Protein AF-0000000069043003 (afdb_homodimer)

InterPro domains:
  IPR002213 UDP-glucuronosyl/UDP-glucosyltransferase [PF00201] (36-502)
  IPR002213 UDP-glucuronosyl/UDP-glucosyltransferase [cd03784] (26-443)
  IPR035595 UDP-glycosyltransferase family, conserved site [PS00375] (336-379)
  IPR050271 UDP-glycosyltransferase [PTHR48043] (37-483)

Organism: Acyrthosiphon pisum (NCBI:txid7029)

Radius of gyration: 33.47 Å; Cα contacts (8 Å, |Δi|>4): 1753; chains: 2; bounding box: 76×104×145 Å

pLDDT: mean 90.96, std 14.01, range [26.19, 98.81]

Nearest PDB structures (foldseek):
  2o6l-assembly1_A  TM=9.475E-01  e=2.951E-15  Homo sapiens
  2o6l-assembly1_B  TM=9.405E-01  e=2.951E-15  Homo sapiens
  7yf5-assembly1_B  TM=9.466E-01  e=6.474E-15  Homo sapiens
  7yf5-assembly1_A  TM=9.256E-01  e=3.907E-15  Homo sapiens
  7cjx-assembly2_B  TM=9.360E-01  e=9.065E-15  Homo sapiens

Foldseek 3Di:
DPCPDDPPPPPPPPPPPPPDDDDDAFEEEEEEQAQEPLLVLLVVLLVVLSVVVPHAYEYEHCDDPQADVSYHYDHCVVQADHQWADFLVVFPDDPLVVLLCVLVRSVSSLQSVCPPPVNVCQLVPVDPAGQEYEYEDEQDLSRLVSCQSSVHAYEYEHSAAHQQLCCCQQFQDHFDLQFCAHLFQLALGQDDPVSSVVRVCCNVVSNVSSVVSVVVCCVPPNDPSSPDDGDHHLAYEYLDDCLLHPDDDDFLRYHYQNCSSPDPADDFDPVVVVLQVPWPLFEEEEDAPRNYAPVSDDPQLNVLVQLLQLPDSGAYEYEHDDDDDPHRPSYDYDVDGPLLNRLLDPRHAEYEYQQGSNSLSSNLLSLHAYEHAHSGGNRSNNQNSLVVLVQYDYDHSVPDGSVNVNVRVCCRSVPCSNSVSSVVSNVVVPPDPDHSSRVSSVVVVVCSVVRSNCVRGDPSSVDDPCVNVVVVVVVVVVVVVVVVVVVVVVVVVVVVVVVVVVVVVVVVVVD/DPCPPPPPPPPPPPPPPPPDDDDDAFEEEEEEQAQEPLLVLLVVLLVVLSVVVPHAYEYEHCDDPQADVSYHYDHCVVQADHQWADFLVVFPDDPLVVLLCVLVRSVSSLQSVCPPPVNVCQLVPVDPAGQEYEYEDEQDLSRLVSCQSSVHAYEYEHSAADQQLCCCQQFQDHFDLQFCAHLFQLALGQDDPVSSVVRVCCNVVSNVSSVVSVVVCCVPPNDPSSPDDGDHHLAYEYLDDCLLHPDDDDFLRYHYQNCSSPDPADDFDPVVVVLQVPWPLFEEEEDAPRNYAPVSDDPQLNVLLQLLQLPDSGAYEYEHDDDDDPHRPSYDYDVDGPLLNRLLDPRHAEYEYQQGSNSLSSNLLSLHAYEHAHSGGNRSNNQNSLVVLVQYDYDHSVPDGSVNNNVRVCCRSVPCSNSVSSVVSNVVVVPDPDHSSRVSSVVVVVCSVVRSNCVRGDPSSVDDPCVNVVVVVVVVVVVVVVVVVVVVVVVVVVVVVVVVVVVVVVVVVVD

Sequence (1022 aa):
MSSFPAAVIALCTSSALLQWTPVGAANILAIQSIAAKSHWNVMQAVLRTLTDRGHTVTAFTPFADGDRGGYTEVDISGDLESKVGLNVSRYTRSTRQMFTYMVNALRVNCGTIFEHPRMQDILEGRSPPFDAVIAEAHWSDCVSYAATVLRVPAIYVVPSPIVTHAERSFFGHVPNPAAVSNLLSPRGVPKTFGERFANTLRTVYGSWLVWDNERRLRQSDRRPFDAMDLVRPSLTFTNTHFITEPSRPLTPDVVQIGGIHLTPPGTIPKDILEFIDNAPNGVIYLTFGSVVLMTSLPENILRALKEAIARVPQKVLWKYEGEMVDKPKNVMTRKWFPQRDILLHPNVKLFISHGGISGVYEAVDAGVPLLGFPINYDQPRNIDNLVDAGMAISLDLFSVTTDTVFNAIMEIADNDRYRQNANIASDRFKDRPMSPAESVVYWTENVLRHNGAPHLKSHALNLTWYQYFIVDIISTFFSVGSVLFFIIYCGLKMICKHVYTFFHSVKEKREMSSFPAAVIALCTSSALLQWTPVGAANILAIQSIAAKSHWNVMQAVLRTLTDRGHTVTAFTPFADGDRGGYTEVDISGDLESKVGLNVSRYTRSTRQMFTYMVNALRVNCGTIFEHPRMQDILEGRSPPFDAVIAEAHWSDCVSYAATVLRVPAIYVVPSPIVTHAERSFFGHVPNPAAVSNLLSPRGVPKTFGERFANTLRTVYGSWLVWDNERRLRQSDRRPFDAMDLVRPSLTFTNTHFITEPSRPLTPDVVQIGGIHLTPPGTIPKDILEFIDNAPNGVIYLTFGSVVLMTSLPENILRALKEAIARVPQKVLWKYEGEMVDKPKNVMTRKWFPQRDILLHPNVKLFISHGGISGVYEAVDAGVPLLGFPINYDQPRNIDNLVDAGMAISLDLFSVTTDTVFNAIMEIADNDRYRQNANIASDRFKDRPMSPAESVVYWTENVLRHNGAPHLKSHALNLTWYQYFIVDIISTFFSVGSVLFFIIYCGLKMICKHVYTFFHSVKEKRE

Solvent-accessible surface area (backbone atoms only — not comparable to full-atom values): 54346 Å² total; per-residue (Å²): 136,85,80,76,81,79,78,77,75,75,77,74,74,75,71,68,71,69,85,63,84,78,69,74,70,46,37,34,39,33,41,53,52,63,50,33,69,76,43,44,48,39,50,48,34,56,52,48,46,39,36,73,74,53,23,31,38,41,31,40,26,56,74,64,84,67,67,52,92,50,34,41,61,44,74,39,42,91,73,46,75,70,65,71,58,42,60,71,74,71,66,70,58,51,71,67,56,46,52,49,47,53,46,50,51,44,52,50,34,40,50,50,54,62,62,32,68,72,44,40,35,48,74,72,62,75,44,83,79,62,61,31,28,39,21,43,42,64,78,56,70,64,61,27,39,64,20,44,73,69,70,33,37,26,33,32,36,23,63,44,61,72,47,59,71,30,31,42,75,58,62,25,48,75,81,55,37,42,39,41,45,33,42,71,28,62,41,45,51,35,81,47,73,68,45,22,48,52,31,37,50,50,48,54,51,49,37,49,50,52,52,51,47,51,55,51,40,55,69,76,59,66,49,79,60,73,78,48,88,62,53,65,50,35,32,32,40,29,42,25,42,59,70,68,37,62,31,50,62,45,37,72,28,55,42,68,28,43,60,46,59,64,68,80,82,69,86,68,58,67,72,59,43,51,56,50,73,71,24,93,71,16,28,34,43,36,40,52,66,72,41,41,51,61,75,72,47,55,65,69,48,50,48,22,52,48,56,21,54,58,68,46,84,36,30,34,42,34,54,31,67,78,81,69,79,86,63,46,88,53,52,50,75,34,79,69,71,68,57,66,46,52,48,59,36,88,47,42,50,35,38,34,31,30,27,50,68,70,59,45,44,46,30,34,66,46,26,33,17,34,44,24,34,41,79,57,69,49,10,35,16,39,37,33,25,34,36,73,56,45,19,35,50,80,48,58,61,90,71,57,41,35,63,58,50,35,50,51,51,48,50,49,67,70,35,62,60,20,43,53,28,13,40,52,48,16,52,55,68,69,63,57,98,59,53,35,57,55,45,51,48,51,52,54,45,46,28,62,76,49,75,27,30,65,68,33,50,32,60,34,60,77,46,52,72,52,49,58,69,38,45,62,52,52,50,48,52,49,50,53,49,49,52,50,49,48,51,50,49,51,49,51,51,50,50,50,50,50,50,52,52,51,56,52,52,55,55,58,68,71,105,137,84,80,75,80,78,78,75,77,75,75,73,74,74,69,68,71,67,86,64,84,78,69,74,72,47,37,33,39,33,40,54,51,64,49,34,69,76,42,44,47,39,52,48,37,56,52,47,46,38,35,74,73,55,24,31,38,42,33,40,28,55,75,64,85,68,69,53,92,49,34,43,62,43,72,40,43,92,72,46,75,71,65,70,59,42,60,70,75,69,69,70,57,52,71,67,55,47,50,49,48,53,46,49,51,44,53,52,35,40,50,49,52,61,63,30,68,70,43,40,35,47,75,71,61,76,43,86,80,61,63,31,27,39,23,45,42,65,77,56,71,62,59,27,38,64,20,43,75,67,70,32,38,26,33,33,37,23,65,43,64,71,47,58,72,30,29,43,75,56,62,25,48,74,80,55,36,39,39,42,44,35,43,72,29,62,40,46,50,35,83,47,73,68,45,22,46,53,29,38,52,50,47,53,51,48,38,48,50,53,52,50,46,50,55,50,39,54,69,75,58,69,49,78,58,72,77,48,88,62,54,64,49,36,31,32,40,29,42,25,41,59,69,68,39,63,32,50,63,44,36,72,28,54,42,66,29,43,60,47,59,65,67,80,84,69,85,70,58,65,70,59,45,52,56,49,73,71,24,95,70,15,27,32,41,36,39,52,67,73,41,40,52,62,74,71,48,55,65,70,48,51,49,24,52,50,56,22,53,57,68,46,83,36,32,33,44,35,53,31,68,78,83,69,79,86,64,45,89,52,52,48,73,32,79,70,72,68,58,67,46,51,49,59,36,86,47,42,50,35,37,35,30,29,27,50,68,70,60,46,43,46,30,34,66,46,25,32,16,35,43,25,34,42,79,58,68,50,10,35,16,38,37,32,25,34,35,74,57,44,18,35,50,79,47,58,62,90,72,58,42,36,62,58,50,36,51,52,52,49,50,49,67,70,34,63,61,18,42,53,28,12,39,52,48,17,52,57,67,70,64,56,98,57,52,35,56,54,46,52,48,53,52,54,43,45,27,61,76,47,76,28,29,67,69,32,51,32,61,34,60,77,47,52,72,52,49,58,70,38,45,62,53,52,49,48,52,48,51,53,48,48,51,50,48,49,50,51,49,51,50,50,50,49,49,49,50,51,51,52,52,50,56,52,52,54,55,60,69,72,103

Secondary structure (DSSP, 8-state):
------------------SS-PPPPPEEEEE--S--HHHHHHHHHHHHHHHHTT-EEEEEESS----BTTEEEEE-TTTS----SB-GGGGG--HHHHHHHHHHHHHHHHHHHHHSHHHHHHHTT-S---SEEEEE-SS-GGGGHHHHHHT--EEEEE-SS--GGGHHHHHS----TTTS--TT-SSSS--SHHHHHHHHHHHHHHHHHHHHHHHHHHHHS--GGGGS-PPPPSEEEES--TTTS-S--B-TTEEE-TTTTPPPP----HHHHHHHHT-TT-EEEE--TTTB-GGGS-HHHHHHHHHHHHHSSSEEEEE-SSPPTT--TTEEEES---HHHHHHSTTEEEEEE---HHHHHHHHHHT--EEE---STTHHHHHHHHHHTTSEEE--GGG--HHHHHHHHHHHHH-HHHHHHHHHHHHHHH--SS-HHHHHHHHHHHHHHTTT-GGGS-GGGGS-HHHHTTHHHHHHHHHHHHHHHHHHHHHHHHHHHHHHHHHHHHHHHH-/-------------------S-PPPPPEEEEE--S--HHHHHHHHHHHHHHHHTT-EEEEEESS----BTTEEEEE-TTTS----SB-GGGGG--HHHHHHHHHHHHHHHHHHHHHSHHHHHHHTT-S---SEEEEE-SS-GGGGHHHHHHT--EEEEE-SS--GGGHHHHHS----TTTS--TT-SSSS--SHHHHHHHHHHHHHHHHHHHHHHHHHHHHS--GGGGS-PPPPSEEEES--TTTS-S--B-TTEEE-TTTTPPPP----HHHHHHHHT-TT-EEEE--TTTB-GGGS-HHHHHHHHHHHHHSSSEEEEE-SSPPTT--TTEEEES---HHHHHHSTTEEEEEE---HHHHHHHHHHT--EEE---STTHHHHHHHHHHTTSEEE--GGG--HHHHHHHHHHHHH-HHHHHHHHHHHHHHH--SS-HHHHHHHHHHHHHHTTT-GGGS-GGGGS-HHHHTTHHHHHHHHHHHHHHHHHHHHHHHHHHHHHHHHHHHHHHHH-

Structure (mmCIF, N/CA/C/O backbone):
data_AF-0000000069043003-model_v1
#
loop_
_entity.id
_entity.type
_entity.pdbx_description
1 polymer UDP-glucuronosyltransferase
#
loop_
_atom_site.group_PDB
_atom_site.id
_atom_site.type_symbol
_atom_site.label_atom_id
_atom_site.label_alt_id
_atom_site.label_comp_id
_atom_site.label_asym_id
_atom_site.label_entity_id
_atom_site.label_seq_id
_atom_site.pdbx_PDB_ins_code
_atom_site.Cartn_x
_atom_site.Cartn_y
_atom_site.Cartn_z
_atom_site.occupancy
_atom_site.B_iso_or_equiv
_atom_site.auth_seq_id
_atom_site.auth_comp_id
_atom_site.auth_asym_id
_atom_site.auth_atom_id
_atom_site.pdbx_PDB_model_num
ATOM 1 N N . MET A 1 1 ? -2.213 9.273 -67.312 1 26.19 1 MET A N 1
ATOM 2 C CA . MET A 1 1 ? -1.14 8.828 -66.438 1 26.19 1 MET A CA 1
ATOM 3 C C . MET A 1 1 ? -1.158 9.594 -65.125 1 26.19 1 MET A C 1
ATOM 5 O O . MET A 1 1 ? -0.462 10.602 -64.938 1 26.19 1 MET A O 1
ATOM 9 N N . SER A 1 2 ? -2.365 9.797 -64.438 1 29.23 2 SER A N 1
ATOM 10 C CA . SER A 1 2 ? -2.715 10.695 -63.344 1 29.23 2 SER A CA 1
ATOM 11 C C . SER A 1 2 ? -2.051 10.266 -62.062 1 29.23 2 SER A C 1
ATOM 13 O O . SER A 1 2 ? -2.215 9.125 -61.625 1 29.23 2 SER A O 1
ATOM 15 N N . SER A 1 3 ? -0.846 10.797 -61.75 1 29.25 3 SER A N 1
ATOM 16 C CA . SER A 1 3 ? 0.137 10.602 -60.688 1 29.25 3 SER A CA 1
ATOM 17 C C . SER A 1 3 ? -0.457 10.922 -59.312 1 29.25 3 SER A C 1
ATOM 19 O O . SER A 1 3 ? -0.802 12.07 -59.031 1 29.25 3 SER A O 1
ATOM 21 N N . PHE A 1 4 ? -1.353 10.094 -58.75 1 34.72 4 PHE A N 1
ATOM 22 C CA . PHE A 1 4 ? -1.959 10.305 -57.438 1 34.72 4 PHE A CA 1
ATOM 23 C C . PHE A 1 4 ? -0.895 10.336 -56.344 1 34.72 4 PHE A C 1
ATOM 25 O O . PHE A 1 4 ? -0.138 9.375 -56.188 1 34.72 4 PHE A O 1
ATOM 32 N N . PRO A 1 5 ? -0.378 11.492 -55.906 1 29.66 5 PRO A N 1
ATOM 33 C CA . PRO A 1 5 ? 0.666 11.57 -54.875 1 29.66 5 PRO A CA 1
ATOM 34 C C . PRO A 1 5 ? 0.223 10.984 -53.531 1 29.66 5 PRO A C 1
ATOM 36 O O . PRO A 1 5 ? -0.917 11.195 -53.094 1 29.66 5 PRO A O 1
ATOM 39 N N . ALA A 1 6 ? 0.721 9.781 -53.094 1 28.97 6 ALA A N 1
ATOM 40 C CA . ALA A 1 6 ? 0.54 9.094 -51.812 1 28.97 6 ALA A CA 1
ATOM 41 C C . ALA A 1 6 ? 1.003 9.969 -50.656 1 28.97 6 ALA A C 1
ATOM 43 O O . ALA A 1 6 ? 2.182 10.32 -50.562 1 28.97 6 ALA A O 1
ATOM 44 N N . ALA A 1 7 ? 0.119 10.828 -50.094 1 30.23 7 ALA A N 1
ATOM 45 C CA . ALA A 1 7 ? 0.411 11.555 -48.844 1 30.23 7 ALA A CA 1
ATOM 46 C C . ALA A 1 7 ? 0.839 10.602 -47.75 1 30.23 7 ALA A C 1
ATOM 48 O O . ALA A 1 7 ? 0.108 9.672 -47.406 1 30.23 7 ALA A O 1
ATOM 49 N N . VAL A 1 8 ? 2.133 10.367 -47.594 1 27.52 8 VAL A N 1
ATOM 50 C CA . VAL A 1 8 ? 2.77 9.656 -46.469 1 27.52 8 VAL A CA 1
ATOM 51 C C . VAL A 1 8 ? 2.268 10.219 -45.156 1 27.52 8 VAL A C 1
ATOM 53 O O . VAL A 1 8 ? 2.469 11.391 -44.844 1 27.52 8 VAL A O 1
ATOM 56 N N . ILE A 1 9 ? 1.116 9.789 -44.719 1 28.81 9 ILE A N 1
ATOM 57 C CA . ILE A 1 9 ? 0.674 10.109 -43.375 1 28.81 9 ILE A CA 1
ATOM 58 C C . ILE A 1 9 ? 1.696 9.602 -42.344 1 28.81 9 ILE A C 1
ATOM 60 O O . ILE A 1 9 ? 1.901 8.398 -42.219 1 28.81 9 ILE A O 1
ATOM 64 N N . ALA A 1 10 ? 2.785 10.344 -42.188 1 27.12 10 ALA A N 1
ATOM 65 C CA . ALA A 1 10 ? 3.693 10.086 -41.062 1 27.12 10 ALA A CA 1
ATOM 66 C C . ALA A 1 10 ? 2.938 10.031 -39.75 1 27.12 10 ALA A C 1
ATOM 68 O O . ALA A 1 10 ? 2.338 11.023 -39.312 1 27.12 10 ALA A O 1
ATOM 69 N N . LEU A 1 11 ? 2.443 8.906 -39.375 1 29.47 11 LEU A N 1
ATOM 70 C CA . LEU A 1 11 ? 1.937 8.609 -38.031 1 29.47 11 LEU A CA 1
ATOM 71 C C . LEU A 1 11 ? 2.955 8.984 -36.969 1 29.47 11 LEU A C 1
ATOM 73 O O . LEU A 1 11 ? 4.02 8.375 -36.875 1 29.47 11 LEU A O 1
ATOM 77 N N . CYS A 1 12 ? 3.125 10.273 -36.719 1 28.48 12 CYS A N 1
ATOM 78 C CA . CYS A 1 12 ? 3.871 10.703 -35.531 1 28.48 12 CYS A CA 1
ATOM 79 C C . CYS A 1 12 ? 3.357 10 -34.281 1 28.48 12 CYS A C 1
ATOM 81 O O . CYS A 1 12 ? 2.232 10.25 -33.844 1 28.48 12 CYS A O 1
ATOM 83 N N . THR A 1 13 ? 3.775 8.781 -34.094 1 31.45 13 THR A N 1
ATOM 84 C CA . THR A 1 13 ? 3.648 8.117 -32.812 1 31.45 13 THR A CA 1
ATOM 85 C C . THR A 1 13 ? 4.086 9.047 -31.672 1 31.45 13 THR A C 1
ATOM 87 O O . THR A 1 13 ? 5.25 9.461 -31.609 1 31.45 13 THR A O 1
ATOM 90 N N . SER A 1 14 ? 3.277 9.938 -31.297 1 30.89 14 SER A N 1
ATOM 91 C CA . SER A 1 14 ? 3.49 10.734 -30.094 1 30.89 14 SER A CA 1
ATOM 92 C C . SER A 1 14 ? 3.9 9.852 -28.922 1 30.89 14 SER A C 1
ATOM 94 O O . SER A 1 14 ? 3.105 9.039 -28.438 1 30.89 14 SER A O 1
ATOM 96 N N . SER A 1 15 ? 5.094 9.438 -28.797 1 31.69 15 SER A N 1
ATOM 97 C CA . SER A 1 15 ? 5.664 8.914 -27.562 1 31.69 15 SER A CA 1
ATOM 98 C C . SER A 1 15 ? 5.301 9.797 -26.375 1 31.69 15 SER A C 1
ATOM 100 O O . SER A 1 15 ? 5.582 11 -26.375 1 31.69 15 SER A O 1
ATOM 102 N N . ALA A 1 16 ? 4.301 9.531 -25.625 1 36.72 16 ALA A N 1
ATOM 103 C CA . ALA A 1 16 ? 4.062 10.109 -24.312 1 36.72 16 ALA A CA 1
ATOM 104 C C . ALA A 1 16 ? 5.379 10.328 -23.562 1 36.72 16 ALA A C 1
ATOM 106 O O . ALA A 1 16 ? 6.023 9.375 -23.125 1 36.72 16 ALA A O 1
ATOM 107 N N . LEU A 1 17 ? 6.125 11.297 -23.859 1 38.12 17 LEU A N 1
ATOM 108 C CA . LEU A 1 17 ? 7.309 11.688 -23.109 1 38.12 17 LEU A CA 1
ATOM 109 C C . LEU A 1 17 ? 7.027 11.664 -21.609 1 38.12 17 LEU A C 1
ATOM 111 O O . LEU A 1 17 ? 6.129 12.359 -21.125 1 38.12 17 LEU A O 1
ATOM 115 N N . LEU A 1 18 ? 7.258 10.586 -20.984 1 46.75 18 LEU A N 1
ATOM 116 C CA . LEU A 1 18 ? 7.285 10.422 -19.531 1 46.75 18 LEU A CA 1
ATOM 117 C C . LEU A 1 18 ? 7.895 11.656 -18.859 1 46.75 18 LEU A C 1
ATOM 119 O O . LEU A 1 18 ? 9.008 12.062 -19.203 1 46.75 18 LEU A O 1
ATOM 123 N N . GLN A 1 19 ? 7.078 12.484 -18.328 1 50.25 19 GLN A N 1
ATOM 124 C CA . GLN A 1 19 ? 7.297 13.805 -17.75 1 50.25 19 GLN A CA 1
ATOM 125 C C . GLN A 1 19 ? 8.273 13.742 -16.594 1 50.25 19 GLN A C 1
ATOM 127 O O . GLN A 1 19 ? 8.5 14.742 -15.906 1 50.25 19 GLN A O 1
ATOM 132 N N . TRP A 1 20 ? 8.805 12.508 -16.281 1 55.59 20 TRP A N 1
ATOM 133 C CA . TRP A 1 20 ? 9.773 12.602 -15.195 1 55.59 20 TRP A CA 1
ATOM 134 C C . TRP A 1 20 ? 11.18 12.852 -15.742 1 55.59 20 TRP A C 1
ATOM 136 O O . TRP A 1 20 ? 11.453 12.594 -16.922 1 55.59 20 TRP A O 1
ATOM 146 N N . THR A 1 21 ? 12.023 13.609 -15.031 1 54.69 21 THR A N 1
ATOM 147 C CA . THR A 1 21 ? 13.398 13.906 -15.422 1 54.69 21 THR A CA 1
ATOM 148 C C . THR A 1 21 ? 14.188 12.625 -15.641 1 54.69 21 THR A C 1
ATOM 150 O O . THR A 1 21 ? 14.352 11.82 -14.719 1 54.69 21 THR A O 1
ATOM 153 N N . PRO A 1 22 ? 14.523 12.391 -16.891 1 62.78 22 PRO A N 1
ATOM 154 C CA . PRO A 1 22 ? 15.32 11.188 -17.141 1 62.78 22 PRO A CA 1
ATOM 155 C C . PRO A 1 22 ? 16.703 11.234 -16.484 1 62.78 22 PRO A C 1
ATOM 157 O O . PRO A 1 22 ? 17.25 12.32 -16.297 1 62.78 22 PRO A O 1
ATOM 160 N N . VAL A 1 23 ? 16.969 10.148 -15.641 1 73.62 23 VAL A N 1
ATOM 161 C CA . VAL A 1 23 ? 18.359 10 -15.188 1 73.62 23 VAL A CA 1
ATOM 162 C C . VAL A 1 23 ? 19.25 9.648 -16.375 1 73.62 23 VAL A C 1
ATOM 164 O O . VAL A 1 23 ? 18.781 9.086 -17.375 1 73.62 23 VAL A O 1
ATOM 167 N N . GLY A 1 24 ? 20.469 10.172 -16.312 1 77.25 24 GLY A N 1
ATOM 168 C CA . GLY A 1 24 ? 21.422 9.688 -17.297 1 77.25 24 GLY A CA 1
ATOM 169 C C . GLY A 1 24 ? 21.562 8.18 -17.297 1 77.25 24 GLY A C 1
ATOM 170 O O . GLY A 1 24 ? 21.078 7.5 -16.391 1 77.25 24 GLY A O 1
ATOM 171 N N . ALA A 1 25 ? 22.094 7.586 -18.234 1 90.19 25 ALA A N 1
ATOM 172 C CA . ALA A 1 25 ? 22.297 6.145 -18.375 1 90.19 25 ALA A CA 1
ATOM 173 C C . ALA A 1 25 ? 23.078 5.582 -17.188 1 90.19 25 ALA A C 1
ATOM 175 O O . ALA A 1 25 ? 24.172 6.051 -16.891 1 90.19 25 ALA A O 1
ATOM 176 N N . ALA A 1 26 ? 22.453 4.715 -16.438 1 96.69 26 ALA A N 1
ATOM 177 C CA . ALA A 1 26 ? 23.094 4.078 -15.281 1 96.69 26 ALA A CA 1
ATOM 178 C C . ALA A 1 26 ? 23.688 2.73 -15.664 1 96.69 26 ALA A C 1
ATOM 180 O O . ALA A 1 26 ? 23.297 2.129 -16.672 1 96.69 26 ALA A O 1
ATOM 181 N N . ASN A 1 27 ? 24.688 2.34 -14.938 1 97.75 27 ASN A N 1
ATOM 182 C CA . ASN A 1 27 ? 25.297 1.017 -15.039 1 97.75 27 ASN A CA 1
ATOM 183 C C . ASN A 1 27 ? 24.781 0.083 -13.938 1 97.75 27 ASN A C 1
ATOM 185 O O . ASN A 1 27 ? 25.016 0.327 -12.758 1 97.75 27 ASN A O 1
ATOM 189 N N . ILE A 1 28 ? 24.125 -1.025 -14.375 1 98.44 28 ILE A N 1
ATOM 190 C CA . ILE A 1 28 ? 23.391 -1.864 -13.422 1 98.44 28 ILE A CA 1
ATOM 191 C C . ILE A 1 28 ? 24.016 -3.262 -13.398 1 98.44 28 ILE A C 1
ATOM 193 O O . ILE A 1 28 ? 24.312 -3.836 -14.445 1 98.44 28 ILE A O 1
ATOM 197 N N . LEU A 1 29 ? 24.297 -3.74 -12.18 1 98.62 29 LEU A N 1
ATOM 198 C CA . LEU A 1 29 ? 24.688 -5.129 -11.969 1 98.62 29 LEU A CA 1
ATOM 199 C C . LEU A 1 29 ? 23.484 -5.988 -11.625 1 98.62 29 LEU A C 1
ATOM 201 O O . LEU A 1 29 ? 22.719 -5.668 -10.703 1 98.62 29 LEU A O 1
ATOM 205 N N . ALA A 1 30 ? 23.234 -7.055 -12.43 1 98.62 30 ALA A N 1
ATOM 206 C CA . ALA A 1 30 ? 22.078 -7.922 -12.203 1 98.62 30 ALA A CA 1
ATOM 207 C C . ALA A 1 30 ? 22.531 -9.328 -11.812 1 98.62 30 ALA A C 1
ATOM 209 O O . ALA A 1 30 ? 23.5 -9.852 -12.359 1 98.62 30 ALA A O 1
ATOM 210 N N . ILE A 1 31 ? 21.781 -9.914 -10.812 1 98.12 31 ILE A N 1
ATOM 211 C CA . ILE A 1 31 ? 22.156 -11.219 -10.281 1 98.12 31 ILE A CA 1
ATOM 212 C C . ILE A 1 31 ? 20.953 -12.148 -10.289 1 98.12 31 ILE A C 1
ATOM 214 O O . ILE A 1 31 ? 19.969 -11.898 -9.594 1 98.12 31 ILE A O 1
ATOM 218 N N . GLN A 1 32 ? 21.016 -13.203 -11.102 1 97.12 32 GLN A N 1
ATOM 219 C CA . GLN A 1 32 ? 20.047 -14.297 -11.047 1 97.12 32 GLN A CA 1
ATOM 220 C C . GLN A 1 32 ? 20.5 -15.383 -10.07 1 97.12 32 GLN A C 1
ATOM 222 O O . GLN A 1 32 ? 21.391 -16.172 -10.375 1 97.12 32 GLN A O 1
ATOM 227 N N . SER A 1 33 ? 19.797 -15.492 -8.938 1 95.12 33 SER A N 1
ATOM 228 C CA . SER A 1 33 ? 20.297 -16.297 -7.832 1 95.12 33 SER A CA 1
ATOM 229 C C . SER A 1 33 ? 19.766 -17.719 -7.891 1 95.12 33 SER A C 1
ATOM 231 O O . SER A 1 33 ? 20.297 -18.625 -7.242 1 95.12 33 SER A O 1
ATOM 233 N N . ILE A 1 34 ? 18.672 -17.953 -8.586 1 93 34 ILE A N 1
ATOM 234 C CA . ILE A 1 34 ? 18.062 -19.266 -8.695 1 93 34 ILE A CA 1
ATOM 235 C C . ILE A 1 34 ? 18.016 -19.703 -10.156 1 93 34 ILE A C 1
ATOM 237 O O . ILE A 1 34 ? 17.625 -18.906 -11.031 1 93 34 ILE A O 1
ATOM 241 N N . ALA A 1 35 ? 18.391 -20.922 -10.414 1 91.38 35 ALA A N 1
ATOM 242 C CA . ALA A 1 35 ? 18.438 -21.438 -11.781 1 91.38 35 ALA A CA 1
ATOM 243 C C . ALA A 1 35 ? 17.078 -22 -12.203 1 91.38 35 ALA A C 1
ATOM 245 O O . ALA A 1 35 ? 16.969 -23.188 -12.5 1 91.38 35 ALA A O 1
ATOM 246 N N . ALA A 1 36 ? 16.156 -21.172 -12.242 1 89.12 36 ALA A N 1
ATOM 247 C CA . ALA A 1 36 ? 14.82 -21.484 -12.75 1 89.12 36 ALA A CA 1
ATOM 248 C C . ALA A 1 36 ? 14.461 -20.609 -13.953 1 89.12 36 ALA A C 1
ATOM 250 O O . ALA A 1 36 ? 14.477 -19.391 -13.859 1 89.12 36 ALA A O 1
ATOM 251 N N . LYS A 1 37 ? 14.148 -21.281 -15.008 1 88.5 37 LYS A N 1
ATOM 252 C CA . LYS A 1 37 ? 13.93 -20.562 -16.266 1 88.5 37 LYS A CA 1
ATOM 253 C C . LYS A 1 37 ? 12.75 -19.594 -16.141 1 88.5 37 LYS A C 1
ATOM 255 O O . LYS A 1 37 ? 12.781 -18.484 -16.688 1 88.5 37 LYS A O 1
ATOM 260 N N . SER A 1 38 ? 11.68 -20.047 -15.508 1 88.94 38 SER A N 1
ATOM 261 C CA . SER A 1 38 ? 10.516 -19.188 -15.344 1 88.94 38 SER A CA 1
ATOM 262 C C . SER A 1 38 ? 10.859 -17.922 -14.562 1 88.94 38 SER A C 1
ATOM 264 O O . SER A 1 38 ? 10.328 -16.844 -14.844 1 88.94 38 SER A O 1
ATOM 266 N N . HIS A 1 39 ? 11.773 -18.016 -13.578 1 93.38 39 HIS A N 1
ATOM 267 C CA . HIS A 1 39 ? 12.242 -16.859 -12.836 1 93.38 39 HIS A CA 1
ATOM 268 C C . HIS A 1 39 ? 13.031 -15.914 -13.734 1 93.38 39 HIS A C 1
ATOM 270 O O . HIS A 1 39 ? 12.852 -14.695 -13.68 1 93.38 39 HIS A O 1
ATOM 276 N N . TRP A 1 40 ? 13.844 -16.562 -14.531 1 94.38 40 TRP A N 1
ATOM 277 C CA . TRP A 1 40 ? 14.695 -15.773 -15.414 1 94.38 40 TRP A CA 1
ATOM 278 C C . TRP A 1 40 ? 13.859 -14.984 -16.406 1 94.38 40 TRP A C 1
ATOM 280 O O . TRP A 1 40 ? 14.195 -13.844 -16.75 1 94.38 40 TRP A O 1
ATOM 290 N N . ASN A 1 41 ? 12.781 -15.586 -16.906 1 93.25 41 ASN A N 1
ATOM 291 C CA . ASN A 1 41 ? 11.922 -14.875 -17.844 1 93.25 41 ASN A CA 1
ATOM 292 C C . ASN A 1 41 ? 11.438 -13.547 -17.266 1 93.25 41 ASN A C 1
ATOM 294 O O . ASN A 1 41 ? 11.359 -12.547 -17.984 1 93.25 41 ASN A O 1
ATOM 298 N N . VAL A 1 42 ? 11.148 -13.539 -15.992 1 96.81 42 VAL A N 1
ATOM 299 C CA . VAL A 1 42 ? 10.695 -12.328 -15.32 1 96.81 42 VAL A CA 1
ATOM 300 C C . VAL A 1 42 ? 11.867 -11.352 -15.172 1 96.81 42 VAL A C 1
ATOM 302 O O . VAL A 1 42 ? 11.766 -10.188 -15.547 1 96.81 42 VAL A O 1
ATOM 305 N N . MET A 1 43 ? 12.969 -11.836 -14.695 1 97.62 43 MET A N 1
ATOM 306 C CA . MET A 1 43 ? 14.164 -11.016 -14.508 1 97.62 43 MET A CA 1
ATOM 307 C C . MET A 1 43 ? 14.633 -10.43 -15.836 1 97.62 43 MET A C 1
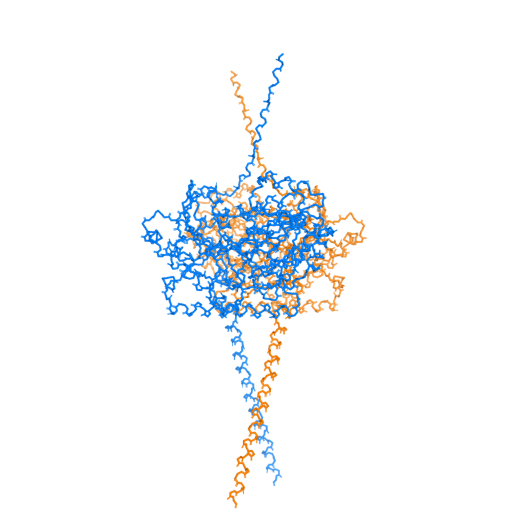ATOM 309 O O . MET A 1 43 ? 14.938 -9.234 -15.922 1 97.62 43 MET A O 1
ATOM 313 N N . GLN A 1 44 ? 14.633 -11.242 -16.797 1 96.62 44 GLN A N 1
ATOM 314 C CA . GLN A 1 44 ? 15.086 -10.805 -18.109 1 96.62 44 GLN A CA 1
ATOM 315 C C . GLN A 1 44 ? 14.219 -9.68 -18.656 1 96.62 44 GLN A C 1
ATOM 317 O O . GLN A 1 44 ? 14.719 -8.727 -19.25 1 96.62 44 GLN A O 1
ATOM 322 N N . ALA A 1 45 ? 12.945 -9.836 -18.484 1 97.06 45 ALA A N 1
ATOM 323 C CA . ALA A 1 45 ? 12.031 -8.789 -18.938 1 97.06 45 ALA A CA 1
ATOM 324 C C . ALA A 1 45 ? 12.328 -7.469 -18.219 1 97.06 45 ALA A C 1
ATOM 326 O O . ALA A 1 45 ? 12.312 -6.402 -18.844 1 97.06 45 ALA A O 1
ATOM 327 N N . VAL A 1 46 ? 12.594 -7.508 -16.922 1 98.38 46 VAL A N 1
ATOM 328 C CA . VAL A 1 46 ? 12.953 -6.324 -16.141 1 98.38 46 VAL A CA 1
ATOM 329 C C . VAL A 1 46 ? 14.227 -5.699 -16.719 1 98.38 46 VAL A C 1
ATOM 331 O O . VAL A 1 46 ? 14.266 -4.496 -16.984 1 98.38 46 VAL A O 1
ATOM 334 N N . LEU A 1 47 ? 15.219 -6.508 -16.969 1 97.94 47 LEU A N 1
ATOM 335 C CA . LEU A 1 47 ? 16.516 -6.023 -17.406 1 97.94 47 LEU A CA 1
ATOM 336 C C . LEU A 1 47 ? 16.453 -5.48 -18.828 1 97.94 47 LEU A C 1
ATOM 338 O O . LEU A 1 47 ? 17.078 -4.465 -19.141 1 97.94 47 LEU A O 1
ATOM 342 N N . ARG A 1 48 ? 15.688 -6.117 -19.656 1 95.12 48 ARG A N 1
ATOM 343 C CA . ARG A 1 48 ? 15.516 -5.641 -21.031 1 95.12 48 ARG A CA 1
ATOM 344 C C . ARG A 1 48 ? 14.812 -4.289 -21.062 1 95.12 48 ARG A C 1
ATOM 346 O O . ARG A 1 48 ? 15.156 -3.418 -21.859 1 95.12 48 ARG A O 1
ATOM 353 N N . THR A 1 49 ? 13.836 -4.164 -20.203 1 96.56 49 THR A N 1
ATOM 354 C CA . THR A 1 49 ? 13.141 -2.887 -20.078 1 96.56 49 THR A CA 1
ATOM 355 C C . THR A 1 49 ? 14.117 -1.764 -19.766 1 96.56 49 THR A C 1
ATOM 357 O O . THR A 1 49 ? 14.039 -0.676 -20.344 1 96.56 49 THR A O 1
ATOM 360 N N . LEU A 1 50 ? 15.062 -2.016 -18.922 1 97.5 50 LEU A N 1
ATOM 361 C CA . LEU A 1 50 ? 16.031 -1.01 -18.5 1 97.5 50 LEU A CA 1
ATOM 362 C C . LEU A 1 50 ? 17.047 -0.736 -19.594 1 97.5 50 LEU A C 1
ATOM 364 O O . LEU A 1 50 ? 17.438 0.413 -19.812 1 97.5 50 LEU A O 1
ATOM 368 N N . THR A 1 51 ? 17.438 -1.77 -20.344 1 96.12 51 THR A N 1
ATOM 369 C CA . THR A 1 51 ? 18.375 -1.575 -21.453 1 96.12 51 THR A CA 1
ATOM 370 C C . THR A 1 51 ? 17.703 -0.825 -22.594 1 96.12 51 THR A C 1
ATOM 372 O O . THR A 1 51 ? 18.344 -0.012 -23.266 1 96.12 51 THR A O 1
ATOM 375 N N . ASP A 1 52 ? 16.438 -1.143 -22.828 1 94.25 52 ASP A N 1
ATOM 376 C CA . ASP A 1 52 ? 15.688 -0.429 -23.859 1 94.25 52 ASP A CA 1
ATOM 377 C C . ASP A 1 52 ? 15.586 1.059 -23.531 1 94.25 52 ASP A C 1
ATOM 379 O O . ASP A 1 52 ? 15.523 1.896 -24.422 1 94.25 52 ASP A O 1
ATOM 383 N N . ARG A 1 53 ? 15.57 1.354 -22.25 1 95 53 ARG A N 1
ATOM 384 C CA . ARG A 1 53 ? 15.484 2.732 -21.781 1 95 53 ARG A CA 1
ATOM 385 C C . ARG A 1 53 ? 16.828 3.434 -21.906 1 95 53 ARG A C 1
ATOM 387 O O . ARG A 1 53 ? 16.922 4.66 -21.781 1 95 53 ARG A O 1
ATOM 394 N N . GLY A 1 54 ? 17.938 2.676 -22.094 1 94.94 54 GLY A N 1
ATOM 395 C CA . GLY A 1 54 ? 19.25 3.277 -22.312 1 94.94 54 GLY A CA 1
ATOM 396 C C . GLY A 1 54 ? 20.25 2.959 -21.219 1 94.94 54 GLY A C 1
ATOM 397 O O . GLY A 1 54 ? 21.406 3.375 -21.281 1 94.94 54 GLY A O 1
ATOM 398 N N . HIS A 1 55 ? 19.891 2.197 -20.234 1 97.12 55 HIS A N 1
ATOM 399 C CA . HIS A 1 55 ? 20.812 1.781 -19.188 1 97.12 55 HIS A CA 1
ATOM 400 C C . HIS A 1 55 ? 21.688 0.62 -19.656 1 97.12 55 HIS A C 1
ATOM 402 O O . HIS A 1 55 ? 21.359 -0.051 -20.641 1 97.12 55 HIS A O 1
ATOM 408 N N . THR A 1 56 ? 22.812 0.443 -19.031 1 96.88 56 THR A N 1
ATOM 409 C CA . THR A 1 56 ? 23.672 -0.715 -19.297 1 96.88 56 THR A CA 1
ATOM 410 C C . THR A 1 56 ? 23.531 -1.746 -18.172 1 96.88 56 THR A C 1
ATOM 412 O O . THR A 1 56 ? 23.344 -1.388 -17.016 1 96.88 56 THR A O 1
ATOM 415 N N . VAL A 1 57 ? 23.609 -3.01 -18.562 1 97.5 57 VAL A N 1
ATOM 416 C CA . VAL A 1 57 ? 23.391 -4.074 -17.594 1 97.5 57 VAL A CA 1
ATOM 417 C C . VAL A 1 57 ? 24.453 -5.152 -17.75 1 97.5 57 VAL A C 1
ATOM 419 O O . VAL A 1 57 ? 24.781 -5.539 -18.875 1 97.5 57 VAL A O 1
ATOM 422 N N . THR A 1 58 ? 25.078 -5.523 -16.703 1 97.44 58 THR A N 1
ATOM 423 C CA . THR A 1 58 ? 25.859 -6.754 -16.594 1 97.44 58 THR A CA 1
ATOM 424 C C . THR A 1 58 ? 25.109 -7.777 -15.734 1 97.44 58 THR A C 1
ATOM 426 O O . THR A 1 58 ? 24.922 -7.574 -14.539 1 97.44 58 THR A O 1
ATOM 429 N N . ALA A 1 59 ? 24.766 -8.906 -16.391 1 98 59 ALA A N 1
ATOM 430 C CA . ALA A 1 59 ? 23.906 -9.867 -15.719 1 98 59 ALA A CA 1
ATOM 431 C C . ALA A 1 59 ? 24.625 -11.195 -15.5 1 98 59 ALA A C 1
ATOM 433 O O . ALA A 1 59 ? 25.141 -11.789 -16.453 1 98 59 ALA A O 1
ATOM 434 N N . PHE A 1 60 ? 24.703 -11.648 -14.203 1 97.25 60 PHE A N 1
ATOM 435 C CA . PHE A 1 60 ? 25.109 -13.016 -13.891 1 97.25 60 PHE A CA 1
ATOM 436 C C . PHE A 1 60 ? 23.922 -13.961 -13.984 1 97.25 60 PHE A C 1
ATOM 438 O O . PHE A 1 60 ? 22.969 -13.852 -13.203 1 97.25 60 PHE A O 1
ATOM 445 N N . THR A 1 61 ? 23.906 -14.891 -14.945 1 96.19 61 THR A N 1
ATOM 446 C CA . THR A 1 61 ? 22.734 -15.727 -15.195 1 96.19 61 THR A CA 1
ATOM 447 C C . THR A 1 61 ? 23.156 -17.125 -15.641 1 96.19 61 THR A C 1
ATOM 449 O O . THR A 1 61 ? 24.172 -17.281 -16.312 1 96.19 61 THR A O 1
ATOM 452 N N . PRO A 1 62 ? 22.406 -18.125 -15.188 1 94.31 62 PRO A N 1
ATOM 453 C CA . PRO A 1 62 ? 22.641 -19.469 -15.719 1 94.31 62 PRO A CA 1
ATOM 454 C C . PRO A 1 62 ? 21.938 -19.719 -17.047 1 94.31 62 PRO A C 1
ATOM 456 O O . PRO A 1 62 ? 21.984 -20.828 -17.578 1 94.31 62 PRO A O 1
ATOM 459 N N . PHE A 1 63 ? 21.281 -18.703 -17.594 1 93.25 63 PHE A N 1
ATOM 460 C CA . PHE A 1 63 ? 20.531 -18.828 -18.844 1 93.25 63 PHE A CA 1
ATOM 461 C C . PHE A 1 63 ? 21.062 -17.859 -19.891 1 93.25 63 PHE A C 1
ATOM 463 O O . PHE A 1 63 ? 20.281 -17.188 -20.562 1 93.25 63 PHE A O 1
ATOM 470 N N . ALA A 1 64 ? 22.297 -17.828 -20.031 1 90.88 64 ALA A N 1
ATOM 471 C CA . ALA A 1 64 ? 22.922 -16.859 -20.938 1 90.88 64 ALA A CA 1
ATOM 472 C C . ALA A 1 64 ? 22.547 -17.156 -22.391 1 90.88 64 ALA A C 1
ATOM 474 O O . ALA A 1 64 ? 22.547 -18.312 -22.828 1 90.88 64 ALA A O 1
ATOM 475 N N . ASP A 1 65 ? 22.062 -16.094 -23.047 1 86.44 65 ASP A N 1
ATOM 476 C CA . ASP A 1 65 ? 21.719 -16.188 -24.453 1 86.44 65 ASP A CA 1
ATOM 477 C C . ASP A 1 65 ? 22.641 -15.32 -25.312 1 86.44 65 ASP A C 1
ATOM 479 O O . ASP A 1 65 ? 22.516 -15.281 -26.531 1 86.44 65 ASP A O 1
ATOM 483 N N . GLY A 1 66 ? 23.547 -14.633 -24.766 1 85.06 66 GLY A N 1
ATOM 484 C CA . GLY A 1 66 ? 24.5 -13.812 -25.484 1 85.06 66 GLY A CA 1
ATOM 485 C C . GLY A 1 66 ? 24.359 -12.336 -25.188 1 85.06 66 GLY A C 1
ATOM 486 O O . GLY A 1 66 ? 23.344 -11.898 -24.656 1 85.06 66 GLY A O 1
ATOM 487 N N . ASP A 1 67 ? 25.391 -11.578 -25.547 1 85.38 67 ASP A N 1
ATOM 488 C CA . ASP A 1 67 ? 25.453 -10.148 -25.297 1 85.38 67 ASP A CA 1
ATOM 489 C C . ASP A 1 67 ? 24.656 -9.367 -26.344 1 85.38 67 ASP A C 1
ATOM 491 O O . ASP A 1 67 ? 24.391 -9.883 -27.422 1 85.38 67 ASP A O 1
ATOM 495 N N . ARG A 1 68 ? 24.156 -8.242 -25.906 1 87 68 ARG A N 1
ATOM 496 C CA . ARG A 1 68 ? 23.531 -7.25 -26.781 1 87 68 ARG A CA 1
ATOM 497 C C . ARG A 1 68 ? 24.016 -5.844 -26.438 1 87 68 ARG A C 1
ATOM 499 O O . ARG A 1 68 ? 24.828 -5.664 -25.531 1 87 68 ARG A O 1
ATOM 506 N N . GLY A 1 69 ? 23.75 -4.844 -27.297 1 86.25 69 GLY A N 1
ATOM 507 C CA . GLY A 1 69 ? 24.125 -3.473 -27 1 86.25 69 GLY A CA 1
ATOM 508 C C . GLY A 1 69 ? 23.719 -3.021 -25.625 1 86.25 69 GLY A C 1
ATOM 509 O O . GLY A 1 69 ? 22.531 -3.02 -25.281 1 86.25 69 GLY A O 1
ATOM 510 N N . GLY A 1 70 ? 24.641 -2.76 -24.781 1 90.56 70 GLY A N 1
ATOM 511 C CA . GLY A 1 70 ? 24.391 -2.27 -23.438 1 90.56 70 GLY A CA 1
ATOM 512 C C . GLY A 1 70 ? 24.047 -3.375 -22.453 1 90.56 70 GLY A C 1
ATOM 513 O O . GLY A 1 70 ? 23.672 -3.104 -21.297 1 90.56 70 GLY A O 1
ATOM 514 N N . TYR A 1 71 ? 24.125 -4.594 -22.891 1 94.06 71 TYR A N 1
ATOM 515 C CA . TYR A 1 71 ? 23.734 -5.754 -22.109 1 94.06 71 TYR A CA 1
ATOM 516 C C . TYR A 1 71 ? 24.781 -6.855 -22.188 1 94.06 71 TYR A C 1
ATOM 518 O O . TYR A 1 71 ? 25 -7.426 -23.266 1 94.06 71 TYR A O 1
ATOM 526 N N . THR A 1 72 ? 25.469 -7.098 -21.078 1 95.19 72 THR A N 1
ATOM 527 C CA . THR A 1 72 ? 26.5 -8.133 -20.984 1 95.19 72 THR A CA 1
ATOM 528 C C . THR A 1 72 ? 26.031 -9.258 -20.047 1 95.19 72 THR A C 1
ATOM 530 O O . THR A 1 72 ? 25.578 -9 -18.938 1 95.19 72 THR A O 1
ATOM 533 N N . GLU A 1 73 ? 26.172 -10.492 -20.469 1 96.06 73 GLU A N 1
ATOM 534 C CA . GLU A 1 73 ? 25.812 -11.641 -19.641 1 96.06 73 GLU A CA 1
ATOM 535 C C . GLU A 1 73 ? 27.047 -12.422 -19.219 1 96.06 73 GLU A C 1
ATOM 537 O O . GLU A 1 73 ? 27.969 -12.633 -20.016 1 96.06 73 GLU A O 1
ATOM 542 N N . VAL A 1 74 ? 27.125 -12.695 -17.984 1 95.81 74 VAL A N 1
ATOM 543 C CA . VAL A 1 74 ? 28.125 -13.602 -17.438 1 95.81 74 VAL A CA 1
ATOM 544 C C . VAL A 1 74 ? 27.5 -14.961 -17.156 1 95.81 74 VAL A C 1
ATOM 546 O O . VAL A 1 74 ? 26.641 -15.078 -16.281 1 95.81 74 VAL A O 1
ATOM 549 N N . ASP A 1 75 ? 27.953 -15.984 -17.844 1 94.38 75 ASP A N 1
ATOM 550 C CA . ASP A 1 75 ? 27.359 -17.312 -17.734 1 94.38 75 ASP A CA 1
ATOM 551 C C . ASP A 1 75 ? 27.797 -18.016 -16.469 1 94.38 75 ASP A C 1
ATOM 553 O O . ASP A 1 75 ? 28.984 -18.266 -16.25 1 94.38 75 ASP A O 1
ATOM 557 N N . ILE A 1 76 ? 26.812 -18.359 -15.688 1 93.81 76 ILE A N 1
ATOM 558 C CA . ILE A 1 76 ? 27.141 -19.078 -14.461 1 93.81 76 ILE A CA 1
ATOM 559 C C . ILE A 1 76 ? 26.406 -20.422 -14.438 1 93.81 76 ILE A C 1
ATOM 561 O O . ILE A 1 76 ? 26.141 -20.969 -13.375 1 93.81 76 ILE A O 1
ATOM 565 N N . SER A 1 77 ? 25.984 -20.922 -15.547 1 88.19 77 SER A N 1
ATOM 566 C CA . SER A 1 77 ? 25.234 -22.172 -15.672 1 88.19 77 SER A CA 1
ATOM 567 C C . SER A 1 77 ? 26.031 -23.359 -15.133 1 88.19 77 SER A C 1
ATOM 569 O O . SER A 1 77 ? 25.469 -24.312 -14.617 1 88.19 77 SER A O 1
ATOM 571 N N . GLY A 1 78 ? 27.312 -23.312 -15.266 1 82.88 78 GLY A N 1
ATOM 572 C CA . GLY A 1 78 ? 28.141 -24.391 -14.773 1 82.88 78 GLY A CA 1
ATOM 573 C C . GLY A 1 78 ? 28.297 -24.391 -13.258 1 82.88 78 GLY A C 1
ATOM 574 O O . GLY A 1 78 ? 28.734 -25.375 -12.672 1 82.88 78 GLY A O 1
ATOM 575 N N . ASP A 1 79 ? 27.734 -23.406 -12.68 1 80.81 79 ASP A N 1
ATOM 576 C CA . ASP A 1 79 ? 28 -23.203 -11.258 1 80.81 79 ASP A CA 1
ATOM 577 C C . ASP A 1 79 ? 26.734 -23.453 -10.422 1 80.81 79 ASP A C 1
ATOM 579 O O . ASP A 1 79 ? 26.828 -23.703 -9.219 1 80.81 79 ASP A O 1
ATOM 583 N N . LEU A 1 80 ? 25.578 -23.406 -11.055 1 81.44 80 LEU A N 1
ATOM 584 C CA . LEU A 1 80 ? 24.328 -23.531 -10.305 1 81.44 80 LEU A CA 1
ATOM 585 C C . LEU A 1 80 ? 23.594 -24.812 -10.711 1 81.44 80 LEU A C 1
ATOM 587 O O . LEU A 1 80 ? 23.641 -25.219 -11.875 1 81.44 80 LEU A O 1
ATOM 591 N N . GLU A 1 81 ? 22.953 -25.406 -9.711 1 72.25 81 GLU A N 1
ATOM 592 C CA . GLU A 1 81 ? 22.109 -26.562 -10.008 1 72.25 81 GLU A CA 1
ATOM 593 C C . GLU A 1 81 ? 20.828 -26.125 -10.703 1 72.25 81 GLU A C 1
ATOM 595 O O . GLU A 1 81 ? 20.094 -25.266 -10.195 1 72.25 81 GLU A O 1
ATOM 600 N N . SER A 1 82 ? 20.625 -26.656 -11.883 1 65.12 82 SER A N 1
ATOM 601 C CA . SER A 1 82 ? 19.453 -26.297 -12.68 1 65.12 82 SER A CA 1
ATOM 602 C C . SER A 1 82 ? 18.203 -27 -12.18 1 65.12 82 SER A C 1
ATOM 604 O O . SER A 1 82 ? 18.266 -28.172 -11.789 1 65.12 82 SER A O 1
ATOM 606 N N . LYS A 1 83 ? 17.078 -26.266 -12.047 1 61.69 83 LYS A N 1
ATOM 607 C CA . LYS A 1 83 ? 15.789 -26.781 -11.602 1 61.69 83 LYS A CA 1
ATOM 608 C C . LYS A 1 83 ? 14.859 -27.047 -12.781 1 61.69 83 LYS A C 1
ATOM 610 O O . LYS A 1 83 ? 13.664 -26.734 -12.719 1 61.69 83 LYS A O 1
ATOM 615 N N . VAL A 1 84 ? 15.242 -27.562 -13.898 1 53.94 84 VAL A N 1
ATOM 616 C CA . VAL A 1 84 ? 14.414 -27.859 -15.062 1 53.94 84 VAL A CA 1
ATOM 617 C C . VAL A 1 84 ? 14.148 -29.359 -15.148 1 53.94 84 VAL A C 1
ATOM 619 O O . VAL A 1 84 ? 15.055 -30.172 -14.922 1 53.94 84 VAL A O 1
ATOM 622 N N . GLY A 1 85 ? 12.797 -29.594 -15.492 1 52.91 85 GLY A N 1
ATOM 623 C CA . GLY A 1 85 ? 12.422 -30.969 -15.82 1 52.91 85 GLY A CA 1
ATOM 624 C C . GLY A 1 85 ? 12.422 -31.891 -14.617 1 52.91 85 GLY A C 1
ATOM 625 O O . GLY A 1 85 ? 12.984 -33 -14.68 1 52.91 85 GLY A O 1
ATOM 626 N N . LEU A 1 86 ? 11.797 -31.312 -13.555 1 58.28 86 LEU A N 1
ATOM 627 C CA . LEU A 1 86 ? 11.805 -32.094 -12.32 1 58.28 86 LEU A CA 1
ATOM 628 C C . LEU A 1 86 ? 10.688 -33.125 -12.328 1 58.28 86 LEU A C 1
ATOM 630 O O . LEU A 1 86 ? 9.609 -32.875 -12.875 1 58.28 86 LEU A O 1
ATOM 634 N N . ASN A 1 87 ? 11.117 -34.219 -11.891 1 56.91 87 ASN A N 1
ATOM 635 C CA . ASN A 1 87 ? 10.125 -35.25 -11.672 1 56.91 87 ASN A CA 1
ATOM 636 C C . ASN A 1 87 ? 9.117 -34.844 -10.594 1 56.91 87 ASN A C 1
ATOM 638 O O . ASN A 1 87 ? 9.492 -34.281 -9.578 1 56.91 87 ASN A O 1
ATOM 642 N N . VAL A 1 88 ? 7.906 -35.125 -10.883 1 55.94 88 VAL A N 1
ATOM 643 C CA . VAL A 1 88 ? 6.797 -34.781 -9.992 1 55.94 88 VAL A CA 1
ATOM 644 C C . VAL A 1 88 ? 7.059 -35.375 -8.602 1 55.94 88 VAL A C 1
ATOM 646 O O . VAL A 1 88 ? 6.594 -34.812 -7.598 1 55.94 88 VAL A O 1
ATOM 649 N N . SER A 1 89 ? 7.699 -36.469 -8.609 1 56.16 89 SER A N 1
ATOM 650 C CA . SER A 1 89 ? 7.961 -37.125 -7.34 1 56.16 89 SER A CA 1
ATOM 651 C C . SER A 1 89 ? 8.773 -36.25 -6.402 1 56.16 89 SER A C 1
ATOM 653 O O . SER A 1 89 ? 8.75 -36.438 -5.184 1 56.16 89 SER A O 1
ATOM 655 N N . ARG A 1 90 ? 9.367 -35.375 -6.91 1 55.34 90 ARG A N 1
ATOM 656 C CA . ARG A 1 90 ? 10.219 -34.5 -6.102 1 55.34 90 ARG A CA 1
ATOM 657 C C . ARG A 1 90 ? 9.375 -33.562 -5.242 1 55.34 90 ARG A C 1
ATOM 659 O O . ARG A 1 90 ? 9.867 -33 -4.266 1 55.34 90 ARG A O 1
ATOM 666 N N . TYR A 1 91 ? 8.188 -33.625 -5.527 1 60 91 TYR A N 1
ATOM 667 C CA . TYR A 1 91 ? 7.34 -32.688 -4.832 1 60 91 TYR A CA 1
ATOM 668 C C . TYR A 1 91 ? 6.664 -33.312 -3.625 1 60 91 TYR A C 1
ATOM 670 O O . TYR A 1 91 ? 5.738 -32.75 -3.047 1 60 91 TYR A O 1
ATOM 678 N N . THR A 1 92 ? 7.16 -34.375 -3.215 1 62.88 92 THR A N 1
ATOM 679 C CA . THR A 1 92 ? 6.594 -35.094 -2.07 1 62.88 92 THR A CA 1
ATOM 680 C C . THR A 1 92 ? 7.336 -34.719 -0.788 1 62.88 92 THR A C 1
ATOM 682 O O . THR A 1 92 ? 7.129 -35.344 0.257 1 62.88 92 THR A O 1
ATOM 685 N N . ARG A 1 93 ? 8.008 -33.719 -0.798 1 69.06 93 ARG A N 1
ATOM 686 C CA . ARG A 1 93 ? 8.75 -33.344 0.393 1 69.06 93 ARG A CA 1
ATOM 687 C C . ARG A 1 93 ? 7.824 -32.719 1.442 1 69.06 93 ARG A C 1
ATOM 689 O O . ARG A 1 93 ? 6.836 -32.094 1.104 1 69.06 93 ARG A O 1
ATOM 696 N N . SER A 1 94 ? 8.281 -32.938 2.605 1 80.19 94 SER A N 1
ATOM 697 C CA . SER A 1 94 ? 7.609 -32.25 3.703 1 80.19 94 SER A CA 1
ATOM 698 C C . SER A 1 94 ? 7.902 -30.766 3.674 1 80.19 94 SER A C 1
ATOM 700 O O . SER A 1 94 ? 8.828 -30.328 2.996 1 80.19 94 SER A O 1
ATOM 702 N N . THR A 1 95 ? 7.152 -29.969 4.355 1 87.19 95 THR A N 1
ATOM 703 C CA . THR A 1 95 ? 7.332 -28.531 4.449 1 87.19 95 THR A CA 1
ATOM 704 C C . THR A 1 95 ? 8.703 -28.188 5.023 1 87.19 95 THR A C 1
ATOM 706 O O . THR A 1 95 ? 9.414 -27.328 4.5 1 87.19 95 THR A O 1
ATOM 709 N N . ARG A 1 96 ? 9.094 -28.938 6.008 1 91.75 96 ARG A N 1
ATOM 710 C CA . ARG A 1 96 ? 10.383 -28.688 6.648 1 91.75 96 ARG A CA 1
ATOM 711 C C . ARG A 1 96 ? 11.531 -28.938 5.676 1 91.75 96 ARG A C 1
ATOM 713 O O . ARG A 1 96 ? 12.453 -28.141 5.582 1 91.75 96 ARG A O 1
ATOM 720 N N . GLN A 1 97 ? 11.445 -30.047 4.977 1 90.62 97 GLN A N 1
ATOM 721 C CA . GLN A 1 97 ? 12.484 -30.391 4.02 1 90.62 97 GLN A CA 1
ATOM 722 C C . GLN A 1 97 ? 12.555 -29.375 2.885 1 90.62 97 GLN A C 1
ATOM 724 O O . GLN A 1 97 ? 13.641 -29.016 2.43 1 90.62 97 GLN A O 1
ATOM 729 N N . MET A 1 98 ? 11.453 -29 2.5 1 88.94 98 MET A N 1
ATOM 730 C CA . MET A 1 98 ? 11.391 -28 1.43 1 88.94 98 MET A CA 1
ATOM 731 C C . MET A 1 98 ? 12.055 -26.703 1.857 1 88.94 98 MET A C 1
ATOM 733 O O . MET A 1 98 ? 12.883 -26.156 1.123 1 88.94 98 MET A O 1
ATOM 737 N N . PHE A 1 99 ? 11.766 -26.203 3.041 1 92.25 99 PHE A N 1
ATOM 738 C CA . PHE A 1 99 ? 12.344 -24.953 3.549 1 92.25 99 PHE A CA 1
ATOM 739 C C . PHE A 1 99 ? 13.852 -25.094 3.711 1 92.25 99 PHE A C 1
ATOM 741 O O . PHE A 1 99 ? 14.602 -24.172 3.352 1 92.25 99 PHE A O 1
ATOM 748 N N . THR A 1 100 ? 14.25 -26.219 4.266 1 92.06 100 THR A N 1
ATOM 749 C CA . THR A 1 100 ? 15.68 -26.453 4.445 1 92.06 100 THR A CA 1
ATOM 750 C C . THR A 1 100 ? 16.406 -26.438 3.102 1 92.06 100 THR A C 1
ATOM 752 O O . THR A 1 100 ? 17.453 -25.797 2.969 1 92.06 100 THR A O 1
ATOM 755 N N . TYR A 1 101 ? 15.789 -27.094 2.184 1 89.19 101 TYR A N 1
ATOM 756 C CA . TYR A 1 101 ? 16.375 -27.141 0.853 1 89.19 101 TYR A CA 1
ATOM 757 C C . TYR A 1 101 ? 16.453 -25.75 0.232 1 89.19 101 TYR A C 1
ATOM 759 O O . TYR A 1 101 ? 17.484 -25.344 -0.299 1 89.19 101 TYR A O 1
ATOM 767 N N . MET A 1 102 ? 15.398 -25.047 0.242 1 90 102 MET A N 1
ATOM 768 C CA . MET A 1 102 ? 15.289 -23.75 -0.436 1 90 102 MET A CA 1
ATOM 769 C C . MET A 1 102 ? 16.266 -22.75 0.168 1 90 102 MET A C 1
ATOM 771 O O . MET A 1 102 ? 16.953 -22.031 -0.56 1 90 102 MET A O 1
ATOM 775 N N . VAL A 1 103 ? 16.312 -22.656 1.468 1 92.38 103 VAL A N 1
ATOM 776 C CA . VAL A 1 103 ? 17.203 -21.719 2.139 1 92.38 103 VAL A CA 1
ATOM 777 C C . VAL A 1 103 ? 18.656 -22.078 1.871 1 92.38 103 VAL A C 1
ATOM 779 O O . VAL A 1 103 ? 19.469 -21.219 1.52 1 92.38 103 VAL A O 1
ATOM 782 N N . ASN A 1 104 ? 18.938 -23.359 1.998 1 91.81 104 ASN A N 1
ATOM 783 C CA . ASN A 1 104 ? 20.312 -23.828 1.76 1 91.81 104 ASN A CA 1
ATOM 784 C C . ASN A 1 104 ? 20.734 -23.609 0.312 1 91.81 104 ASN A C 1
ATOM 786 O O . ASN A 1 104 ? 21.844 -23.141 0.053 1 91.81 104 ASN A O 1
ATOM 790 N N . ALA A 1 105 ? 19.859 -23.984 -0.601 1 90.81 105 ALA A N 1
ATOM 791 C CA . ALA A 1 105 ? 20.172 -23.828 -2.02 1 90.81 105 ALA A CA 1
ATOM 792 C C . ALA A 1 105 ? 20.469 -22.375 -2.361 1 90.81 105 ALA A C 1
ATOM 794 O O . ALA A 1 105 ? 21.422 -22.078 -3.102 1 90.81 105 ALA A O 1
ATOM 795 N N . LEU A 1 106 ? 19.703 -21.469 -1.848 1 93.31 106 LEU A N 1
ATOM 796 C CA . LEU A 1 106 ? 19.906 -20.047 -2.145 1 93.31 106 LEU A CA 1
ATOM 797 C C . LEU A 1 106 ? 21.219 -19.547 -1.564 1 93.31 106 LEU A C 1
ATOM 799 O O . LEU A 1 106 ? 21.953 -18.812 -2.225 1 93.31 106 LEU A O 1
ATOM 803 N N . ARG A 1 107 ? 21.562 -19.906 -0.406 1 93.75 107 ARG A N 1
ATOM 804 C CA . ARG A 1 107 ? 22.797 -19.484 0.233 1 93.75 107 ARG A CA 1
ATOM 805 C C . ARG A 1 107 ? 24.016 -20.031 -0.522 1 93.75 107 ARG A C 1
ATOM 807 O O . ARG A 1 107 ? 25 -19.312 -0.719 1 93.75 107 ARG A O 1
ATOM 814 N N . VAL A 1 108 ? 23.891 -21.297 -0.907 1 93.25 108 VAL A N 1
ATOM 815 C CA . VAL A 1 108 ? 24.969 -21.922 -1.667 1 93.25 108 VAL A CA 1
ATOM 816 C C . VAL A 1 108 ? 25.125 -21.203 -3.008 1 93.25 108 VAL A C 1
ATOM 818 O O . VAL A 1 108 ? 26.25 -20.906 -3.426 1 93.25 108 VAL A O 1
ATOM 821 N N . ASN A 1 109 ? 24.031 -20.953 -3.672 1 94.88 109 ASN A N 1
ATOM 822 C CA . ASN A 1 109 ? 24.078 -20.234 -4.941 1 94.88 109 ASN A CA 1
ATOM 823 C C . ASN A 1 109 ? 24.719 -18.859 -4.785 1 94.88 109 ASN A C 1
ATOM 825 O O . ASN A 1 109 ? 25.531 -18.453 -5.613 1 94.88 109 ASN A O 1
ATOM 829 N N . CYS A 1 110 ? 24.312 -18.125 -3.738 1 95.44 110 CYS A N 1
ATOM 830 C CA . CYS A 1 110 ? 24.922 -16.828 -3.467 1 95.44 110 CYS A CA 1
ATOM 831 C C . CYS A 1 110 ? 26.422 -16.969 -3.293 1 95.44 110 CYS A C 1
ATOM 833 O O . CYS A 1 110 ? 27.188 -16.188 -3.873 1 95.44 110 CYS A O 1
ATOM 835 N N . GLY A 1 111 ? 26.812 -17.953 -2.508 1 94 111 GLY A N 1
ATOM 836 C CA . GLY A 1 111 ? 28.234 -18.188 -2.34 1 94 111 GLY A CA 1
ATOM 837 C C . GLY A 1 111 ? 28.953 -18.422 -3.652 1 94 111 GLY A C 1
ATOM 838 O O . GLY A 1 111 ? 30.016 -17.828 -3.891 1 94 111 GLY A O 1
ATOM 839 N N . THR A 1 112 ? 28.375 -19.188 -4.48 1 93.94 112 THR A N 1
ATOM 840 C CA . THR A 1 112 ? 28.969 -19.531 -5.77 1 93.94 112 THR A CA 1
ATOM 841 C C . THR A 1 112 ? 29.062 -18.297 -6.664 1 93.94 112 THR A C 1
ATOM 843 O O . THR A 1 112 ? 30.094 -18.078 -7.305 1 93.94 112 THR A O 1
ATOM 846 N N . ILE A 1 113 ? 28.047 -17.531 -6.695 1 96.5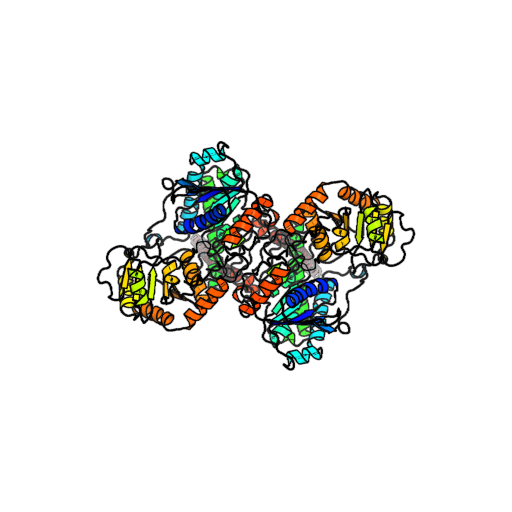 113 ILE A N 1
ATOM 847 C CA . ILE A 1 113 ? 28.016 -16.344 -7.547 1 96.5 113 ILE A CA 1
ATOM 848 C C . ILE A 1 113 ? 29.031 -15.32 -7.059 1 96.5 113 ILE A C 1
ATOM 850 O O . ILE A 1 113 ? 29.781 -14.75 -7.859 1 96.5 113 ILE A O 1
ATOM 854 N N . PHE A 1 114 ? 29.125 -15.125 -5.75 1 96.25 114 PHE A N 1
ATOM 855 C CA . PHE A 1 114 ? 29.953 -14.062 -5.207 1 96.25 114 PHE A CA 1
ATOM 856 C C . PHE A 1 114 ? 31.422 -14.477 -5.18 1 96.25 114 PHE A C 1
ATOM 858 O O . PHE A 1 114 ? 32.312 -13.641 -5.027 1 96.25 114 PHE A O 1
ATOM 865 N N . GLU A 1 115 ? 31.688 -15.773 -5.41 1 94.75 115 GLU A N 1
ATOM 866 C CA . GLU A 1 115 ? 33.062 -16.266 -5.504 1 94.75 115 GLU A CA 1
ATOM 867 C C . GLU A 1 115 ? 33.5 -16.359 -6.957 1 94.75 115 GLU A C 1
ATOM 869 O O . GLU A 1 115 ? 34.688 -16.609 -7.23 1 94.75 115 GLU A O 1
ATOM 874 N N . HIS A 1 116 ? 32.531 -16.219 -7.871 1 95.62 116 HIS A N 1
ATOM 875 C CA . HIS A 1 116 ? 32.906 -16.234 -9.289 1 95.62 116 HIS A CA 1
ATOM 876 C C . HIS A 1 116 ? 34 -15.211 -9.578 1 95.62 116 HIS A C 1
ATOM 878 O O . HIS A 1 116 ? 33.969 -14.094 -9.055 1 95.62 116 HIS A O 1
ATOM 884 N N . PRO A 1 117 ? 34.969 -15.555 -10.445 1 95.62 117 PRO A N 1
ATOM 885 C CA . PRO A 1 117 ? 36.125 -14.672 -10.688 1 95.62 117 PRO A CA 1
ATOM 886 C C . PRO A 1 117 ? 35.688 -13.289 -11.188 1 95.62 117 PRO A C 1
ATOM 888 O O . PRO A 1 117 ? 36.219 -12.281 -10.711 1 95.62 117 PRO A O 1
ATOM 891 N N . ARG A 1 118 ? 34.781 -13.258 -12.07 1 96 118 ARG A N 1
ATOM 892 C CA . ARG A 1 118 ? 34.344 -11.969 -12.586 1 96 118 ARG A CA 1
ATOM 893 C C . ARG A 1 118 ? 33.656 -11.148 -11.484 1 96 118 ARG A C 1
ATOM 895 O O . ARG A 1 118 ? 33.812 -9.922 -11.453 1 96 118 ARG A O 1
ATOM 902 N N . MET A 1 119 ? 32.906 -11.742 -10.656 1 97.5 119 MET A N 1
ATOM 903 C CA . MET A 1 119 ? 32.281 -11.055 -9.539 1 97.5 119 MET A CA 1
ATOM 904 C C . MET A 1 119 ? 33.312 -10.539 -8.539 1 97.5 119 MET A C 1
ATOM 906 O O . MET A 1 119 ? 33.188 -9.422 -8.047 1 97.5 119 MET A O 1
ATOM 910 N N . GLN A 1 120 ? 34.281 -11.367 -8.328 1 97.06 120 GLN A N 1
ATOM 911 C CA . GLN A 1 120 ? 35.375 -10.938 -7.438 1 97.06 120 GLN A CA 1
ATOM 912 C C . GLN A 1 120 ? 36.062 -9.688 -7.977 1 97.06 120 GLN A C 1
ATOM 914 O O . GLN A 1 120 ? 36.375 -8.773 -7.219 1 97.06 120 GLN A O 1
ATOM 919 N N . ASP A 1 121 ? 36.25 -9.688 -9.25 1 97.25 121 ASP A N 1
ATOM 920 C CA . ASP A 1 121 ? 36.812 -8.5 -9.867 1 97.25 121 ASP A CA 1
ATOM 921 C C . ASP A 1 121 ? 35.938 -7.27 -9.609 1 97.25 121 ASP A C 1
ATOM 923 O O . ASP A 1 121 ? 36.469 -6.191 -9.32 1 97.25 121 ASP A O 1
ATOM 927 N N . ILE A 1 122 ? 34.688 -7.438 -9.711 1 97.62 122 ILE A N 1
ATOM 928 C CA . ILE A 1 122 ? 33.719 -6.344 -9.516 1 97.62 122 ILE A CA 1
ATOM 929 C C . ILE A 1 122 ? 33.75 -5.887 -8.062 1 97.62 122 ILE A C 1
ATOM 931 O O . ILE A 1 122 ? 33.875 -4.691 -7.781 1 97.62 122 ILE A O 1
ATOM 935 N N . LEU A 1 123 ? 33.75 -6.816 -7.141 1 97.38 123 LEU A N 1
ATOM 936 C CA . LEU A 1 123 ? 33.656 -6.512 -5.715 1 97.38 123 LEU A CA 1
ATOM 937 C C . LEU A 1 123 ? 34.938 -5.871 -5.219 1 97.38 123 LEU A C 1
ATOM 939 O O . LEU A 1 123 ? 34.938 -5.082 -4.27 1 97.38 123 LEU A O 1
ATOM 943 N N . GLU A 1 124 ? 36.031 -6.156 -5.906 1 96.19 124 GLU A N 1
ATOM 944 C CA . GLU A 1 124 ? 37.344 -5.625 -5.508 1 96.19 124 GLU A CA 1
ATOM 945 C C . GLU A 1 124 ? 37.656 -4.301 -6.211 1 96.19 124 GLU A C 1
ATOM 947 O O . GLU A 1 124 ? 38.719 -3.721 -6.023 1 96.19 124 GLU A O 1
ATOM 952 N N . GLY A 1 125 ? 36.781 -3.881 -7.051 1 94 125 GLY A N 1
ATOM 953 C CA . GLY A 1 125 ? 36.938 -2.572 -7.668 1 94 125 GLY A CA 1
ATOM 954 C C . GLY A 1 125 ? 37.75 -2.607 -8.953 1 94 125 GLY A C 1
ATOM 955 O O . GLY A 1 125 ? 38.281 -1.581 -9.383 1 94 125 GLY A O 1
ATOM 956 N N . ARG A 1 126 ? 37.844 -3.713 -9.562 1 93.94 126 ARG A N 1
ATOM 957 C CA . ARG A 1 126 ? 38.656 -3.861 -10.781 1 93.94 126 ARG A CA 1
ATOM 958 C C . ARG A 1 126 ? 37.781 -3.754 -12.023 1 93.94 126 ARG A C 1
ATOM 960 O O . ARG A 1 126 ? 38.188 -4.137 -13.117 1 93.94 126 ARG A O 1
ATOM 967 N N . SER A 1 127 ? 36.531 -3.326 -11.891 1 92.19 127 SER A N 1
ATOM 968 C CA . SER A 1 127 ? 35.562 -3.094 -12.969 1 92.19 127 SER A CA 1
ATOM 969 C C . SER A 1 127 ? 34.969 -1.695 -12.883 1 92.19 127 SER A C 1
ATOM 971 O O . SER A 1 127 ? 35.094 -1.029 -11.852 1 92.19 127 SER A O 1
ATOM 973 N N . PRO A 1 128 ? 34.5 -1.253 -14.055 1 92.5 128 PRO A N 1
ATOM 974 C CA . PRO A 1 128 ? 33.75 0.008 -13.953 1 92.5 128 PRO A CA 1
ATOM 975 C C . PRO A 1 128 ? 32.688 -0.019 -12.859 1 92.5 128 PRO A C 1
ATOM 977 O O . PRO A 1 128 ? 32.062 -1.061 -12.617 1 92.5 128 PRO A O 1
ATOM 980 N N . PRO A 1 129 ? 32.5 1.091 -12.273 1 95.94 129 PRO A N 1
ATOM 981 C CA . PRO A 1 129 ? 31.547 1.14 -11.156 1 95.94 129 PRO A CA 1
ATOM 982 C C . PRO A 1 129 ? 30.109 0.917 -11.586 1 95.94 129 PRO A C 1
ATOM 984 O O . PRO A 1 129 ? 29.734 1.221 -12.727 1 95.94 129 PRO A O 1
ATOM 987 N N . PHE A 1 130 ? 29.312 0.433 -10.648 1 97.94 130 PHE A N 1
ATOM 988 C CA . PHE A 1 130 ? 27.875 0.241 -10.844 1 97.94 130 PHE A CA 1
ATOM 989 C C . PHE A 1 130 ? 27.078 1.223 -9.992 1 97.94 130 PHE A C 1
ATOM 991 O O . PHE A 1 130 ? 27.547 1.657 -8.938 1 97.94 130 PHE A O 1
ATOM 998 N N . ASP A 1 131 ? 25.891 1.539 -10.5 1 98.12 131 ASP A N 1
ATOM 999 C CA . ASP A 1 131 ? 25.062 2.529 -9.82 1 98.12 131 ASP A CA 1
ATOM 1000 C C . ASP A 1 131 ? 24 1.855 -8.961 1 98.12 131 ASP A C 1
ATOM 1002 O O . ASP A 1 131 ? 23.438 2.48 -8.062 1 98.12 131 ASP A O 1
ATOM 1006 N N . ALA A 1 132 ? 23.688 0.599 -9.273 1 98.56 132 ALA A N 1
ATOM 1007 C CA . ALA A 1 132 ? 22.703 -0.181 -8.539 1 98.56 132 ALA A CA 1
ATOM 1008 C C . ALA A 1 132 ? 22.875 -1.675 -8.797 1 98.56 132 ALA A C 1
ATOM 1010 O O . ALA A 1 132 ? 23.516 -2.07 -9.781 1 98.56 132 ALA A O 1
ATOM 1011 N N . VAL A 1 133 ? 22.359 -2.457 -7.852 1 98.75 133 VAL A N 1
ATOM 1012 C CA . VAL A 1 133 ? 22.312 -3.906 -8.016 1 98.75 133 VAL A CA 1
ATOM 1013 C C . VAL A 1 133 ? 20.859 -4.371 -8.047 1 98.75 133 VAL A C 1
ATOM 1015 O O . VAL A 1 133 ? 20.062 -4.008 -7.184 1 98.75 133 VAL A O 1
ATOM 1018 N N . ILE A 1 134 ? 20.516 -5.094 -9.102 1 98.81 134 ILE A N 1
ATOM 1019 C CA . ILE A 1 134 ? 19.219 -5.75 -9.18 1 98.81 134 ILE A CA 1
ATOM 1020 C C . ILE A 1 134 ? 19.391 -7.254 -8.977 1 98.81 134 ILE A C 1
ATOM 1022 O O . ILE A 1 134 ? 20.094 -7.914 -9.742 1 98.81 134 ILE A O 1
ATOM 1026 N N . ALA A 1 135 ? 18.734 -7.777 -7.934 1 98.44 135 ALA A N 1
ATOM 1027 C CA . ALA A 1 135 ? 18.953 -9.188 -7.598 1 98.44 135 ALA A CA 1
ATOM 1028 C C . ALA A 1 135 ? 17.625 -9.914 -7.441 1 98.44 135 ALA A C 1
ATOM 1030 O O . ALA A 1 135 ? 16.656 -9.352 -6.922 1 98.44 135 ALA A O 1
ATOM 1031 N N . GLU A 1 136 ? 17.578 -11.125 -7.934 1 97.81 136 GLU A N 1
ATOM 1032 C CA . GLU A 1 136 ? 16.453 -11.984 -7.602 1 97.81 136 GLU A CA 1
ATOM 1033 C C . GLU A 1 136 ? 16.438 -12.336 -6.117 1 97.81 136 GLU A C 1
ATOM 1035 O O . GLU A 1 136 ? 17.438 -12.836 -5.582 1 97.81 136 GLU A O 1
ATOM 1040 N N . ALA A 1 137 ? 15.273 -12 -5.52 1 95.88 137 ALA A N 1
ATOM 1041 C CA . ALA A 1 137 ? 15.156 -12.227 -4.078 1 95.88 137 ALA A CA 1
ATOM 1042 C C . ALA A 1 137 ? 14.008 -13.18 -3.764 1 95.88 137 ALA A C 1
ATOM 1044 O O . ALA A 1 137 ? 12.914 -13.055 -4.316 1 95.88 137 ALA A O 1
ATOM 1045 N N . HIS A 1 138 ? 14.234 -14.133 -2.836 1 88.81 138 HIS A N 1
ATOM 1046 C CA . HIS A 1 138 ? 13.203 -15.094 -2.465 1 88.81 138 HIS A CA 1
ATOM 1047 C C . HIS A 1 138 ? 13.266 -15.422 -0.977 1 88.81 138 HIS A C 1
ATOM 1049 O O . HIS A 1 138 ? 12.406 -14.992 -0.208 1 88.81 138 HIS A O 1
ATOM 1055 N N . TRP A 1 139 ? 14.266 -16.188 -0.486 1 84.88 139 TRP A N 1
ATOM 1056 C CA . TRP A 1 139 ? 14.227 -16.812 0.833 1 84.88 139 TRP A CA 1
ATOM 1057 C C . TRP A 1 139 ? 15.289 -16.203 1.749 1 84.88 139 TRP A C 1
ATOM 1059 O O . TRP A 1 139 ? 15.25 -16.391 2.967 1 84.88 139 TRP A O 1
ATOM 1069 N N . SER A 1 140 ? 16.156 -15.492 1.157 1 86.19 140 SER A N 1
ATOM 1070 C CA . SER A 1 140 ? 17.266 -14.984 1.958 1 86.19 140 SER A CA 1
ATOM 1071 C C . SER A 1 140 ? 17.734 -13.625 1.456 1 86.19 140 SER A C 1
ATOM 1073 O O . SER A 1 140 ? 17.547 -13.289 0.284 1 86.19 140 SER A O 1
ATOM 1075 N N . ASP A 1 141 ? 18.344 -12.93 2.361 1 90.69 141 ASP A N 1
ATOM 1076 C CA . ASP A 1 141 ? 18.844 -11.594 2.059 1 90.69 141 ASP A CA 1
ATOM 1077 C C . ASP A 1 141 ? 20.281 -11.656 1.52 1 90.69 141 ASP A C 1
ATOM 1079 O O . ASP A 1 141 ? 20.875 -10.625 1.201 1 90.69 141 ASP A O 1
ATOM 1083 N N . CYS A 1 142 ? 20.812 -12.852 1.403 1 94.62 142 CYS A N 1
ATOM 1084 C CA . CYS A 1 142 ? 22.203 -12.984 0.964 1 94.62 142 CYS A CA 1
ATOM 1085 C C . CYS A 1 142 ? 22.406 -12.336 -0.403 1 94.62 142 CYS A C 1
ATOM 1087 O O . CYS A 1 142 ? 23.516 -11.961 -0.755 1 94.62 142 CYS A O 1
ATOM 1089 N N . VAL A 1 143 ? 21.391 -12.07 -1.073 1 94.56 143 VAL A N 1
ATOM 1090 C CA . VAL A 1 143 ? 21.438 -11.578 -2.447 1 94.56 143 VAL A CA 1
ATOM 1091 C C . VAL A 1 143 ? 21.859 -10.109 -2.459 1 94.56 143 VAL A C 1
ATOM 1093 O O . VAL A 1 143 ? 22.234 -9.578 -3.502 1 94.56 143 VAL A O 1
ATOM 1096 N N . SER A 1 144 ? 21.797 -9.445 -1.337 1 96.62 144 SER A N 1
ATOM 1097 C CA . SER A 1 144 ? 22.109 -8.023 -1.271 1 96.62 144 SER A CA 1
ATOM 1098 C C . SER A 1 144 ? 23.594 -7.805 -0.986 1 96.62 144 SER A C 1
ATOM 1100 O O . SER A 1 144 ? 24.047 -6.668 -0.827 1 96.62 144 SER A O 1
ATOM 1102 N N . TYR A 1 145 ? 24.422 -8.914 -0.958 1 98 145 TYR A N 1
ATOM 1103 C CA . TYR A 1 145 ? 25.828 -8.836 -0.585 1 98 145 TYR A CA 1
ATOM 1104 C C . TYR A 1 145 ? 26.594 -7.906 -1.521 1 98 145 TYR A C 1
ATOM 1106 O O . TYR A 1 145 ? 27.328 -7.023 -1.067 1 98 145 TYR A O 1
ATOM 1114 N N . ALA A 1 146 ? 26.391 -8.07 -2.779 1 98.19 146 ALA A N 1
ATOM 1115 C CA . ALA A 1 146 ? 27.109 -7.254 -3.746 1 98.19 146 ALA A CA 1
ATOM 1116 C C . ALA A 1 146 ? 26.781 -5.773 -3.572 1 98.19 146 ALA A C 1
ATOM 1118 O O . ALA A 1 146 ? 27.672 -4.926 -3.586 1 98.19 146 ALA A O 1
ATOM 1119 N N . ALA A 1 147 ? 25.516 -5.477 -3.418 1 98.5 147 ALA A N 1
ATOM 1120 C CA . ALA A 1 147 ? 25.094 -4.09 -3.211 1 98.5 147 ALA A CA 1
ATOM 1121 C C . ALA A 1 147 ? 25.734 -3.516 -1.945 1 98.5 147 ALA A C 1
ATOM 1123 O O . ALA A 1 147 ? 26.094 -2.338 -1.904 1 98.5 147 ALA A O 1
ATOM 1124 N N . THR A 1 148 ? 25.812 -4.324 -0.943 1 98.19 148 THR A N 1
ATOM 1125 C CA . THR A 1 148 ? 26.406 -3.908 0.323 1 98.19 148 THR A CA 1
ATOM 1126 C C . THR A 1 148 ? 27.875 -3.561 0.14 1 98.19 148 THR A C 1
ATOM 1128 O O . THR A 1 148 ? 28.328 -2.498 0.576 1 98.19 148 THR A O 1
ATOM 1131 N N . VAL A 1 149 ? 28.609 -4.418 -0.5 1 98.06 149 VAL A N 1
ATOM 1132 C CA . VAL A 1 149 ? 30.047 -4.238 -0.687 1 98.06 149 VAL A CA 1
ATOM 1133 C C . VAL A 1 149 ? 30.312 -3.029 -1.582 1 98.06 149 VAL A C 1
ATOM 1135 O O . VAL A 1 149 ? 31.219 -2.23 -1.313 1 98.06 149 VAL A O 1
ATOM 1138 N N . LEU A 1 150 ? 29.516 -2.881 -2.607 1 98.06 150 LEU A N 1
ATOM 1139 C CA . LEU A 1 150 ? 29.719 -1.817 -3.588 1 98.06 150 LEU A CA 1
ATOM 1140 C C . LEU A 1 150 ? 29.141 -0.5 -3.084 1 98.06 150 LEU A C 1
ATOM 1142 O O . LEU A 1 150 ? 29.375 0.554 -3.68 1 98.06 150 LEU A O 1
ATOM 1146 N N . ARG A 1 151 ? 28.359 -0.533 -2.014 1 97.5 151 ARG A N 1
ATOM 1147 C CA . ARG A 1 151 ? 27.734 0.634 -1.401 1 97.5 151 ARG A CA 1
ATOM 1148 C C . ARG A 1 151 ? 26.812 1.346 -2.393 1 97.5 151 ARG A C 1
ATOM 1150 O O . ARG A 1 151 ? 26.906 2.564 -2.562 1 97.5 151 ARG A O 1
ATOM 1157 N N . VAL A 1 152 ? 26 0.586 -3.057 1 98.25 152 VAL A N 1
ATOM 1158 C CA . VAL A 1 152 ? 24.984 1.092 -3.98 1 98.25 152 VAL A CA 1
ATOM 1159 C C . VAL A 1 152 ? 23.625 0.533 -3.605 1 98.25 152 VAL A C 1
ATOM 1161 O O . VAL A 1 152 ? 23.531 -0.432 -2.844 1 98.25 152 VAL A O 1
ATOM 1164 N N . PRO A 1 153 ? 22.516 1.145 -4.094 1 98.38 153 PRO A N 1
ATOM 1165 C CA . PRO A 1 153 ? 21.188 0.648 -3.756 1 98.38 153 PRO A CA 1
ATOM 1166 C C . PRO A 1 153 ? 20.906 -0.744 -4.32 1 98.38 153 PRO A C 1
ATOM 1168 O O . PRO A 1 153 ? 21.359 -1.067 -5.422 1 98.38 153 PRO A O 1
ATOM 1171 N N . ALA A 1 154 ? 20.203 -1.492 -3.543 1 98.31 154 ALA A N 1
ATOM 1172 C CA . ALA A 1 154 ? 19.734 -2.809 -3.973 1 98.31 154 ALA A CA 1
ATOM 1173 C C . ALA A 1 154 ? 18.266 -2.764 -4.387 1 98.31 154 ALA A C 1
ATOM 1175 O O . ALA A 1 154 ? 17.438 -2.162 -3.697 1 98.31 154 ALA A O 1
ATOM 1176 N N . ILE A 1 155 ? 17.969 -3.33 -5.5 1 98.69 155 ILE A N 1
ATOM 1177 C CA . ILE A 1 155 ? 16.609 -3.539 -5.957 1 98.69 155 ILE A CA 1
ATOM 1178 C C . ILE A 1 155 ? 16.328 -5.035 -6.086 1 98.69 155 ILE A C 1
ATOM 1180 O O . ILE A 1 155 ? 17.047 -5.754 -6.777 1 98.69 155 ILE A O 1
ATOM 1184 N N . TYR A 1 156 ? 15.32 -5.496 -5.391 1 98.5 156 TYR A N 1
ATOM 1185 C CA . TYR A 1 156 ? 14.945 -6.906 -5.434 1 98.5 156 TYR A CA 1
ATOM 1186 C C . TYR A 1 156 ? 13.906 -7.16 -6.523 1 98.5 156 TYR A C 1
ATOM 1188 O O . TYR A 1 156 ? 13.047 -6.316 -6.781 1 98.5 156 TYR A O 1
ATOM 1196 N N . VAL A 1 157 ? 14.062 -8.289 -7.195 1 98.5 157 VAL A N 1
ATOM 1197 C CA . VAL A 1 157 ? 13.031 -8.828 -8.07 1 98.5 157 VAL A CA 1
ATOM 1198 C C . VAL A 1 157 ? 12.539 -10.172 -7.531 1 98.5 157 VAL A C 1
ATOM 1200 O O . VAL A 1 157 ? 13.328 -11.117 -7.402 1 98.5 157 VAL A O 1
ATOM 1203 N N . VAL A 1 158 ? 11.273 -10.211 -7.191 1 97.44 158 VAL A N 1
ATOM 1204 C CA . VAL A 1 158 ? 10.633 -11.445 -6.734 1 97.44 158 VAL A CA 1
ATOM 1205 C C . VAL A 1 158 ? 9.773 -12.023 -7.859 1 97.44 158 VAL A C 1
ATOM 1207 O O . VAL A 1 158 ? 8.672 -11.539 -8.117 1 97.44 158 VAL A O 1
ATOM 1210 N N . PRO A 1 159 ? 10.227 -13.078 -8.453 1 95.75 159 PRO A N 1
ATOM 1211 C CA . PRO A 1 159 ? 9.57 -13.578 -9.664 1 95.75 159 PRO A CA 1
ATOM 1212 C C . PRO A 1 159 ? 8.312 -14.391 -9.367 1 95.75 159 PRO A C 1
ATOM 1214 O O . PRO A 1 159 ? 7.621 -14.836 -10.289 1 95.75 159 PRO A O 1
ATOM 1217 N N . SER A 1 160 ? 7.992 -14.664 -8.125 1 93.5 160 SER A N 1
ATOM 1218 C CA . SER A 1 160 ? 6.805 -15.359 -7.641 1 93.5 160 SER A CA 1
ATOM 1219 C C . SER A 1 160 ? 5.875 -14.414 -6.891 1 93.5 160 SER A C 1
ATOM 1221 O O . SER A 1 160 ? 6.164 -13.219 -6.777 1 93.5 160 SER A O 1
ATOM 1223 N N . PRO A 1 161 ? 4.734 -14.953 -6.508 1 93.94 161 PRO A N 1
ATOM 1224 C CA . PRO A 1 161 ? 4.023 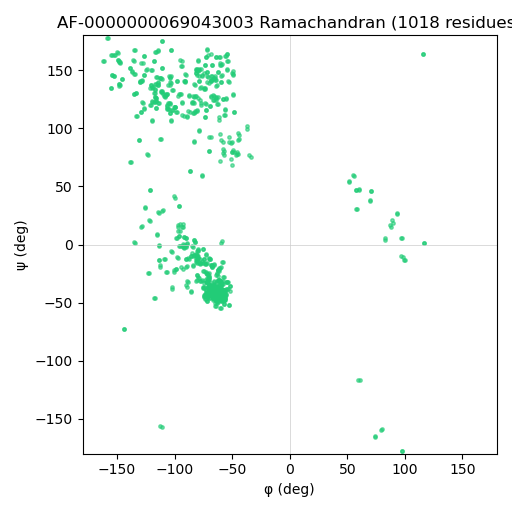-14.125 -5.527 1 93.94 161 PRO A CA 1
ATOM 1225 C C . PRO A 1 161 ? 4.871 -13.812 -4.293 1 93.94 161 PRO A C 1
ATOM 1227 O O . PRO A 1 161 ? 5.91 -14.438 -4.078 1 93.94 161 PRO A O 1
ATOM 1230 N N . ILE A 1 162 ? 4.488 -12.859 -3.584 1 94.31 162 ILE A N 1
ATOM 1231 C CA . ILE A 1 162 ? 5.285 -12.367 -2.465 1 94.31 162 ILE A CA 1
ATOM 1232 C C . ILE A 1 162 ? 5.531 -13.5 -1.471 1 94.31 162 ILE A C 1
ATOM 1234 O O . ILE A 1 162 ? 4.594 -14.18 -1.051 1 94.31 162 ILE A O 1
ATOM 1238 N N . VAL A 1 163 ? 6.781 -13.711 -1.187 1 94.12 163 VAL A N 1
ATOM 1239 C CA . VAL A 1 163 ? 7.18 -14.75 -0.242 1 94.12 163 VAL A CA 1
ATOM 1240 C C . VAL A 1 163 ? 6.859 -14.305 1.183 1 94.12 163 VAL A C 1
ATOM 1242 O O . VAL A 1 163 ? 7.59 -13.5 1.767 1 94.12 163 VAL A O 1
ATOM 1245 N N . THR A 1 164 ? 5.883 -14.938 1.779 1 94.69 164 THR A N 1
ATOM 1246 C CA . THR A 1 164 ? 5.32 -14.5 3.051 1 94.69 164 THR A CA 1
ATOM 1247 C C . THR A 1 164 ? 6.398 -14.43 4.125 1 94.69 164 THR A C 1
ATOM 1249 O O . THR A 1 164 ? 6.492 -13.445 4.859 1 94.69 164 THR A O 1
ATOM 1252 N N . HIS A 1 165 ? 7.277 -15.375 4.164 1 91.94 165 HIS A N 1
ATOM 1253 C CA . HIS A 1 165 ? 8.234 -15.523 5.254 1 91.94 165 HIS A CA 1
ATOM 1254 C C . HIS A 1 165 ? 9.422 -14.586 5.082 1 91.94 165 HIS A C 1
ATOM 1256 O O . HIS A 1 165 ? 10.227 -14.414 6 1 91.94 165 HIS A O 1
ATOM 1262 N N . ALA A 1 166 ? 9.484 -13.945 3.936 1 92.5 166 ALA A N 1
ATOM 1263 C CA . ALA A 1 166 ? 10.586 -13.023 3.678 1 92.5 166 ALA A CA 1
ATOM 1264 C C . ALA A 1 166 ? 10.141 -11.57 3.836 1 92.5 166 ALA A C 1
ATOM 1266 O O . ALA A 1 166 ? 10.969 -10.656 3.834 1 92.5 166 ALA A O 1
ATOM 1267 N N . GLU A 1 167 ? 8.891 -11.344 4.051 1 94.5 167 GLU A N 1
ATOM 1268 C CA . GLU A 1 167 ? 8.336 -9.992 4.012 1 94.5 167 GLU A CA 1
ATOM 1269 C C . GLU A 1 167 ? 8.922 -9.125 5.117 1 94.5 167 GLU A C 1
ATOM 1271 O O . GLU A 1 167 ? 9.234 -7.949 4.895 1 94.5 167 GLU A O 1
ATOM 1276 N N . ARG A 1 168 ? 9.062 -9.711 6.27 1 93.62 168 ARG A N 1
ATOM 1277 C CA . ARG A 1 168 ? 9.594 -8.938 7.387 1 93.62 168 ARG A CA 1
ATOM 1278 C C . ARG A 1 168 ? 10.992 -8.422 7.074 1 93.62 168 ARG A C 1
ATOM 1280 O O . ARG A 1 168 ? 11.305 -7.262 7.355 1 93.62 168 ARG A O 1
ATOM 1287 N N . SER A 1 169 ? 11.773 -9.25 6.52 1 92.19 169 SER A N 1
ATOM 1288 C CA . SER A 1 169 ? 13.148 -8.883 6.207 1 92.19 169 SER A CA 1
ATOM 1289 C C . SER A 1 169 ? 13.203 -7.922 5.023 1 92.19 169 SER A C 1
ATOM 1291 O O . SER A 1 169 ? 14.016 -6.996 5.008 1 92.19 169 SER A O 1
ATOM 1293 N N . PHE A 1 170 ? 12.359 -8.164 4.023 1 92.5 170 PHE A N 1
ATOM 1294 C CA . PHE A 1 170 ? 12.414 -7.383 2.793 1 92.5 170 PHE A CA 1
ATOM 1295 C C . PHE A 1 170 ? 11.844 -5.984 3.014 1 92.5 170 PHE A C 1
ATOM 1297 O O . PHE A 1 170 ? 12.461 -4.992 2.613 1 92.5 170 PHE A O 1
ATOM 1304 N N . PHE A 1 171 ? 10.688 -5.887 3.711 1 90.12 171 PHE A N 1
ATOM 1305 C CA . PHE A 1 171 ? 10.062 -4.57 3.729 1 90.12 171 PHE A CA 1
ATOM 1306 C C . PHE A 1 171 ? 9.594 -4.215 5.133 1 90.12 171 PHE A C 1
ATOM 1308 O O . PHE A 1 171 ? 9.047 -3.131 5.355 1 90.12 171 PHE A O 1
ATOM 1315 N N . GLY A 1 172 ? 9.805 -4.988 6.094 1 93.06 172 GLY A N 1
ATOM 1316 C CA . GLY A 1 172 ? 9.688 -4.605 7.492 1 93.06 172 GLY A CA 1
ATOM 1317 C C . GLY A 1 172 ? 8.375 -5.039 8.117 1 93.06 172 GLY A C 1
ATOM 1318 O O . GLY A 1 172 ? 8.227 -5.031 9.344 1 93.06 172 GLY A O 1
ATOM 1319 N N . HIS A 1 173 ? 7.426 -5.434 7.324 1 93.75 173 HIS A N 1
ATOM 1320 C CA . HIS A 1 173 ? 6.105 -5.727 7.871 1 93.75 173 HIS A CA 1
ATOM 1321 C C . HIS A 1 173 ? 5.73 -7.188 7.648 1 93.75 173 HIS A C 1
ATOM 1323 O O . HIS A 1 173 ? 6.309 -7.859 6.789 1 93.75 173 HIS A O 1
ATOM 1329 N N . VAL A 1 174 ? 4.797 -7.664 8.477 1 94 174 VAL A N 1
ATOM 1330 C CA . VAL A 1 174 ? 4.242 -9.008 8.367 1 94 174 VAL A CA 1
ATOM 1331 C C . VAL A 1 174 ? 2.762 -8.93 8 1 94 174 VAL A C 1
ATOM 1333 O O . VAL A 1 174 ? 2.031 -8.086 8.523 1 94 174 VAL A O 1
ATOM 1336 N N . PRO A 1 175 ? 2.4 -9.789 7.098 1 94.75 175 PRO A N 1
ATOM 1337 C CA . PRO A 1 175 ? 0.97 -9.781 6.781 1 94.75 175 PRO A CA 1
ATOM 1338 C C . PRO A 1 175 ? 0.113 -10.359 7.902 1 94.75 175 PRO A C 1
ATOM 1340 O O . PRO A 1 175 ? 0.573 -11.227 8.648 1 94.75 175 PRO A O 1
ATOM 1343 N N . ASN A 1 176 ? -1.106 -9.852 8.039 1 96.19 176 ASN A N 1
ATOM 1344 C CA . ASN A 1 176 ? -2.084 -10.43 8.953 1 96.19 176 ASN A CA 1
ATOM 1345 C C . ASN A 1 176 ? -2.621 -11.758 8.43 1 96.19 176 ASN A C 1
ATOM 1347 O O . ASN A 1 176 ? -3.334 -11.789 7.43 1 96.19 176 ASN A O 1
ATOM 1351 N N . PRO A 1 177 ? -2.361 -12.812 9.133 1 97.06 177 PRO A N 1
ATOM 1352 C CA . PRO A 1 177 ? -2.746 -14.125 8.602 1 97.06 177 PRO A CA 1
ATOM 1353 C C . PRO A 1 177 ? -4.258 -14.336 8.586 1 97.06 177 PRO A C 1
ATOM 1355 O O . PRO A 1 177 ? -4.746 -15.297 7.984 1 97.06 177 PRO A O 1
ATOM 1358 N N . ALA A 1 178 ? -4.973 -13.477 9.25 1 97.5 178 ALA A N 1
ATOM 1359 C CA . ALA A 1 178 ? -6.43 -13.586 9.234 1 97.5 178 ALA A CA 1
ATOM 1360 C C . ALA A 1 178 ? -6.996 -13.109 7.898 1 97.5 178 ALA A C 1
ATOM 1362 O O . ALA A 1 178 ? -8.102 -13.508 7.508 1 97.5 178 ALA A O 1
ATOM 1363 N N . ALA A 1 179 ? -6.215 -12.289 7.234 1 97.31 179 ALA A N 1
ATOM 1364 C CA . ALA A 1 179 ? -6.766 -11.641 6.047 1 97.31 179 ALA A CA 1
ATOM 1365 C C . ALA A 1 179 ? -5.926 -11.953 4.812 1 97.31 179 ALA A C 1
ATOM 1367 O O . ALA A 1 179 ? -6.414 -11.875 3.682 1 97.31 179 ALA A O 1
ATOM 1368 N N . VAL A 1 180 ? -4.676 -12.273 5.023 1 97.19 180 VAL A N 1
ATOM 1369 C CA . VAL A 1 180 ? -3.736 -12.477 3.928 1 97.19 180 VAL A CA 1
ATOM 1370 C C . VAL A 1 180 ? -3.238 -13.922 3.936 1 97.19 180 VAL A C 1
ATOM 1372 O O . VAL A 1 180 ? -2.723 -14.398 4.949 1 97.19 180 VAL A O 1
ATOM 1375 N N . SER A 1 181 ? -3.359 -14.57 2.838 1 97.19 181 SER A N 1
ATOM 1376 C CA . SER A 1 181 ? -2.949 -15.969 2.744 1 97.19 181 SER A CA 1
ATOM 1377 C C . SER A 1 181 ? -1.438 -16.094 2.594 1 97.19 181 SER A C 1
ATOM 1379 O O . SER A 1 181 ? -0.809 -15.289 1.899 1 97.19 181 SER A O 1
ATOM 1381 N N . ASN A 1 182 ? -0.976 -17.109 3.291 1 96.56 182 ASN A N 1
ATOM 1382 C CA . ASN A 1 182 ? 0.415 -17.5 3.096 1 96.56 182 ASN A CA 1
ATOM 1383 C C . ASN A 1 182 ? 0.672 -17.953 1.659 1 96.56 182 ASN A C 1
ATOM 1385 O O . ASN A 1 182 ? -0.219 -18.5 1.005 1 96.56 182 ASN A O 1
ATOM 1389 N N . LEU A 1 183 ? 1.876 -17.703 1.204 1 94.69 183 LEU A N 1
ATOM 1390 C CA . LEU A 1 183 ? 2.25 -18.078 -0.155 1 94.69 183 LEU A CA 1
ATOM 1391 C C . LEU A 1 183 ? 1.926 -19.547 -0.424 1 94.69 183 LEU A C 1
ATOM 1393 O O . LEU A 1 183 ? 1.532 -19.906 -1.535 1 94.69 183 LEU A O 1
ATOM 1397 N N . LEU A 1 184 ? 2.072 -20.391 0.564 1 94.31 184 LEU A N 1
ATOM 1398 C CA . LEU A 1 184 ? 1.924 -21.828 0.386 1 94.31 184 LEU A CA 1
ATOM 1399 C C . LEU A 1 184 ? 0.518 -22.281 0.765 1 94.31 184 LEU A C 1
ATOM 1401 O O . LEU A 1 184 ? 0.253 -23.484 0.862 1 94.31 184 LEU A O 1
ATOM 1405 N N . SER A 1 185 ? -0.321 -21.312 1.03 1 95.5 185 SER A N 1
ATOM 1406 C CA . SER A 1 185 ? -1.722 -21.641 1.271 1 95.5 185 SER A CA 1
ATOM 1407 C C . SER A 1 185 ? -2.414 -22.078 -0.016 1 95.5 185 SER A C 1
ATOM 1409 O O . SER A 1 185 ? -2.129 -21.547 -1.092 1 95.5 185 SER A O 1
ATOM 1411 N N . PRO A 1 186 ? -3.324 -23.031 0.127 1 95.12 186 PRO A N 1
ATOM 1412 C CA . PRO A 1 186 ? -4.082 -23.422 -1.067 1 95.12 186 PRO A CA 1
ATOM 1413 C C . PRO A 1 186 ? -5.211 -22.438 -1.388 1 95.12 186 PRO A C 1
ATOM 1415 O O . PRO A 1 186 ? -5.879 -22.578 -2.414 1 95.12 186 PRO A O 1
ATOM 1418 N N . ARG A 1 187 ? -5.406 -21.453 -0.511 1 96.19 187 ARG A N 1
ATOM 1419 C CA . ARG A 1 187 ? -6.508 -20.516 -0.687 1 96.19 187 ARG A CA 1
ATOM 1420 C C . ARG A 1 187 ? -5.988 -19.125 -0.997 1 96.19 187 ARG A C 1
ATOM 1422 O O . ARG A 1 187 ? -4.969 -18.688 -0.448 1 96.19 187 ARG A O 1
ATOM 1429 N N . GLY A 1 188 ? -6.738 -18.453 -1.871 1 95.5 188 GLY A N 1
ATOM 1430 C CA . GLY A 1 188 ? -6.406 -17.062 -2.172 1 95.5 188 GLY A CA 1
ATOM 1431 C C . GLY A 1 188 ? -6.527 -16.156 -0.97 1 95.5 188 GLY A C 1
ATOM 1432 O O . GLY A 1 188 ? -5.66 -15.305 -0.735 1 95.5 188 GLY A O 1
ATOM 1433 N N . VAL A 1 189 ? -7.57 -16.25 -0.239 1 96.12 189 VAL A N 1
ATOM 1434 C CA . VAL A 1 189 ? -7.793 -15.586 1.036 1 96.12 189 VAL A CA 1
ATOM 1435 C C . VAL A 1 189 ? -8.422 -16.562 2.031 1 96.12 189 VAL A C 1
ATOM 1437 O O . VAL A 1 189 ? -9.148 -17.469 1.639 1 96.12 189 VAL A O 1
ATOM 1440 N N . PRO A 1 190 ? -8.117 -16.375 3.297 1 97.56 190 PRO A N 1
ATOM 1441 C CA . PRO A 1 190 ? -8.742 -17.25 4.285 1 97.56 190 PRO A CA 1
ATOM 1442 C C . PRO A 1 190 ? -10.148 -16.812 4.676 1 97.56 190 PRO A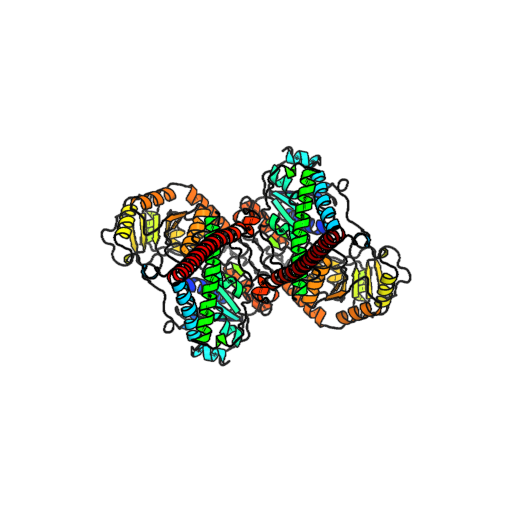 C 1
ATOM 1444 O O . PRO A 1 190 ? -10.305 -15.852 5.441 1 97.56 190 PRO A O 1
ATOM 1447 N N . LYS A 1 191 ? -11.109 -17.578 4.363 1 96.75 191 LYS A N 1
ATOM 1448 C CA . LYS A 1 191 ? -12.5 -17.156 4.531 1 96.75 191 LYS A CA 1
ATOM 1449 C C . LYS A 1 191 ? -13.117 -17.781 5.777 1 96.75 191 LYS A C 1
ATOM 1451 O O . LYS A 1 191 ? -13.867 -17.125 6.504 1 96.75 191 LYS A O 1
ATOM 1456 N N . THR A 1 192 ? -12.812 -19.016 6.082 1 97.5 192 THR A N 1
ATOM 1457 C CA . THR A 1 192 ? -13.422 -19.734 7.191 1 97.5 192 THR A CA 1
ATOM 1458 C C . THR A 1 192 ? -12.469 -19.797 8.383 1 97.5 192 THR A C 1
ATOM 1460 O O . THR A 1 192 ? -11.281 -19.5 8.25 1 97.5 192 THR A O 1
ATOM 1463 N N . PHE A 1 193 ? -13.062 -20.219 9.57 1 97.38 193 PHE A N 1
ATOM 1464 C CA . PHE A 1 193 ? -12.234 -20.391 10.758 1 97.38 193 PHE A CA 1
ATOM 1465 C C . PHE A 1 193 ? -11.109 -21.375 10.492 1 97.38 193 PHE A C 1
ATOM 1467 O O . PHE A 1 193 ? -9.953 -21.109 10.828 1 97.38 193 PHE A O 1
ATOM 1474 N N . GLY A 1 194 ? -11.445 -22.5 9.844 1 97.88 194 GLY A N 1
ATOM 1475 C CA . GLY A 1 194 ? -10.445 -23.5 9.547 1 97.88 194 GLY A CA 1
ATOM 1476 C C . GLY A 1 194 ? -9.344 -23 8.641 1 97.88 194 GLY A C 1
ATOM 1477 O O . GLY A 1 194 ? -8.172 -23.328 8.844 1 97.88 194 GLY A O 1
ATOM 1478 N N . GLU A 1 195 ? -9.688 -22.25 7.645 1 97.88 195 GLU A N 1
ATOM 1479 C CA . GLU A 1 195 ? -8.703 -21.688 6.723 1 97.88 195 GLU A CA 1
ATOM 1480 C C . GLU A 1 195 ? -7.789 -20.688 7.43 1 97.88 195 GLU A C 1
ATOM 1482 O O . GLU A 1 195 ? -6.574 -20.703 7.223 1 97.88 195 GLU A O 1
ATOM 1487 N N . ARG A 1 196 ? -8.383 -19.797 8.266 1 98.06 196 ARG A N 1
ATOM 1488 C CA . ARG A 1 196 ? -7.586 -18.844 9.023 1 98.06 196 ARG A CA 1
ATOM 1489 C C . ARG A 1 196 ? -6.645 -19.547 9.992 1 98.06 196 ARG A C 1
ATOM 1491 O O . ARG A 1 196 ? -5.488 -19.156 10.141 1 98.06 196 ARG A O 1
ATOM 1498 N N . PHE A 1 197 ? -7.184 -20.594 10.625 1 97.5 197 PHE A N 1
ATOM 1499 C CA . PHE A 1 197 ? -6.391 -21.391 11.562 1 97.5 197 PHE A CA 1
ATOM 1500 C C . PHE A 1 197 ? -5.184 -22 10.859 1 97.5 197 PHE A C 1
ATOM 1502 O O . PHE A 1 197 ? -4.047 -21.828 11.305 1 97.5 197 PHE A O 1
ATOM 1509 N N . ALA A 1 198 ? -5.426 -22.719 9.781 1 97.56 198 ALA A N 1
ATOM 1510 C CA . ALA A 1 198 ? -4.359 -23.375 9.016 1 97.56 198 ALA A CA 1
ATOM 1511 C C . ALA A 1 198 ? -3.367 -22.344 8.484 1 97.56 198 ALA A C 1
ATOM 1513 O O . ALA A 1 198 ? -2.156 -22.562 8.5 1 97.56 198 ALA A O 1
ATOM 1514 N N . ASN A 1 199 ? -3.891 -21.25 8.016 1 98 199 ASN A N 1
ATOM 1515 C CA . ASN A 1 199 ? -3.047 -20.188 7.469 1 98 199 ASN A CA 1
ATOM 1516 C C . ASN A 1 199 ? -2.141 -19.594 8.539 1 98 199 ASN A C 1
ATOM 1518 O O . ASN A 1 199 ? -0.969 -19.312 8.281 1 98 199 ASN A O 1
ATOM 1522 N N . THR A 1 200 ? -2.664 -19.359 9.695 1 97.38 200 THR A N 1
ATOM 1523 C CA . THR A 1 200 ? -1.888 -18.828 10.805 1 97.38 200 THR A CA 1
ATOM 1524 C C . THR A 1 200 ? -0.758 -19.781 11.188 1 97.38 200 THR A C 1
ATOM 1526 O O . THR A 1 200 ? 0.387 -19.359 11.359 1 97.38 200 THR A O 1
ATOM 1529 N N . LEU A 1 201 ? -1.086 -21.031 11.266 1 96.19 201 LEU A N 1
ATOM 1530 C CA . LEU A 1 201 ? -0.084 -22.031 11.609 1 96.19 201 LEU A CA 1
ATOM 1531 C C . LEU A 1 201 ? 1.017 -22.078 10.555 1 96.19 201 LEU A C 1
ATOM 1533 O O . LEU A 1 201 ? 2.199 -22.172 10.891 1 96.19 201 LEU A O 1
ATOM 1537 N N . ARG A 1 202 ? 0.617 -22.047 9.305 1 95.75 202 ARG A N 1
ATOM 1538 C CA . ARG A 1 202 ? 1.588 -22.062 8.211 1 95.75 202 ARG A CA 1
ATOM 1539 C C . ARG A 1 202 ? 2.51 -20.859 8.281 1 95.75 202 ARG A C 1
ATOM 1541 O O . ARG A 1 202 ? 3.717 -20.969 8.055 1 95.75 202 ARG A O 1
ATOM 1548 N N . THR A 1 203 ? 1.934 -19.75 8.57 1 95.94 203 THR A N 1
ATOM 1549 C CA . THR A 1 203 ? 2.693 -18.516 8.617 1 95.94 203 THR A CA 1
ATOM 1550 C C . THR A 1 203 ? 3.705 -18.547 9.758 1 95.94 203 THR A C 1
ATOM 1552 O O . THR A 1 203 ? 4.875 -18.203 9.57 1 95.94 203 THR A O 1
ATOM 1555 N N . VAL A 1 204 ? 3.307 -18.953 10.906 1 94.25 204 VAL A N 1
ATOM 1556 C CA . VAL A 1 204 ? 4.18 -18.984 12.078 1 94.25 204 VAL A CA 1
ATOM 1557 C C . VAL A 1 204 ? 5.238 -20.062 11.906 1 94.25 204 VAL A C 1
ATOM 1559 O O . VAL A 1 204 ? 6.426 -19.828 12.133 1 94.25 204 VAL A O 1
ATOM 1562 N N . TYR A 1 205 ? 4.805 -21.234 11.484 1 95.38 205 TYR A N 1
ATOM 1563 C CA . TYR A 1 205 ? 5.707 -22.359 11.305 1 95.38 205 TYR A CA 1
ATOM 1564 C C . TYR A 1 205 ? 6.742 -22.062 10.227 1 95.38 205 TYR A C 1
ATOM 1566 O O . TYR A 1 205 ? 7.93 -22.344 10.406 1 95.38 205 TYR A O 1
ATOM 1574 N N . GLY A 1 206 ? 6.266 -21.516 9.102 1 93.94 206 GLY A N 1
ATOM 1575 C CA . GLY A 1 206 ? 7.188 -21.156 8.039 1 93.94 206 GLY A CA 1
ATOM 1576 C C . GLY A 1 206 ? 8.234 -20.141 8.469 1 93.94 206 GLY A C 1
ATOM 1577 O O . GLY A 1 206 ? 9.414 -20.281 8.133 1 93.94 206 GLY A O 1
ATOM 1578 N N . SER A 1 207 ? 7.82 -19.156 9.203 1 93 207 SER A N 1
ATOM 1579 C CA . SER A 1 207 ? 8.75 -18.156 9.711 1 93 207 SER A CA 1
ATOM 1580 C C . SER A 1 207 ? 9.789 -18.781 10.633 1 93 207 SER A C 1
ATOM 1582 O O . SER A 1 207 ? 10.969 -18.422 10.586 1 93 207 SER A O 1
ATOM 1584 N N . TRP A 1 208 ? 9.336 -19.641 11.445 1 94.75 208 TRP A N 1
ATOM 1585 C CA . TRP A 1 208 ? 10.25 -20.344 12.352 1 94.75 208 TRP A CA 1
ATOM 1586 C C . TRP A 1 208 ? 11.25 -21.188 11.578 1 94.75 208 TRP A C 1
ATOM 1588 O O . TRP A 1 208 ? 12.43 -21.234 11.93 1 94.75 208 TRP A O 1
ATOM 1598 N N . LEU A 1 209 ? 10.797 -21.859 10.555 1 94.94 209 LEU A N 1
ATOM 1599 C CA . LEU A 1 209 ? 11.664 -22.734 9.758 1 94.94 209 LEU A CA 1
ATOM 1600 C C . LEU A 1 209 ? 12.758 -21.922 9.078 1 94.94 209 LEU A C 1
ATOM 1602 O O . LEU A 1 209 ? 13.914 -22.344 9.031 1 94.94 209 LEU A O 1
ATOM 1606 N N . VAL A 1 210 ? 12.375 -20.797 8.539 1 93.94 210 VAL A N 1
ATOM 1607 C CA . VAL A 1 210 ? 13.367 -19.953 7.887 1 93.94 210 VAL A CA 1
ATOM 1608 C C . VAL A 1 210 ? 14.391 -19.469 8.914 1 93.94 210 VAL A C 1
ATOM 1610 O O . VAL A 1 210 ? 15.594 -19.531 8.68 1 93.94 210 VAL A O 1
ATOM 1613 N N . TRP A 1 211 ? 13.93 -18.969 10.047 1 92.75 211 TRP A N 1
ATOM 1614 C CA . TRP A 1 211 ? 14.797 -18.484 11.117 1 92.75 211 TRP A CA 1
ATOM 1615 C C . TRP A 1 211 ? 15.75 -19.594 11.578 1 92.75 211 TRP A C 1
ATOM 1617 O O . TRP A 1 211 ? 16.953 -19.359 11.727 1 92.75 211 TRP A O 1
ATOM 1627 N N . ASP A 1 212 ? 15.211 -20.734 11.789 1 95.12 212 ASP A N 1
ATOM 1628 C CA . ASP A 1 212 ? 15.992 -21.859 12.289 1 95.12 212 ASP A CA 1
ATOM 1629 C C . ASP A 1 212 ? 17.062 -22.281 11.273 1 95.12 212 ASP A C 1
ATOM 1631 O O . ASP A 1 212 ? 18.203 -22.547 11.648 1 95.12 212 ASP A O 1
ATOM 1635 N N . ASN A 1 213 ? 16.672 -22.406 10 1 94.75 213 ASN A N 1
ATOM 1636 C CA . ASN A 1 213 ? 17.625 -22.797 8.969 1 94.75 213 ASN A CA 1
ATOM 1637 C C . ASN A 1 213 ? 18.734 -21.75 8.805 1 94.75 213 ASN A C 1
ATOM 1639 O O . ASN A 1 213 ? 19.906 -22.109 8.695 1 94.75 213 ASN A O 1
ATOM 1643 N N . GLU A 1 214 ? 18.344 -20.516 8.789 1 92.94 214 GLU A N 1
ATOM 1644 C CA . GLU A 1 214 ? 19.344 -19.453 8.672 1 92.94 214 GLU A CA 1
ATOM 1645 C C . GLU A 1 214 ? 20.328 -19.5 9.844 1 92.94 214 GLU A C 1
ATOM 1647 O O . GLU A 1 214 ? 21.531 -19.344 9.648 1 92.94 214 GLU A O 1
ATOM 1652 N N . ARG A 1 215 ? 19.781 -19.625 11.016 1 93.56 215 ARG A N 1
ATOM 1653 C CA . ARG A 1 215 ? 20.609 -19.703 12.203 1 93.56 215 ARG A CA 1
ATOM 1654 C C . ARG A 1 215 ? 21.594 -20.859 12.117 1 93.56 215 ARG A C 1
ATOM 1656 O O . ARG A 1 215 ? 22.781 -20.703 12.359 1 93.56 215 ARG A O 1
ATOM 1663 N N . ARG A 1 216 ? 21.141 -21.984 11.766 1 95.25 216 ARG A N 1
ATOM 1664 C CA . ARG A 1 216 ? 21.953 -23.188 11.672 1 95.25 216 ARG A CA 1
ATOM 1665 C C . ARG A 1 216 ? 23.031 -23.031 10.602 1 95.25 216 ARG A C 1
ATOM 1667 O O . ARG A 1 216 ? 24.188 -23.391 10.828 1 95.25 216 ARG A O 1
ATOM 1674 N N . LEU A 1 217 ? 22.656 -22.547 9.484 1 94.31 217 LEU A N 1
ATOM 1675 C CA . LEU A 1 217 ? 23.578 -22.422 8.359 1 94.31 217 LEU A CA 1
ATOM 1676 C C . LEU A 1 217 ? 24.625 -21.344 8.641 1 94.31 217 LEU A C 1
ATOM 1678 O O . LEU A 1 217 ? 25.781 -21.469 8.227 1 94.31 217 LEU A O 1
ATOM 1682 N N . ARG A 1 218 ? 24.281 -20.297 9.312 1 93.19 218 ARG A N 1
ATOM 1683 C CA . ARG A 1 218 ? 25.234 -19.266 9.703 1 93.19 218 ARG A CA 1
ATOM 1684 C C . ARG A 1 218 ? 26.312 -19.844 10.617 1 93.19 218 ARG A C 1
ATOM 1686 O O . ARG A 1 218 ? 27.469 -19.391 10.594 1 93.19 218 ARG A O 1
ATOM 1693 N N . GLN A 1 219 ? 25.969 -20.828 11.367 1 94.31 219 GLN A N 1
ATOM 1694 C CA . GLN A 1 219 ? 26.891 -21.453 12.297 1 94.31 219 GLN A CA 1
ATOM 1695 C C . GLN A 1 219 ? 27.719 -22.531 11.602 1 94.31 219 GLN A C 1
ATOM 1697 O O . GLN A 1 219 ? 28.938 -22.625 11.812 1 94.31 219 GLN A O 1
ATOM 1702 N N . SER A 1 220 ? 27.109 -23.297 10.758 1 94.62 220 SER A N 1
ATOM 1703 C CA . SER A 1 220 ? 27.766 -24.469 10.188 1 94.62 220 SER A CA 1
ATOM 1704 C C . SER A 1 220 ? 28.531 -24.125 8.922 1 94.62 220 SER A C 1
ATOM 1706 O O . SER A 1 220 ? 29.5 -24.797 8.578 1 94.62 220 SER A O 1
ATOM 1708 N N . ASP A 1 221 ? 28.062 -23.172 8.164 1 92.5 221 ASP A N 1
ATOM 1709 C CA . ASP A 1 221 ? 28.656 -22.781 6.891 1 92.5 221 ASP A CA 1
ATOM 1710 C C . ASP A 1 221 ? 28.688 -21.266 6.734 1 92.5 221 ASP A C 1
ATOM 1712 O O . ASP A 1 221 ? 28.031 -20.719 5.848 1 92.5 221 ASP A O 1
ATOM 1716 N N . ARG A 1 222 ? 29.547 -20.672 7.508 1 92.94 222 ARG A N 1
ATOM 1717 C CA . ARG A 1 222 ? 29.641 -19.219 7.512 1 92.94 222 ARG A CA 1
ATOM 1718 C C . ARG A 1 222 ? 30.203 -18.703 6.188 1 92.94 222 ARG A C 1
ATOM 1720 O O . ARG A 1 222 ? 31.219 -19.188 5.703 1 92.94 222 ARG A O 1
ATOM 1727 N N . ARG A 1 223 ? 29.484 -17.797 5.625 1 94.12 223 ARG A N 1
ATOM 1728 C CA . ARG A 1 223 ? 29.859 -17.156 4.363 1 94.12 223 ARG A CA 1
ATOM 1729 C C . ARG A 1 223 ? 30.156 -15.672 4.562 1 94.12 223 ARG A C 1
ATOM 1731 O O . ARG A 1 223 ? 29.844 -15.109 5.609 1 94.12 223 ARG A O 1
ATOM 1738 N N . PRO A 1 224 ? 30.766 -15.039 3.586 1 93.31 224 PRO A N 1
ATOM 1739 C CA . PRO A 1 224 ? 31.125 -13.633 3.738 1 93.31 224 PRO A CA 1
ATOM 1740 C C . PRO A 1 224 ? 29.922 -12.742 4.023 1 93.31 224 PRO A C 1
ATOM 1742 O O . PRO A 1 224 ? 30.016 -11.781 4.789 1 93.31 224 PRO A O 1
ATOM 1745 N N . PHE A 1 225 ? 28.781 -13.078 3.467 1 95.19 225 PHE A N 1
ATOM 1746 C CA . PHE A 1 225 ? 27.609 -12.227 3.648 1 95.19 225 PHE A CA 1
ATOM 1747 C C . PHE A 1 225 ? 27.047 -12.383 5.051 1 95.19 225 PHE A C 1
ATOM 1749 O O . PHE A 1 225 ? 26.219 -11.578 5.484 1 95.19 225 PHE A O 1
ATOM 1756 N N . ASP A 1 226 ? 27.453 -13.375 5.82 1 94.62 226 ASP A N 1
ATOM 1757 C CA . ASP A 1 226 ? 26.984 -13.555 7.191 1 94.62 226 ASP A CA 1
ATOM 1758 C C . ASP A 1 226 ? 27.703 -12.594 8.141 1 94.62 226 ASP A C 1
ATOM 1760 O O . ASP A 1 226 ? 27.25 -12.391 9.273 1 94.62 226 ASP A O 1
ATOM 1764 N N . ALA A 1 227 ? 28.797 -12.023 7.684 1 92.94 227 ALA A N 1
ATOM 1765 C CA . ALA A 1 227 ? 29.641 -11.195 8.539 1 92.94 227 ALA A CA 1
ATOM 1766 C C . ALA A 1 227 ? 29.297 -9.719 8.375 1 92.94 227 ALA A C 1
ATOM 1768 O O . ALA A 1 227 ? 29.891 -8.852 9.016 1 92.94 227 ALA A O 1
ATOM 1769 N N . MET A 1 228 ? 28.406 -9.469 7.547 1 93.5 228 MET A N 1
ATOM 1770 C CA . MET A 1 228 ? 28.078 -8.078 7.25 1 93.5 228 MET A CA 1
ATOM 1771 C C . MET A 1 228 ? 26.625 -7.777 7.57 1 93.5 228 MET A C 1
ATOM 1773 O O . MET A 1 228 ? 25.781 -8.68 7.578 1 93.5 228 MET A O 1
ATOM 1777 N N . ASP A 1 229 ? 26.375 -6.508 7.941 1 93.06 229 ASP A N 1
ATOM 1778 C CA . ASP A 1 229 ? 25 -6.008 7.965 1 93.06 229 ASP A CA 1
ATOM 1779 C C . ASP A 1 229 ? 24.516 -5.652 6.559 1 93.06 229 ASP A C 1
ATOM 1781 O O . ASP A 1 229 ? 24.812 -4.562 6.059 1 93.06 229 ASP A O 1
ATOM 1785 N N . LEU A 1 230 ? 23.828 -6.547 6.012 1 95.5 230 LEU A N 1
ATOM 1786 C CA . LEU A 1 230 ? 23.438 -6.414 4.613 1 95.5 230 LEU A CA 1
ATOM 1787 C C . LEU A 1 230 ? 22.438 -5.273 4.43 1 95.5 230 LEU A C 1
ATOM 1789 O O . LEU A 1 230 ? 21.547 -5.086 5.266 1 95.5 230 LEU A O 1
ATOM 1793 N N . VAL A 1 231 ? 22.609 -4.566 3.33 1 94.94 231 VAL A N 1
ATOM 1794 C CA . VAL A 1 231 ? 21.688 -3.465 3.029 1 94.94 231 VAL A CA 1
ATOM 1795 C C . VAL A 1 231 ? 20.312 -4.012 2.705 1 94.94 231 VAL A C 1
ATOM 1797 O O . VAL A 1 231 ? 20.172 -5.07 2.082 1 94.94 231 VAL A O 1
ATOM 1800 N N . ARG A 1 232 ? 19.312 -3.316 3.193 1 94.56 232 ARG A N 1
ATOM 1801 C CA . ARG A 1 232 ? 17.922 -3.637 2.828 1 94.56 232 ARG A CA 1
ATOM 1802 C C . ARG A 1 232 ? 17.578 -3.086 1.448 1 94.56 232 ARG A C 1
ATOM 1804 O O . ARG A 1 232 ? 18.156 -2.088 1.012 1 94.56 232 ARG A O 1
ATOM 1811 N N . PRO A 1 233 ? 16.688 -3.773 0.791 1 97.06 233 PRO A N 1
ATOM 1812 C CA . PRO A 1 233 ? 16.359 -3.273 -0.549 1 97.06 233 PRO A CA 1
ATOM 1813 C C . PRO A 1 233 ? 15.711 -1.895 -0.522 1 97.06 233 PRO A C 1
ATOM 1815 O O . PRO A 1 233 ? 14.906 -1.606 0.366 1 97.06 233 PRO A O 1
ATOM 1818 N N . SER A 1 234 ? 16.109 -1.081 -1.524 1 97.62 234 SER A N 1
ATOM 1819 C CA . SER A 1 234 ? 15.469 0.213 -1.733 1 97.62 234 SER A CA 1
ATOM 1820 C C . SER A 1 234 ? 14.07 0.046 -2.305 1 97.62 234 SER A C 1
ATOM 1822 O O . SER A 1 234 ? 13.195 0.885 -2.074 1 97.62 234 SER A O 1
ATOM 1824 N N . LEU A 1 235 ? 13.961 -0.959 -3.055 1 97.75 235 LEU A N 1
ATOM 1825 C CA . LEU A 1 235 ? 12.734 -1.252 -3.785 1 97.75 235 LEU A CA 1
ATOM 1826 C C . LEU A 1 235 ? 12.625 -2.742 -4.086 1 97.75 235 LEU A C 1
ATOM 1828 O O . LEU A 1 235 ? 13.641 -3.424 -4.246 1 97.75 235 LEU A O 1
ATOM 1832 N N . THR A 1 236 ? 11.422 -3.223 -4.078 1 98 236 THR A N 1
ATOM 1833 C CA . THR A 1 236 ? 11.18 -4.609 -4.453 1 98 236 THR A CA 1
ATOM 1834 C C . THR A 1 236 ? 10.117 -4.691 -5.547 1 98 236 THR A C 1
ATOM 1836 O O . THR A 1 236 ? 8.969 -4.289 -5.336 1 98 236 THR A O 1
ATOM 1839 N N . PHE A 1 237 ? 10.531 -5.195 -6.695 1 98.31 237 PHE A N 1
ATOM 1840 C CA . PHE A 1 237 ? 9.562 -5.559 -7.723 1 98.31 237 PHE A CA 1
ATOM 1841 C C . PHE A 1 237 ? 9.008 -6.953 -7.469 1 98.31 237 PHE A C 1
ATOM 1843 O O . PHE A 1 237 ? 9.766 -7.906 -7.277 1 98.31 237 PHE A O 1
ATOM 1850 N N . THR A 1 238 ? 7.715 -7.039 -7.453 1 97.44 238 THR A N 1
ATOM 1851 C CA . THR A 1 238 ? 7.094 -8.344 -7.27 1 97.44 238 THR A CA 1
ATOM 1852 C C . THR A 1 238 ? 6.281 -8.734 -8.5 1 97.44 238 THR A C 1
ATOM 1854 O O . THR A 1 238 ? 5.633 -7.887 -9.117 1 97.44 238 THR A O 1
ATOM 1857 N N . ASN A 1 239 ? 6.402 -9.984 -8.859 1 97.31 239 ASN A N 1
ATOM 1858 C CA . ASN A 1 239 ? 5.586 -10.5 -9.961 1 97.31 239 ASN A CA 1
ATOM 1859 C C . ASN A 1 239 ? 4.148 -10.75 -9.516 1 97.31 239 ASN A C 1
ATOM 1861 O O . ASN A 1 239 ? 3.654 -11.875 -9.609 1 97.31 239 ASN A O 1
ATOM 1865 N N . THR A 1 240 ? 3.545 -9.664 -9.078 1 96 240 THR A N 1
ATOM 1866 C CA . THR A 1 240 ? 2.188 -9.766 -8.555 1 96 240 THR A CA 1
ATOM 1867 C C . THR A 1 240 ? 1.318 -8.625 -9.086 1 96 240 THR A C 1
ATOM 1869 O O . THR A 1 240 ? 1.834 -7.641 -9.609 1 96 240 THR A O 1
ATOM 1872 N N . HIS A 1 241 ? 0.081 -8.867 -9.039 1 94 241 HIS A N 1
ATOM 1873 C CA . HIS A 1 241 ? -1 -7.918 -9.289 1 94 241 HIS A CA 1
ATOM 1874 C C . HIS A 1 241 ? -2.303 -8.391 -8.648 1 94 241 HIS A C 1
ATOM 1876 O O . HIS A 1 241 ? -2.355 -9.484 -8.07 1 94 241 HIS A O 1
ATOM 1882 N N . PHE A 1 242 ? -3.346 -7.695 -8.703 1 86.44 242 PHE A N 1
ATOM 1883 C CA . PHE A 1 242 ? -4.566 -7.898 -7.93 1 86.44 242 PHE A CA 1
ATOM 1884 C C . PHE A 1 242 ? -5.09 -9.32 -8.109 1 86.44 242 PHE A C 1
ATOM 1886 O O . PHE A 1 242 ? -5.645 -9.906 -7.176 1 86.44 242 PHE A O 1
ATOM 1893 N N . ILE A 1 243 ? -4.918 -9.977 -9.266 1 87.81 243 ILE A N 1
ATOM 1894 C CA . ILE A 1 243 ? -5.555 -11.25 -9.578 1 87.81 243 ILE A CA 1
ATOM 1895 C C . ILE A 1 243 ? -4.801 -12.391 -8.891 1 87.81 243 ILE A C 1
ATOM 1897 O O . ILE A 1 243 ? -5.391 -13.422 -8.555 1 87.81 243 ILE A O 1
ATOM 1901 N N . THR A 1 244 ? -3.496 -12.211 -8.68 1 87.31 244 THR A N 1
ATOM 1902 C CA . THR A 1 244 ? -2.715 -13.25 -8.016 1 87.31 244 THR A CA 1
ATOM 1903 C C . THR A 1 244 ? -2.332 -12.812 -6.602 1 87.31 244 THR A C 1
ATOM 1905 O O . THR A 1 244 ? -1.801 -13.609 -5.824 1 87.31 244 THR A O 1
ATOM 1908 N N . GLU A 1 245 ? -2.516 -11.633 -6.363 1 91.62 245 GLU A N 1
ATOM 1909 C CA . GLU A 1 245 ? -2.281 -11.047 -5.047 1 91.62 245 GLU A CA 1
ATOM 1910 C C . GLU A 1 245 ? -3.471 -10.203 -4.602 1 91.62 245 GLU A C 1
ATOM 1912 O O . GLU A 1 245 ? -3.502 -8.992 -4.828 1 91.62 245 GLU A O 1
ATOM 1917 N N . PRO A 1 246 ? -4.383 -10.914 -3.908 1 95 246 PRO A N 1
ATOM 1918 C CA . PRO A 1 246 ? -5.547 -10.164 -3.443 1 95 246 PRO A CA 1
ATOM 1919 C C . PRO A 1 246 ? -5.164 -8.93 -2.627 1 95 246 PRO A C 1
ATOM 1921 O O . PRO A 1 246 ? -4.086 -8.891 -2.025 1 95 246 PRO A O 1
ATOM 1924 N N . SER A 1 247 ? -6.141 -7.988 -2.586 1 96.19 247 SER A N 1
ATOM 1925 C CA . SER A 1 247 ? -5.895 -6.688 -1.972 1 96.19 247 SER A CA 1
ATOM 1926 C C . SER A 1 247 ? -5.41 -6.84 -0.534 1 96.19 247 SER A C 1
ATOM 1928 O O . SER A 1 247 ? -6.066 -7.492 0.282 1 96.19 247 SER A O 1
ATOM 1930 N N . ARG A 1 248 ? -4.309 -6.242 -0.305 1 96.12 248 ARG A N 1
ATOM 1931 C CA . ARG A 1 248 ? -3.688 -6.203 1.015 1 96.12 248 ARG A CA 1
ATOM 1932 C C . ARG A 1 248 ? -2.791 -4.98 1.163 1 96.12 248 ARG A C 1
ATOM 1934 O O . ARG A 1 248 ? -2.436 -4.34 0.171 1 96.12 248 ARG A O 1
ATOM 1941 N N . PRO A 1 249 ? -2.443 -4.637 2.389 1 96.12 249 PRO A N 1
ATOM 1942 C CA . PRO A 1 249 ? -1.547 -3.486 2.545 1 96.12 249 PRO A CA 1
ATOM 1943 C C . PRO A 1 249 ? -0.106 -3.807 2.156 1 96.12 249 PRO A C 1
ATOM 1945 O O . PRO A 1 249 ? 0.435 -4.836 2.568 1 96.12 249 PRO A O 1
ATOM 1948 N N . LEU A 1 250 ? 0.478 -2.924 1.409 1 96.56 250 LEU A N 1
ATOM 1949 C CA . LEU A 1 250 ? 1.886 -2.994 1.033 1 96.56 250 LEU A CA 1
ATOM 1950 C C . LEU A 1 250 ? 2.561 -1.637 1.192 1 96.56 250 LEU A C 1
ATOM 1952 O O . LEU A 1 250 ? 1.91 -0.597 1.069 1 96.56 250 LEU A O 1
ATOM 1956 N N . THR A 1 251 ? 3.838 -1.662 1.546 1 96.69 251 THR A N 1
ATOM 1957 C CA . THR A 1 251 ? 4.602 -0.42 1.619 1 96.69 251 THR A CA 1
ATOM 1958 C C . THR A 1 251 ? 4.906 0.109 0.221 1 96.69 251 THR A C 1
ATOM 1960 O O . THR A 1 251 ? 4.863 -0.642 -0.756 1 96.69 251 THR A O 1
ATOM 1963 N N . PRO A 1 252 ? 5.238 1.391 0.131 1 96.19 252 PRO A N 1
ATOM 1964 C CA . PRO A 1 252 ? 5.449 1.985 -1.19 1 96.19 252 PRO A CA 1
ATOM 1965 C C . PRO A 1 252 ? 6.684 1.428 -1.898 1 96.19 252 PRO A C 1
ATOM 1967 O O . PRO A 1 252 ? 6.82 1.578 -3.115 1 96.19 252 PRO A O 1
ATOM 1970 N N . ASP A 1 253 ? 7.594 0.813 -1.18 1 97.06 253 ASP A N 1
ATOM 1971 C CA . ASP A 1 253 ? 8.797 0.264 -1.796 1 97.06 253 ASP A CA 1
ATOM 1972 C C . ASP A 1 253 ? 8.523 -1.105 -2.414 1 97.06 253 ASP A C 1
ATOM 1974 O O . ASP A 1 253 ? 9.438 -1.76 -2.92 1 97.06 253 ASP A O 1
ATOM 1978 N N . VAL A 1 254 ? 7.305 -1.556 -2.352 1 97.25 254 VAL A N 1
ATOM 1979 C CA . VAL A 1 254 ? 6.879 -2.768 -3.043 1 97.25 254 VAL A CA 1
ATOM 1980 C C . VAL A 1 254 ? 6.062 -2.396 -4.281 1 97.25 254 VAL A C 1
ATOM 1982 O O . VAL A 1 254 ? 4.961 -1.857 -4.164 1 97.25 254 VAL A O 1
ATOM 1985 N N . VAL A 1 255 ? 6.602 -2.689 -5.434 1 97.44 255 VAL A N 1
ATOM 1986 C CA . VAL A 1 255 ? 5.949 -2.34 -6.691 1 97.44 255 VAL A CA 1
ATOM 1987 C C . VAL A 1 255 ? 5.535 -3.611 -7.434 1 97.44 255 VAL A C 1
ATOM 1989 O O . VAL A 1 255 ? 6.375 -4.469 -7.719 1 97.44 255 VAL A O 1
ATOM 1992 N N . GLN A 1 256 ? 4.277 -3.691 -7.688 1 97.25 256 GLN A N 1
ATOM 1993 C CA . GLN A 1 256 ? 3.748 -4.871 -8.367 1 97.25 256 GLN A CA 1
ATOM 1994 C C . GLN A 1 256 ? 3.881 -4.742 -9.883 1 97.25 256 GLN A C 1
ATOM 1996 O O . GLN A 1 256 ? 3.311 -3.83 -10.484 1 97.25 256 GLN A O 1
ATOM 2001 N N . ILE A 1 257 ? 4.574 -5.699 -10.492 1 98.06 257 ILE A N 1
ATOM 2002 C CA . ILE A 1 257 ? 4.824 -5.621 -11.93 1 98.06 257 ILE A CA 1
ATOM 2003 C C . ILE A 1 257 ? 4.348 -6.902 -12.609 1 98.06 257 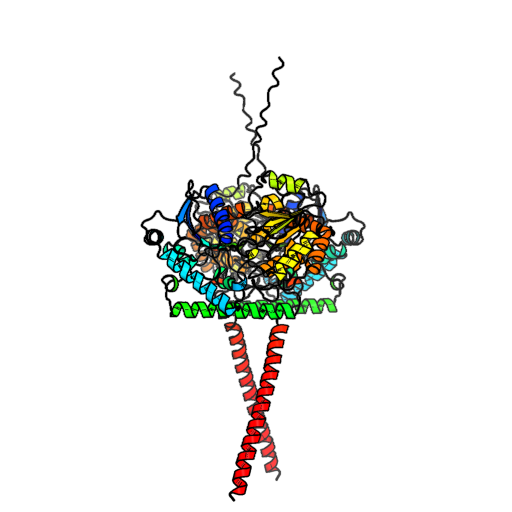ILE A C 1
ATOM 2005 O O . ILE A 1 257 ? 4.973 -7.375 -13.562 1 98.06 257 ILE A O 1
ATOM 2009 N N . GLY A 1 258 ? 3.277 -7.48 -12.016 1 97.44 258 GLY A N 1
ATOM 2010 C CA . GLY A 1 258 ? 2.703 -8.648 -12.656 1 97.44 258 GLY A CA 1
ATOM 2011 C C . GLY A 1 258 ? 2.453 -8.453 -14.141 1 97.44 258 GLY A C 1
ATOM 2012 O O . GLY A 1 258 ? 1.869 -7.449 -14.547 1 97.44 258 GLY A O 1
ATOM 2013 N N . GLY A 1 259 ? 2.945 -9.438 -15.016 1 96.94 259 GLY A N 1
ATOM 2014 C CA . GLY A 1 259 ? 2.76 -9.359 -16.453 1 96.94 259 GLY A CA 1
ATOM 2015 C C . GLY A 1 259 ? 3.957 -8.766 -17.172 1 96.94 259 GLY A C 1
ATOM 2016 O O . GLY A 1 259 ? 3.93 -8.594 -18.391 1 96.94 259 GLY A O 1
ATOM 2017 N N . ILE A 1 260 ? 5.051 -8.508 -16.438 1 98.06 260 ILE A N 1
ATOM 2018 C CA . ILE A 1 260 ? 6.234 -7.891 -17.031 1 98.06 260 ILE A CA 1
ATOM 2019 C C . ILE A 1 260 ? 6.809 -8.797 -18.109 1 98.06 260 ILE A C 1
ATOM 2021 O O . ILE A 1 260 ? 7.418 -8.32 -19.078 1 98.06 260 ILE A O 1
ATOM 2025 N N . HIS A 1 261 ? 6.523 -10.102 -18.078 1 96.06 261 HIS A N 1
ATOM 2026 C CA . HIS A 1 261 ? 7.066 -11.062 -19.016 1 96.06 261 HIS A CA 1
ATOM 2027 C C . HIS A 1 261 ? 6.219 -11.133 -20.281 1 96.06 261 HIS A C 1
ATOM 2029 O O . HIS A 1 261 ? 6.605 -11.773 -21.266 1 96.06 261 HIS A O 1
ATOM 2035 N N . LEU A 1 262 ? 5.051 -10.484 -20.25 1 95.75 262 LEU A N 1
ATOM 2036 C CA . LEU A 1 262 ? 4.148 -10.555 -21.391 1 95.75 262 LEU A CA 1
ATOM 2037 C C . LEU A 1 262 ? 4.727 -9.797 -22.578 1 95.75 262 LEU A C 1
ATOM 2039 O O . LEU A 1 262 ? 4.98 -8.594 -22.5 1 95.75 262 LEU A O 1
ATOM 2043 N N . THR A 1 263 ? 4.949 -10.484 -23.625 1 88.12 263 THR A N 1
ATOM 2044 C CA . THR A 1 263 ? 5.473 -9.914 -24.875 1 88.12 263 THR A CA 1
ATOM 2045 C C . THR A 1 263 ? 4.336 -9.547 -25.812 1 88.12 263 THR A C 1
ATOM 2047 O O . THR A 1 263 ? 3.225 -10.062 -25.688 1 88.12 263 THR A O 1
ATOM 2050 N N . PRO A 1 264 ? 4.641 -8.664 -26.703 1 90.5 264 PRO A N 1
ATOM 2051 C CA . PRO A 1 264 ? 3.643 -8.43 -27.75 1 90.5 264 PRO A CA 1
ATOM 2052 C C . PRO A 1 264 ? 3.328 -9.688 -28.562 1 90.5 264 PRO A C 1
ATOM 2054 O O . PRO A 1 264 ? 4.164 -10.586 -28.672 1 90.5 264 PRO A O 1
ATOM 2057 N N . PRO A 1 265 ? 2.127 -9.695 -29.109 1 90.69 265 PRO A N 1
ATOM 2058 C CA . PRO A 1 265 ? 1.737 -10.883 -29.875 1 90.69 265 PRO A CA 1
ATOM 2059 C C . PRO A 1 265 ? 2.67 -11.156 -31.062 1 90.69 265 PRO A C 1
ATOM 2061 O O . PRO A 1 265 ? 3.109 -10.219 -31.734 1 90.69 265 PRO A O 1
ATOM 2064 N N . GLY A 1 266 ? 2.92 -12.406 -31.203 1 91.81 266 GLY A N 1
ATOM 2065 C CA . GLY A 1 266 ? 3.717 -12.867 -32.344 1 91.81 266 GLY A CA 1
ATOM 2066 C C . GLY A 1 266 ? 2.924 -13.695 -33.344 1 91.81 266 GLY A C 1
ATOM 2067 O O . GLY A 1 266 ? 1.71 -13.516 -33.469 1 91.81 266 GLY A O 1
ATOM 2068 N N . THR A 1 267 ? 3.789 -14.547 -34.094 1 93.06 267 THR A N 1
ATOM 2069 C CA . THR A 1 267 ? 3.154 -15.367 -35.125 1 93.06 267 THR A CA 1
ATOM 2070 C C . THR A 1 267 ? 3.037 -16.812 -34.656 1 93.06 267 THR A C 1
ATOM 2072 O O . THR A 1 267 ? 3.887 -17.297 -33.906 1 93.06 267 THR A O 1
ATOM 2075 N N . ILE A 1 268 ? 1.893 -17.422 -35.062 1 96.75 268 ILE A N 1
ATOM 2076 C CA . ILE A 1 268 ? 1.695 -18.844 -34.844 1 96.75 268 ILE A CA 1
ATOM 2077 C C . ILE A 1 268 ? 2.121 -19.625 -36.094 1 96.75 268 ILE A C 1
ATOM 2079 O O . ILE A 1 268 ? 1.746 -19.281 -37.219 1 96.75 268 ILE A O 1
ATOM 2083 N N . PRO A 1 269 ? 2.945 -20.641 -35.875 1 97.12 269 PRO A N 1
ATOM 2084 C CA . PRO A 1 269 ? 3.295 -21.484 -37.031 1 97.12 269 PRO A CA 1
ATOM 2085 C C . PRO A 1 269 ? 2.07 -21.938 -37.812 1 97.12 269 PRO A C 1
ATOM 2087 O O . PRO A 1 269 ? 1.023 -22.219 -37.219 1 97.12 269 PRO A O 1
ATOM 2090 N N . LYS A 1 270 ? 2.252 -22.094 -39.125 1 97 270 LYS A N 1
ATOM 2091 C CA . LYS A 1 270 ? 1.146 -22.312 -40.062 1 97 270 LYS A CA 1
ATOM 2092 C C . LYS A 1 270 ? 0.374 -23.578 -39.719 1 97 270 LYS A C 1
ATOM 2094 O O . LYS A 1 270 ? -0.858 -23.594 -39.75 1 97 270 LYS A O 1
ATOM 2099 N N . ASP A 1 271 ? 1.017 -24.609 -39.406 1 97.12 271 ASP A N 1
ATOM 2100 C CA . ASP A 1 271 ? 0.364 -25.891 -39.125 1 97.12 271 ASP A CA 1
ATOM 2101 C C . ASP A 1 271 ? -0.488 -25.812 -37.875 1 97.12 271 ASP A C 1
ATOM 2103 O O . ASP A 1 271 ? -1.601 -26.328 -37.844 1 97.12 271 ASP A O 1
ATOM 2107 N N . ILE A 1 272 ? 0.014 -25.109 -36.906 1 98.06 272 ILE A N 1
ATOM 2108 C CA . ILE A 1 272 ? -0.724 -24.922 -35.656 1 98.06 272 ILE A CA 1
ATOM 2109 C C . ILE A 1 272 ? -1.917 -24 -35.906 1 98.06 272 ILE A C 1
ATOM 2111 O O . ILE A 1 272 ? -3.02 -24.266 -35.406 1 98.06 272 ILE A O 1
ATOM 2115 N N . LEU A 1 273 ? -1.663 -22.953 -36.625 1 97.81 273 LEU A N 1
ATOM 2116 C CA . LEU A 1 273 ? -2.717 -21.984 -36.938 1 97.81 273 LEU A CA 1
ATOM 2117 C C . LEU A 1 273 ? -3.869 -22.656 -37.688 1 97.81 273 LEU A C 1
ATOM 2119 O O . LEU A 1 273 ? -5.039 -22.406 -37.375 1 97.81 273 LEU A O 1
ATOM 2123 N N . GLU A 1 274 ? -3.537 -23.516 -38.656 1 97.88 274 GLU A N 1
ATOM 2124 C CA . GLU A 1 274 ? -4.562 -24.234 -39.406 1 97.88 274 GLU A CA 1
ATOM 2125 C C . GLU A 1 274 ? -5.375 -25.141 -38.469 1 97.88 274 GLU A C 1
ATOM 2127 O O . GLU A 1 274 ? -6.598 -25.25 -38.594 1 97.88 274 GLU A O 1
ATOM 2132 N N . PHE A 1 275 ? -4.664 -25.734 -37.625 1 98.25 275 PHE A N 1
ATOM 2133 C CA . PHE A 1 275 ? -5.312 -26.609 -36.625 1 98.25 275 PHE A CA 1
ATOM 2134 C C . PHE A 1 275 ? -6.301 -25.812 -35.781 1 98.25 275 PHE A C 1
ATOM 2136 O O . PHE A 1 275 ? -7.422 -26.266 -35.531 1 98.25 275 PHE A O 1
ATOM 2143 N N . ILE A 1 276 ? -5.957 -24.609 -35.344 1 98.25 276 ILE A N 1
ATOM 2144 C CA . ILE A 1 276 ? -6.754 -23.75 -34.469 1 98.25 276 ILE A CA 1
ATOM 2145 C C . ILE A 1 276 ? -7.938 -23.188 -35.25 1 98.25 276 ILE A C 1
ATOM 2147 O O . ILE A 1 276 ? -9.07 -23.203 -34.781 1 98.25 276 ILE A O 1
ATOM 2151 N N . ASP A 1 277 ? -7.711 -22.797 -36.469 1 97.25 277 ASP A N 1
ATOM 2152 C CA . ASP A 1 277 ? -8.727 -22.156 -37.312 1 97.25 277 ASP A CA 1
ATOM 2153 C C . ASP A 1 277 ? -9.82 -23.156 -37.719 1 97.25 277 ASP A C 1
ATOM 2155 O O . ASP A 1 277 ? -10.977 -22.766 -37.906 1 97.25 277 ASP A O 1
ATOM 2159 N N . ASN A 1 278 ? -9.414 -24.359 -37.812 1 96.62 278 ASN A N 1
ATOM 2160 C CA . ASN A 1 278 ? -10.344 -25.391 -38.25 1 96.62 278 ASN A CA 1
ATOM 2161 C C . ASN A 1 278 ? -10.961 -26.125 -37.062 1 96.62 278 ASN A C 1
ATOM 2163 O O . ASN A 1 278 ? -11.133 -27.344 -37.094 1 96.62 278 ASN A O 1
ATOM 2167 N N . ALA A 1 279 ? -11.156 -25.406 -36 1 97.12 279 ALA A N 1
ATOM 2168 C CA . ALA A 1 279 ? -11.781 -25.953 -34.781 1 97.12 279 ALA A CA 1
ATOM 2169 C C . ALA A 1 279 ? -13.148 -25.328 -34.562 1 97.12 279 ALA A C 1
ATOM 2171 O O . ALA A 1 279 ? -13.258 -24.344 -33.812 1 97.12 279 ALA A O 1
ATOM 2172 N N . PRO A 1 280 ? -14.227 -25.875 -35.062 1 94.88 280 PRO A N 1
ATOM 2173 C CA . PRO A 1 280 ? -15.539 -25.25 -35 1 94.88 280 PRO A CA 1
ATOM 2174 C C . PRO A 1 280 ? -16.031 -25.078 -33.562 1 94.88 280 PRO A C 1
ATOM 2176 O O . PRO A 1 280 ? -16.781 -24.156 -33.25 1 94.88 280 PRO A O 1
ATOM 2179 N N . ASN A 1 281 ? -15.609 -26.016 -32.688 1 96.31 281 ASN A N 1
ATOM 2180 C CA . ASN A 1 281 ? -16.047 -25.938 -31.297 1 96.31 281 ASN A CA 1
ATOM 2181 C C . ASN A 1 281 ? -14.984 -25.281 -30.422 1 96.31 281 ASN A C 1
ATOM 2183 O O . ASN A 1 281 ? -15.086 -25.312 -29.188 1 96.31 281 ASN A O 1
ATOM 2187 N N . GLY A 1 282 ? -13.945 -24.812 -31.031 1 97.06 282 GLY A N 1
ATOM 2188 C CA . GLY A 1 282 ? -12.891 -24.125 -30.297 1 97.06 282 GLY A CA 1
ATOM 2189 C C . GLY A 1 282 ? -11.711 -25.031 -29.969 1 97.06 282 GLY A C 1
ATOM 2190 O O . GLY A 1 282 ? -11.68 -26.188 -30.391 1 97.06 282 GLY A O 1
ATOM 2191 N N . VAL A 1 283 ? -10.742 -24.422 -29.25 1 98.38 283 VAL A N 1
ATOM 2192 C CA . VAL A 1 283 ? -9.484 -25.109 -28.969 1 98.38 283 VAL A CA 1
ATOM 2193 C C . VAL A 1 283 ? -9.203 -25.062 -27.469 1 98.38 283 VAL A C 1
ATOM 2195 O O . VAL A 1 283 ? -9.508 -24.078 -26.797 1 98.38 283 VAL A O 1
ATOM 2198 N N . ILE A 1 284 ? -8.68 -26.172 -26.969 1 98.62 284 ILE A N 1
ATOM 2199 C CA . ILE A 1 284 ? -8.148 -26.281 -25.625 1 98.62 284 ILE A CA 1
ATOM 2200 C C . ILE A 1 284 ? -6.625 -26.359 -25.672 1 98.62 284 ILE A C 1
ATOM 2202 O O . ILE A 1 284 ? -6.07 -27.125 -26.469 1 98.62 284 ILE A O 1
ATOM 2206 N N . TYR A 1 285 ? -5.953 -25.547 -24.922 1 98.5 285 TYR A N 1
ATOM 2207 C CA . TYR A 1 285 ? -4.504 -25.625 -24.797 1 98.5 285 TYR A CA 1
ATOM 2208 C C . TYR A 1 285 ? -4.102 -26.25 -23.469 1 98.5 285 TYR A C 1
ATOM 2210 O O . TYR A 1 285 ? -4.484 -25.766 -22.406 1 98.5 285 TYR A O 1
ATOM 2218 N N . LEU A 1 286 ? -3.371 -27.344 -23.531 1 97.81 286 LEU A N 1
ATOM 2219 C CA . LEU A 1 286 ? -3.01 -28.109 -22.344 1 97.81 286 LEU A CA 1
ATOM 2220 C C . LEU A 1 286 ? -1.495 -28.203 -22.203 1 97.81 286 LEU A C 1
ATOM 2222 O O . LEU A 1 286 ? -0.81 -28.734 -23.078 1 97.81 286 LEU A O 1
ATOM 2226 N N . THR A 1 287 ? -1.018 -27.656 -21.031 1 95.44 287 THR A N 1
ATOM 2227 C CA . THR A 1 287 ? 0.399 -27.781 -20.703 1 95.44 287 THR A CA 1
ATOM 2228 C C . THR A 1 287 ? 0.606 -27.75 -19.203 1 95.44 287 THR A C 1
ATOM 2230 O O . THR A 1 287 ? -0.113 -27.062 -18.469 1 95.44 287 THR A O 1
ATOM 2233 N N . PHE A 1 288 ? 1.558 -28.484 -18.719 1 89 288 PHE A N 1
ATOM 2234 C CA . PHE A 1 288 ? 1.963 -28.391 -17.328 1 89 288 PHE A CA 1
ATOM 2235 C C . PHE A 1 288 ? 3.342 -27.766 -17.203 1 89 288 PHE A C 1
ATOM 2237 O O . PHE A 1 288 ? 4.117 -28.125 -16.312 1 89 288 PHE A O 1
ATOM 2244 N N . GLY A 1 289 ? 3.613 -26.922 -18.172 1 80.56 289 GLY A N 1
ATOM 2245 C CA . GLY A 1 289 ? 4.809 -26.094 -18.109 1 80.56 289 GLY A CA 1
ATOM 2246 C C . GLY A 1 289 ? 6.086 -26.875 -18.375 1 80.56 289 GLY A C 1
ATOM 2247 O O . GLY A 1 289 ? 6.051 -27.953 -18.984 1 80.56 289 GLY A O 1
ATOM 2248 N N . SER A 1 290 ? 7.203 -26.25 -18.031 1 69.75 290 SER A N 1
ATOM 2249 C CA . SER A 1 290 ? 8.523 -26.828 -18.312 1 69.75 290 SER A CA 1
ATOM 2250 C C . SER A 1 290 ? 8.992 -27.703 -17.156 1 69.75 290 SER A C 1
ATOM 2252 O O . SER A 1 290 ? 9.922 -28.5 -17.312 1 69.75 290 SER A O 1
ATOM 2254 N N . VAL A 1 291 ? 8.266 -27.547 -16.109 1 68.12 291 VAL A N 1
ATOM 2255 C CA . VAL A 1 291 ? 8.789 -28.188 -14.906 1 68.12 291 VAL A CA 1
ATOM 2256 C C . VAL A 1 291 ? 8.258 -29.609 -14.805 1 68.12 291 VAL A C 1
ATOM 2258 O O . VAL A 1 291 ? 9 -30.531 -14.445 1 68.12 291 VAL A O 1
ATOM 2261 N N . VAL A 1 292 ? 7.031 -29.797 -15.242 1 74.5 292 VAL A N 1
ATOM 2262 C CA . VAL A 1 292 ? 6.43 -31.109 -15.117 1 74.5 292 VAL A CA 1
ATOM 2263 C C . VAL A 1 292 ? 6.391 -31.797 -16.484 1 74.5 292 VAL A C 1
ATOM 2265 O O . VAL A 1 292 ? 5.82 -31.25 -17.438 1 74.5 292 VAL A O 1
ATOM 2268 N N . LEU A 1 293 ? 7 -32.906 -16.531 1 78.69 293 LEU A N 1
ATOM 2269 C CA . LEU A 1 293 ? 6.934 -33.719 -17.734 1 78.69 293 LEU A CA 1
ATOM 2270 C C . LEU A 1 293 ? 5.648 -34.531 -17.766 1 78.69 293 LEU A C 1
ATOM 2272 O O . LEU A 1 293 ? 5.359 -35.281 -16.812 1 78.69 293 LEU A O 1
ATOM 2276 N N . MET A 1 294 ? 4.977 -34.406 -18.828 1 83.69 294 MET A N 1
ATOM 2277 C CA . MET A 1 294 ? 3.725 -35.125 -18.969 1 83.69 294 MET A CA 1
ATOM 2278 C C . MET A 1 294 ? 3.967 -36.656 -18.906 1 83.69 294 MET A C 1
ATOM 2280 O O . MET A 1 294 ? 3.176 -37.375 -18.312 1 83.69 294 MET A O 1
ATOM 2284 N N . THR A 1 295 ? 5.086 -37 -19.438 1 82.62 295 THR A N 1
ATOM 2285 C CA . THR A 1 295 ? 5.395 -38.438 -19.516 1 82.62 295 THR A CA 1
ATOM 2286 C C . THR A 1 295 ? 5.734 -39 -18.141 1 82.62 295 THR A C 1
ATOM 2288 O O . THR A 1 295 ? 5.77 -40.219 -17.969 1 82.62 295 THR A O 1
ATOM 2291 N N . SER A 1 296 ? 6.023 -38.062 -17.234 1 82 296 SER A N 1
ATOM 2292 C CA . SER A 1 296 ? 6.363 -38.5 -15.891 1 82 296 SER A CA 1
ATOM 2293 C C . SER A 1 296 ? 5.109 -38.75 -15.055 1 82 296 SER A C 1
ATOM 2295 O O . SER A 1 296 ? 5.188 -39.312 -13.961 1 82 296 SER A O 1
ATOM 2297 N N . LEU A 1 297 ? 3.951 -38.5 -15.633 1 87 297 LEU A N 1
ATOM 2298 C CA . LEU A 1 297 ? 2.705 -38.719 -14.898 1 87 297 LEU A CA 1
ATOM 2299 C C . LEU A 1 297 ? 2.373 -40.188 -14.812 1 87 297 LEU A C 1
ATOM 2301 O O . LEU A 1 297 ? 2.654 -40.938 -15.75 1 87 297 LEU A O 1
ATOM 2305 N N . PRO A 1 298 ? 1.794 -40.531 -13.695 1 88 298 PRO A N 1
ATOM 2306 C CA . PRO A 1 298 ? 1.326 -41.906 -13.625 1 88 298 PRO A CA 1
ATOM 2307 C C . PRO A 1 298 ? 0.403 -42.281 -14.781 1 88 298 PRO A C 1
ATOM 2309 O O . PRO A 1 298 ? -0.407 -41.469 -15.219 1 88 298 PRO A O 1
ATOM 2312 N N . GLU A 1 299 ? 0.432 -43.531 -15.133 1 89.56 299 GLU A N 1
ATOM 2313 C CA . GLU A 1 299 ? -0.287 -44.031 -16.312 1 89.56 299 GLU A CA 1
ATOM 2314 C C . GLU A 1 299 ? -1.794 -43.844 -16.141 1 89.56 299 GLU A C 1
ATOM 2316 O O . GLU A 1 299 ? -2.494 -43.531 -17.109 1 89.56 299 GLU A O 1
ATOM 2321 N N . ASN A 1 300 ? -2.236 -44.094 -14.977 1 92.19 300 ASN A N 1
ATOM 2322 C CA . ASN A 1 300 ? -3.672 -43.969 -14.742 1 92.19 300 ASN A CA 1
ATOM 2323 C C . ASN A 1 300 ? -4.148 -42.531 -14.93 1 92.19 300 ASN A C 1
ATOM 2325 O O . ASN A 1 300 ? -5.246 -42.312 -15.438 1 92.19 300 ASN A O 1
ATOM 2329 N N . ILE A 1 301 ? -3.344 -41.562 -14.547 1 92.81 301 ILE A N 1
ATOM 2330 C CA . ILE A 1 301 ? -3.684 -40.156 -14.688 1 92.81 301 ILE A CA 1
ATOM 2331 C C . ILE A 1 301 ? -3.648 -39.781 -16.172 1 92.81 301 ILE A C 1
ATOM 2333 O O . ILE A 1 301 ? -4.562 -39.094 -16.656 1 92.81 301 ILE A O 1
ATOM 2337 N N . LEU A 1 302 ? -2.631 -40.219 -16.828 1 92.88 302 LEU A N 1
ATOM 2338 C CA . LEU A 1 302 ? -2.488 -39.906 -18.25 1 92.88 302 LEU A CA 1
ATOM 2339 C C . LEU A 1 302 ? -3.646 -40.469 -19.047 1 92.88 302 LEU A C 1
ATOM 2341 O O . LEU A 1 302 ? -4.16 -39.844 -19.969 1 92.88 302 LEU A O 1
ATOM 2345 N N . ARG A 1 303 ? -3.945 -41.688 -18.719 1 94.75 303 ARG A N 1
ATOM 2346 C CA . ARG A 1 303 ? -5.062 -42.344 -19.391 1 94.75 303 ARG A CA 1
ATOM 2347 C C . ARG A 1 303 ? -6.363 -41.594 -19.156 1 94.75 303 ARG A C 1
ATOM 2349 O O . ARG A 1 303 ? -7.145 -41.375 -20.094 1 94.75 303 ARG A O 1
ATOM 2356 N N . ALA A 1 304 ? -6.57 -41.156 -17.922 1 96 304 ALA A N 1
ATOM 2357 C CA . ALA A 1 304 ? -7.777 -40.406 -17.594 1 96 304 ALA A CA 1
ATOM 2358 C C . ALA A 1 304 ? -7.848 -39.125 -18.406 1 96 304 ALA A C 1
ATOM 2360 O O . ALA A 1 304 ? -8.914 -38.75 -18.906 1 96 304 ALA A O 1
ATOM 2361 N N . LEU A 1 305 ? -6.77 -38.438 -18.5 1 96.38 305 LEU A N 1
ATOM 2362 C CA . LEU A 1 305 ? -6.707 -37.188 -19.266 1 96.38 305 LEU A CA 1
ATOM 2363 C C . LEU A 1 305 ? -6.977 -37.469 -20.75 1 96.38 305 LEU A C 1
ATOM 2365 O O . LEU A 1 305 ? -7.781 -36.75 -21.375 1 96.38 305 LEU A O 1
ATOM 2369 N N . LYS A 1 306 ? -6.379 -38.469 -21.281 1 96.94 306 LYS A N 1
ATOM 2370 C CA . LYS A 1 306 ? -6.516 -38.812 -22.688 1 96.94 306 LYS A CA 1
ATOM 2371 C C . LYS A 1 306 ? -7.957 -39.188 -23.031 1 96.94 306 LYS A C 1
ATOM 2373 O O . LYS A 1 306 ? -8.492 -38.719 -24.047 1 96.94 306 LYS A O 1
ATOM 2378 N N . GLU A 1 307 ? -8.484 -40 -22.203 1 97.75 307 GLU A N 1
ATOM 2379 C CA . GLU A 1 307 ? -9.852 -40.438 -22.438 1 97.75 307 GLU A CA 1
ATOM 2380 C C . GLU A 1 307 ? -10.836 -39.281 -22.344 1 97.75 307 GLU A C 1
ATOM 2382 O O . GLU A 1 307 ? -11.773 -39.188 -23.141 1 97.75 307 GLU A O 1
ATOM 2387 N N . ALA A 1 308 ? -10.656 -38.406 -21.375 1 98.31 308 ALA A N 1
ATOM 2388 C CA . ALA A 1 308 ? -11.516 -37.25 -21.234 1 98.31 308 ALA A CA 1
ATOM 2389 C C . ALA A 1 308 ? -11.383 -36.344 -22.453 1 9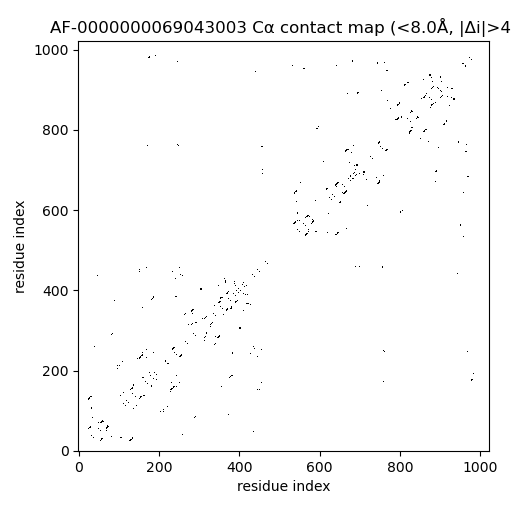8.31 308 ALA A C 1
ATOM 2391 O O . ALA A 1 308 ? -12.391 -35.875 -23 1 98.31 308 ALA A O 1
ATOM 2392 N N . ILE A 1 309 ? -10.195 -36.125 -22.922 1 98.19 309 ILE A N 1
ATOM 2393 C CA . ILE A 1 309 ? -9.898 -35.219 -24.031 1 98.19 309 ILE A CA 1
ATOM 2394 C C . ILE A 1 309 ? -10.477 -35.781 -25.328 1 98.19 309 ILE A C 1
ATOM 2396 O O . ILE A 1 309 ? -10.961 -35.031 -26.172 1 98.19 309 ILE A O 1
ATOM 2400 N N . ALA A 1 310 ? -10.422 -37.094 -25.422 1 98.06 310 ALA A N 1
ATOM 2401 C CA . ALA A 1 310 ? -10.945 -37.75 -26.609 1 98.06 310 ALA A CA 1
ATOM 2402 C C . ALA A 1 310 ? -12.453 -37.5 -26.75 1 98.06 310 ALA A C 1
ATOM 2404 O O . ALA A 1 310 ? -13 -37.531 -27.844 1 98.06 310 ALA A O 1
ATOM 2405 N N . ARG A 1 311 ? -13.055 -37.25 -25.656 1 97.75 311 ARG A N 1
ATOM 2406 C CA . ARG A 1 311 ? -14.516 -37.156 -25.625 1 97.75 311 ARG A CA 1
ATOM 2407 C C . ARG A 1 311 ? -14.984 -35.75 -25.906 1 97.75 311 ARG A C 1
ATOM 2409 O O . ARG A 1 311 ? -16.141 -35.531 -26.25 1 97.75 311 ARG A O 1
ATOM 2416 N N . VAL A 1 312 ? -14.133 -34.75 -25.766 1 98 312 VAL A N 1
ATOM 2417 C CA . VAL A 1 312 ? -14.578 -33.375 -25.906 1 98 312 VAL A CA 1
ATOM 2418 C C . VAL A 1 312 ? -14.672 -33 -27.375 1 98 312 VAL A C 1
ATOM 2420 O O . VAL A 1 312 ? -13.891 -33.469 -28.203 1 98 312 VAL A O 1
ATOM 2423 N N . PRO A 1 313 ? -15.641 -32.156 -27.75 1 97.56 313 PRO A N 1
ATOM 2424 C CA . PRO A 1 313 ? -15.781 -31.766 -29.156 1 97.56 313 PRO A CA 1
ATOM 2425 C C . PRO A 1 313 ? -14.688 -30.797 -29.609 1 97.56 313 PRO A C 1
ATOM 2427 O O . PRO A 1 313 ? -14.469 -30.625 -30.812 1 97.56 313 PRO A O 1
ATOM 2430 N N . GLN A 1 314 ? -13.969 -30.156 -28.734 1 98 314 GLN A N 1
ATOM 2431 C CA . GLN A 1 314 ? -12.906 -29.203 -29.047 1 98 314 GLN A CA 1
ATOM 2432 C C . GLN A 1 314 ? -11.656 -29.922 -29.562 1 98 314 GLN A C 1
ATOM 2434 O O . GLN A 1 314 ? -11.453 -31.094 -29.266 1 98 314 GLN A O 1
ATOM 2439 N N . LYS A 1 315 ? -10.875 -29.203 -30.344 1 98.44 315 LYS A N 1
ATOM 2440 C CA . LYS A 1 315 ? -9.516 -29.656 -30.609 1 98.44 315 LYS A CA 1
ATOM 2441 C C . LYS A 1 315 ? -8.57 -29.281 -29.469 1 98.44 315 LYS A C 1
ATOM 2443 O O . LYS A 1 315 ? -8.82 -28.312 -28.75 1 98.44 315 LYS A O 1
ATOM 2448 N N . VAL A 1 316 ? -7.539 -30.109 -29.312 1 98.62 316 VAL A N 1
ATOM 2449 C CA . VAL A 1 316 ? -6.684 -29.906 -28.141 1 98.62 316 VAL A CA 1
ATOM 2450 C C . VAL A 1 316 ? -5.223 -29.828 -28.594 1 98.62 316 VAL A C 1
ATOM 2452 O O . VAL A 1 316 ? -4.73 -30.703 -29.281 1 98.62 316 VAL A O 1
ATOM 2455 N N . LEU A 1 317 ? -4.582 -28.719 -28.266 1 98.56 317 LEU A N 1
ATOM 2456 C CA . LEU A 1 317 ? -3.127 -28.625 -28.328 1 98.56 317 LEU A CA 1
ATOM 2457 C C . LEU A 1 317 ? -2.496 -29.078 -27.016 1 98.56 317 LEU A C 1
ATOM 2459 O O . LEU A 1 317 ? -2.688 -28.453 -25.969 1 98.56 317 LEU A O 1
ATOM 2463 N N . TRP A 1 318 ? -1.756 -30.156 -27.078 1 97.75 318 TRP A N 1
ATOM 2464 C CA . TRP A 1 318 ? -1.217 -30.781 -25.875 1 97.75 318 TRP A CA 1
ATOM 2465 C C . TRP A 1 318 ? 0.308 -30.812 -25.906 1 97.75 318 TRP A C 1
ATOM 2467 O O . TRP A 1 318 ? 0.909 -31.578 -26.656 1 97.75 318 TRP A O 1
ATOM 2477 N N . LYS A 1 319 ? 0.938 -29.953 -25.094 1 95.81 319 LYS A N 1
ATOM 2478 C CA . LYS A 1 319 ? 2.387 -30.047 -24.953 1 95.81 319 LYS A CA 1
ATOM 2479 C C . LYS A 1 319 ? 2.795 -31.391 -24.359 1 95.81 319 LYS A C 1
ATOM 2481 O O . LYS A 1 319 ? 2.4 -31.734 -23.25 1 95.81 319 LYS A O 1
ATOM 2486 N N . TYR A 1 320 ? 3.549 -32.062 -25.078 1 92.31 320 TYR A N 1
ATOM 2487 C CA . TYR A 1 320 ? 3.877 -33.438 -24.734 1 92.31 320 TYR A CA 1
ATOM 2488 C C . TYR A 1 320 ? 5.285 -33.812 -25.203 1 92.31 320 TYR A C 1
ATOM 2490 O O . TYR A 1 320 ? 5.699 -33.438 -26.297 1 92.31 320 TYR A O 1
ATOM 2498 N N . GLU A 1 321 ? 5.945 -34.5 -24.25 1 88.12 321 GLU A N 1
ATOM 2499 C CA . GLU A 1 321 ? 7.289 -34.938 -24.609 1 88.12 321 GLU A CA 1
ATOM 2500 C C . GLU A 1 321 ? 7.254 -36.312 -25.312 1 88.12 321 GLU A C 1
ATOM 2502 O O . GLU A 1 321 ? 6.672 -37.25 -24.781 1 88.12 321 GLU A O 1
ATOM 2507 N N . GLY A 1 322 ? 7.863 -36.406 -26.406 1 86.06 322 GLY A N 1
ATOM 2508 C CA . GLY A 1 322 ? 7.926 -37.688 -27.125 1 86.06 322 GLY A CA 1
ATOM 2509 C C . GLY A 1 322 ? 6.66 -38 -27.891 1 86.06 322 GLY A C 1
ATOM 2510 O O . GLY A 1 322 ? 5.918 -37.094 -28.281 1 86.06 322 GLY A O 1
ATOM 2511 N N . GLU A 1 323 ? 6.52 -39.312 -28.188 1 89.38 323 GLU A N 1
ATOM 2512 C CA . GLU A 1 323 ? 5.363 -39.75 -28.969 1 89.38 323 GLU A CA 1
ATOM 2513 C C . GLU A 1 323 ? 4.25 -40.25 -28.047 1 89.38 323 GLU A C 1
ATOM 2515 O O . GLU A 1 323 ? 4.504 -41.031 -27.125 1 89.38 323 GLU A O 1
ATOM 2520 N N . MET A 1 324 ? 3.154 -39.719 -28.312 1 91.88 324 MET A N 1
ATOM 2521 C CA . MET A 1 324 ? 2.006 -40.156 -27.516 1 91.88 324 MET A CA 1
ATOM 2522 C C . MET A 1 324 ? 1.395 -41.438 -28.094 1 91.88 324 MET A C 1
ATOM 2524 O O . MET A 1 324 ? 0.94 -41.438 -29.25 1 91.88 324 MET A O 1
ATOM 2528 N N . VAL A 1 325 ? 1.344 -42.438 -27.281 1 90.62 325 VAL A N 1
ATOM 2529 C CA . VAL A 1 325 ? 0.708 -43.688 -27.688 1 90.62 325 VAL A CA 1
ATOM 2530 C C . VAL A 1 325 ? -0.81 -43.5 -27.688 1 90.62 325 VAL A C 1
ATOM 2532 O O . VAL A 1 325 ? -1.38 -42.906 -26.781 1 90.62 325 VAL A O 1
ATOM 2535 N N . ASP A 1 326 ? -1.503 -43.969 -28.781 1 92.06 326 ASP A N 1
ATOM 2536 C CA . ASP A 1 326 ? -2.955 -43.906 -28.906 1 92.06 326 ASP A CA 1
ATOM 2537 C C . ASP A 1 326 ? -3.453 -42.469 -28.797 1 92.06 326 ASP A C 1
ATOM 2539 O O . ASP A 1 326 ? -4.355 -42.188 -28.016 1 92.06 326 ASP A O 1
ATOM 2543 N N . LYS A 1 327 ? -2.828 -41.656 -29.484 1 96.06 327 LYS A N 1
ATOM 2544 C CA . LYS A 1 327 ? -3.188 -40.219 -29.5 1 96.06 327 LYS A CA 1
ATOM 2545 C C . LYS A 1 327 ? -4.598 -40.031 -30.031 1 96.06 327 LYS A C 1
ATOM 2547 O O . LYS A 1 327 ? -4.922 -40.469 -31.141 1 96.06 327 LYS A O 1
ATOM 2552 N N . PRO A 1 328 ? -5.43 -39.344 -29.297 1 97.19 328 PRO A N 1
ATOM 2553 C CA . PRO A 1 328 ? -6.77 -39.062 -29.812 1 97.19 328 PRO A CA 1
ATOM 2554 C C . PRO A 1 328 ? -6.742 -38.25 -31.109 1 97.19 328 PRO A C 1
ATOM 2556 O O . PRO A 1 328 ? -5.82 -37.469 -31.344 1 97.19 328 PRO A O 1
ATOM 2559 N N . LYS A 1 329 ? -7.781 -38.312 -31.953 1 96.5 329 LYS A N 1
ATOM 2560 C CA . LYS A 1 329 ? -7.836 -37.719 -33.281 1 96.5 329 LYS A CA 1
ATOM 2561 C C . LYS A 1 329 ? -7.906 -36.188 -33.188 1 96.5 329 LYS A C 1
ATOM 2563 O O . LYS A 1 329 ? -7.449 -35.5 -34.094 1 96.5 329 LYS A O 1
ATOM 2568 N N . ASN A 1 330 ? -8.43 -35.75 -32.156 1 98.12 330 ASN A N 1
ATOM 2569 C CA . ASN A 1 330 ? -8.617 -34.281 -32.031 1 98.12 330 ASN A CA 1
ATOM 2570 C C . ASN A 1 330 ? -7.43 -33.625 -31.328 1 98.12 330 ASN A C 1
ATOM 2572 O O . ASN A 1 330 ? -7.527 -32.5 -30.891 1 98.12 330 ASN A O 1
ATOM 2576 N N . VAL A 1 331 ? -6.293 -34.312 -31.203 1 98.38 331 VAL A N 1
ATOM 2577 C CA . VAL A 1 331 ? -5.18 -33.812 -30.422 1 98.38 331 VAL A CA 1
ATOM 2578 C C . VAL A 1 331 ? -3.971 -33.594 -31.312 1 98.38 331 VAL A C 1
ATOM 2580 O O . VAL A 1 331 ? -3.656 -34.406 -32.156 1 98.38 331 VAL A O 1
ATOM 2583 N N . MET A 1 332 ? -3.318 -32.438 -31.188 1 98 332 MET A N 1
ATOM 2584 C CA . MET A 1 332 ? -1.984 -32.156 -31.719 1 98 332 MET A CA 1
ATOM 2585 C C . MET A 1 332 ? -0.965 -32.062 -30.578 1 98 332 MET A C 1
ATOM 2587 O O . MET A 1 332 ? -1.187 -31.359 -29.609 1 98 332 MET A O 1
ATOM 2591 N N . THR A 1 333 ? 0.154 -32.812 -30.672 1 96.94 333 THR A N 1
ATOM 2592 C CA . THR A 1 333 ? 1.2 -32.75 -29.656 1 96.94 333 THR A CA 1
ATOM 2593 C C . THR A 1 333 ? 2.459 -32.094 -30.219 1 96.94 333 THR A C 1
ATOM 2595 O O . THR A 1 333 ? 2.773 -32.25 -31.391 1 96.94 333 THR A O 1
ATOM 2598 N N . ARG A 1 334 ? 3.076 -31.328 -29.359 1 94.62 334 ARG A N 1
ATOM 2599 C CA . ARG A 1 334 ? 4.402 -30.781 -29.609 1 94.62 334 ARG A CA 1
ATOM 2600 C C . ARG A 1 334 ? 5.191 -30.625 -28.312 1 94.62 334 ARG A C 1
ATOM 2602 O O . ARG A 1 334 ? 4.609 -30.578 -27.219 1 94.62 334 ARG A O 1
ATOM 2609 N N . LYS A 1 335 ? 6.496 -30.594 -28.531 1 90.75 335 LYS A N 1
ATOM 2610 C CA . LYS A 1 335 ? 7.359 -30.359 -27.375 1 90.75 335 LYS A CA 1
ATOM 2611 C C . LYS A 1 335 ? 7.258 -28.906 -26.906 1 90.75 335 LYS A C 1
ATOM 2613 O O . LYS A 1 335 ? 7.566 -28.594 -25.766 1 90.75 335 LYS A O 1
ATOM 2618 N N . TRP A 1 336 ? 6.91 -28.125 -27.844 1 91.56 336 TRP A N 1
ATOM 2619 C CA . TRP A 1 336 ? 6.801 -26.703 -27.547 1 91.56 336 TRP A CA 1
ATOM 2620 C C . TRP A 1 336 ? 5.723 -26.047 -28.391 1 91.56 336 TRP A C 1
ATOM 2622 O O . TRP A 1 336 ? 5.555 -26.391 -29.562 1 91.56 336 TRP A O 1
ATOM 2632 N N . PHE A 1 337 ? 4.926 -25.156 -27.781 1 95.31 337 PHE A N 1
ATOM 2633 C CA . PHE A 1 337 ? 3.945 -24.312 -28.453 1 95.31 337 PHE A CA 1
ATOM 2634 C C . PHE A 1 337 ? 4.18 -22.844 -28.094 1 95.31 337 PHE A C 1
ATOM 2636 O O . PHE A 1 337 ? 4.656 -22.531 -27 1 95.31 337 PHE A O 1
ATOM 2643 N N . PRO A 1 338 ? 3.926 -21.922 -29.047 1 95.69 338 PRO A N 1
ATOM 2644 C CA . PRO A 1 338 ? 3.91 -20.516 -28.656 1 95.69 338 PRO A CA 1
ATOM 2645 C C . PRO A 1 338 ? 2.707 -20.156 -27.781 1 95.69 338 PRO A C 1
ATOM 2647 O O . PRO A 1 338 ? 1.761 -19.531 -28.266 1 95.69 338 PRO A O 1
ATOM 2650 N N . GLN A 1 339 ? 2.789 -20.438 -26.547 1 95.38 339 GLN A N 1
ATOM 2651 C CA . GLN A 1 339 ? 1.692 -20.406 -25.594 1 95.38 339 GLN A CA 1
ATOM 2652 C C . GLN A 1 339 ? 0.969 -19.062 -25.609 1 95.38 339 GLN A C 1
ATOM 2654 O O . GLN A 1 339 ? -0.256 -19.016 -25.734 1 95.38 339 GLN A O 1
ATOM 2659 N N . ARG A 1 340 ? 1.699 -17.969 -25.484 1 95.12 340 ARG A N 1
ATOM 2660 C CA . ARG A 1 340 ? 1.092 -16.641 -25.406 1 95.12 340 ARG A CA 1
ATOM 2661 C C . ARG A 1 340 ? 0.268 -16.359 -26.656 1 95.12 340 ARG A C 1
ATOM 2663 O O . ARG A 1 340 ? -0.878 -15.914 -26.562 1 95.12 340 ARG A O 1
ATOM 2670 N N . ASP A 1 341 ? 0.842 -16.688 -27.781 1 97.25 341 ASP A N 1
ATOM 2671 C CA . ASP A 1 341 ? 0.17 -16.406 -29.062 1 97.25 341 ASP A CA 1
ATOM 2672 C C . ASP A 1 341 ? -1.078 -17.281 -29.203 1 97.25 341 ASP A C 1
ATOM 2674 O O . ASP A 1 341 ? -2.096 -16.828 -29.734 1 97.25 341 ASP A O 1
ATOM 2678 N N . ILE A 1 342 ? -0.947 -18.438 -28.797 1 97.81 342 ILE A N 1
ATOM 2679 C CA . ILE A 1 342 ? -2.08 -19.359 -28.859 1 97.81 342 ILE A CA 1
ATOM 2680 C C . ILE A 1 342 ? -3.211 -18.844 -27.969 1 97.81 342 ILE A C 1
ATOM 2682 O O . ILE A 1 342 ? -4.363 -18.781 -28.406 1 97.81 342 ILE A O 1
ATOM 2686 N N . LEU A 1 343 ? -2.912 -18.453 -26.75 1 97.94 343 LEU A N 1
ATOM 2687 C CA . LEU A 1 343 ? -3.924 -18 -25.797 1 97.94 343 LEU A CA 1
ATOM 2688 C C . LEU A 1 343 ? -4.637 -16.75 -26.297 1 97.94 343 LEU A C 1
ATOM 2690 O O . LEU A 1 343 ? -5.805 -16.531 -25.969 1 97.94 343 LEU A O 1
ATOM 2694 N N . LEU A 1 344 ? -3.973 -15.984 -27.109 1 97.62 344 LEU A N 1
ATOM 2695 C CA . LEU A 1 344 ? -4.539 -14.734 -27.609 1 97.62 344 LEU A CA 1
ATOM 2696 C C . LEU A 1 344 ? -5.488 -14.992 -28.781 1 97.62 344 LEU A C 1
ATOM 2698 O O . LEU A 1 344 ? -6.242 -14.102 -29.172 1 97.62 344 LEU A O 1
ATOM 2702 N N . HIS A 1 345 ? -5.465 -16.188 -29.344 1 97.5 345 HIS A N 1
ATOM 2703 C CA . HIS A 1 345 ? -6.336 -16.484 -30.484 1 97.5 345 HIS A CA 1
ATOM 2704 C C . HIS A 1 345 ? -7.793 -16.609 -30.031 1 97.5 345 HIS A C 1
ATOM 2706 O O . HIS A 1 345 ? -8.094 -17.234 -29.016 1 97.5 345 HIS A O 1
ATOM 2712 N N . PRO A 1 346 ? -8.703 -16.094 -30.797 1 95.81 346 PRO A N 1
ATOM 2713 C CA . PRO A 1 346 ? -10.102 -16.031 -30.359 1 95.81 346 PRO A CA 1
ATOM 2714 C C . PRO A 1 346 ? -10.75 -17.422 -30.266 1 95.81 346 PRO A C 1
ATOM 2716 O O . PRO A 1 346 ? -11.734 -17.594 -29.547 1 95.81 346 PRO A O 1
ATOM 2719 N N . ASN A 1 347 ? -10.172 -18.422 -30.891 1 97.19 347 ASN A N 1
ATOM 2720 C CA . ASN A 1 347 ? -10.766 -19.75 -30.891 1 97.19 347 ASN A CA 1
ATOM 2721 C C . ASN A 1 347 ? -10.375 -20.531 -29.641 1 97.19 347 ASN A C 1
ATOM 2723 O O . ASN A 1 347 ? -10.922 -21.609 -29.375 1 97.19 347 ASN A O 1
ATOM 2727 N N . VAL A 1 348 ? -9.469 -19.984 -28.828 1 97.81 348 VAL A N 1
ATOM 2728 C CA . VAL A 1 348 ? -9.078 -20.703 -27.609 1 97.81 348 VAL A CA 1
ATOM 2729 C C . VAL A 1 348 ? -10.133 -20.5 -26.531 1 97.81 348 VAL A C 1
ATOM 2731 O O . VAL A 1 348 ? -10.438 -19.375 -26.141 1 97.81 348 VAL A O 1
ATOM 2734 N N . LYS A 1 349 ? -10.609 -21.672 -26.016 1 97.44 349 LYS A N 1
ATOM 2735 C CA . LYS A 1 349 ? -11.734 -21.625 -25.078 1 97.44 349 LYS A CA 1
ATOM 2736 C C . LYS A 1 349 ? -11.281 -21.938 -23.656 1 97.44 349 LYS A C 1
ATOM 2738 O O . LYS A 1 349 ? -11.945 -21.547 -22.688 1 97.44 349 LYS A O 1
ATOM 2743 N N . LEU A 1 350 ? -10.203 -22.625 -23.609 1 98.56 350 LEU A N 1
ATOM 2744 C CA . LEU A 1 350 ? -9.812 -23.125 -22.297 1 98.56 350 LEU A CA 1
ATOM 2745 C C . LEU A 1 350 ? -8.305 -23.359 -22.234 1 98.56 350 LEU A C 1
ATOM 2747 O O . LEU A 1 350 ? -7.711 -23.875 -23.203 1 98.56 350 LEU A O 1
ATOM 2751 N N . PHE A 1 351 ? -7.695 -22.922 -21.172 1 98.69 351 PHE A N 1
ATOM 2752 C CA . PHE A 1 351 ? -6.305 -23.203 -20.828 1 98.69 351 PHE A CA 1
ATOM 2753 C C . PHE A 1 351 ? -6.215 -24.203 -19.688 1 98.69 351 PHE A C 1
ATOM 2755 O O . PHE A 1 351 ? -6.723 -23.953 -18.594 1 98.69 351 PHE A O 1
ATOM 2762 N N . ILE A 1 352 ? -5.656 -25.328 -19.922 1 98.25 352 ILE A N 1
ATOM 2763 C CA . ILE A 1 352 ? -5.41 -26.328 -18.875 1 98.25 352 ILE A CA 1
ATOM 2764 C C . ILE A 1 352 ? -3.951 -26.266 -18.438 1 98.25 352 ILE A C 1
ATOM 2766 O O . ILE A 1 352 ? -3.043 -26.453 -19.234 1 98.25 352 ILE A O 1
ATOM 2770 N N . SER A 1 353 ? -3.742 -25.953 -17.156 1 96.56 353 SER A N 1
ATOM 2771 C CA . SER A 1 353 ? -2.389 -25.672 -16.688 1 96.56 353 SER A CA 1
ATOM 2772 C C . SER A 1 353 ? -2.215 -26.062 -15.227 1 96.56 353 SER A C 1
ATOM 2774 O O . SER A 1 353 ? -3.191 -26.375 -14.539 1 96.56 353 SER A O 1
ATOM 2776 N N . HIS A 1 354 ? -0.952 -26.125 -14.789 1 94.5 354 HIS A N 1
ATOM 2777 C CA . HIS A 1 354 ? -0.674 -26.391 -13.383 1 94.5 354 HIS A CA 1
ATOM 2778 C C . HIS A 1 354 ? -0.756 -25.109 -12.555 1 94.5 354 HIS A C 1
ATOM 2780 O O . HIS A 1 354 ? -0.621 -25.141 -11.328 1 94.5 354 HIS A O 1
ATOM 2786 N N . GLY A 1 355 ? -0.872 -23.953 -13.195 1 95.12 355 GLY A N 1
ATOM 2787 C CA . GLY A 1 355 ? -1.162 -22.734 -12.477 1 95.12 355 GLY A CA 1
ATOM 2788 C C . GLY A 1 355 ? 0.084 -21.953 -12.086 1 95.12 355 GLY A C 1
ATOM 2789 O O . GLY A 1 355 ? 0.083 -21.234 -11.094 1 95.12 355 GLY A O 1
ATOM 2790 N N . GLY A 1 356 ? 1.206 -22.141 -12.883 1 94.12 356 GLY A N 1
ATOM 2791 C CA . GLY A 1 356 ? 2.334 -21.234 -12.695 1 94.12 356 GLY A CA 1
ATOM 2792 C C . GLY A 1 356 ? 1.982 -19.781 -12.922 1 94.12 356 GLY A C 1
ATOM 2793 O O . GLY A 1 356 ? 1.17 -19.469 -13.789 1 94.12 356 GLY A O 1
ATOM 2794 N N . ILE A 1 357 ? 2.57 -18.922 -12.203 1 94.69 357 ILE A N 1
ATOM 2795 C CA . ILE A 1 357 ? 2.141 -17.531 -12.148 1 94.69 357 ILE A CA 1
ATOM 2796 C C . ILE A 1 357 ? 2.271 -16.891 -13.531 1 94.69 357 ILE A C 1
ATOM 2798 O O . ILE A 1 357 ? 1.44 -16.078 -13.93 1 94.69 357 ILE A O 1
ATOM 2802 N N . SER A 1 358 ? 3.307 -17.203 -14.289 1 93.12 358 SER A N 1
ATOM 2803 C CA . SER A 1 358 ? 3.477 -16.641 -15.625 1 93.12 358 SER A CA 1
ATOM 2804 C C . SER A 1 358 ? 2.35 -17.062 -16.562 1 93.12 358 SER A C 1
ATOM 2806 O O . SER A 1 358 ? 1.821 -16.25 -17.312 1 93.12 358 SER A O 1
ATOM 2808 N N . GLY A 1 359 ? 2.027 -18.375 -16.5 1 94.75 359 GLY A N 1
ATOM 2809 C CA . GLY A 1 359 ? 0.903 -18.875 -17.281 1 94.75 359 GLY A CA 1
ATOM 2810 C C . GLY A 1 359 ? -0.423 -18.266 -16.859 1 94.75 359 GLY A C 1
ATOM 2811 O O . GLY A 1 359 ? -1.277 -17.984 -17.703 1 94.75 359 GLY A O 1
ATOM 2812 N N . VAL A 1 360 ? -0.553 -18.062 -15.609 1 96.56 360 VAL A N 1
ATOM 2813 C CA . VAL A 1 360 ? -1.761 -17.438 -15.07 1 96.56 360 VAL A CA 1
ATOM 2814 C C . VAL A 1 360 ? -1.925 -16.047 -15.648 1 96.56 360 VAL A C 1
ATOM 2816 O O . VAL A 1 360 ? -3.012 -15.672 -16.094 1 96.56 360 VAL A O 1
ATOM 2819 N N . TYR A 1 361 ? -0.89 -15.266 -15.656 1 97.25 361 TYR A N 1
ATOM 2820 C CA . TYR A 1 361 ? -0.982 -13.906 -16.188 1 97.25 361 TYR A CA 1
ATOM 2821 C C . TYR A 1 361 ? -1.256 -13.93 -17.688 1 97.25 361 TYR A C 1
ATOM 2823 O O . TYR A 1 361 ? -1.948 -13.055 -18.219 1 97.25 361 TYR A O 1
ATOM 2831 N N . GLU A 1 362 ? -0.716 -14.906 -18.422 1 97.06 362 GLU A N 1
ATOM 2832 C CA . GLU A 1 362 ? -1.015 -15.031 -19.844 1 97.06 362 GLU A CA 1
ATOM 2833 C C . GLU A 1 362 ? -2.494 -15.32 -20.078 1 97.06 362 GLU A C 1
ATOM 2835 O O . GLU A 1 362 ? -3.115 -14.734 -20.969 1 97.06 362 GLU A O 1
ATOM 2840 N N . ALA A 1 363 ? -2.996 -16.188 -19.25 1 97.94 363 ALA A N 1
ATOM 2841 C CA . ALA A 1 363 ? -4.418 -16.531 -19.344 1 97.94 363 ALA A CA 1
ATOM 2842 C C . ALA A 1 363 ? -5.285 -15.312 -19.016 1 97.94 363 ALA A C 1
ATOM 2844 O O . ALA A 1 363 ? -6.25 -15.023 -19.719 1 97.94 363 ALA A O 1
ATOM 2845 N N . VAL A 1 364 ? -4.941 -14.602 -17.969 1 98.12 364 VAL A N 1
ATOM 2846 C CA . VAL A 1 364 ? -5.707 -13.453 -17.516 1 98.12 364 VAL A CA 1
ATOM 2847 C C . VAL A 1 364 ? -5.645 -12.344 -18.562 1 98.12 364 VAL A C 1
ATOM 2849 O O . VAL A 1 364 ? -6.664 -11.742 -18.906 1 98.12 364 VAL A O 1
ATOM 2852 N N . ASP A 1 365 ? -4.461 -12.094 -19.031 1 97.5 365 ASP A N 1
ATOM 2853 C CA . ASP A 1 365 ? -4.305 -11.078 -20.062 1 97.5 365 ASP A CA 1
ATOM 2854 C C . ASP A 1 365 ? -5.152 -11.398 -21.297 1 97.5 365 ASP A C 1
ATOM 2856 O O . ASP A 1 365 ? -5.77 -10.508 -21.875 1 97.5 365 ASP A O 1
ATOM 2860 N N . ALA A 1 366 ? -5.223 -12.664 -21.672 1 97.81 366 ALA A N 1
ATOM 2861 C CA . ALA A 1 366 ? -5.926 -13.125 -22.859 1 97.81 366 ALA A CA 1
ATOM 2862 C C . ALA A 1 366 ? -7.426 -13.242 -22.609 1 97.81 366 ALA A C 1
ATOM 2864 O O . ALA A 1 366 ? -8.211 -13.375 -23.547 1 97.81 366 ALA A O 1
ATOM 2865 N N . GLY A 1 367 ? -7.832 -13.234 -21.359 1 98.06 367 GLY A N 1
ATOM 2866 C CA . GLY A 1 367 ? -9.234 -13.461 -21.031 1 98.06 367 GLY A CA 1
ATOM 2867 C C . GLY A 1 367 ? -9.68 -14.883 -21.281 1 98.06 367 GLY A C 1
ATOM 2868 O O . GLY A 1 367 ? -10.789 -15.109 -21.766 1 98.06 367 GLY A O 1
ATOM 2869 N N . VAL A 1 368 ? -8.836 -15.828 -21 1 98.5 368 VAL A N 1
ATOM 2870 C CA . VAL A 1 368 ? -9.141 -17.234 -21.234 1 98.5 368 VAL A CA 1
ATOM 2871 C C . VAL A 1 368 ? -9.359 -17.953 -19.906 1 98.5 368 VAL A C 1
ATOM 2873 O O . VAL A 1 368 ? -8.531 -17.875 -19 1 98.5 368 VAL A O 1
ATOM 2876 N N . PRO A 1 369 ? -10.477 -18.672 -19.734 1 98.69 369 PRO A N 1
ATOM 2877 C CA . PRO A 1 369 ? -10.688 -19.469 -18.531 1 98.69 369 PRO A CA 1
ATOM 2878 C C . PRO A 1 369 ? -9.633 -20.562 -18.344 1 98.69 369 PRO A C 1
ATOM 2880 O O . PRO A 1 369 ? -8.938 -20.922 -19.297 1 98.69 369 PRO A O 1
ATOM 2883 N N . LEU A 1 370 ? -9.578 -21.047 -17.047 1 98.69 370 LEU A N 1
ATOM 2884 C CA . LEU A 1 370 ? -8.484 -21.969 -16.734 1 98.69 370 LEU A CA 1
ATOM 2885 C C . LEU A 1 370 ? -9 -23.188 -15.977 1 98.69 370 LEU A C 1
ATOM 2887 O O . LEU A 1 370 ? -9.836 -23.047 -15.078 1 98.69 370 LEU A O 1
ATOM 2891 N N . LEU A 1 371 ? -8.648 -24.344 -16.391 1 98.81 371 LEU A N 1
ATOM 2892 C CA . LEU A 1 371 ? -8.727 -25.547 -15.562 1 98.81 371 LEU A CA 1
ATOM 2893 C C . LEU A 1 371 ? -7.367 -25.875 -14.953 1 98.81 371 LEU A C 1
ATOM 2895 O O . LEU A 1 371 ? -6.422 -26.203 -15.672 1 98.81 371 LEU A O 1
ATOM 2899 N N . GLY A 1 372 ? -7.336 -25.766 -13.664 1 97.94 372 GLY A N 1
ATOM 2900 C CA . GLY A 1 372 ? -6.043 -25.859 -13 1 97.94 372 GLY A CA 1
ATOM 2901 C C . GLY A 1 372 ? -5.824 -27.203 -12.32 1 97.94 372 GLY A C 1
ATOM 2902 O O . GLY A 1 372 ? -6.75 -27.766 -11.727 1 97.94 372 GLY A O 1
ATOM 2903 N N . PHE A 1 373 ? -4.594 -27.688 -12.445 1 95.94 373 PHE A N 1
ATOM 2904 C CA . PHE A 1 373 ? -4.082 -28.844 -11.711 1 95.94 373 PHE A CA 1
ATOM 2905 C C . PHE A 1 373 ? -2.822 -28.469 -10.938 1 95.94 373 PHE A C 1
ATOM 2907 O O . PHE A 1 373 ? -1.714 -28.828 -11.336 1 95.94 373 PHE A O 1
ATOM 2914 N N . PRO A 1 374 ? -3.014 -27.781 -9.773 1 93.94 374 PRO A N 1
ATOM 2915 C CA . PRO A 1 374 ? -1.817 -27.375 -9.039 1 93.94 374 PRO A CA 1
ATOM 2916 C C . PRO A 1 374 ? -1.026 -28.562 -8.484 1 93.94 374 PRO A C 1
ATOM 2918 O O . PRO A 1 374 ? -1.617 -29.531 -8.016 1 93.94 374 PRO A O 1
ATOM 2921 N N . ILE A 1 375 ? 0.234 -28.422 -8.523 1 87.44 375 ILE A N 1
ATOM 2922 C CA . ILE A 1 375 ? 1.095 -29.531 -8.109 1 87.44 375 ILE A CA 1
ATOM 2923 C C . ILE A 1 375 ? 1.918 -29.109 -6.895 1 87.44 375 ILE A C 1
ATOM 2925 O O . ILE A 1 375 ? 2.047 -29.875 -5.934 1 87.44 375 ILE A O 1
ATOM 2929 N N . ASN A 1 376 ? 2.518 -27.859 -6.973 1 84.31 376 ASN A N 1
ATOM 2930 C CA . ASN A 1 376 ? 3.404 -27.5 -5.871 1 84.31 376 ASN A CA 1
ATOM 2931 C C . ASN A 1 376 ? 3.469 -25.984 -5.664 1 84.31 376 ASN A C 1
ATOM 2933 O O . ASN A 1 376 ? 2.979 -25.219 -6.496 1 84.31 376 ASN A O 1
ATOM 2937 N N . TYR A 1 377 ? 3.986 -25.609 -4.434 1 89.5 377 TYR A N 1
ATOM 2938 C CA . TYR A 1 377 ? 4.375 -24.25 -4.062 1 89.5 377 TYR A CA 1
ATOM 2939 C C . TYR A 1 377 ? 3.189 -23.297 -4.164 1 89.5 377 TYR A C 1
ATOM 2941 O O . TYR A 1 377 ? 2.18 -23.469 -3.479 1 89.5 377 TYR A O 1
ATOM 2949 N N . ASP A 1 378 ? 3.318 -22.297 -5.102 1 92.19 378 ASP A N 1
ATOM 2950 C CA . ASP A 1 378 ? 2.338 -21.219 -5.133 1 92.19 378 ASP A CA 1
ATOM 2951 C C . ASP A 1 378 ? 1.174 -21.562 -6.059 1 92.19 378 ASP A C 1
ATOM 2953 O O . ASP A 1 378 ? 0.158 -20.859 -6.074 1 92.19 378 ASP A O 1
ATOM 2957 N N . GLN A 1 379 ? 1.197 -22.672 -6.711 1 94.88 379 GLN A N 1
ATOM 2958 C CA . GLN A 1 379 ? 0.259 -23 -7.781 1 94.88 379 GLN A CA 1
ATOM 2959 C C . GLN A 1 379 ? -1.162 -23.141 -7.242 1 94.88 379 GLN A C 1
ATOM 2961 O O . GLN A 1 379 ? -2.109 -22.609 -7.828 1 94.88 379 GLN A O 1
ATOM 2966 N N . PRO A 1 380 ? -1.324 -23.859 -6.074 1 95.75 380 PRO A N 1
ATOM 2967 C CA . PRO A 1 380 ? -2.688 -23.953 -5.547 1 95.75 380 PRO A CA 1
ATOM 2968 C C . PRO A 1 380 ? -3.301 -22.578 -5.246 1 95.75 380 PRO A C 1
ATOM 2970 O O . PRO A 1 380 ? -4.465 -22.344 -5.574 1 95.75 380 PRO A O 1
ATOM 2973 N N . ARG A 1 381 ? -2.562 -21.719 -4.672 1 96.81 381 ARG A N 1
ATOM 2974 C CA . ARG A 1 381 ? -3.055 -20.391 -4.344 1 96.81 381 ARG A CA 1
ATOM 2975 C C . ARG A 1 381 ? -3.348 -19.578 -5.609 1 96.81 381 ARG A C 1
ATOM 2977 O O . ARG A 1 381 ? -4.355 -18.875 -5.684 1 96.81 381 ARG A O 1
ATOM 2984 N N . ASN A 1 382 ? -2.473 -19.672 -6.598 1 97.12 382 ASN A N 1
ATOM 2985 C CA . ASN A 1 382 ? -2.689 -18.984 -7.867 1 97.12 382 ASN A CA 1
ATOM 2986 C C . ASN A 1 382 ? -4.02 -19.391 -8.5 1 97.12 382 ASN A C 1
ATOM 2988 O O . ASN A 1 382 ? -4.797 -18.531 -8.914 1 97.12 382 ASN A O 1
ATOM 2992 N N . ILE A 1 383 ? -4.246 -20.672 -8.531 1 97.62 383 ILE A N 1
ATOM 2993 C CA . ILE A 1 383 ? -5.453 -21.188 -9.18 1 97.62 383 ILE A CA 1
ATOM 2994 C C . ILE A 1 383 ? -6.68 -20.812 -8.344 1 97.62 383 ILE A C 1
ATOM 2996 O O . ILE A 1 383 ? -7.723 -20.453 -8.891 1 97.62 383 ILE A O 1
ATOM 3000 N N . ASP A 1 384 ? -6.551 -20.875 -7.023 1 97.94 384 ASP A N 1
ATOM 3001 C CA . ASP A 1 384 ? -7.688 -20.531 -6.172 1 97.94 384 ASP A CA 1
ATOM 3002 C C . ASP A 1 384 ? -8.086 -19.062 -6.348 1 97.94 384 ASP A C 1
ATOM 3004 O O . ASP A 1 384 ? -9.266 -18.734 -6.262 1 97.94 384 ASP A O 1
ATOM 3008 N N . ASN A 1 385 ? -7.16 -18.219 -6.523 1 97.56 385 ASN A N 1
ATOM 3009 C CA . ASN A 1 385 ? -7.469 -16.828 -6.832 1 97.56 385 ASN A CA 1
ATOM 3010 C C . ASN A 1 385 ? -8.32 -16.703 -8.094 1 97.56 385 ASN A C 1
ATOM 3012 O O . ASN A 1 385 ? -9.227 -15.875 -8.164 1 97.56 385 ASN A O 1
ATOM 3016 N N . LEU A 1 386 ? -8.031 -17.516 -9.102 1 98.25 386 LEU A N 1
ATOM 3017 C CA . LEU A 1 386 ? -8.805 -17.5 -10.336 1 98.25 386 LEU A CA 1
ATOM 3018 C C . LEU A 1 386 ? -10.195 -18.078 -10.117 1 98.25 386 LEU A C 1
ATOM 3020 O O . LEU A 1 386 ? -11.164 -17.641 -10.742 1 98.25 386 LEU A O 1
ATOM 3024 N N . VAL A 1 387 ? -10.234 -19.094 -9.258 1 98.25 387 VAL A N 1
ATOM 3025 C CA . VAL A 1 387 ? -11.531 -19.672 -8.898 1 98.25 387 VAL A CA 1
ATOM 3026 C C . VAL A 1 387 ? -12.391 -18.594 -8.227 1 98.25 387 VAL A C 1
ATOM 3028 O O . VAL A 1 387 ? -13.562 -18.422 -8.57 1 98.25 387 VAL A O 1
ATOM 3031 N N . ASP A 1 388 ? -11.781 -17.844 -7.332 1 96.69 388 ASP A N 1
ATOM 3032 C CA . ASP A 1 388 ? -12.484 -16.766 -6.652 1 96.69 388 ASP A CA 1
ATOM 3033 C C . ASP A 1 388 ? -12.953 -15.703 -7.645 1 96.69 388 ASP A C 1
ATOM 3035 O O . ASP A 1 388 ? -14 -15.078 -7.449 1 96.69 388 ASP A O 1
ATOM 3039 N N . ALA A 1 389 ? -12.219 -15.531 -8.703 1 97.06 389 ALA A N 1
ATOM 3040 C CA . ALA A 1 389 ? -12.57 -14.562 -9.734 1 97.06 389 ALA A CA 1
ATOM 3041 C C . ALA A 1 389 ? -13.641 -15.125 -10.672 1 97.06 389 ALA A C 1
ATOM 3043 O O . ALA A 1 389 ? -14.141 -14.414 -11.547 1 97.06 389 ALA A O 1
ATOM 3044 N N . GLY A 1 390 ? -13.953 -16.406 -10.602 1 97.81 390 GLY A N 1
ATOM 3045 C CA . GLY A 1 390 ? -15.016 -17.031 -11.367 1 97.81 390 GLY A CA 1
ATOM 3046 C C . GLY A 1 390 ? -14.57 -17.516 -12.734 1 97.81 390 GLY A C 1
ATOM 3047 O O . GLY A 1 390 ? -15.398 -17.828 -13.594 1 97.81 390 GLY A O 1
ATOM 3048 N N . MET A 1 391 ? -13.227 -17.594 -12.93 1 98.31 391 MET A N 1
ATOM 3049 C CA . MET A 1 391 ? -12.773 -17.906 -14.289 1 98.31 391 MET A CA 1
ATOM 3050 C C . MET A 1 391 ? -12.07 -19.25 -14.328 1 98.31 391 MET A C 1
ATOM 3052 O O . MET A 1 391 ? -11.492 -19.625 -15.359 1 98.31 391 MET A O 1
ATOM 3056 N N . ALA A 1 392 ? -12.125 -20.062 -13.195 1 98.69 392 ALA A N 1
ATOM 3057 C CA . ALA A 1 392 ? -11.367 -21.312 -13.203 1 98.69 392 ALA A CA 1
ATOM 3058 C C . ALA A 1 392 ? -12.055 -22.375 -12.352 1 98.69 392 ALA A C 1
ATOM 3060 O O . ALA A 1 392 ? -12.914 -22.047 -11.531 1 98.69 392 ALA A O 1
ATOM 3061 N N . ILE A 1 393 ? -11.719 -23.562 -12.633 1 98.69 393 ILE A N 1
ATOM 3062 C CA . ILE A 1 393 ? -11.969 -24.719 -11.781 1 98.69 393 ILE A CA 1
ATOM 3063 C C . ILE A 1 393 ? -10.641 -25.375 -11.398 1 98.69 393 ILE A C 1
ATOM 3065 O O . ILE A 1 393 ? -9.719 -25.453 -12.211 1 98.69 393 ILE A O 1
ATOM 3069 N N . SER A 1 394 ? -10.516 -25.703 -10.164 1 98.38 394 SER A N 1
ATOM 3070 C CA . SER A 1 394 ? -9.328 -26.391 -9.664 1 98.38 394 SER A CA 1
ATOM 3071 C C . SER A 1 394 ? -9.625 -27.859 -9.367 1 98.38 394 SER A C 1
ATOM 3073 O O . SER A 1 394 ? -10.617 -28.188 -8.719 1 98.38 394 SER A O 1
ATOM 3075 N N . LEU A 1 395 ? -8.789 -28.75 -9.883 1 97.81 395 LEU A N 1
ATOM 3076 C CA . LEU A 1 395 ? -8.906 -30.172 -9.617 1 97.81 395 LEU A CA 1
ATOM 3077 C C . LEU A 1 395 ? -7.602 -30.734 -9.055 1 97.81 395 LEU A C 1
ATOM 3079 O O . LEU A 1 395 ? -6.523 -30.203 -9.336 1 97.81 395 LEU A O 1
ATOM 3083 N N . ASP A 1 396 ? -7.742 -31.734 -8.258 1 94.88 396 ASP A N 1
ATOM 3084 C CA . ASP A 1 396 ? -6.578 -32.469 -7.777 1 94.88 396 ASP A CA 1
ATOM 3085 C C . ASP A 1 396 ? -6.094 -33.469 -8.82 1 94.88 396 ASP A C 1
ATOM 3087 O O . ASP A 1 396 ? -6.793 -34.438 -9.133 1 94.88 396 ASP A O 1
ATOM 3091 N N . LEU A 1 397 ? -4.945 -33.25 -9.312 1 91.88 397 LEU A N 1
ATOM 3092 C CA . LEU A 1 397 ? -4.398 -34.062 -10.406 1 91.88 397 LEU A CA 1
ATOM 3093 C C . LEU A 1 397 ? -4.34 -35.531 -10.031 1 91.88 397 LEU A C 1
ATOM 3095 O O . LEU A 1 397 ? -4.562 -36.406 -10.875 1 91.88 397 LEU A O 1
ATOM 3099 N N . PHE A 1 398 ? -4.152 -35.844 -8.789 1 89.31 398 PHE A N 1
ATOM 3100 C CA . PHE A 1 398 ? -3.84 -37.188 -8.391 1 89.31 398 PHE A CA 1
ATOM 3101 C C . PHE A 1 398 ? -5.109 -37.969 -8.039 1 89.31 398 PHE A C 1
ATOM 3103 O O . PHE A 1 398 ? -5.062 -39.156 -7.77 1 89.31 398 PHE A O 1
ATOM 3110 N N . SER A 1 399 ? -6.207 -37.312 -8.156 1 91.31 399 SER A N 1
ATOM 3111 C CA . SER A 1 399 ? -7.453 -38 -7.848 1 91.31 399 SER A CA 1
ATOM 3112 C C . SER A 1 399 ? -8.461 -37.844 -8.977 1 91.31 399 SER A C 1
ATOM 3114 O O . SER A 1 399 ? -9.641 -38.156 -8.812 1 91.31 399 SER A O 1
ATOM 3116 N N . VAL A 1 400 ? -7.984 -37.438 -10.078 1 93.19 400 VAL A N 1
ATOM 3117 C CA . VAL A 1 400 ? -8.938 -37.156 -11.148 1 93.19 400 VAL A CA 1
ATOM 3118 C C . VAL A 1 400 ? -9.328 -38.469 -11.836 1 93.19 400 VAL A C 1
ATOM 3120 O O . VAL A 1 400 ? -8.555 -39.406 -11.859 1 93.19 400 VAL A O 1
ATOM 3123 N N . THR A 1 401 ? -10.562 -38.469 -12.336 1 96.44 401 THR A N 1
ATOM 3124 C CA . THR A 1 401 ? -11.094 -39.5 -13.219 1 96.44 401 THR A CA 1
ATOM 3125 C C . THR A 1 401 ? -11.445 -38.906 -14.586 1 96.44 401 THR A C 1
ATOM 3127 O O . THR A 1 401 ? -11.461 -37.688 -14.758 1 96.44 401 THR A O 1
ATOM 3130 N N . THR A 1 402 ? -11.641 -39.844 -15.508 1 98 402 THR A N 1
ATOM 3131 C CA . THR A 1 402 ? -12.062 -39.406 -16.844 1 98 402 THR A CA 1
ATOM 3132 C C . THR A 1 402 ? -13.297 -38.531 -16.75 1 98 402 THR A C 1
ATOM 3134 O O . THR A 1 402 ? -13.344 -37.469 -17.391 1 98 402 THR A O 1
ATOM 3137 N N . ASP A 1 403 ? -14.203 -38.844 -15.867 1 98.06 403 ASP A N 1
ATOM 3138 C CA . ASP A 1 403 ? -15.469 -38.125 -15.773 1 98.06 403 ASP A CA 1
ATOM 3139 C C . ASP A 1 403 ? -15.266 -36.75 -15.141 1 98.06 403 ASP A C 1
ATOM 3141 O O . ASP A 1 403 ? -15.859 -35.75 -15.586 1 98.06 403 ASP A O 1
ATOM 3145 N N . THR A 1 404 ? -14.508 -36.688 -14.133 1 97.75 404 THR A N 1
ATOM 3146 C CA . THR A 1 404 ? -14.305 -35.406 -13.453 1 97.75 404 THR A CA 1
ATOM 3147 C C . THR A 1 404 ? -13.617 -34.406 -14.383 1 97.75 404 THR A C 1
ATOM 3149 O O . THR A 1 404 ? -13.945 -33.219 -14.391 1 97.75 404 THR A O 1
ATOM 3152 N N . VAL A 1 405 ? -12.656 -34.906 -15.094 1 98.31 405 VAL A N 1
ATOM 3153 C CA . VAL A 1 405 ? -11.938 -34.031 -16.031 1 98.31 405 VAL A CA 1
ATOM 3154 C C . VAL A 1 405 ? -12.875 -33.594 -17.156 1 98.31 405 VAL A C 1
ATOM 3156 O O . VAL A 1 405 ? -12.969 -32.406 -17.469 1 98.31 405 VAL A O 1
ATOM 3159 N N . PHE A 1 406 ? -13.602 -34.594 -17.734 1 98.5 406 PHE A N 1
ATOM 3160 C CA . PHE A 1 406 ? -14.531 -34.281 -18.828 1 98.5 406 PHE A CA 1
ATOM 3161 C C . PHE A 1 406 ? -15.578 -33.281 -18.391 1 98.5 406 PHE A C 1
ATOM 3163 O O . PHE A 1 406 ? -15.828 -32.281 -19.094 1 98.5 406 PHE A O 1
ATOM 3170 N N . ASN A 1 407 ? -16.141 -33.469 -17.234 1 98.38 407 ASN A N 1
ATOM 3171 C CA . ASN A 1 407 ? -17.188 -32.594 -16.734 1 98.38 407 ASN A CA 1
ATOM 3172 C C . ASN A 1 407 ? -16.672 -31.188 -16.469 1 98.38 407 ASN A C 1
ATOM 3174 O O . ASN A 1 407 ? -17.375 -30.219 -16.734 1 98.38 407 ASN A O 1
ATOM 3178 N N . ALA A 1 408 ? -15.469 -31.109 -15.922 1 98.62 408 ALA A N 1
ATOM 3179 C CA . ALA A 1 408 ? -14.883 -29.797 -15.664 1 98.62 408 ALA A CA 1
ATOM 3180 C C . ALA A 1 408 ? -14.633 -29.031 -16.969 1 98.62 408 ALA A C 1
ATOM 3182 O O . ALA A 1 408 ? -14.922 -27.844 -17.047 1 98.62 408 ALA A O 1
ATOM 3183 N N . ILE A 1 409 ? -14.094 -29.766 -17.969 1 98.56 409 ILE A N 1
ATOM 3184 C CA . ILE A 1 409 ? -13.828 -29.141 -19.266 1 98.56 409 ILE A CA 1
ATOM 3185 C C . ILE A 1 409 ? -15.133 -28.641 -19.875 1 98.56 409 ILE A C 1
ATOM 3187 O O . ILE A 1 409 ? -15.219 -27.484 -20.297 1 98.56 409 ILE A O 1
ATOM 3191 N N . MET A 1 410 ? -16.141 -29.406 -19.859 1 98.06 410 MET A N 1
ATOM 3192 C CA . MET A 1 410 ? -17.422 -29.062 -20.484 1 98.06 410 MET A CA 1
ATOM 3193 C C . MET A 1 410 ? -18.094 -27.922 -19.734 1 98.06 410 MET A C 1
ATOM 3195 O O . MET A 1 410 ? -18.719 -27.047 -20.344 1 98.06 410 MET A O 1
ATOM 3199 N N . GLU A 1 411 ? -17.969 -27.969 -18.406 1 98.19 411 GLU A N 1
ATOM 3200 C CA . GLU A 1 411 ? -18.531 -26.891 -17.594 1 98.19 411 GLU A CA 1
ATOM 3201 C C . GLU A 1 411 ? -17.938 -25.531 -18 1 98.19 411 GLU A C 1
ATOM 3203 O O . GLU A 1 411 ? -18.672 -24.562 -18.203 1 98.19 411 GLU A O 1
ATOM 3208 N N . ILE A 1 412 ? -16.672 -25.484 -18.141 1 98.31 412 ILE A N 1
ATOM 3209 C CA . ILE A 1 412 ? -16.016 -24.219 -18.453 1 98.31 412 ILE A CA 1
ATOM 3210 C C . ILE A 1 412 ? -16.297 -23.844 -19.906 1 98.31 412 ILE A C 1
ATOM 3212 O O . ILE A 1 412 ? -16.578 -22.672 -20.203 1 98.31 412 ILE A O 1
ATOM 3216 N N . ALA A 1 413 ? -16.25 -24.797 -20.828 1 94.12 413 ALA A N 1
ATOM 3217 C CA . ALA A 1 413 ? -16.359 -24.531 -22.266 1 94.12 413 ALA A CA 1
ATOM 3218 C C . ALA A 1 413 ? -17.797 -24.125 -22.625 1 94.12 413 ALA A C 1
ATOM 3220 O O . ALA A 1 413 ? -18 -23.312 -23.516 1 94.12 413 ALA A O 1
ATOM 3221 N N . ASP A 1 414 ? -18.719 -24.641 -21.922 1 91.69 414 ASP A N 1
ATOM 3222 C CA . ASP A 1 414 ? -20.109 -24.438 -22.312 1 91.69 414 ASP A CA 1
ATOM 3223 C C . ASP A 1 414 ? -20.766 -23.344 -21.469 1 91.69 414 ASP A C 1
ATOM 3225 O O . ASP A 1 414 ? -21.812 -22.812 -21.844 1 91.69 414 ASP A O 1
ATOM 3229 N N . ASN A 1 415 ? -20.266 -23.078 -20.359 1 95.81 415 ASN A N 1
ATOM 3230 C CA . ASN A 1 415 ? -20.812 -22.062 -19.469 1 95.81 415 ASN A CA 1
ATOM 3231 C C . ASN A 1 415 ? -20.125 -20.703 -19.688 1 95.81 415 ASN A C 1
ATOM 3233 O O . ASN A 1 415 ? -18.984 -20.5 -19.266 1 95.81 415 ASN A O 1
ATOM 3237 N N . ASP A 1 416 ? -20.844 -19.797 -20.203 1 96.19 416 ASP A N 1
ATOM 3238 C CA . ASP A 1 416 ? -20.312 -18.5 -20.625 1 96.19 416 ASP A CA 1
ATOM 3239 C C . ASP A 1 416 ? -19.828 -17.688 -19.438 1 96.19 416 ASP A C 1
ATOM 3241 O O . ASP A 1 416 ? -19.094 -16.719 -19.609 1 96.19 416 ASP A O 1
ATOM 3245 N N . ARG A 1 417 ? -20.266 -18.094 -18.312 1 98 417 ARG A N 1
ATOM 3246 C CA . ARG A 1 417 ? -19.906 -17.328 -17.125 1 98 417 ARG A CA 1
ATOM 3247 C C . ARG A 1 417 ? -18.391 -17.297 -16.938 1 98 417 ARG A C 1
ATOM 3249 O O . ARG A 1 417 ? -17.828 -16.297 -16.5 1 98 417 ARG A O 1
ATOM 3256 N N . TYR A 1 418 ? -17.734 -18.375 -17.219 1 98.44 418 TYR A N 1
ATOM 3257 C CA . TYR A 1 418 ? -16.297 -18.438 -17.047 1 98.44 418 TYR A CA 1
ATOM 3258 C C . TYR A 1 418 ? -15.586 -17.484 -18 1 98.44 418 TYR A C 1
ATOM 3260 O O . TYR A 1 418 ? -14.656 -16.766 -17.609 1 98.44 418 TYR A O 1
ATOM 3268 N N . ARG A 1 419 ? -16.031 -17.469 -19.219 1 97.94 419 ARG A N 1
ATOM 3269 C CA . ARG A 1 419 ? -15.445 -16.562 -20.203 1 97.94 419 ARG A CA 1
ATOM 3270 C C . ARG A 1 419 ? -15.727 -15.109 -19.844 1 97.94 419 ARG A C 1
ATOM 3272 O O . ARG A 1 419 ? -14.859 -14.25 -19.969 1 97.94 419 ARG A O 1
ATOM 3279 N N . GLN A 1 420 ? -16.906 -14.844 -19.438 1 98.25 420 GLN A N 1
ATOM 3280 C CA . GLN A 1 420 ? -17.281 -13.492 -19.031 1 98.25 420 GLN A CA 1
ATOM 3281 C C . GLN A 1 420 ? -16.406 -13.016 -17.875 1 98.25 420 GLN A C 1
ATOM 3283 O O . GLN A 1 420 ? -15.898 -11.891 -17.891 1 98.25 420 GLN A O 1
ATOM 3288 N N . ASN A 1 421 ? -16.219 -13.852 -16.906 1 98.19 421 ASN A N 1
ATOM 3289 C CA . ASN A 1 421 ? -15.398 -13.5 -15.758 1 98.19 421 ASN A CA 1
ATOM 3290 C C . ASN A 1 421 ? -13.93 -13.352 -16.141 1 98.19 421 ASN A C 1
ATOM 3292 O O . ASN A 1 421 ? -13.219 -12.516 -15.586 1 98.19 421 ASN A O 1
ATOM 3296 N N . ALA A 1 422 ? -13.484 -14.18 -17.047 1 98.44 422 ALA A N 1
ATOM 3297 C CA . ALA A 1 422 ? -12.117 -14.047 -17.531 1 98.44 422 ALA A CA 1
ATOM 3298 C C . ALA A 1 422 ? -11.906 -12.695 -18.203 1 98.44 422 ALA A C 1
ATOM 3300 O O . ALA A 1 422 ? -10.852 -12.062 -18.031 1 98.44 422 ALA A O 1
ATOM 3301 N N . ASN A 1 423 ? -12.875 -12.281 -18.906 1 98 423 ASN A N 1
ATOM 3302 C CA . ASN A 1 423 ? -12.797 -10.977 -19.562 1 98 423 ASN A CA 1
ATOM 3303 C C . ASN A 1 423 ? -12.789 -9.844 -18.547 1 98 423 ASN A C 1
ATOM 3305 O O . ASN A 1 423 ? -12.07 -8.859 -18.703 1 98 423 ASN A O 1
ATOM 3309 N N . ILE A 1 424 ? -13.609 -9.984 -17.531 1 97.38 424 ILE A N 1
ATOM 3310 C CA . ILE A 1 424 ? -13.617 -9 -16.453 1 97.38 424 ILE A CA 1
ATOM 3311 C C . ILE A 1 424 ? -12.242 -8.922 -15.805 1 97.38 424 ILE A C 1
ATOM 3313 O O . ILE A 1 424 ? -11.703 -7.832 -15.586 1 97.38 424 ILE A O 1
ATOM 3317 N N . ALA A 1 425 ? -11.672 -10.094 -15.562 1 97.31 425 ALA A N 1
ATOM 3318 C CA . ALA A 1 425 ? -10.344 -10.141 -14.969 1 97.31 425 ALA A CA 1
ATOM 3319 C C . ALA A 1 425 ? -9.305 -9.508 -15.898 1 97.31 425 ALA A C 1
ATOM 3321 O O . ALA A 1 425 ? -8.406 -8.797 -15.445 1 97.31 425 ALA A O 1
ATOM 3322 N N . SER A 1 426 ? -9.43 -9.789 -17.141 1 97.5 426 SER A N 1
ATOM 3323 C CA . SER A 1 426 ? -8.531 -9.234 -18.141 1 97.5 426 SER A CA 1
ATOM 3324 C C . SER A 1 426 ? -8.609 -7.715 -18.188 1 97.5 426 SER A C 1
ATOM 3326 O O . SER A 1 426 ? -7.582 -7.031 -18.188 1 97.5 426 SER A O 1
ATOM 3328 N N . ASP A 1 427 ? -9.812 -7.203 -18.172 1 96.38 427 ASP A N 1
ATOM 3329 C CA . ASP A 1 427 ? -10.031 -5.758 -18.188 1 96.38 427 ASP A CA 1
ATOM 3330 C C . ASP A 1 427 ? -9.422 -5.098 -16.953 1 96.38 427 ASP A C 1
ATOM 3332 O O . ASP A 1 427 ? -8.766 -4.059 -17.062 1 96.38 427 ASP A O 1
ATOM 3336 N N . ARG A 1 428 ? -9.688 -5.676 -15.828 1 95.88 428 ARG A N 1
ATOM 3337 C CA . ARG A 1 428 ? -9.133 -5.152 -14.578 1 95.88 428 ARG A CA 1
ATOM 3338 C C . ARG A 1 428 ? -7.609 -5.199 -14.594 1 95.88 428 ARG A C 1
ATOM 3340 O O . ARG A 1 428 ? -6.949 -4.266 -14.141 1 95.88 428 ARG A O 1
ATOM 3347 N N . PHE A 1 429 ? -7.098 -6.301 -15.094 1 96.44 429 PHE A N 1
ATOM 3348 C CA . PHE A 1 429 ? -5.656 -6.516 -15.141 1 96.44 429 PHE A CA 1
ATOM 3349 C C . PHE A 1 429 ? -4.98 -5.453 -16 1 96.44 429 PHE A C 1
ATOM 3351 O O . PHE A 1 429 ? -3.92 -4.941 -15.648 1 96.44 429 PHE A O 1
ATOM 3358 N N . LYS A 1 430 ? -5.586 -5.105 -17.062 1 95.38 430 LYS A N 1
ATOM 3359 C CA . LYS A 1 430 ? -4.996 -4.191 -18.031 1 95.38 430 LYS A CA 1
ATOM 3360 C C . LYS A 1 430 ? -5.219 -2.736 -17.625 1 95.38 430 LYS A C 1
ATOM 3362 O O . LYS A 1 430 ? -4.551 -1.836 -18.141 1 95.38 430 LYS A O 1
ATOM 3367 N N . ASP A 1 431 ? -6.176 -2.539 -16.734 1 95.19 431 ASP A N 1
ATOM 3368 C CA . ASP A 1 431 ? -6.477 -1.188 -16.266 1 95.19 431 ASP A CA 1
ATOM 3369 C C . ASP A 1 431 ? -5.535 -0.766 -15.148 1 95.19 431 ASP A C 1
ATOM 3371 O O . ASP A 1 431 ? -5.859 -0.919 -13.969 1 95.19 431 ASP A O 1
ATOM 3375 N N . ARG A 1 432 ? -4.43 -0.204 -15.469 1 93.38 432 ARG A N 1
ATOM 3376 C CA . ARG A 1 432 ? -3.414 0.253 -14.523 1 93.38 432 ARG A CA 1
ATOM 3377 C C . ARG A 1 432 ? -2.844 1.604 -14.945 1 93.38 432 ARG A C 1
ATOM 3379 O O . ARG A 1 432 ? -2.801 1.923 -16.125 1 93.38 432 ARG A O 1
ATOM 3386 N N . PRO A 1 433 ? -2.398 2.359 -13.93 1 92.44 433 PRO A N 1
ATOM 3387 C CA . PRO A 1 433 ? -1.874 3.686 -14.266 1 92.44 433 PRO A CA 1
ATOM 3388 C C . PRO A 1 433 ? -0.601 3.621 -15.109 1 92.44 433 PRO A C 1
ATOM 3390 O O . PRO A 1 433 ? -0.374 4.484 -15.953 1 92.44 433 PRO A O 1
ATOM 3393 N N . MET A 1 434 ? 0.276 2.645 -14.805 1 94.81 434 MET A N 1
ATOM 3394 C CA . MET A 1 434 ? 1.516 2.396 -15.539 1 94.81 434 MET A CA 1
ATOM 3395 C C . MET A 1 434 ? 1.639 0.924 -15.914 1 94.81 434 MET A C 1
ATOM 3397 O O . MET A 1 434 ? 1.297 0.044 -15.125 1 94.81 434 MET A O 1
ATOM 3401 N N . SER A 1 435 ? 2.133 0.719 -17.141 1 95.75 435 SER A N 1
ATOM 3402 C CA . SER A 1 435 ? 2.461 -0.661 -17.484 1 95.75 435 SER A CA 1
ATOM 3403 C C . SER A 1 435 ? 3.578 -1.2 -16.609 1 95.75 435 SER A C 1
ATOM 3405 O O . SER A 1 435 ? 4.289 -0.43 -15.953 1 95.75 435 SER A O 1
ATOM 3407 N N . PRO A 1 436 ? 3.686 -2.502 -16.578 1 97.38 436 PRO A N 1
ATOM 3408 C CA . PRO A 1 436 ? 4.801 -3.061 -15.805 1 97.38 436 PRO A CA 1
ATOM 3409 C C . PRO A 1 436 ? 6.156 -2.51 -16.234 1 97.38 436 PRO A C 1
ATOM 3411 O O . PRO A 1 436 ? 6.988 -2.164 -15.398 1 97.38 436 PRO A O 1
ATOM 3414 N N . ALA A 1 437 ? 6.379 -2.4 -17.5 1 97.62 437 ALA A N 1
ATOM 3415 C CA . ALA A 1 437 ? 7.641 -1.89 -18.016 1 97.62 437 ALA A CA 1
ATOM 3416 C C . ALA A 1 437 ? 7.871 -0.444 -17.594 1 97.62 437 ALA A C 1
ATOM 3418 O O . ALA A 1 437 ? 8.969 -0.088 -17.156 1 97.62 437 ALA A O 1
ATOM 3419 N N . GLU A 1 438 ? 6.832 0.356 -17.703 1 96.81 438 GLU A N 1
ATOM 3420 C CA . GLU A 1 438 ? 6.93 1.745 -17.266 1 96.81 438 GLU A CA 1
ATOM 3421 C C . GLU A 1 438 ? 7.254 1.832 -15.781 1 96.81 438 GLU A C 1
ATOM 3423 O O . GLU A 1 438 ? 8.047 2.68 -15.359 1 96.81 438 GLU A O 1
ATOM 3428 N N . SER A 1 439 ? 6.605 1.002 -15.031 1 97.88 439 SER A N 1
ATOM 3429 C CA . SER A 1 439 ? 6.848 0.979 -13.594 1 97.88 439 SER A CA 1
ATOM 3430 C C . SER A 1 439 ? 8.305 0.644 -13.281 1 97.88 439 SER A C 1
ATOM 3432 O O . SER A 1 439 ? 8.922 1.271 -12.422 1 97.88 439 SER A O 1
ATOM 3434 N N . VAL A 1 440 ? 8.812 -0.346 -13.977 1 98.5 440 VAL A N 1
ATOM 3435 C CA . VAL A 1 440 ? 10.203 -0.756 -13.766 1 98.5 440 VAL A CA 1
ATOM 3436 C C . VAL A 1 440 ? 11.133 0.425 -14.023 1 98.5 440 VAL A C 1
ATOM 3438 O O . VAL A 1 440 ? 12.016 0.716 -13.219 1 98.5 440 VAL A O 1
ATOM 3441 N N . VAL A 1 441 ? 10.938 1.104 -15.125 1 97.81 441 VAL A N 1
ATOM 3442 C CA . VAL A 1 441 ? 11.797 2.221 -15.5 1 97.81 441 VAL A CA 1
ATOM 3443 C C . VAL A 1 441 ? 11.664 3.346 -14.477 1 97.81 441 VAL A C 1
ATOM 3445 O O . VAL A 1 441 ? 12.664 3.801 -13.914 1 97.81 441 VAL A O 1
ATOM 3448 N N . TYR A 1 442 ? 10.484 3.768 -14.211 1 97.75 442 TYR A N 1
ATOM 3449 C CA . TYR A 1 442 ? 10.242 4.906 -13.336 1 97.75 442 TYR A CA 1
ATOM 3450 C C . TYR A 1 442 ? 10.852 4.676 -11.961 1 97.75 442 TYR A C 1
ATOM 3452 O O . TYR A 1 442 ? 11.57 5.531 -11.438 1 97.75 442 TYR A O 1
ATOM 3460 N N . TRP A 1 443 ? 10.555 3.566 -11.383 1 98.12 443 TRP A N 1
ATOM 3461 C CA . TRP A 1 443 ? 10.93 3.352 -9.984 1 98.12 443 TRP A CA 1
ATOM 3462 C C . TRP A 1 443 ? 12.414 3.059 -9.859 1 98.12 443 TRP A C 1
ATOM 3464 O O . TRP A 1 443 ? 13.047 3.432 -8.875 1 98.12 443 TRP A O 1
ATOM 3474 N N . THR A 1 444 ? 12.961 2.328 -10.836 1 98.56 444 THR A N 1
ATOM 3475 C CA . THR A 1 444 ? 14.414 2.182 -10.828 1 98.56 444 THR A CA 1
ATOM 3476 C C . THR A 1 444 ? 15.094 3.545 -10.875 1 98.56 444 THR A C 1
ATOM 3478 O O . THR A 1 444 ? 16.016 3.816 -10.094 1 98.56 444 THR A O 1
ATOM 3481 N N . GLU A 1 445 ? 14.664 4.375 -11.75 1 98.06 445 GLU A N 1
ATOM 3482 C CA . GLU A 1 445 ? 15.25 5.707 -11.883 1 98.06 445 GLU A CA 1
ATOM 3483 C C . GLU A 1 445 ? 14.969 6.555 -10.641 1 98.06 445 GLU A C 1
ATOM 3485 O O . GLU A 1 445 ? 15.781 7.41 -10.273 1 98.06 445 GLU A O 1
ATOM 3490 N N . ASN A 1 446 ? 13.781 6.367 -10.039 1 97.5 446 ASN A N 1
ATOM 3491 C CA . ASN A 1 446 ? 13.5 7.039 -8.773 1 97.5 446 ASN A CA 1
ATOM 3492 C C . ASN A 1 446 ? 14.539 6.695 -7.715 1 97.5 446 ASN A C 1
ATOM 3494 O O . ASN A 1 446 ? 15.023 7.582 -7.004 1 97.5 446 ASN A O 1
ATOM 3498 N N . VAL A 1 447 ? 14.867 5.41 -7.582 1 97.94 447 VAL A N 1
ATOM 3499 C CA . VAL A 1 447 ? 15.875 4.945 -6.641 1 97.94 447 VAL A CA 1
ATOM 3500 C C . VAL A 1 447 ? 17.219 5.617 -6.945 1 97.94 447 VAL A C 1
ATOM 3502 O O . VAL A 1 447 ? 17.922 6.047 -6.035 1 97.94 447 VAL A O 1
ATOM 3505 N N . LEU A 1 448 ? 17.516 5.73 -8.219 1 97.56 448 LEU A N 1
ATOM 3506 C CA . LEU A 1 448 ? 18.766 6.332 -8.641 1 97.56 448 LEU A CA 1
ATOM 3507 C C . LEU A 1 448 ? 18.766 7.836 -8.391 1 97.56 448 LEU A C 1
ATOM 3509 O O . LEU A 1 448 ? 19.734 8.391 -7.863 1 97.56 448 LEU A O 1
ATOM 3513 N N . ARG A 1 449 ? 17.656 8.531 -8.695 1 95.94 449 ARG A N 1
ATOM 3514 C CA . ARG A 1 449 ? 17.547 9.977 -8.547 1 95.94 449 ARG A CA 1
ATOM 3515 C C . ARG A 1 449 ? 17.625 10.391 -7.082 1 95.94 449 ARG A C 1
ATOM 3517 O O . ARG A 1 449 ? 18.172 11.453 -6.758 1 95.94 449 ARG A O 1
ATOM 3524 N N . HIS A 1 450 ? 17.141 9.539 -6.242 1 96.25 450 HIS A N 1
ATOM 3525 C CA . HIS A 1 450 ? 17.031 9.922 -4.84 1 96.25 450 HIS A CA 1
ATOM 3526 C C . HIS A 1 450 ? 17.953 9.094 -3.963 1 96.25 450 HIS A C 1
ATOM 3528 O O . HIS A 1 450 ? 17.641 8.828 -2.799 1 96.25 450 HIS A O 1
ATOM 3534 N N . ASN A 1 451 ? 19.031 8.633 -4.508 1 95 451 ASN A N 1
ATOM 3535 C CA . ASN A 1 451 ? 20.109 7.977 -3.777 1 95 451 ASN A CA 1
ATOM 3536 C C . ASN A 1 451 ? 19.578 6.852 -2.887 1 95 451 ASN A C 1
ATOM 3538 O O . ASN A 1 451 ? 19.828 6.848 -1.679 1 95 451 ASN A O 1
ATOM 3542 N N . GLY A 1 452 ? 18.844 5.938 -3.498 1 96.94 452 GLY A N 1
ATOM 3543 C CA . GLY A 1 452 ? 18.328 4.777 -2.787 1 96.94 452 GLY A CA 1
ATOM 3544 C C . GLY A 1 452 ? 16.906 4.945 -2.311 1 96.94 452 GLY A C 1
ATOM 3545 O O . GLY A 1 452 ? 16.312 4.016 -1.752 1 96.94 452 GLY A O 1
ATOM 3546 N N . ALA A 1 453 ? 16.359 6.195 -2.4 1 96.44 453 ALA A N 1
ATOM 3547 C CA . ALA A 1 453 ? 14.984 6.52 -2.064 1 96.44 453 ALA A CA 1
ATOM 3548 C C . ALA A 1 453 ? 14.648 6.082 -0.641 1 96.44 453 ALA A C 1
ATOM 3550 O O . ALA A 1 453 ? 13.672 5.355 -0.421 1 96.44 453 ALA A O 1
ATOM 3551 N N . PRO A 1 454 ? 15.344 6.582 0.355 1 95.06 454 PRO A N 1
ATOM 3552 C CA . PRO A 1 454 ? 15.102 6.164 1.739 1 95.06 454 PRO A CA 1
ATOM 3553 C C . PRO A 1 454 ? 13.695 6.492 2.219 1 95.06 454 PRO A C 1
ATOM 3555 O O . PRO A 1 454 ? 13.18 5.848 3.137 1 95.06 454 PRO A O 1
ATOM 3558 N N . HIS A 1 455 ? 13.023 7.469 1.573 1 94.25 455 HIS A N 1
ATOM 3559 C CA . HIS A 1 455 ? 11.688 7.895 1.985 1 94.25 455 HIS A CA 1
ATOM 3560 C C . HIS A 1 455 ? 10.648 6.82 1.683 1 94.25 455 HIS A C 1
ATOM 3562 O O . HIS A 1 455 ? 9.523 6.879 2.186 1 94.25 455 HIS A O 1
ATOM 3568 N N . LEU A 1 456 ? 11.008 5.797 0.902 1 96.12 456 LEU A N 1
ATOM 3569 C CA . LEU A 1 456 ? 10.078 4.727 0.567 1 96.12 456 LEU A CA 1
ATOM 3570 C C . LEU A 1 456 ? 10.125 3.619 1.616 1 96.12 456 LEU A C 1
ATOM 3572 O O . LEU A 1 456 ? 9.25 2.754 1.651 1 96.12 456 LEU A O 1
ATOM 3576 N N . LYS A 1 457 ? 11.094 3.635 2.486 1 95.5 457 LYS A N 1
ATOM 3577 C CA . LYS A 1 457 ? 11.305 2.549 3.439 1 95.5 457 LYS A CA 1
ATOM 3578 C C . LYS A 1 457 ? 10.555 2.812 4.742 1 95.5 457 LYS A C 1
ATOM 3580 O O . LYS A 1 457 ? 10.531 3.943 5.234 1 95.5 457 LYS A O 1
ATOM 3585 N N . SER A 1 458 ? 9.992 1.771 5.277 1 96.38 458 SER A N 1
ATOM 3586 C CA . SER A 1 458 ? 9.234 1.873 6.52 1 96.38 458 SER A CA 1
ATOM 3587 C C . SER A 1 458 ? 10.164 1.855 7.73 1 96.38 458 SER A C 1
ATOM 3589 O O . SER A 1 458 ? 11.195 1.178 7.723 1 96.38 458 SER A O 1
ATOM 3591 N N . HIS A 1 459 ? 9.719 2.578 8.766 1 96.12 459 HIS A N 1
ATOM 3592 C CA . HIS A 1 459 ? 10.414 2.566 10.047 1 96.12 459 HIS A CA 1
ATOM 3593 C C . HIS A 1 459 ? 10.438 1.167 10.648 1 96.12 459 HIS A C 1
ATOM 3595 O O . HIS A 1 459 ? 11.273 0.865 11.5 1 96.12 459 HIS A O 1
ATOM 3601 N N . ALA A 1 460 ? 9.547 0.303 10.234 1 97.12 460 ALA A N 1
ATOM 3602 C CA . ALA A 1 460 ? 9.461 -1.064 10.734 1 97.12 460 ALA A CA 1
ATOM 3603 C C . ALA A 1 460 ? 10.773 -1.811 10.539 1 97.12 460 ALA A C 1
ATOM 3605 O O . ALA A 1 460 ? 11.109 -2.707 11.312 1 97.12 460 ALA A O 1
ATOM 3606 N N . LEU A 1 461 ? 11.523 -1.453 9.562 1 95.75 461 LEU A N 1
ATOM 3607 C CA . LEU A 1 461 ? 12.781 -2.123 9.234 1 95.75 461 LEU A CA 1
ATOM 3608 C C . LEU A 1 461 ? 13.82 -1.884 10.328 1 95.75 461 LEU A C 1
ATOM 3610 O O . LEU A 1 461 ? 14.805 -2.619 10.422 1 95.75 461 LEU A O 1
ATOM 3614 N N . ASN A 1 462 ? 13.602 -0.868 11.117 1 94.81 462 ASN A N 1
ATOM 3615 C CA . ASN A 1 462 ? 14.555 -0.517 12.164 1 94.81 462 ASN A CA 1
ATOM 3616 C C . ASN A 1 462 ? 14.195 -1.175 13.492 1 94.81 462 ASN A C 1
ATOM 3618 O O . ASN A 1 462 ? 14.914 -1.017 14.484 1 94.81 462 ASN A O 1
ATOM 3622 N N . LEU A 1 463 ? 13.117 -1.897 13.523 1 96.88 463 LEU A N 1
ATOM 3623 C CA . LEU A 1 463 ? 12.641 -2.486 14.773 1 96.88 463 LEU A CA 1
ATOM 3624 C C . LEU A 1 463 ? 13.078 -3.943 14.891 1 96.88 463 LEU A C 1
ATOM 3626 O O . LEU A 1 463 ? 13.07 -4.68 13.898 1 96.88 463 LEU A O 1
ATOM 3630 N N . THR A 1 464 ? 13.445 -4.316 16.094 1 95.56 464 THR A N 1
ATOM 3631 C CA . THR A 1 464 ? 13.625 -5.734 16.375 1 95.56 464 THR A CA 1
ATOM 3632 C C . THR A 1 464 ? 12.281 -6.449 16.422 1 95.56 464 THR A C 1
ATOM 3634 O O . THR A 1 464 ? 11.234 -5.809 16.453 1 95.56 464 THR A O 1
ATOM 3637 N N . TRP A 1 465 ? 12.375 -7.773 16.422 1 93.31 465 TRP A N 1
ATOM 3638 C CA . TRP A 1 465 ? 11.133 -8.531 16.359 1 93.31 465 TRP A CA 1
ATOM 3639 C C . TRP A 1 465 ? 10.258 -8.25 17.578 1 93.31 465 TRP A C 1
ATOM 3641 O O . TRP A 1 465 ? 9.039 -8.133 17.469 1 93.31 465 TRP A O 1
ATOM 3651 N N . TYR A 1 466 ? 10.859 -8.172 18.797 1 96 466 TYR A N 1
ATOM 3652 C CA . TYR A 1 466 ? 10.07 -8.008 20 1 96 466 TYR A CA 1
ATOM 3653 C C . TYR A 1 466 ? 9.508 -6.594 20.109 1 96 466 TYR A C 1
ATOM 3655 O O . TYR A 1 466 ? 8.492 -6.367 20.766 1 96 466 TYR A O 1
ATOM 3663 N N . GLN A 1 467 ? 10.188 -5.582 19.422 1 97.69 467 GLN A N 1
ATOM 3664 C CA . GLN A 1 467 ? 9.633 -4.238 19.328 1 97.69 467 GLN A CA 1
ATOM 3665 C C . GLN A 1 467 ? 8.461 -4.191 18.344 1 97.69 467 GLN A C 1
ATOM 3667 O O . GLN A 1 467 ? 7.41 -3.627 18.656 1 97.69 467 GLN A O 1
ATOM 3672 N N . TYR A 1 468 ? 8.664 -4.852 17.203 1 96.88 468 TYR A N 1
ATOM 3673 C CA . TYR A 1 468 ? 7.664 -4.84 16.156 1 96.88 468 TYR A CA 1
ATOM 3674 C C . TYR A 1 468 ? 6.355 -5.453 16.625 1 96.88 468 TYR A C 1
ATOM 3676 O O . TYR A 1 468 ? 5.273 -4.938 16.344 1 96.88 468 TYR A O 1
ATOM 3684 N N . PHE A 1 469 ? 6.453 -6.504 17.375 1 95 469 PHE A N 1
ATOM 3685 C CA . PHE A 1 469 ? 5.254 -7.18 17.859 1 95 469 PHE A CA 1
ATOM 3686 C C . PHE A 1 469 ? 4.844 -6.637 19.219 1 95 469 PHE A C 1
ATOM 3688 O O . PHE A 1 469 ? 3.986 -7.219 19.891 1 95 469 PHE A O 1
ATOM 3695 N N . ILE A 1 470 ? 5.457 -5.594 19.75 1 96.62 470 ILE A N 1
ATOM 3696 C CA . ILE A 1 470 ? 5.199 -4.844 20.969 1 96.62 470 ILE A CA 1
ATOM 3697 C C . ILE A 1 470 ? 5.258 -5.781 22.172 1 96.62 470 ILE A C 1
ATOM 3699 O O . ILE A 1 470 ? 4.457 -5.664 23.109 1 96.62 470 ILE A O 1
ATOM 3703 N N . VAL A 1 471 ? 6.035 -6.781 22.094 1 95.94 471 VAL A N 1
ATOM 3704 C CA . VAL A 1 471 ? 6.215 -7.715 23.203 1 95.94 471 VAL A CA 1
ATOM 3705 C C . VAL A 1 471 ? 6.77 -6.973 24.422 1 95.94 471 VAL A C 1
ATOM 3707 O O . VAL A 1 471 ? 6.391 -7.262 25.547 1 95.94 471 VAL A O 1
ATOM 3710 N N . ASP A 1 472 ? 7.715 -6.078 24.172 1 96.75 472 ASP A N 1
ATOM 3711 C CA . ASP A 1 472 ? 8.297 -5.289 25.25 1 96.75 472 ASP A CA 1
ATOM 3712 C C . ASP A 1 472 ? 7.227 -4.461 25.953 1 96.75 472 ASP A C 1
ATOM 3714 O O . ASP A 1 472 ? 7.227 -4.367 27.188 1 96.75 472 ASP A O 1
ATOM 3718 N N . ILE A 1 473 ? 6.289 -3.955 25.234 1 96.5 473 ILE A N 1
ATOM 3719 C CA . ILE A 1 473 ? 5.219 -3.146 25.812 1 96.5 473 ILE A CA 1
ATOM 3720 C C . ILE A 1 473 ? 4.254 -4.043 26.578 1 96.5 473 ILE A C 1
ATOM 3722 O O . ILE A 1 473 ? 3.889 -3.73 27.719 1 96.5 473 ILE A O 1
ATOM 3726 N N . ILE A 1 474 ? 3.84 -5.152 26 1 95.31 474 ILE A N 1
ATOM 3727 C CA . ILE A 1 474 ? 2.941 -6.094 26.656 1 95.31 474 ILE A CA 1
ATOM 3728 C C . ILE A 1 474 ? 3.582 -6.605 27.953 1 95.31 474 ILE A C 1
ATOM 3730 O O . ILE A 1 474 ? 2.928 -6.668 28.984 1 95.31 474 ILE A O 1
ATOM 3734 N N . SER A 1 475 ? 4.824 -6.945 27.844 1 95.56 475 SER A N 1
ATOM 3735 C CA . SER A 1 475 ? 5.551 -7.43 29.016 1 95.56 475 SER A CA 1
ATOM 3736 C C . SER A 1 475 ? 5.594 -6.379 30.125 1 95.56 475 SER A C 1
ATOM 3738 O O . SER A 1 475 ? 5.508 -6.707 31.297 1 95.56 475 SER A O 1
ATOM 3740 N N . THR A 1 476 ? 5.77 -5.16 29.719 1 95.31 476 THR A N 1
ATOM 3741 C CA . THR A 1 476 ? 5.781 -4.07 30.688 1 95.31 476 THR A CA 1
ATOM 3742 C C . THR A 1 476 ? 4.43 -3.955 31.391 1 95.31 476 THR A C 1
ATOM 3744 O O . THR A 1 476 ? 4.371 -3.814 32.594 1 95.31 476 THR A O 1
ATOM 3747 N N . PHE A 1 477 ? 3.35 -4.055 30.625 1 92.88 477 PHE A N 1
ATOM 3748 C CA . PHE A 1 477 ? 2.016 -4.012 31.219 1 92.88 477 PHE A CA 1
ATOM 3749 C C . PHE A 1 477 ? 1.805 -5.188 32.156 1 92.88 477 PHE A C 1
ATOM 3751 O O . PHE A 1 477 ? 1.229 -5.027 33.25 1 92.88 477 PHE A O 1
ATOM 3758 N N . PHE A 1 478 ? 2.24 -6.309 31.766 1 93.12 478 PHE A N 1
ATOM 3759 C CA . PHE A 1 478 ? 2.102 -7.504 32.594 1 93.12 478 PHE A CA 1
ATOM 3760 C C . PHE A 1 478 ? 2.912 -7.367 33.875 1 93.12 478 PHE A C 1
ATOM 3762 O O . PHE A 1 478 ? 2.463 -7.781 34.938 1 93.12 478 PHE A O 1
ATOM 3769 N N . SER A 1 479 ? 4.09 -6.859 33.75 1 94.19 479 SER A N 1
ATOM 3770 C CA . SER A 1 479 ? 4.945 -6.676 34.938 1 94.19 479 SER A CA 1
ATOM 3771 C C . SER A 1 479 ? 4.32 -5.695 35.906 1 94.19 479 SER A C 1
ATOM 3773 O O . SER A 1 479 ? 4.289 -5.961 37.125 1 94.19 479 SER A O 1
ATOM 3775 N N . VAL A 1 480 ? 3.857 -4.602 35.406 1 93.62 480 VAL A N 1
ATOM 3776 C CA . VAL A 1 480 ? 3.209 -3.605 36.25 1 93.62 480 VAL A CA 1
ATOM 3777 C C . VAL A 1 480 ? 1.956 -4.207 36.875 1 93.62 480 VAL A C 1
ATOM 3779 O O . VAL A 1 480 ? 1.705 -4.02 38.062 1 93.62 480 VAL A O 1
ATOM 3782 N N . GLY A 1 481 ? 1.221 -4.891 36.062 1 92.69 481 GLY A N 1
ATOM 3783 C CA . GLY A 1 481 ? 0.039 -5.562 36.562 1 92.69 481 GLY A CA 1
ATOM 3784 C C . GLY A 1 481 ? 0.355 -6.574 37.656 1 92.69 481 GLY A C 1
ATOM 3785 O O . GLY A 1 481 ? -0.351 -6.652 38.656 1 92.69 481 GLY A O 1
ATOM 3786 N N . SER A 1 482 ? 1.363 -7.277 37.438 1 94.12 482 SER A N 1
ATOM 3787 C CA . SER A 1 482 ? 1.77 -8.289 38.406 1 94.12 482 SER A CA 1
ATOM 3788 C C . SER A 1 482 ? 2.203 -7.656 39.719 1 94.12 482 SER A C 1
ATOM 3790 O O . SER A 1 482 ? 1.893 -8.172 40.812 1 94.12 482 SER A O 1
ATOM 3792 N N . VAL A 1 483 ? 2.908 -6.629 39.656 1 94.62 483 VAL A N 1
ATOM 3793 C CA . VAL A 1 483 ? 3.344 -5.918 40.844 1 94.62 483 VAL A CA 1
ATOM 3794 C C . VAL A 1 483 ? 2.129 -5.367 41.594 1 94.62 483 VAL A C 1
ATOM 3796 O O . VAL A 1 483 ? 2.039 -5.488 42.812 1 94.62 483 VAL A O 1
ATOM 3799 N N . LEU A 1 484 ? 1.259 -4.812 40.812 1 94.31 484 LEU A N 1
ATOM 3800 C CA . LEU A 1 484 ? 0.042 -4.289 41.438 1 94.31 484 LEU A CA 1
ATOM 3801 C C . LEU A 1 484 ? -0.765 -5.406 42.094 1 94.31 484 LEU A C 1
ATOM 3803 O O . LEU A 1 484 ? -1.283 -5.238 43.188 1 94.31 484 LEU A O 1
ATOM 3807 N N . PHE A 1 485 ? -0.864 -6.492 41.406 1 93.94 485 PHE A N 1
ATOM 3808 C CA . PHE A 1 485 ? -1.575 -7.641 41.938 1 93.94 485 PHE A CA 1
ATOM 3809 C C . PHE A 1 485 ? -0.896 -8.148 43.219 1 93.94 485 PHE A C 1
ATOM 3811 O O . PHE A 1 485 ? -1.568 -8.531 44.156 1 93.94 485 PHE A O 1
ATOM 3818 N N . PHE A 1 486 ? 0.355 -8.164 43.219 1 94.38 486 PHE A N 1
ATOM 3819 C CA . PHE A 1 486 ? 1.118 -8.609 44.375 1 94.38 486 PHE A CA 1
ATOM 3820 C C . PHE A 1 486 ? 0.889 -7.684 45.562 1 94.38 486 PHE A C 1
ATOM 3822 O O . PHE A 1 486 ? 0.726 -8.148 46.688 1 94.38 486 PHE A O 1
ATOM 3829 N N . ILE A 1 487 ? 0.847 -6.406 45.281 1 95.19 487 ILE A N 1
ATOM 3830 C CA . ILE A 1 487 ? 0.606 -5.418 46.344 1 95.19 487 ILE A CA 1
ATOM 3831 C C . ILE A 1 487 ? -0.795 -5.605 46.906 1 95.19 487 ILE A C 1
ATOM 3833 O O . ILE A 1 487 ? -0.979 -5.586 48.125 1 95.19 487 ILE A O 1
ATOM 3837 N N . ILE A 1 488 ? -1.693 -5.777 46.031 1 94.88 488 ILE A N 1
ATOM 3838 C CA . ILE A 1 488 ? -3.068 -6 46.469 1 94.88 488 ILE A CA 1
ATOM 3839 C C . ILE A 1 488 ? -3.148 -7.297 47.281 1 94.88 488 ILE A C 1
ATOM 3841 O O . ILE A 1 488 ? -3.801 -7.344 48.312 1 94.88 488 ILE A O 1
ATOM 3845 N N . TYR A 1 489 ? -2.512 -8.352 46.812 1 94.06 489 TYR A N 1
ATOM 3846 C CA . TYR A 1 489 ? -2.482 -9.641 47.469 1 94.06 489 TYR A CA 1
ATOM 3847 C C . TYR A 1 489 ? -1.883 -9.508 48.875 1 94.06 489 TYR A C 1
ATOM 3849 O O . TYR A 1 489 ? -2.447 -10.016 49.844 1 94.06 489 TYR A O 1
ATOM 3857 N N . CYS A 1 490 ? -0.809 -8.875 48.938 1 93.5 490 CYS A N 1
ATOM 3858 C CA . CYS A 1 490 ? -0.162 -8.664 50.219 1 93.5 490 CYS A CA 1
ATOM 3859 C C . CYS A 1 490 ? -1.045 -7.836 51.125 1 93.5 490 CYS A C 1
ATOM 3861 O O . CYS A 1 490 ? -1.122 -8.102 52.344 1 93.5 490 CYS A O 1
ATOM 3863 N N . GLY A 1 491 ? -1.642 -6.793 50.594 1 93.75 491 GLY A N 1
ATOM 3864 C CA . GLY A 1 491 ? -2.566 -5.984 51.375 1 93.75 491 GLY A CA 1
ATOM 3865 C C . GLY A 1 491 ? -3.736 -6.777 51.906 1 93.75 491 GLY A C 1
ATOM 3866 O O . GLY A 1 491 ? -4.078 -6.652 53.094 1 93.75 491 GLY A O 1
ATOM 3867 N N . LEU A 1 492 ? -4.285 -7.559 51.094 1 94.25 492 LEU A N 1
ATOM 3868 C CA . LEU A 1 492 ? -5.402 -8.398 51.5 1 94.25 492 LEU A CA 1
ATOM 3869 C C . LEU A 1 492 ? -4.957 -9.414 52.562 1 94.25 492 LEU A C 1
ATOM 3871 O O . LEU A 1 492 ? -5.699 -9.711 53.5 1 94.25 492 LEU A O 1
ATOM 3875 N N . LYS A 1 493 ? -3.809 -9.961 52.344 1 93.19 493 LYS A N 1
ATOM 3876 C CA . LYS A 1 493 ? -3.252 -10.914 53.281 1 93.19 493 LYS A CA 1
ATOM 3877 C C . LYS A 1 493 ? -3.041 -10.266 54.656 1 93.19 493 LYS A C 1
ATOM 3879 O O . LYS A 1 493 ? -3.312 -10.883 55.688 1 93.19 493 LYS A O 1
ATOM 3884 N N . MET A 1 494 ? -2.602 -9.086 54.656 1 93.56 494 MET A N 1
ATOM 3885 C CA . MET A 1 494 ? -2.395 -8.336 55.875 1 93.56 494 MET A CA 1
ATOM 3886 C C . MET A 1 494 ? -3.725 -8.039 56.562 1 93.56 494 MET A C 1
ATOM 3888 O O . MET A 1 494 ? -3.836 -8.141 57.781 1 93.56 494 MET A O 1
ATOM 3892 N N . ILE A 1 495 ? -4.637 -7.664 55.781 1 92.88 495 ILE A N 1
ATOM 3893 C CA . ILE A 1 495 ? -5.961 -7.359 56.312 1 92.88 495 ILE A CA 1
ATOM 3894 C C . ILE A 1 495 ? -6.578 -8.617 56.906 1 92.88 495 ILE A C 1
ATOM 3896 O O . ILE A 1 495 ? -7.141 -8.586 58 1 92.88 495 ILE A O 1
ATOM 3900 N N . CYS A 1 496 ? -6.418 -9.758 56.188 1 91.62 496 CYS A N 1
ATOM 3901 C CA . CYS A 1 496 ? -6.953 -11.031 56.656 1 91.62 496 CYS A CA 1
ATOM 3902 C C . CYS A 1 496 ? -6.27 -11.453 57.969 1 91.62 496 CYS A C 1
ATOM 3904 O O . CYS A 1 496 ? -6.922 -11.945 58.875 1 91.62 496 CYS A O 1
ATOM 3906 N N . LYS A 1 497 ? -5.043 -11.242 58.062 1 91.62 497 LYS A N 1
ATOM 3907 C CA . LYS A 1 497 ? -4.297 -11.57 59.281 1 91.62 497 LYS A CA 1
ATOM 3908 C C . LYS A 1 497 ? -4.738 -10.695 60.438 1 91.62 497 LYS A C 1
ATOM 3910 O O . LYS A 1 497 ? -4.879 -11.18 61.562 1 91.62 497 LYS A O 1
ATOM 3915 N N . HIS A 1 498 ? -4.965 -9.438 60.094 1 91 498 HIS A N 1
ATOM 3916 C CA . HIS A 1 498 ? -5.398 -8.508 61.125 1 91 498 HIS A CA 1
ATOM 3917 C C . HIS A 1 498 ? -6.809 -8.836 61.625 1 91 498 HIS A C 1
ATOM 3919 O O . HIS A 1 498 ? -7.086 -8.773 62.812 1 91 498 HIS A O 1
ATOM 3925 N N . VAL A 1 499 ? -7.648 -9.203 60.719 1 90.5 499 VAL A N 1
ATOM 3926 C CA . VAL A 1 499 ? -9.023 -9.562 61.062 1 90.5 499 VAL A CA 1
ATOM 3927 C C . VAL A 1 499 ? -9.031 -10.875 61.844 1 90.5 499 VAL A C 1
ATOM 3929 O O . VAL A 1 499 ? -9.766 -11.008 62.844 1 90.5 499 VAL A O 1
ATOM 3932 N N . TYR A 1 500 ? -8.227 -11.805 61.438 1 89.12 500 TYR A N 1
ATOM 3933 C CA . TYR A 1 500 ? -8.117 -13.086 62.125 1 89.12 500 TYR A CA 1
ATOM 3934 C C . TYR A 1 500 ? -7.598 -12.898 63.531 1 89.12 500 TYR A C 1
ATOM 3936 O O . TYR A 1 500 ? -8.141 -13.477 64.5 1 89.12 500 TYR A O 1
ATOM 3944 N N . THR A 1 501 ? -6.602 -12.023 63.781 1 87.69 501 THR A N 1
ATOM 3945 C CA . THR A 1 501 ? -6.031 -11.758 65.062 1 87.69 501 THR A CA 1
ATOM 3946 C C . THR A 1 501 ? -7.031 -11.008 65.938 1 87.69 501 THR A C 1
ATOM 3948 O O . THR A 1 501 ? -7.109 -11.258 67.188 1 87.69 501 THR A O 1
ATOM 3951 N N . PHE A 1 502 ? -7.762 -10.164 65.25 1 86.06 502 PHE A N 1
ATOM 3952 C CA . PHE A 1 502 ? -8.758 -9.391 66 1 86.06 502 PHE A CA 1
ATOM 3953 C C . PHE A 1 502 ? -9.867 -10.297 66.5 1 86.06 502 PHE A C 1
ATOM 3955 O O . PHE A 1 502 ? -10.25 -10.219 67.688 1 86.06 502 PHE A O 1
ATOM 3962 N N . PHE A 1 503 ? -10.336 -11.188 65.75 1 84.31 503 PHE A N 1
ATOM 3963 C CA . PHE A 1 503 ? -11.414 -12.086 66.125 1 84.31 503 PHE A CA 1
ATOM 3964 C C . PHE A 1 503 ? -10.93 -13.117 67.188 1 84.31 503 PHE A C 1
ATOM 3966 O O . PHE A 1 503 ? -11.68 -13.508 68.062 1 84.31 503 PHE A O 1
ATOM 3973 N N . HIS A 1 504 ? -9.758 -13.5 67.125 1 84.56 504 HIS A N 1
ATOM 3974 C CA . HIS A 1 504 ? -9.219 -14.445 68.062 1 84.56 504 HIS A CA 1
ATOM 3975 C C . HIS A 1 504 ? -8.906 -13.773 69.375 1 84.56 504 HIS A C 1
ATOM 3977 O O . HIS A 1 504 ? -9.023 -14.391 70.438 1 84.56 504 HIS A O 1
ATOM 3983 N N . SER A 1 505 ? -8.57 -12.617 69.375 1 80 505 SER A N 1
ATOM 3984 C CA . SER A 1 505 ? -8.328 -11.883 70.625 1 80 505 SER A CA 1
ATOM 3985 C C . SER A 1 505 ? -9.633 -11.57 71.375 1 80 505 SER A C 1
ATOM 3987 O O . SER A 1 505 ? -9.68 -11.602 72.562 1 80 505 SER A O 1
ATOM 3989 N N . VAL A 1 506 ? -10.617 -11.375 70.688 1 75.31 506 VAL A N 1
ATOM 3990 C CA . VAL A 1 506 ? -11.914 -11.078 71.312 1 75.31 506 VAL A CA 1
ATOM 3991 C C . VAL A 1 506 ? -12.5 -12.352 71.875 1 75.31 506 VAL A C 1
ATOM 3993 O O . VAL A 1 506 ? -13.094 -12.312 73 1 75.31 506 VAL A O 1
ATOM 3996 N N . LYS A 1 507 ? -12.141 -13.453 71.188 1 73.62 507 LYS A N 1
ATOM 3997 C CA . LYS A 1 507 ? -12.633 -14.719 71.688 1 73.62 507 LYS A CA 1
ATOM 3998 C C . LYS A 1 507 ? -11.891 -15.086 73 1 73.62 507 LYS A C 1
ATOM 4000 O O . LYS A 1 507 ? -12.5 -15.578 73.938 1 73.62 507 LYS A O 1
ATOM 4005 N N . GLU A 1 508 ? -10.773 -14.797 73.375 1 70.12 508 GLU A N 1
ATOM 4006 C CA . GLU A 1 508 ? -10.016 -15.086 74.562 1 70.12 508 GLU A CA 1
ATOM 4007 C C . GLU A 1 508 ? -10.422 -14.148 75.688 1 70.12 508 GLU A C 1
ATOM 4009 O O . GLU A 1 508 ? -10.438 -14.555 76.875 1 70.12 508 GLU A O 1
ATOM 4014 N N . LYS A 1 509 ? -10.828 -13.195 75.438 1 70.44 509 LYS A N 1
ATOM 4015 C CA . LYS A 1 509 ? -11.266 -12.289 76.5 1 70.44 509 LYS A CA 1
ATOM 4016 C C . LYS A 1 509 ? -12.664 -12.641 77 1 70.44 509 LYS A C 1
ATOM 4018 O O . LYS A 1 509 ? -13.055 -12.289 78.125 1 70.44 509 LYS A O 1
ATOM 4023 N N . ARG A 1 510 ? -13.312 -13.07 76.25 1 69.69 510 ARG A N 1
ATOM 4024 C CA . ARG A 1 510 ? -14.664 -13.461 76.625 1 69.69 510 ARG A CA 1
ATOM 4025 C C . ARG A 1 510 ? -14.656 -14.797 77.375 1 69.69 510 ARG A C 1
ATOM 4027 O O . ARG A 1 510 ? -15.602 -15.125 78.062 1 69.69 510 ARG A O 1
ATOM 4034 N N . GLU A 1 511 ? -13.719 -15.43 77.375 1 59.34 511 GLU A N 1
ATOM 4035 C CA . GLU A 1 511 ? -13.602 -16.625 78.188 1 59.34 511 GLU A CA 1
ATOM 4036 C C . GLU A 1 511 ? -12.891 -16.328 79.5 1 59.34 511 GLU A C 1
ATOM 4038 O O . GLU A 1 511 ? -13.25 -16.875 80.562 1 59.34 511 GLU A O 1
ATOM 4043 N N . MET B 1 1 ? 10.664 47.375 -46.938 1 27.06 1 MET B N 1
ATOM 4044 C CA . MET B 1 1 ? 9.43 47 -46.281 1 27.06 1 MET B CA 1
ATOM 4045 C C . MET B 1 1 ? 9.367 45.5 -46.062 1 27.06 1 MET B C 1
ATOM 4047 O O . MET B 1 1 ? 8.82 44.781 -46.906 1 27.06 1 MET B O 1
ATOM 4051 N N . SER B 1 2 ? 10.523 44.844 -45.594 1 30.05 2 SER B N 1
ATOM 4052 C CA . SER B 1 2 ? 10.859 43.438 -45.562 1 30.05 2 SER B CA 1
ATOM 4053 C C . SER B 1 2 ? 9.969 42.688 -44.562 1 30.05 2 SER B C 1
ATOM 4055 O O . SER B 1 2 ? 9.867 43.062 -43.375 1 30.05 2 SER B O 1
ATOM 4057 N N . SER B 1 3 ? 8.844 42.125 -45.031 1 30.12 3 SER B N 1
ATOM 4058 C CA . SER B 1 3 ? 7.734 41.406 -44.438 1 30.12 3 SER B CA 1
ATOM 4059 C C . SER B 1 3 ? 8.219 40.156 -43.656 1 30.12 3 SER B C 1
ATOM 4061 O O . SER B 1 3 ? 8.812 39.25 -44.25 1 30.12 3 SER B O 1
ATOM 4063 N N . PHE B 1 4 ? 8.766 40.312 -42.438 1 35.53 4 PHE B N 1
ATOM 4064 C CA . PHE B 1 4 ? 9.242 39.25 -41.562 1 35.53 4 PHE B CA 1
ATOM 4065 C C . PHE B 1 4 ? 8.109 38.281 -41.219 1 35.53 4 PHE B C 1
ATOM 4067 O O . PHE B 1 4 ? 7.094 38.688 -40.656 1 35.53 4 PHE B O 1
ATOM 4074 N N . PRO B 1 5 ? 7.875 37.188 -42 1 30.88 5 PRO B N 1
ATOM 4075 C CA . PRO B 1 5 ? 6.777 36.281 -41.688 1 30.88 5 PRO B CA 1
ATOM 4076 C C . PRO B 1 5 ? 6.91 35.625 -40.344 1 30.88 5 PRO B C 1
ATOM 4078 O O . PRO B 1 5 ? 8.016 35.281 -39.906 1 30.88 5 PRO B O 1
ATOM 4081 N N . ALA B 1 6 ? 6.051 35.969 -39.281 1 26.7 6 ALA B N 1
ATOM 4082 C CA . ALA B 1 6 ? 5.895 35.406 -37.938 1 26.7 6 ALA B CA 1
ATOM 4083 C C . ALA B 1 6 ? 5.562 33.938 -37.969 1 26.7 6 ALA B C 1
ATOM 4085 O O . ALA B 1 6 ? 4.516 33.531 -38.5 1 26.7 6 ALA B O 1
ATOM 4086 N N . ALA B 1 7 ? 6.566 33.062 -38.125 1 28.5 7 ALA B N 1
ATOM 4087 C CA . ALA B 1 7 ? 6.309 31.641 -37.969 1 28.5 7 ALA B CA 1
ATOM 4088 C C . ALA B 1 7 ? 5.621 31.328 -36.656 1 28.5 7 ALA B C 1
ATOM 4090 O O . ALA B 1 7 ? 6.16 31.641 -35.594 1 28.5 7 ALA B O 1
ATOM 4091 N N . VAL B 1 8 ? 4.297 31.359 -36.625 1 27.52 8 VAL B N 1
ATOM 4092 C CA . VAL B 1 8 ? 3.486 30.922 -35.5 1 27.52 8 VAL B CA 1
ATOM 4093 C C . VAL B 1 8 ? 3.934 29.516 -35.062 1 27.52 8 VAL B C 1
ATOM 4095 O O . VAL B 1 8 ? 3.896 28.578 -35.875 1 27.52 8 VAL B O 1
ATOM 4098 N N . ILE B 1 9 ? 4.883 29.422 -34.188 1 29.33 9 ILE B N 1
ATOM 4099 C CA . ILE B 1 9 ? 5.258 28.172 -33.531 1 29.33 9 ILE B CA 1
ATOM 4100 C C . ILE B 1 9 ? 4.043 27.578 -32.812 1 29.33 9 ILE B C 1
ATOM 4102 O O . ILE B 1 9 ? 3.504 28.172 -31.891 1 29.33 9 ILE B O 1
ATOM 4106 N N . ALA B 1 10 ? 3.184 26.891 -33.594 1 27.25 10 ALA B N 1
ATOM 4107 C CA . ALA B 1 10 ? 2.16 26.031 -33 1 27.25 10 ALA B CA 1
ATOM 4108 C C . ALA B 1 10 ? 2.76 25.125 -31.938 1 27.25 10 ALA B C 1
ATOM 4110 O O . ALA B 1 10 ? 3.568 24.25 -32.25 1 27.25 10 ALA B O 1
ATOM 4111 N N . LEU B 1 11 ? 2.969 25.672 -30.781 1 28.89 11 LEU B N 1
ATOM 4112 C CA . LEU B 1 11 ? 3.217 24.859 -29.594 1 28.89 11 LEU B CA 1
ATOM 4113 C C . LEU B 1 11 ? 2.152 23.766 -29.453 1 28.89 11 LEU B C 1
ATOM 4115 O O . LEU B 1 11 ? 0.989 24.078 -29.172 1 28.89 11 LEU B O 1
ATOM 4119 N N . CYS B 1 12 ? 2.174 22.828 -30.328 1 28.2 12 CYS B N 1
ATOM 4120 C CA . CYS B 1 12 ? 1.37 21.641 -30.078 1 28.2 12 CYS B CA 1
ATOM 4121 C C . CYS B 1 12 ? 1.631 21.094 -28.688 1 28.2 12 CYS B C 1
ATOM 4123 O O . CYS B 1 12 ? 2.715 20.562 -28.406 1 28.2 12 CYS B O 1
ATOM 4125 N N . THR B 1 13 ? 1.021 21.703 -27.719 1 31.53 13 THR B N 1
ATOM 4126 C CA . THR B 1 13 ? 0.883 21.078 -26.406 1 31.53 13 THR B CA 1
ATOM 4127 C C . THR B 1 13 ? 0.413 19.641 -26.547 1 31.53 13 THR B C 1
ATOM 4129 O O . THR B 1 13 ? -0.688 19.375 -27.031 1 31.53 13 THR B O 1
ATOM 4132 N N . SER B 1 14 ? 1.275 18.781 -26.906 1 31.03 14 SER B N 1
ATOM 4133 C CA . SER B 1 14 ? 0.997 17.359 -26.812 1 31.03 14 SER B CA 1
ATOM 4134 C C . SER B 1 14 ? 0.35 17 -25.484 1 31.03 14 SER B C 1
ATOM 4136 O O . SER B 1 14 ? 0.991 17.078 -24.438 1 31.03 14 SER B O 1
ATOM 4138 N N . SER B 1 15 ? -0.873 17.219 -25.281 1 32.5 15 SER B N 1
ATOM 4139 C CA . SER B 1 15 ? -1.644 16.594 -24.219 1 32.5 15 SER B CA 1
ATOM 4140 C C . SER B 1 15 ? -1.334 15.094 -24.125 1 32.5 15 SER B C 1
ATOM 4142 O O . SER B 1 15 ? -1.467 14.367 -25.109 1 32.5 15 SER B O 1
ATOM 4144 N N . ALA B 1 16 ? -0.453 14.641 -23.328 1 36.81 16 ALA B N 1
ATOM 4145 C CA . ALA B 1 16 ? -0.332 13.242 -22.922 1 36.81 16 ALA B CA 1
ATOM 4146 C C . ALA B 1 16 ? -1.702 12.578 -22.828 1 36.81 16 ALA B C 1
ATOM 4148 O O . ALA B 1 16 ? -2.479 12.859 -21.906 1 36.81 16 ALA B O 1
ATOM 4149 N N . LEU B 1 17 ? -2.307 12.266 -23.859 1 38.62 17 LEU B N 1
ATOM 4150 C CA . LEU B 1 17 ? -3.543 11.492 -23.875 1 38.62 17 LEU B CA 1
ATOM 4151 C C . LEU B 1 17 ? -3.455 10.297 -22.938 1 38.62 17 LEU B C 1
ATOM 4153 O O . LEU B 1 17 ? -2.576 9.445 -23.094 1 38.62 17 LEU B O 1
ATOM 4157 N N . LEU B 1 18 ? -3.826 10.469 -21.75 1 46.88 18 LEU B N 1
ATOM 4158 C CA . LEU B 1 18 ? -4.051 9.414 -20.766 1 46.88 18 LEU B CA 1
ATOM 4159 C C . LEU B 1 18 ? -4.676 8.188 -21.406 1 46.88 18 LEU B C 1
ATOM 4161 O O . LEU B 1 18 ? -5.707 8.289 -22.078 1 46.88 18 LEU B O 1
ATOM 4165 N N . GLN B 1 19 ? -3.887 7.215 -21.688 1 50.25 19 GLN B N 1
ATOM 4166 C CA . GLN B 1 19 ? -4.098 5.977 -22.422 1 50.25 19 GLN B CA 1
ATOM 4167 C C . GLN B 1 19 ? -5.191 5.129 -21.781 1 50.25 19 GLN B C 1
ATOM 4169 O O . GLN B 1 19 ? -5.41 3.982 -22.172 1 50.25 19 GLN B O 1
ATOM 4174 N N . TRP B 1 20 ? -5.84 5.664 -20.672 1 55.72 20 TRP B N 1
ATOM 4175 C CA . TRP B 1 20 ? -6.914 4.789 -20.219 1 55.72 20 TRP B CA 1
ATOM 4176 C C . TRP B 1 20 ? -8.234 5.145 -20.891 1 55.72 20 TRP B C 1
ATOM 4178 O O . TRP B 1 20 ? -8.391 6.254 -21.422 1 55.72 20 TRP B O 1
ATOM 4188 N N . THR B 1 21 ? -9.109 4.172 -21.156 1 54.91 21 THR B N 1
ATOM 4189 C CA . THR B 1 21 ? -10.414 4.379 -21.781 1 54.91 21 THR B CA 1
ATOM 4190 C C . THR B 1 21 ? -11.25 5.367 -20.969 1 54.91 21 THR B C 1
ATOM 4192 O O . THR B 1 21 ? -11.555 5.113 -19.812 1 54.91 21 THR B O 1
ATOM 4195 N N . PRO B 1 22 ? -11.461 6.523 -21.562 1 63.25 22 PRO B N 1
ATOM 4196 C CA . PRO B 1 22 ? -12.289 7.492 -20.828 1 63.25 22 PRO B CA 1
ATOM 4197 C C . PRO B 1 22 ? -13.719 7.008 -20.625 1 63.25 22 PRO B C 1
ATOM 4199 O O . PRO B 1 22 ? -14.234 6.234 -21.438 1 63.25 22 PRO B O 1
ATOM 4202 N N . VAL B 1 23 ? -14.156 7.023 -19.297 1 73.69 23 VAL B N 1
ATOM 4203 C CA . VAL B 1 23 ? -15.578 6.828 -19.047 1 73.69 23 VAL B CA 1
ATOM 4204 C C . VAL B 1 23 ? -16.359 8.039 -19.562 1 73.69 23 VAL B C 1
ATOM 4206 O O . VAL B 1 23 ? -15.82 9.141 -19.641 1 73.69 23 VAL B O 1
ATOM 4209 N N . GLY B 1 24 ? -17.547 7.738 -20.062 1 77.44 24 GLY B N 1
ATOM 4210 C CA . GLY B 1 24 ? -18.422 8.867 -20.359 1 77.44 24 GLY B CA 1
ATOM 4211 C C . GLY B 1 24 ? -18.641 9.781 -19.172 1 77.44 24 GLY B C 1
ATOM 4212 O O . GLY B 1 24 ? -18.281 9.43 -18.031 1 77.44 24 GLY B O 1
ATOM 4213 N N . ALA B 1 25 ? -19.094 10.906 -19.297 1 90.12 25 ALA B N 1
ATOM 4214 C CA . ALA B 1 25 ? -19.344 11.891 -18.25 1 90.12 25 ALA B CA 1
ATOM 4215 C C . ALA B 1 25 ? -20.281 11.328 -17.172 1 90.12 25 ALA B C 1
ATOM 4217 O O . ALA B 1 25 ? -21.375 10.867 -17.484 1 90.12 25 ALA B O 1
ATOM 4218 N N . ALA B 1 26 ? -19.797 11.195 -15.969 1 96.62 26 ALA B N 1
ATOM 4219 C CA . ALA B 1 26 ? -20.578 10.688 -14.852 1 96.62 26 ALA B CA 1
ATOM 4220 C C . ALA B 1 26 ? -21.219 11.828 -14.062 1 96.62 26 ALA B C 1
ATOM 4222 O O . ALA B 1 26 ? -20.75 12.969 -14.133 1 96.62 26 ALA B O 1
ATOM 4223 N N . ASN B 1 27 ? -22.297 11.539 -13.422 1 97.75 27 ASN B N 1
ATOM 4224 C CA . ASN B 1 27 ? -22.969 12.445 -12.484 1 97.75 27 ASN B CA 1
ATOM 4225 C C . ASN B 1 27 ? -22.625 12.102 -11.039 1 97.75 27 ASN B C 1
ATOM 4227 O O . ASN B 1 27 ? -22.969 11.016 -10.555 1 97.75 27 ASN B O 1
ATOM 4231 N N . ILE B 1 28 ? -21.984 13.062 -10.344 1 98.44 28 ILE B N 1
ATOM 4232 C CA . ILE B 1 28 ? -21.406 12.766 -9.031 1 98.44 28 ILE B CA 1
ATOM 4233 C C . ILE B 1 28 ? -22.094 13.609 -7.965 1 98.44 28 ILE B C 1
ATOM 4235 O O . ILE B 1 28 ? -22.328 14.812 -8.156 1 98.44 28 ILE B O 1
ATOM 4239 N N . LEU B 1 29 ? -22.531 12.953 -6.891 1 98.62 29 LEU B N 1
ATOM 4240 C CA . LEU B 1 29 ? -23.016 13.625 -5.695 1 98.62 29 LEU B CA 1
ATOM 4241 C C . LEU B 1 29 ? -21.906 13.805 -4.676 1 98.62 29 LEU B C 1
ATOM 4243 O O . LEU B 1 29 ? -21.234 12.828 -4.305 1 98.62 29 LEU B O 1
ATOM 4247 N N . ALA B 1 30 ? -21.625 15.062 -4.277 1 98.62 30 ALA B N 1
ATOM 4248 C CA . ALA B 1 30 ? -20.562 15.336 -3.326 1 98.62 30 ALA B CA 1
ATOM 4249 C C . ALA B 1 30 ? -21.109 15.891 -2.016 1 98.62 30 ALA B C 1
ATOM 4251 O O . ALA B 1 30 ? -22.047 16.688 -2.023 1 98.62 30 ALA B O 1
ATOM 4252 N N . ILE B 1 31 ? -20.516 15.398 -0.885 1 98.06 31 ILE B N 1
ATOM 4253 C CA . ILE B 1 31 ? -21.016 15.781 0.429 1 98.06 31 ILE B CA 1
ATOM 4254 C C . ILE B 1 31 ? -19.875 16.266 1.305 1 98.06 31 ILE B C 1
ATOM 4256 O O . ILE B 1 31 ? -18.953 15.516 1.619 1 98.06 31 ILE B O 1
ATOM 4260 N N . GLN B 1 32 ? -19.906 17.562 1.659 1 97.12 32 GLN B N 1
ATOM 4261 C CA . GLN B 1 32 ? -19.016 18.109 2.67 1 97.12 32 GLN B CA 1
ATOM 4262 C C . GLN B 1 32 ? -19.625 18 4.066 1 97.12 32 GLN B C 1
ATOM 4264 O O . GLN B 1 32 ? -20.5 18.781 4.426 1 97.12 32 GLN B O 1
ATOM 4269 N N . SER B 1 33 ? -19.031 17.125 4.902 1 95.12 33 SER B N 1
ATOM 4270 C CA . SER B 1 33 ? -19.703 16.75 6.145 1 95.12 33 SER B CA 1
ATOM 4271 C C . SER B 1 33 ? -19.234 17.609 7.309 1 95.12 33 SER B C 1
ATOM 4273 O O . SER B 1 33 ? -19.891 17.656 8.352 1 95.12 33 SER B O 1
ATOM 4275 N N . ILE B 1 34 ? -18.094 18.25 7.188 1 93 34 ILE B N 1
ATOM 4276 C CA . ILE B 1 34 ? -17.547 19.094 8.242 1 93 34 ILE B CA 1
ATOM 4277 C C . ILE B 1 34 ? -17.359 20.516 7.727 1 93 34 ILE B C 1
ATOM 4279 O O . ILE B 1 34 ? -16.844 20.719 6.629 1 93 34 ILE B O 1
ATOM 4283 N N . ALA B 1 35 ? -17.766 21.484 8.516 1 91.31 35 ALA B N 1
ATOM 4284 C CA . ALA B 1 35 ? -17.703 22.891 8.117 1 91.31 35 ALA B CA 1
ATOM 4285 C C . ALA B 1 35 ? -16.344 23.484 8.461 1 91.31 35 ALA B C 1
ATOM 4287 O O . ALA B 1 35 ? -16.266 24.438 9.242 1 91.31 35 ALA B O 1
ATOM 4288 N N . ALA B 1 36 ? -15.359 22.969 7.867 1 89.12 36 ALA B N 1
ATOM 4289 C CA . ALA B 1 36 ? -14.008 23.484 7.965 1 89.12 36 ALA B CA 1
ATOM 4290 C C . ALA B 1 36 ? -13.477 23.906 6.594 1 89.12 36 ALA B C 1
ATOM 4292 O O . ALA B 1 36 ? -13.438 23.109 5.664 1 89.12 36 ALA B O 1
ATOM 4293 N N . LYS B 1 37 ? -13.094 25.141 6.523 1 88.5 37 LYS B N 1
ATOM 4294 C CA . LYS B 1 37 ? -12.703 25.703 5.234 1 88.5 37 LYS B CA 1
ATOM 4295 C C . LYS B 1 37 ? -11.492 24.969 4.66 1 88.5 37 LYS B C 1
ATOM 4297 O O . LYS B 1 37 ? -11.414 24.734 3.453 1 88.5 37 LYS B O 1
ATOM 4302 N N . SER B 1 38 ? -10.516 24.672 5.508 1 89.06 38 SER B N 1
ATOM 4303 C CA . SER B 1 38 ? -9.32 23.969 5.047 1 89.06 38 SER B CA 1
ATOM 4304 C C . SER B 1 38 ? -9.68 22.609 4.457 1 89.06 38 SER B C 1
ATOM 4306 O O . SER B 1 38 ? -9.07 22.172 3.484 1 89.06 38 SER B O 1
ATOM 4308 N N . HIS B 1 39 ? -10.703 21.938 5.012 1 93.38 39 HIS B N 1
ATOM 4309 C CA . HIS B 1 39 ? -11.188 20.672 4.473 1 93.38 39 HIS B CA 1
ATOM 4310 C C . HIS B 1 39 ? -11.82 20.859 3.1 1 93.38 39 HIS B C 1
ATOM 4312 O O . HIS B 1 39 ? -11.578 20.078 2.18 1 93.38 39 HIS B O 1
ATOM 4318 N N . TRP B 1 40 ? -12.586 21.938 3.08 1 94.31 40 TRP B N 1
ATOM 4319 C CA . TRP B 1 40 ? -13.297 22.203 1.837 1 94.31 40 TRP B CA 1
ATOM 4320 C C . TRP B 1 40 ? -12.312 22.484 0.702 1 94.31 40 TRP B C 1
ATOM 4322 O O . TRP B 1 40 ? -12.555 22.109 -0.444 1 94.31 40 TRP B O 1
ATOM 4332 N N . ASN B 1 41 ? -11.227 23.188 1.001 1 93.25 41 ASN B N 1
ATOM 4333 C CA . ASN B 1 41 ? -10.234 23.469 -0.03 1 93.25 41 ASN B CA 1
ATOM 4334 C C . ASN B 1 41 ? -9.742 22.188 -0.698 1 93.25 41 ASN B C 1
ATOM 4336 O O . ASN B 1 41 ? -9.523 22.156 -1.911 1 93.25 41 ASN B O 1
ATOM 4340 N N . VAL B 1 42 ? -9.586 21.141 0.071 1 96.88 42 VAL B N 1
ATOM 4341 C CA . VAL B 1 42 ? -9.148 19.859 -0.455 1 96.88 42 VAL B CA 1
ATOM 4342 C C . VAL B 1 42 ? -10.273 19.219 -1.269 1 96.88 42 VAL B C 1
ATOM 4344 O O . VAL B 1 42 ? -10.07 18.812 -2.414 1 96.88 42 VAL B O 1
ATOM 4347 N N . MET B 1 43 ? -11.445 19.188 -0.71 1 97.62 43 MET B N 1
ATOM 4348 C CA . MET B 1 43 ? -12.609 18.609 -1.382 1 97.62 43 MET B CA 1
ATOM 4349 C C . MET B 1 43 ? -12.906 19.344 -2.688 1 97.62 43 MET B C 1
ATOM 4351 O O . MET B 1 43 ? -13.141 18.719 -3.719 1 97.62 43 MET B O 1
ATOM 4355 N N . GLN B 1 44 ? -12.844 20.609 -2.602 1 96.62 44 GLN B N 1
ATOM 4356 C CA . GLN B 1 44 ? -13.133 21.422 -3.777 1 96.62 44 GLN B CA 1
ATOM 4357 C C . GLN B 1 44 ? -12.148 21.125 -4.906 1 96.62 44 GLN B C 1
ATOM 4359 O O . GLN B 1 44 ? -12.539 21.062 -6.074 1 96.62 44 GLN B O 1
ATOM 4364 N N . ALA B 1 45 ? -10.914 21.016 -4.555 1 97.06 45 ALA B N 1
ATOM 4365 C CA . ALA B 1 45 ? -9.906 20.703 -5.559 1 97.06 45 ALA B CA 1
ATOM 4366 C C . ALA B 1 45 ? -10.195 19.359 -6.227 1 97.06 45 ALA B C 1
ATOM 4368 O O . ALA B 1 45 ? -10.055 19.219 -7.441 1 97.06 45 ALA B O 1
ATOM 4369 N N . VAL B 1 46 ? -10.602 18.359 -5.461 1 98.38 46 VAL B N 1
ATOM 4370 C CA . VAL B 1 46 ? -10.977 17.047 -5.98 1 98.38 46 VAL B CA 1
ATOM 4371 C C . VAL B 1 46 ? -12.148 17.203 -6.953 1 98.38 46 VAL B C 1
ATOM 4373 O O . VAL B 1 46 ? -12.094 16.688 -8.078 1 98.38 46 VAL B O 1
ATOM 4376 N N . LEU B 1 47 ? -13.156 17.953 -6.555 1 97.94 47 LEU B N 1
ATOM 4377 C CA . LEU B 1 47 ? -14.375 18.078 -7.34 1 97.94 47 LEU B CA 1
ATOM 4378 C C . LEU B 1 47 ? -14.117 18.891 -8.609 1 97.94 47 LEU B C 1
ATOM 4380 O O . LEU B 1 47 ? -14.656 18.562 -9.672 1 97.94 47 LEU B O 1
ATOM 4384 N N . ARG B 1 48 ? -13.305 19.891 -8.5 1 95.12 48 ARG B N 1
ATOM 4385 C CA . ARG B 1 48 ? -12.969 20.688 -9.672 1 95.12 48 ARG B CA 1
ATOM 4386 C C . ARG B 1 48 ? -12.195 19.859 -10.695 1 95.12 48 ARG B C 1
ATOM 4388 O O . ARG B 1 48 ? -12.414 20 -11.906 1 95.12 48 ARG B O 1
ATOM 4395 N N . THR B 1 49 ? -11.312 19.047 -10.195 1 96.56 49 THR B N 1
ATOM 4396 C CA . THR B 1 49 ? -10.57 18.156 -11.07 1 96.56 49 THR B CA 1
ATOM 4397 C C . THR B 1 49 ? -11.516 17.281 -11.883 1 96.56 49 THR B C 1
ATOM 4399 O O . THR B 1 49 ? -11.312 17.078 -13.086 1 96.56 49 THR B O 1
ATOM 4402 N N . LEU B 1 50 ? -12.562 16.812 -11.289 1 97.5 50 LEU B N 1
ATOM 4403 C CA . LEU B 1 50 ? -13.516 15.93 -11.953 1 97.5 50 LEU B CA 1
ATOM 4404 C C . LEU B 1 50 ? -14.383 16.703 -12.93 1 97.5 50 LEU B C 1
ATOM 4406 O O . LEU B 1 50 ? -14.688 16.219 -14.023 1 97.5 50 LEU B O 1
ATOM 4410 N N . THR B 1 51 ? -14.766 17.938 -12.57 1 96.12 51 THR B N 1
ATOM 4411 C CA . THR B 1 51 ? -15.562 18.75 -13.477 1 96.12 51 THR B CA 1
ATOM 4412 C C . THR B 1 51 ? -14.734 19.188 -14.68 1 96.12 51 THR B C 1
ATOM 4414 O O . THR B 1 51 ? -15.25 19.281 -15.797 1 96.12 51 THR B O 1
ATOM 4417 N N . ASP B 1 52 ? -13.477 19.5 -14.438 1 94.25 52 ASP B N 1
ATOM 4418 C CA . ASP B 1 52 ? -12.578 19.859 -15.531 1 94.25 52 ASP B CA 1
ATOM 4419 C C . ASP B 1 52 ? -12.43 18.703 -16.516 1 94.25 52 ASP B C 1
ATOM 4421 O O . ASP B 1 52 ? -12.219 18.922 -17.719 1 94.25 52 ASP B O 1
ATOM 4425 N N . ARG B 1 53 ? -12.539 17.5 -16.016 1 94.94 53 ARG B N 1
ATOM 4426 C CA . ARG B 1 53 ? -12.43 16.297 -16.828 1 94.94 53 ARG B CA 1
ATOM 4427 C C . ARG B 1 53 ? -13.719 16.047 -17.609 1 94.94 53 ARG B C 1
ATOM 4429 O O . ARG B 1 53 ? -13.75 15.227 -18.516 1 94.94 53 ARG B O 1
ATOM 4436 N N . GLY B 1 54 ? -14.844 16.719 -17.219 1 94.88 54 GLY B N 1
ATOM 4437 C CA . GLY B 1 54 ? -16.078 16.609 -17.969 1 94.88 54 GLY B CA 1
ATOM 4438 C C . GLY B 1 54 ? -17.203 15.969 -17.172 1 94.88 54 GLY B C 1
ATOM 4439 O O . GLY B 1 54 ? -18.328 15.836 -17.656 1 94.88 54 GLY B O 1
ATOM 4440 N N . HIS B 1 55 ? -16.984 15.609 -15.938 1 97.12 55 HIS B N 1
ATOM 4441 C CA . HIS B 1 55 ? -18.047 15.07 -15.086 1 97.12 55 HIS B CA 1
ATOM 4442 C C . HIS B 1 55 ? -18.922 16.188 -14.531 1 97.12 55 HIS B C 1
ATOM 4444 O O . HIS B 1 55 ? -18.531 17.359 -14.539 1 97.12 55 HIS B O 1
ATOM 4450 N N . THR B 1 56 ? -20.109 15.852 -14.125 1 96.81 56 THR B N 1
ATOM 4451 C CA . THR B 1 56 ? -20.984 16.797 -13.445 1 96.81 56 THR B CA 1
ATOM 4452 C C . THR B 1 56 ? -21.031 16.5 -11.945 1 96.81 56 THR B C 1
ATOM 4454 O O . THR B 1 56 ? -20.938 15.352 -11.523 1 96.81 56 THR B O 1
ATOM 4457 N N . VAL B 1 57 ? -21.125 17.562 -11.172 1 97.5 57 VAL B N 1
ATOM 4458 C CA . VAL B 1 57 ? -21.062 17.406 -9.727 1 97.5 57 VAL B CA 1
ATOM 4459 C C . VAL B 1 57 ? -22.172 18.25 -9.07 1 97.5 57 VAL B C 1
ATOM 4461 O O . VAL B 1 57 ? -22.406 19.391 -9.461 1 97.5 57 VAL B O 1
ATOM 4464 N N . THR B 1 58 ? -22.922 17.672 -8.227 1 97.44 58 THR B N 1
ATOM 4465 C CA . THR B 1 58 ? -23.766 18.344 -7.25 1 97.44 58 THR B CA 1
ATOM 4466 C C . THR B 1 58 ? -23.172 18.25 -5.852 1 97.44 58 THR B C 1
ATOM 4468 O O . THR B 1 58 ? -23.094 17.156 -5.285 1 97.44 58 THR B O 1
ATOM 4471 N N . ALA B 1 59 ? -22.828 19.422 -5.305 1 97.94 59 ALA B N 1
ATOM 4472 C CA . ALA B 1 59 ? -22.094 19.406 -4.043 1 97.94 59 ALA B CA 1
ATOM 4473 C C . ALA B 1 59 ? -22.906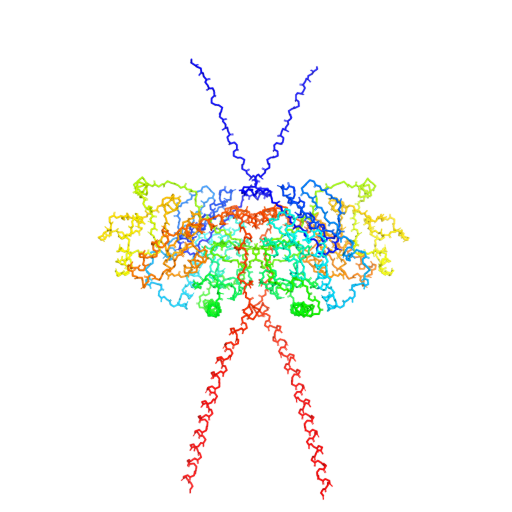 20.062 -2.93 1 97.94 59 ALA B C 1
ATOM 4475 O O . ALA B 1 59 ? -23.344 21.203 -3.07 1 97.94 59 ALA B O 1
ATOM 4476 N N . PHE B 1 60 ? -23.156 19.297 -1.812 1 97.25 60 PHE B N 1
ATOM 4477 C CA . PHE B 1 60 ? -23.656 19.891 -0.576 1 97.25 60 PHE B CA 1
ATOM 4478 C C . PHE B 1 60 ? -22.516 20.469 0.252 1 97.25 60 PHE B C 1
ATOM 4480 O O . PHE B 1 60 ? -21.656 19.734 0.73 1 97.25 60 PHE B O 1
ATOM 4487 N N . THR B 1 61 ? -22.438 21.781 0.428 1 96.19 61 THR B N 1
ATOM 4488 C CA . THR B 1 61 ? -21.297 22.422 1.07 1 96.19 61 THR B CA 1
ATOM 4489 C C . THR B 1 61 ? -21.75 23.641 1.881 1 96.19 61 THR B C 1
ATOM 4491 O O . THR B 1 61 ? -22.688 24.328 1.504 1 96.19 61 THR B O 1
ATOM 4494 N N . PRO B 1 62 ? -21.109 23.844 3.031 1 94.25 62 PRO B N 1
ATOM 4495 C CA . PRO B 1 62 ? -21.359 25.078 3.775 1 94.25 62 PRO B CA 1
ATOM 4496 C C . PRO B 1 62 ? -20.531 26.25 3.258 1 94.25 62 PRO B C 1
ATOM 4498 O O . PRO B 1 62 ? -20.594 27.344 3.82 1 94.25 62 PRO B O 1
ATOM 4501 N N . PHE B 1 63 ? -19.766 26.047 2.188 1 93.19 63 PHE B N 1
ATOM 4502 C CA . PHE B 1 63 ? -18.906 27.078 1.641 1 93.19 63 PHE B CA 1
ATOM 4503 C C . PHE B 1 63 ? -19.25 27.375 0.188 1 93.19 63 PHE B C 1
ATOM 4505 O O . PHE B 1 63 ? -18.375 27.469 -0.667 1 93.19 63 PHE B O 1
ATOM 4512 N N . ALA B 1 64 ? -20.469 27.531 -0.046 1 90.75 64 ALA B N 1
ATOM 4513 C CA . ALA B 1 64 ? -20.938 27.719 -1.416 1 90.75 64 ALA B CA 1
ATOM 4514 C C . ALA B 1 64 ? -20.438 29.031 -2.004 1 90.75 64 ALA B C 1
ATOM 4516 O O . ALA B 1 64 ? -20.453 30.062 -1.33 1 90.75 64 ALA B O 1
ATOM 4517 N N . ASP B 1 65 ? -19.828 28.891 -3.186 1 86.19 65 ASP B N 1
ATOM 4518 C CA . ASP B 1 65 ? -19.344 30.062 -3.906 1 86.19 65 ASP B CA 1
ATOM 4519 C C . ASP B 1 65 ? -20.141 30.266 -5.203 1 86.19 65 ASP B C 1
ATOM 4521 O O . ASP B 1 65 ? -19.875 31.219 -5.945 1 86.19 65 ASP B O 1
ATOM 4525 N N . GLY B 1 66 ? -21.047 29.469 -5.523 1 84.81 66 GLY B N 1
ATOM 4526 C CA . GLY B 1 66 ? -21.875 29.609 -6.703 1 84.81 66 GLY B CA 1
ATOM 4527 C C . GLY B 1 66 ? -21.688 28.484 -7.703 1 84.81 66 GLY B C 1
ATOM 4528 O O . GLY B 1 66 ? -20.703 27.734 -7.629 1 84.81 66 GLY B O 1
ATOM 4529 N N . ASP B 1 67 ? -22.641 28.375 -8.633 1 85.19 67 ASP B N 1
ATOM 4530 C CA . ASP B 1 67 ? -22.656 27.312 -9.641 1 85.19 67 ASP B CA 1
ATOM 4531 C C . ASP B 1 67 ? -21.719 27.641 -10.789 1 85.19 67 ASP B C 1
ATOM 4533 O O . ASP B 1 67 ? -21.344 28.797 -10.992 1 85.19 67 ASP B O 1
ATOM 4537 N N . ARG B 1 68 ? -21.188 26.594 -11.383 1 86.88 68 ARG B N 1
ATOM 4538 C CA . ARG B 1 68 ? -20.438 26.672 -12.625 1 86.88 68 ARG B CA 1
ATOM 4539 C C . ARG B 1 68 ? -20.875 25.578 -13.602 1 86.88 68 ARG B C 1
ATOM 4541 O O . ARG B 1 68 ? -21.766 24.781 -13.289 1 86.88 68 ARG B O 1
ATOM 4548 N N . GLY B 1 69 ? -20.469 25.656 -14.875 1 86.12 69 GLY B N 1
ATOM 4549 C CA . GLY B 1 69 ? -20.797 24.625 -15.836 1 86.12 69 GLY B CA 1
ATOM 4550 C C . GLY B 1 69 ? -20.516 23.219 -15.336 1 86.12 69 GLY B C 1
ATOM 4551 O O . GLY B 1 69 ? -19.375 22.891 -15.016 1 86.12 69 GLY B O 1
ATOM 4552 N N . GLY B 1 70 ? -21.516 22.438 -15.148 1 90.56 70 GLY B N 1
ATOM 4553 C CA . GLY B 1 70 ? -21.375 21.062 -14.719 1 90.56 70 GLY B CA 1
ATOM 4554 C C . GLY B 1 70 ? -21.203 20.922 -13.219 1 90.56 70 GLY B C 1
ATOM 4555 O O . GLY B 1 70 ? -20.938 19.812 -12.719 1 90.56 70 GLY B O 1
ATOM 4556 N N . TYR B 1 71 ? -21.281 22 -12.516 1 94 71 TYR B N 1
ATOM 4557 C CA . TYR B 1 71 ? -21.047 22.047 -11.078 1 94 71 TYR B CA 1
ATOM 4558 C C . TYR B 1 71 ? -22.125 22.828 -10.359 1 94 71 TYR B C 1
ATOM 4560 O O . TYR B 1 71 ? -22.266 24.031 -10.555 1 94 71 TYR B O 1
ATOM 4568 N N . THR B 1 72 ? -22.953 22.125 -9.586 1 95.12 72 THR B N 1
ATOM 4569 C CA . THR B 1 72 ? -24.031 22.719 -8.805 1 95.12 72 THR B CA 1
ATOM 4570 C C . THR B 1 72 ? -23.734 22.625 -7.312 1 95.12 72 THR B C 1
ATOM 4572 O O . THR B 1 72 ? -23.391 21.547 -6.809 1 95.12 72 THR B O 1
ATOM 4575 N N . GLU B 1 73 ? -23.891 23.703 -6.586 1 96 73 GLU B N 1
ATOM 4576 C CA . GLU B 1 73 ? -23.688 23.703 -5.141 1 96 73 GLU B CA 1
ATOM 4577 C C . GLU B 1 73 ? -25 23.891 -4.391 1 96 73 GLU B C 1
ATOM 4579 O O . GLU B 1 73 ? -25.828 24.719 -4.789 1 96 73 GLU B O 1
ATOM 4584 N N . VAL B 1 74 ? -25.219 23.078 -3.459 1 95.81 74 VAL B N 1
ATOM 4585 C CA . VAL B 1 74 ? -26.312 23.234 -2.514 1 95.81 74 VAL B CA 1
ATOM 4586 C C . VAL B 1 74 ? -25.797 23.781 -1.188 1 95.81 74 VAL B C 1
ATOM 4588 O O . VAL B 1 74 ? -25.047 23.109 -0.484 1 95.81 74 VAL B O 1
ATOM 4591 N N . ASP B 1 75 ? -26.219 24.969 -0.825 1 94.31 75 ASP B N 1
ATOM 4592 C CA . ASP B 1 75 ? -25.719 25.656 0.36 1 94.31 75 ASP B CA 1
ATOM 4593 C C . ASP B 1 75 ? -26.328 25.078 1.633 1 94.31 75 ASP B C 1
ATOM 4595 O O . ASP B 1 75 ? -27.547 25.125 1.823 1 94.31 75 ASP B O 1
ATOM 4599 N N . ILE B 1 76 ? -25.453 24.594 2.465 1 93.75 76 ILE B N 1
ATOM 4600 C CA . ILE B 1 76 ? -25.938 24.062 3.729 1 93.75 76 ILE B CA 1
ATOM 4601 C C . ILE B 1 76 ? -25.297 24.812 4.895 1 93.75 76 ILE B C 1
ATOM 4603 O O . ILE B 1 76 ? -25.172 24.266 5.992 1 93.75 76 ILE B O 1
ATOM 4607 N N . SER B 1 77 ? -24.781 25.984 4.691 1 88.12 77 SER B N 1
ATOM 4608 C CA . SER B 1 77 ? -24.094 26.797 5.691 1 88.12 77 SER B CA 1
ATOM 4609 C C . SER B 1 77 ? -25.016 27.109 6.871 1 88.12 77 SER B C 1
ATOM 4611 O O . SER B 1 77 ? -24.547 27.234 8.008 1 88.12 77 SER B O 1
ATOM 4613 N N . GLY B 1 78 ? -26.25 27.25 6.625 1 82.81 78 GLY B N 1
ATOM 4614 C CA . GLY B 1 78 ? -27.188 27.547 7.695 1 82.81 78 GLY B CA 1
ATOM 4615 C C . GLY B 1 78 ? -27.5 26.344 8.57 1 82.81 78 GLY B C 1
ATOM 4616 O O . GLY B 1 78 ? -28.047 26.484 9.664 1 82.81 78 GLY B O 1
ATOM 4617 N N . ASP B 1 79 ? -26.953 25.25 8.18 1 80.62 79 ASP B N 1
ATOM 4618 C CA . ASP B 1 79 ? -27.344 24.016 8.836 1 80.62 79 ASP B CA 1
ATOM 4619 C C . ASP B 1 79 ? -26.203 23.422 9.656 1 80.62 79 ASP B C 1
ATOM 4621 O O . ASP B 1 79 ? -26.422 22.609 10.547 1 80.62 79 ASP B O 1
ATOM 4625 N N . LEU B 1 80 ? -24.984 23.859 9.375 1 81.19 80 LEU B N 1
ATOM 4626 C CA . LEU B 1 80 ? -23.828 23.266 10.047 1 81.19 80 LEU B CA 1
ATOM 4627 C C . LEU B 1 80 ? -23.109 24.312 10.906 1 81.19 80 LEU B C 1
ATOM 4629 O O . LEU B 1 80 ? -23.062 25.484 10.547 1 81.19 80 LEU B O 1
ATOM 4633 N N . GLU B 1 81 ? -22.609 23.859 12.039 1 72.31 81 GLU B N 1
ATOM 4634 C CA . GLU B 1 81 ? -21.797 24.734 12.867 1 72.31 81 GLU B CA 1
ATOM 4635 C C . GLU B 1 81 ? -20.422 24.969 12.25 1 72.31 81 GLU B C 1
ATOM 4637 O O . GLU B 1 81 ? -19.719 24.016 11.938 1 72.31 81 GLU B O 1
ATOM 4642 N N . SER B 1 82 ? -20.141 26.203 11.992 1 64.94 82 SER B N 1
ATOM 4643 C CA . SER B 1 82 ? -18.875 26.562 11.344 1 64.94 82 SER B CA 1
ATOM 4644 C C . SER B 1 82 ? -17.719 26.516 12.344 1 64.94 82 SER B C 1
ATOM 4646 O O . SER B 1 82 ? -17.875 26.906 13.5 1 64.94 82 SER B O 1
ATOM 4648 N N . LYS B 1 83 ? -16.562 25.922 11.938 1 61.75 83 LYS B N 1
ATOM 4649 C CA . LYS B 1 83 ? -15.359 25.812 12.758 1 61.75 83 LYS B CA 1
ATOM 4650 C C . LYS B 1 83 ? -14.328 26.859 12.375 1 61.75 83 LYS B C 1
ATOM 4652 O O . LYS B 1 83 ? -13.133 26.578 12.297 1 61.75 83 LYS B O 1
ATOM 4657 N N . VAL B 1 84 ? -14.617 28.078 12.109 1 54.09 84 VAL B N 1
ATOM 4658 C CA . VAL B 1 84 ? -13.688 29.141 11.742 1 54.09 84 VAL B CA 1
ATOM 4659 C C . VAL B 1 84 ? -13.5 30.109 12.914 1 54.09 84 VAL B C 1
ATOM 4661 O O . VAL B 1 84 ? -14.469 30.453 13.602 1 54.09 84 VAL B O 1
ATOM 4664 N N . GLY B 1 85 ? -12.148 30.453 13.055 1 52.81 85 GLY B N 1
ATOM 4665 C CA . GLY B 1 85 ? -11.812 31.516 13.992 1 52.81 85 GLY B CA 1
ATOM 4666 C C . GLY B 1 85 ? -11.992 31.109 15.445 1 52.81 85 GLY B C 1
ATOM 4667 O O . GLY B 1 85 ? -12.602 31.844 16.219 1 52.81 85 GLY B O 1
ATOM 4668 N N . LEU B 1 86 ? -11.445 29.875 15.688 1 58.16 86 LEU B N 1
ATOM 4669 C CA . LEU B 1 86 ? -11.625 29.375 17.047 1 58.16 86 LEU B CA 1
ATOM 4670 C C . LEU B 1 86 ? -10.562 29.938 17.984 1 58.16 86 LEU B C 1
ATOM 4672 O O . LEU B 1 86 ? -9.422 30.156 17.562 1 58.16 86 LEU B O 1
ATOM 4676 N N . ASN B 1 87 ? -11.102 30.25 19.062 1 56.19 87 ASN B N 1
ATOM 4677 C CA . ASN B 1 87 ? -10.188 30.641 20.125 1 56.19 87 ASN B CA 1
ATOM 4678 C C . ASN B 1 87 ? -9.281 29.484 20.547 1 56.19 87 ASN B C 1
ATOM 4680 O O . ASN B 1 87 ? -9.734 28.344 20.656 1 56.19 87 ASN B O 1
ATOM 4684 N N . VAL B 1 88 ? -8.055 29.828 20.719 1 55.84 88 VAL B N 1
ATOM 4685 C CA . VAL B 1 88 ? -7.035 28.859 21.094 1 55.84 88 VAL B CA 1
ATOM 4686 C C . VAL B 1 88 ? -7.473 28.109 22.344 1 55.84 88 VAL B C 1
ATOM 4688 O O . VAL B 1 88 ? -7.102 26.953 22.547 1 55.84 88 VAL B O 1
ATOM 4691 N N . SER B 1 89 ? -8.172 28.812 23.109 1 55.56 89 SER B N 1
ATOM 4692 C CA . SER B 1 89 ? -8.609 28.219 24.375 1 55.56 89 SER B CA 1
ATOM 4693 C C . SER B 1 89 ? -9.469 26.984 24.141 1 55.56 89 SER B C 1
ATOM 4695 O O . SER B 1 89 ? -9.586 26.141 25.031 1 55.56 89 SER B O 1
ATOM 4697 N N . ARG B 1 90 ? -10.008 26.828 23.078 1 56.88 90 ARG B N 1
ATOM 4698 C CA . ARG B 1 90 ? -10.875 25.688 22.766 1 56.88 90 ARG B CA 1
ATOM 4699 C C . ARG B 1 90 ? -10.062 24.406 22.594 1 56.88 90 ARG B C 1
ATOM 4701 O O . ARG B 1 90 ? -10.617 23.312 22.672 1 56.88 90 ARG B O 1
ATOM 4708 N N . TYR B 1 91 ? -8.867 24.578 22.578 1 59.66 91 TYR B N 1
ATOM 4709 C CA . TYR B 1 91 ? -8.039 23.406 22.328 1 59.66 91 TYR B CA 1
ATOM 4710 C C . TYR B 1 91 ? -7.531 22.797 23.625 1 59.66 91 TYR B C 1
ATOM 4712 O O . TYR B 1 91 ? -6.637 21.953 23.609 1 59.66 91 TYR B O 1
ATOM 4720 N N . THR B 1 92 ? -8.117 23.188 24.656 1 63.53 92 THR B N 1
ATOM 4721 C CA . THR B 1 92 ? -7.711 22.641 25.953 1 63.53 92 THR B CA 1
ATOM 4722 C C . THR B 1 92 ? -8.562 21.438 26.312 1 63.53 92 THR B C 1
ATOM 4724 O O . THR B 1 92 ? -8.508 20.953 27.453 1 63.53 92 THR B O 1
ATOM 4727 N N . ARG B 1 93 ? -9.18 20.891 25.469 1 68.12 93 ARG B N 1
ATOM 4728 C CA . ARG B 1 93 ? -10.016 19.734 25.766 1 68.12 93 ARG B CA 1
ATOM 4729 C C . ARG B 1 93 ? -9.164 18.484 26 1 68.12 93 ARG B C 1
ATOM 4731 O O . ARG B 1 93 ? -8.117 18.328 25.375 1 68.12 93 ARG B O 1
ATOM 4738 N N . SER B 1 94 ? -9.727 17.75 26.844 1 80.88 94 SER B N 1
ATOM 4739 C CA . SER B 1 94 ? -9.141 16.422 27.016 1 80.88 94 SER B CA 1
ATOM 4740 C C . SER B 1 94 ? -9.352 15.57 25.766 1 80.88 94 SER B C 1
ATOM 4742 O O . SER B 1 94 ? -10.18 15.898 24.922 1 80.88 94 SER B O 1
ATOM 4744 N N . THR B 1 95 ? -8.609 14.477 25.656 1 87.06 95 THR B N 1
ATOM 4745 C CA . THR B 1 95 ? -8.734 13.547 24.531 1 87.06 95 THR B CA 1
ATOM 4746 C C . THR B 1 95 ? -10.141 12.969 24.469 1 87.06 95 THR B C 1
ATOM 4748 O O . THR B 1 95 ? -10.742 12.914 23.391 1 87.06 95 THR B O 1
ATOM 4751 N N . ARG B 1 96 ? -10.672 12.641 25.594 1 91.81 96 ARG B N 1
ATOM 4752 C CA . ARG B 1 96 ? -12.008 12.055 25.641 1 91.81 96 ARG B CA 1
ATOM 4753 C C . ARG B 1 96 ? -13.062 13.039 25.156 1 91.81 96 ARG B C 1
ATOM 4755 O O . ARG B 1 96 ? -13.938 12.68 24.359 1 91.81 96 ARG B O 1
ATOM 4762 N N . GLN B 1 97 ? -12.961 14.258 25.625 1 90.38 97 GLN B N 1
ATOM 4763 C CA . GLN B 1 97 ? -13.914 15.281 25.219 1 90.38 97 GLN B CA 1
ATOM 4764 C C . GLN B 1 97 ? -13.812 15.586 23.734 1 90.38 97 GLN B C 1
ATOM 4766 O O . GLN B 1 97 ? -14.828 15.789 23.062 1 90.38 97 GLN B O 1
ATOM 4771 N N . MET B 1 98 ? -12.664 15.617 23.312 1 88.81 98 MET B N 1
ATOM 4772 C CA . MET B 1 98 ? -12.438 15.867 21.891 1 88.81 98 MET B CA 1
ATOM 4773 C C . MET B 1 98 ? -13.078 14.781 21.031 1 88.81 98 MET B C 1
ATOM 4775 O O . MET B 1 98 ? -13.789 15.086 20.062 1 88.81 98 MET B O 1
ATOM 4779 N N . PHE B 1 99 ? -12.883 13.516 21.359 1 92.19 99 PHE B N 1
ATOM 4780 C CA . PHE B 1 99 ? -13.445 12.398 20.609 1 92.19 99 PHE B CA 1
ATOM 4781 C C . PHE B 1 99 ? -14.969 12.43 20.656 1 92.19 99 PHE B C 1
ATOM 4783 O O . PHE B 1 99 ? -15.625 12.211 19.641 1 92.19 99 PHE B O 1
ATOM 4790 N N . THR B 1 100 ? -15.484 12.688 21.844 1 91.88 100 THR B N 1
ATOM 4791 C CA . THR B 1 100 ? -16.938 12.766 22 1 91.88 100 THR B CA 1
ATOM 4792 C C . THR B 1 100 ? -17.516 13.867 21.109 1 91.88 100 THR B C 1
ATOM 4794 O O . THR B 1 100 ? -18.5 13.648 20.422 1 91.88 100 THR B O 1
ATOM 4797 N N . TYR B 1 101 ? -16.844 14.984 21.156 1 89.5 101 TYR B N 1
ATOM 4798 C CA . TYR B 1 101 ? -17.312 16.109 20.344 1 89.5 101 TYR B CA 1
ATOM 4799 C C . TYR B 1 101 ? -17.234 15.773 18.859 1 89.5 101 TYR B C 1
ATOM 4801 O O . TYR B 1 101 ? -18.188 16.016 18.109 1 89.5 101 TYR B O 1
ATOM 4809 N N . MET B 1 102 ? -16.125 15.266 18.406 1 89.81 102 MET B N 1
ATOM 4810 C CA . MET B 1 102 ? -15.891 15.031 16.984 1 89.81 102 MET B CA 1
ATOM 4811 C C . MET B 1 102 ? -16.859 13.992 16.422 1 89.81 102 MET B C 1
ATOM 4813 O O . MET B 1 102 ? -17.438 14.18 15.352 1 89.81 102 MET B O 1
ATOM 4817 N N . VAL B 1 103 ? -17.062 12.906 17.125 1 92.31 103 VAL B N 1
ATOM 4818 C CA . VAL B 1 103 ? -17.953 11.844 16.672 1 92.31 103 VAL B CA 1
ATOM 4819 C C . VAL B 1 103 ? -19.391 12.359 16.656 1 92.31 103 VAL B C 1
ATOM 4821 O O . VAL B 1 103 ? -20.125 12.164 15.68 1 92.31 103 VAL B O 1
ATOM 4824 N N . ASN B 1 104 ? -19.766 13.039 17.734 1 91.69 104 ASN B N 1
ATOM 4825 C CA . ASN B 1 104 ? -21.125 13.586 17.812 1 91.69 104 ASN B CA 1
ATOM 4826 C C . ASN B 1 104 ? -21.375 14.625 16.734 1 91.69 104 ASN B C 1
ATOM 4828 O O . ASN B 1 104 ? -22.422 14.609 16.094 1 91.69 104 ASN B O 1
ATOM 4832 N N . ALA B 1 105 ? -20.438 15.539 16.578 1 90.62 105 ALA B N 1
ATOM 4833 C CA . ALA B 1 105 ? -20.578 16.594 15.586 1 90.62 105 ALA B CA 1
ATOM 4834 C C . ALA B 1 105 ? -20.766 16.016 14.188 1 90.62 105 ALA B C 1
ATOM 4836 O O . ALA B 1 105 ? -21.609 16.484 13.422 1 90.62 105 ALA B O 1
ATOM 4837 N N . LEU B 1 106 ? -20.016 15.023 13.852 1 93.19 106 LEU B N 1
ATOM 4838 C CA . LEU B 1 106 ? -20.109 14.422 12.523 1 93.19 106 LEU B CA 1
ATOM 4839 C C . LEU B 1 106 ? -21.453 13.727 12.328 1 93.19 106 LEU B C 1
ATOM 4841 O O . LEU B 1 106 ? -22.078 13.852 11.273 1 93.19 106 LEU B O 1
ATOM 4845 N N . ARG B 1 107 ? -21.922 13.031 13.266 1 93.69 107 ARG B N 1
ATOM 4846 C CA . ARG B 1 107 ? -23.203 12.336 13.18 1 93.69 107 ARG B CA 1
ATOM 4847 C C . ARG B 1 107 ? -24.344 13.328 13.039 1 93.69 107 ARG B C 1
ATOM 4849 O O . ARG B 1 107 ? -25.266 13.109 12.242 1 93.69 107 ARG B O 1
ATOM 4856 N N . VAL B 1 108 ? -24.25 14.383 13.836 1 93.06 108 VAL B N 1
ATOM 4857 C CA . VAL B 1 108 ? -25.281 15.422 13.773 1 93.06 108 VAL B CA 1
ATOM 4858 C C . VAL B 1 108 ? -25.266 16.078 12.391 1 93.06 108 VAL B C 1
ATOM 4860 O O . VAL B 1 108 ? -26.312 16.297 11.789 1 93.06 108 VAL B O 1
ATOM 4863 N N . ASN B 1 109 ? -24.094 16.406 11.906 1 94.75 109 ASN B N 1
ATOM 4864 C CA . ASN B 1 109 ? -23.953 16.984 10.578 1 94.75 109 ASN B CA 1
ATOM 4865 C C . ASN B 1 109 ? -24.547 16.078 9.5 1 94.75 109 ASN B C 1
ATOM 4867 O O . ASN B 1 109 ? -25.234 16.547 8.602 1 94.75 109 ASN B O 1
ATOM 4871 N N . CYS B 1 110 ? -24.203 14.781 9.578 1 95.38 110 CYS B N 1
ATOM 4872 C CA . CYS B 1 110 ? -24.766 13.82 8.641 1 95.38 110 CYS B CA 1
ATOM 4873 C C . CYS B 1 110 ? -26.297 13.836 8.688 1 95.38 110 CYS B C 1
ATOM 4875 O O . CYS B 1 110 ? -26.953 13.875 7.648 1 95.38 110 CYS B O 1
ATOM 4877 N N . GLY B 1 111 ? -26.812 13.82 9.906 1 93.88 111 GLY B N 1
ATOM 4878 C CA . GLY B 1 111 ? -28.25 13.906 10.047 1 93.88 111 GLY B CA 1
ATOM 4879 C C . GLY B 1 111 ? -28.844 15.125 9.375 1 93.88 111 GLY B C 1
ATOM 4880 O O . GLY B 1 111 ? -29.844 15.016 8.648 1 93.88 111 GLY B O 1
ATOM 4881 N N . THR B 1 112 ? -28.219 16.219 9.57 1 93.88 112 THR B N 1
ATOM 4882 C CA . THR B 1 112 ? -28.688 17.484 9.023 1 93.88 112 THR B CA 1
ATOM 4883 C C . THR B 1 112 ? -28.625 17.484 7.5 1 93.88 112 THR B C 1
ATOM 4885 O O . THR B 1 112 ? -29.578 17.906 6.836 1 93.88 112 THR B O 1
ATOM 4888 N N . ILE B 1 113 ? -27.594 16.984 6.965 1 96.44 113 ILE B N 1
ATOM 4889 C CA . ILE B 1 113 ? -27.391 16.953 5.52 1 96.44 113 ILE B CA 1
ATOM 4890 C C . ILE B 1 113 ? -28.406 16.016 4.879 1 96.44 113 ILE B C 1
ATOM 4892 O O . ILE B 1 113 ? -29.031 16.344 3.871 1 96.44 113 ILE B O 1
ATOM 4896 N N . PHE B 1 114 ? -28.625 14.852 5.484 1 96.25 114 PHE B N 1
ATOM 4897 C CA . PHE B 1 114 ? -29.453 13.82 4.863 1 96.25 114 PHE B CA 1
ATOM 4898 C C . PHE B 1 114 ? -30.938 14.125 5.062 1 96.25 114 PHE B C 1
ATOM 4900 O O . PHE B 1 114 ? -31.797 13.547 4.387 1 96.25 114 PHE B O 1
ATOM 4907 N N . GLU B 1 115 ? -31.234 15.102 5.934 1 94.69 115 GLU B N 1
ATOM 4908 C CA . GLU B 1 115 ? -32.625 15.539 6.129 1 94.69 115 GLU B CA 1
ATOM 4909 C C . GLU B 1 115 ? -32.906 16.781 5.305 1 94.69 115 GLU B C 1
ATOM 4911 O O . GLU B 1 115 ? -34.062 17.219 5.215 1 94.69 115 GLU B O 1
ATOM 4916 N N . HIS B 1 116 ? -31.844 17.391 4.75 1 95.56 116 HIS B N 1
ATOM 4917 C CA . HIS B 1 116 ? -32.062 18.531 3.885 1 95.56 116 HIS B CA 1
ATOM 4918 C C . HIS B 1 116 ? -33.062 18.219 2.783 1 95.56 116 HIS B C 1
ATOM 4920 O O . HIS B 1 116 ? -33.031 17.141 2.201 1 95.56 116 HIS B O 1
ATOM 4926 N N . PRO B 1 117 ? -33.969 19.172 2.443 1 95.62 117 PRO B N 1
ATOM 4927 C CA . PRO B 1 117 ? -35 18.906 1.473 1 95.62 117 PRO B CA 1
ATOM 4928 C C . PRO B 1 117 ? -34.469 18.453 0.116 1 95.62 117 PRO B C 1
ATOM 4930 O O . PRO B 1 117 ? -35 17.5 -0.472 1 95.62 117 PRO B O 1
ATOM 4933 N N . ARG B 1 118 ? -33.469 19.109 -0.337 1 95.94 118 ARG B N 1
ATOM 4934 C CA . ARG B 1 118 ? -32.906 18.719 -1.622 1 95.94 118 ARG B CA 1
ATOM 4935 C C . ARG B 1 118 ? -32.312 17.328 -1.564 1 95.94 118 ARG B C 1
ATOM 4937 O O . ARG B 1 118 ? -32.375 16.562 -2.539 1 95.94 118 ARG B O 1
ATOM 4944 N N . MET B 1 119 ? -31.688 16.969 -0.513 1 97.5 119 MET B N 1
ATOM 4945 C CA . MET B 1 119 ? -31.125 15.625 -0.337 1 97.5 119 MET B CA 1
ATOM 4946 C C . MET B 1 119 ? -32.219 14.578 -0.267 1 97.5 119 MET B C 1
ATOM 4948 O O . MET B 1 119 ? -32.125 13.5 -0.863 1 97.5 119 MET B O 1
ATOM 4952 N N . GLN B 1 120 ? -33.281 14.953 0.419 1 97.06 120 GLN B N 1
ATOM 4953 C CA . GLN B 1 120 ? -34.406 14.039 0.482 1 97.06 120 GLN B CA 1
ATOM 4954 C C . GLN B 1 120 ? -34.969 13.766 -0.909 1 97.06 120 GLN B C 1
ATOM 4956 O O . GLN B 1 120 ? -35.312 12.625 -1.229 1 97.06 120 GLN B O 1
ATOM 4961 N N . ASP B 1 121 ? -35.031 14.789 -1.675 1 97.25 121 ASP B N 1
ATOM 4962 C CA . ASP B 1 121 ? -35.469 14.609 -3.053 1 97.25 121 ASP B CA 1
ATOM 4963 C C . ASP B 1 121 ? -34.562 13.617 -3.793 1 97.25 121 ASP B C 1
ATOM 4965 O O . ASP B 1 121 ? -35.062 12.773 -4.547 1 97.25 121 ASP B O 1
ATOM 4969 N N . ILE B 1 122 ? -33.312 13.727 -3.586 1 97.69 122 ILE B N 1
ATOM 4970 C CA . ILE B 1 122 ? -32.344 12.867 -4.246 1 97.69 122 ILE B CA 1
ATOM 4971 C C . ILE B 1 122 ? -32.5 11.43 -3.754 1 97.69 122 ILE B C 1
ATOM 4973 O O . ILE B 1 122 ? -32.562 10.5 -4.559 1 97.69 122 ILE B O 1
ATOM 4977 N N . LEU B 1 123 ? -32.625 11.25 -2.463 1 97.38 123 LEU B N 1
ATOM 4978 C CA . LEU B 1 123 ? -32.656 9.922 -1.854 1 97.38 123 LEU B CA 1
ATOM 4979 C C . LEU B 1 123 ? -33.969 9.211 -2.209 1 97.38 123 LEU B C 1
ATOM 4981 O O . LEU B 1 123 ? -34 7.98 -2.277 1 97.38 123 LEU B O 1
ATOM 4985 N N . GLU B 1 124 ? -35 9.992 -2.512 1 96.12 124 GLU B N 1
ATOM 4986 C CA . GLU B 1 124 ? -36.312 9.43 -2.838 1 96.12 124 GLU B CA 1
ATOM 4987 C C . GLU B 1 124 ? -36.438 9.219 -4.344 1 96.12 124 GLU B C 1
ATOM 4989 O O . GLU B 1 124 ? -37.5 8.773 -4.812 1 96.12 124 GLU B O 1
ATOM 4994 N N . GLY B 1 125 ? -35.469 9.594 -5.09 1 93.94 125 GLY B N 1
ATOM 4995 C CA . GLY B 1 125 ? -35.5 9.312 -6.516 1 93.94 125 GLY B CA 1
ATOM 4996 C C . GLY B 1 125 ? -36.156 10.406 -7.328 1 93.94 125 GLY B C 1
ATOM 4997 O O . GLY B 1 125 ? -36.594 10.172 -8.461 1 93.94 125 GLY B O 1
ATOM 4998 N N . ARG B 1 126 ? -36.281 11.562 -6.812 1 93.88 126 ARG B N 1
ATOM 4999 C CA . ARG B 1 126 ? -36.938 12.664 -7.496 1 93.88 126 ARG B CA 1
ATOM 5000 C C . ARG B 1 126 ? -35.938 13.547 -8.219 1 93.88 126 ARG B C 1
ATOM 5002 O O . ARG B 1 126 ? -36.25 14.68 -8.609 1 93.88 126 ARG B O 1
ATOM 5009 N N . SER B 1 127 ? -34.688 13.109 -8.359 1 92.06 127 SER B N 1
ATOM 5010 C CA . SER B 1 127 ? -33.625 13.781 -9.086 1 92.06 127 SER B CA 1
ATOM 5011 C C . SER B 1 127 ? -32.938 12.844 -10.086 1 92.06 127 SER B C 1
ATOM 5013 O O . SER B 1 127 ? -33.125 11.625 -10.008 1 92.06 127 SER B O 1
ATOM 5015 N N . PRO B 1 128 ? -32.344 13.492 -11.078 1 92.38 128 PRO B N 1
ATOM 5016 C CA . PRO B 1 128 ? -31.547 12.617 -11.945 1 92.38 128 PRO B CA 1
ATOM 5017 C C . PRO B 1 128 ? -30.594 11.703 -11.164 1 92.38 128 PRO B C 1
ATOM 5019 O O . PRO B 1 128 ? -30.062 12.102 -10.125 1 92.38 128 PRO B O 1
ATOM 5022 N N . PRO B 1 129 ? -30.406 10.555 -11.688 1 95.88 129 PRO B N 1
ATOM 5023 C CA . PRO B 1 129 ? -29.578 9.578 -10.961 1 95.88 129 PRO B CA 1
ATOM 5024 C C . PRO B 1 129 ? -28.109 9.984 -10.883 1 95.88 129 PRO B C 1
ATOM 5026 O O . PRO B 1 129 ? -27.625 10.695 -11.758 1 95.88 129 PRO B O 1
ATOM 5029 N N . PHE B 1 130 ? -27.453 9.484 -9.867 1 97.94 130 PHE B N 1
ATOM 5030 C CA . PHE B 1 130 ? -26.016 9.68 -9.68 1 97.94 130 PHE B CA 1
ATOM 5031 C C . PHE B 1 130 ? -25.266 8.367 -9.875 1 97.94 130 PHE B C 1
ATOM 5033 O O . PHE B 1 130 ? -25.812 7.289 -9.656 1 97.94 130 PHE B O 1
ATOM 5040 N N . ASP B 1 131 ? -24.016 8.531 -10.305 1 98.12 131 ASP B N 1
ATOM 5041 C CA . ASP B 1 131 ? -23.203 7.352 -10.609 1 98.12 131 ASP B CA 1
ATOM 5042 C C . ASP B 1 131 ? -22.281 7.008 -9.453 1 98.12 131 ASP B C 1
ATOM 5044 O O . ASP B 1 131 ? -21.781 5.887 -9.359 1 98.12 131 ASP B O 1
ATOM 5048 N N . ALA B 1 132 ? -22.016 7.984 -8.586 1 98.56 132 ALA B N 1
ATOM 5049 C CA . ALA B 1 132 ? -21.141 7.812 -7.426 1 98.56 132 ALA B CA 1
ATOM 5050 C C . ALA B 1 132 ? -21.375 8.922 -6.402 1 98.56 132 ALA B C 1
ATOM 5052 O O . ALA B 1 132 ? -21.922 9.977 -6.73 1 98.56 132 ALA B O 1
ATOM 5053 N N . VAL B 1 133 ? -21 8.617 -5.172 1 98.75 133 VAL B N 1
ATOM 5054 C CA . VAL B 1 133 ? -21 9.609 -4.098 1 98.75 133 VAL B CA 1
ATOM 5055 C C . VAL B 1 133 ? -19.578 9.844 -3.594 1 98.75 133 VAL B C 1
ATOM 5057 O O . VAL B 1 133 ? -18.859 8.883 -3.299 1 98.75 133 VAL B O 1
ATOM 5060 N N . ILE B 1 134 ? -19.188 11.078 -3.6 1 98.81 134 ILE B N 1
ATOM 5061 C CA . ILE B 1 134 ? -17.922 11.469 -2.982 1 98.81 134 ILE B CA 1
ATOM 5062 C C . ILE B 1 134 ? -18.188 12.219 -1.678 1 98.81 134 ILE B C 1
ATOM 5064 O O . ILE B 1 134 ? -18.844 13.258 -1.675 1 98.81 134 ILE B O 1
ATOM 5068 N N . ALA B 1 135 ? -17.688 11.664 -0.582 1 98.44 135 ALA B N 1
ATOM 5069 C CA . ALA B 1 135 ? -18 12.242 0.72 1 98.44 135 ALA B CA 1
ATOM 5070 C C . ALA B 1 135 ? -16.734 12.484 1.535 1 98.44 135 ALA B C 1
ATOM 5072 O O . ALA B 1 135 ? -15.805 11.688 1.493 1 98.44 135 ALA B O 1
ATOM 5073 N N . GLU B 1 136 ? -16.719 13.594 2.219 1 97.81 136 GLU B N 1
ATOM 5074 C CA . GLU B 1 136 ? -15.672 13.789 3.223 1 97.81 136 GLU B CA 1
ATOM 5075 C C . GLU B 1 136 ? -15.836 12.805 4.379 1 97.81 136 GLU B C 1
ATOM 5077 O O . GLU B 1 136 ? -16.906 12.727 4.992 1 97.81 136 GLU B O 1
ATOM 5082 N N . ALA B 1 137 ? -14.711 12.07 4.586 1 95.81 137 ALA B N 1
ATOM 5083 C CA . ALA B 1 137 ? -14.766 11.047 5.625 1 95.81 137 ALA B CA 1
ATOM 5084 C C . ALA B 1 137 ? -13.711 11.297 6.699 1 95.81 137 ALA B C 1
ATOM 5086 O O . ALA B 1 137 ? -12.562 11.609 6.387 1 95.81 137 ALA B O 1
ATOM 5087 N N . HIS B 1 138 ? -14.078 11.133 7.984 1 88.75 138 HIS B N 1
ATOM 5088 C CA . HIS B 1 138 ? -13.148 11.359 9.086 1 88.75 138 HIS B CA 1
ATOM 5089 C C . HIS B 1 138 ? -13.383 10.367 10.219 1 88.75 138 HIS B C 1
ATOM 5091 O O . HIS B 1 138 ? -12.586 9.445 10.422 1 88.75 138 HIS B O 1
ATOM 5097 N N . TRP B 1 139 ? -14.477 10.484 11.008 1 84.75 139 TRP B N 1
ATOM 5098 C CA . TRP B 1 139 ? -14.617 9.805 12.289 1 84.75 139 TRP B CA 1
ATOM 5099 C C . TRP B 1 139 ? -15.727 8.766 12.234 1 84.75 139 TRP B C 1
ATOM 5101 O O . TRP B 1 139 ? -15.82 7.898 13.109 1 84.75 139 TRP B O 1
ATOM 5111 N N . SER B 1 140 ? -16.484 8.852 11.227 1 85.94 140 SER B N 1
ATOM 5112 C CA . SER B 1 140 ? -17.641 7.969 11.18 1 85.94 140 SER B CA 1
ATOM 5113 C C . SER B 1 140 ? -17.984 7.582 9.742 1 85.94 140 SER B C 1
ATOM 5115 O O . SER B 1 140 ? -17.656 8.312 8.805 1 85.94 140 SER B O 1
ATOM 5117 N N . ASP B 1 141 ? -18.656 6.469 9.656 1 90.44 141 ASP B N 1
ATOM 5118 C CA . ASP B 1 141 ? -19.047 5.941 8.359 1 90.44 141 ASP B CA 1
ATOM 5119 C C . ASP B 1 141 ? -20.406 6.484 7.938 1 90.44 141 ASP B C 1
ATOM 5121 O O . ASP B 1 141 ? -20.906 6.152 6.859 1 90.44 141 ASP B O 1
ATOM 5125 N N . CYS B 1 142 ? -20.984 7.332 8.773 1 94.62 142 CYS B N 1
ATOM 5126 C CA . CYS B 1 142 ? -22.328 7.836 8.477 1 94.62 142 CYS B CA 1
ATOM 5127 C C . CYS B 1 142 ? -22.344 8.555 7.133 1 94.62 142 CYS B C 1
ATOM 5129 O O . CYS B 1 142 ? -23.406 8.672 6.504 1 94.62 142 CYS B O 1
ATOM 5131 N N . VAL B 1 143 ? -21.25 8.875 6.629 1 94.56 143 VAL B N 1
ATOM 5132 C CA . VAL B 1 143 ? -21.141 9.688 5.422 1 94.56 143 VAL B CA 1
ATOM 5133 C C . VAL B 1 143 ? -21.469 8.836 4.195 1 94.56 143 VAL B C 1
ATOM 5135 O O . VAL B 1 143 ? -21.719 9.375 3.111 1 94.56 143 VAL B O 1
ATOM 5138 N N . SER B 1 144 ? -21.5 7.539 4.34 1 96.56 144 SER B N 1
ATOM 5139 C CA . SER B 1 144 ? -21.734 6.652 3.207 1 96.56 144 SER B CA 1
ATOM 5140 C C . SER B 1 144 ? -23.234 6.375 3.037 1 96.56 144 SER B C 1
ATOM 5142 O O . SER B 1 144 ? -23.625 5.59 2.176 1 96.56 144 SER B O 1
ATOM 5144 N N . TYR B 1 145 ? -24.125 7.059 3.846 1 98 145 TYR B N 1
ATOM 5145 C CA . TYR B 1 145 ? -25.547 6.793 3.854 1 98 145 TYR B CA 1
ATOM 5146 C C . TYR B 1 145 ? -26.156 7.027 2.475 1 98 145 TYR B C 1
ATOM 5148 O O . TYR B 1 145 ? -26.891 6.176 1.958 1 98 145 TYR B O 1
ATOM 5156 N N . ALA B 1 146 ? -25.828 8.125 1.891 1 98.19 146 ALA B N 1
ATOM 5157 C CA . ALA B 1 146 ? -26.406 8.453 0.587 1 98.19 146 ALA B CA 1
ATOM 5158 C C . ALA B 1 146 ? -26.016 7.406 -0.456 1 98.19 146 ALA B C 1
ATOM 5160 O O . ALA B 1 146 ? -26.859 6.961 -1.239 1 98.19 146 ALA B O 1
ATOM 5161 N N . ALA B 1 147 ? -24.75 7.039 -0.475 1 98.5 147 ALA B N 1
ATOM 5162 C CA . ALA B 1 147 ? -24.297 6.02 -1.418 1 98.5 147 ALA B CA 1
ATOM 5163 C C . ALA B 1 147 ? -25.031 4.699 -1.196 1 98.5 147 ALA B C 1
ATOM 5165 O O . ALA B 1 147 ? -25.328 3.982 -2.152 1 98.5 147 ALA B O 1
ATOM 5166 N N . THR B 1 148 ? -25.25 4.387 0.038 1 98.19 148 THR B N 1
ATOM 5167 C CA . THR B 1 148 ? -25.953 3.158 0.392 1 98.19 148 THR B CA 1
ATOM 5168 C C . THR B 1 148 ? -27.375 3.176 -0.152 1 98.19 148 THR B C 1
ATOM 5170 O O . THR B 1 148 ? -27.812 2.217 -0.791 1 98.19 148 THR B O 1
ATOM 5173 N N . VAL B 1 149 ? -28.094 4.242 0.077 1 98.06 149 VAL B N 1
ATOM 5174 C CA . VAL B 1 149 ? -29.484 4.363 -0.327 1 98.06 149 VAL B CA 1
ATOM 5175 C C . VAL B 1 149 ? -29.578 4.371 -1.851 1 98.06 149 VAL B C 1
ATOM 5177 O O . VAL B 1 149 ? -30.469 3.729 -2.426 1 98.06 149 VAL B O 1
ATOM 5180 N N . LEU B 1 150 ? -28.688 5.059 -2.49 1 98.06 150 LEU B N 1
ATOM 5181 C CA . LEU B 1 150 ? -28.719 5.219 -3.939 1 98.06 150 LEU B CA 1
ATOM 5182 C C . LEU B 1 150 ? -28.141 3.998 -4.637 1 98.06 150 LEU B C 1
ATOM 5184 O O . LEU B 1 150 ? -28.25 3.857 -5.855 1 98.06 150 LEU B O 1
ATOM 5188 N N . ARG B 1 151 ? -27.469 3.117 -3.9 1 97.5 151 ARG B N 1
ATOM 5189 C CA . ARG B 1 151 ? -26.844 1.896 -4.406 1 97.5 151 ARG B CA 1
ATOM 5190 C C . ARG B 1 151 ? -25.797 2.213 -5.465 1 97.5 151 ARG B C 1
ATOM 5192 O O . ARG B 1 151 ? -25.797 1.629 -6.551 1 97.5 151 ARG B O 1
ATOM 5199 N N . VAL B 1 152 ? -24.953 3.152 -5.164 1 98.25 152 VAL B N 1
ATOM 5200 C CA . VAL B 1 152 ? -23.828 3.537 -6.008 1 98.25 152 VAL B CA 1
ATOM 5201 C C . VAL B 1 152 ? -22.547 3.496 -5.191 1 98.25 152 VAL B C 1
ATOM 5203 O O . VAL B 1 152 ? -22.578 3.455 -3.959 1 98.25 152 VAL B O 1
ATOM 5206 N N . PRO B 1 153 ? -21.359 3.459 -5.844 1 98.38 153 PRO B N 1
ATOM 5207 C CA . PRO B 1 153 ? -20.094 3.414 -5.102 1 98.38 153 PRO B CA 1
ATOM 5208 C C . PRO B 1 153 ? -19.844 4.684 -4.293 1 98.38 153 PRO B C 1
ATOM 5210 O O . PRO B 1 153 ? -20.188 5.781 -4.734 1 98.38 153 PRO B O 1
ATOM 5213 N N . ALA B 1 154 ? -19.25 4.477 -3.168 1 98.31 154 ALA B N 1
ATOM 5214 C CA . ALA B 1 154 ? -18.812 5.586 -2.322 1 98.31 154 ALA B CA 1
ATOM 5215 C C . ALA B 1 154 ? -17.297 5.812 -2.447 1 98.31 154 ALA B C 1
ATOM 5217 O O . ALA B 1 154 ? -16.516 4.855 -2.436 1 98.31 154 ALA B O 1
ATOM 5218 N N . ILE B 1 155 ? -16.922 7.02 -2.617 1 98.69 155 ILE B N 1
ATOM 5219 C CA . ILE B 1 155 ? -15.531 7.438 -2.576 1 98.69 155 ILE B CA 1
ATOM 5220 C C . ILE B 1 155 ? -15.32 8.422 -1.425 1 98.69 155 ILE B C 1
ATOM 5222 O O . ILE B 1 155 ? -16.016 9.438 -1.334 1 98.69 155 ILE B O 1
ATOM 5226 N N . TYR B 1 156 ? -14.422 8.094 -0.542 1 98.5 156 TYR B N 1
ATOM 5227 C CA . TYR B 1 156 ? -14.125 8.945 0.6 1 98.5 156 TYR B CA 1
ATOM 5228 C C . TYR B 1 156 ? -12.992 9.914 0.271 1 98.5 156 TYR B C 1
ATOM 5230 O O . TYR B 1 156 ? -12.062 9.57 -0.464 1 98.5 156 TYR B O 1
ATOM 5238 N N . VAL B 1 157 ? -13.133 11.133 0.759 1 98.5 157 VAL B N 1
ATOM 5239 C CA . VAL B 1 157 ? -12.039 12.102 0.781 1 98.5 157 VAL B CA 1
ATOM 5240 C C . VAL B 1 157 ? -11.688 12.453 2.225 1 98.5 157 VAL B C 1
ATOM 5242 O O . VAL B 1 157 ? -12.531 12.961 2.971 1 98.5 157 VAL B O 1
ATOM 5245 N N . VAL B 1 158 ? -10.469 12.133 2.592 1 97.44 158 VAL B N 1
ATOM 5246 C CA . VAL B 1 158 ? -9.945 12.469 3.912 1 97.44 158 VAL B CA 1
ATOM 5247 C C . VAL B 1 158 ? -9.008 13.672 3.805 1 97.44 158 VAL B C 1
ATOM 5249 O O . VAL B 1 158 ? -7.855 13.531 3.385 1 97.44 158 VAL B O 1
ATOM 5252 N N . PRO B 1 159 ? -9.445 14.805 4.258 1 95.75 159 PRO B N 1
ATOM 5253 C CA . PRO B 1 159 ? -8.695 16.031 4.012 1 95.75 159 PRO B CA 1
ATOM 5254 C C . PRO B 1 159 ? -7.52 16.219 4.969 1 95.75 159 PRO B C 1
ATOM 5256 O O . PRO B 1 159 ? -6.766 17.188 4.852 1 95.75 159 PRO B O 1
ATOM 5259 N N . SER B 1 160 ? -7.348 15.375 5.957 1 93.56 160 SER B N 1
ATOM 5260 C CA . SER B 1 160 ? -6.258 15.336 6.922 1 93.56 160 SER B CA 1
ATOM 5261 C C . SER B 1 160 ? -5.367 14.117 6.703 1 93.56 160 SER B C 1
ATOM 5263 O O . SER B 1 160 ? -5.594 13.336 5.781 1 93.56 160 SER B O 1
ATOM 5265 N N . PRO B 1 161 ? -4.305 14.062 7.48 1 94 161 PRO B N 1
ATOM 5266 C CA . PRO B 1 161 ? -3.66 12.742 7.477 1 94 161 PRO B CA 1
ATOM 5267 C C . PRO B 1 161 ? -4.617 11.617 7.859 1 94 161 PRO B C 1
ATOM 5269 O O . PRO B 1 161 ? -5.707 11.875 8.375 1 94 161 PRO B O 1
ATOM 5272 N N . ILE B 1 162 ? -4.262 10.453 7.559 1 94.38 162 ILE B N 1
ATOM 5273 C CA . ILE B 1 162 ? -5.145 9.305 7.738 1 94.38 162 ILE B CA 1
ATOM 5274 C C . ILE B 1 162 ? -5.555 9.203 9.211 1 94.38 162 ILE B C 1
ATOM 5276 O O . ILE B 1 162 ? -4.703 9.227 10.102 1 94.38 162 ILE B O 1
ATOM 5280 N N . VAL B 1 163 ? -6.84 9.172 9.422 1 94.19 163 VAL B N 1
ATOM 5281 C CA . VAL B 1 163 ? -7.387 9.062 10.766 1 94.19 163 VAL B CA 1
ATOM 5282 C C . VAL B 1 163 ? -7.195 7.641 11.289 1 94.19 163 VAL B C 1
ATOM 5284 O O . VAL B 1 163 ? -7.945 6.73 10.922 1 94.19 163 VAL B O 1
ATOM 5287 N N . THR B 1 164 ? -6.316 7.488 12.25 1 94.75 164 THR B N 1
ATOM 5288 C CA . THR B 1 164 ? -5.871 6.176 12.711 1 94.75 164 THR B CA 1
ATOM 5289 C C . THR B 1 164 ? -7.055 5.336 13.172 1 94.75 164 THR B C 1
ATOM 5291 O O . THR B 1 164 ? -7.172 4.164 12.812 1 94.75 164 THR B O 1
ATOM 5294 N N . HIS B 1 165 ? -7.98 5.918 13.859 1 92 165 HIS B N 1
ATOM 5295 C CA . HIS B 1 165 ? -9.055 5.191 14.523 1 92 165 HIS B CA 1
ATOM 5296 C C . HIS B 1 165 ? -10.164 4.832 13.539 1 92 165 HIS B C 1
ATOM 5298 O O . HIS B 1 165 ? -11.055 4.035 13.859 1 92 165 HIS B O 1
ATOM 5304 N N . ALA B 1 166 ? -10.078 5.371 12.344 1 92.44 166 ALA B N 1
ATOM 5305 C CA . ALA B 1 166 ? -11.094 5.086 11.336 1 92.44 166 ALA B CA 1
ATOM 5306 C C . ALA B 1 166 ? -10.594 4.062 10.32 1 92.44 166 ALA B C 1
ATOM 5308 O O . ALA B 1 166 ? -11.367 3.564 9.5 1 92.44 166 ALA B O 1
ATOM 5309 N N . GLU B 1 167 ? -9.367 3.684 10.391 1 94.5 167 GLU B N 1
ATOM 5310 C CA . GLU B 1 167 ? -8.742 2.879 9.344 1 94.5 167 GLU B CA 1
ATOM 5311 C C . GLU B 1 167 ? -9.398 1.503 9.242 1 94.5 167 GLU B C 1
ATOM 5313 O O . GLU B 1 167 ? -9.617 0.996 8.141 1 94.5 167 GLU B O 1
ATOM 5318 N N . ARG B 1 168 ? -9.672 0.947 10.391 1 93.62 168 ARG B N 1
ATOM 5319 C CA . ARG B 1 168 ? -10.281 -0.38 10.375 1 93.62 168 ARG B CA 1
ATOM 5320 C C . ARG B 1 168 ? -11.609 -0.367 9.625 1 93.62 168 ARG B C 1
ATOM 5322 O O . ARG B 1 168 ? -11.891 -1.266 8.828 1 93.62 168 ARG B O 1
ATOM 5329 N N . SER B 1 169 ? -12.367 0.616 9.891 1 92.12 169 SER B N 1
ATOM 5330 C CA . SER B 1 169 ? -13.68 0.715 9.258 1 92.12 169 SER B CA 1
ATOM 5331 C C . SER B 1 169 ? -13.562 1.088 7.789 1 92.12 169 SER B C 1
ATOM 5333 O O . SER B 1 169 ? -14.32 0.589 6.953 1 92.12 169 SER B O 1
ATOM 5335 N N . PHE B 1 170 ? -12.633 1.979 7.473 1 92.5 170 PHE B N 1
ATOM 5336 C CA . PHE B 1 170 ? -12.516 2.5 6.117 1 92.5 170 PHE B CA 1
ATOM 5337 C C . PHE B 1 170 ? -11.906 1.456 5.188 1 92.5 170 PHE B C 1
ATOM 5339 O O . PHE B 1 170 ? -12.422 1.214 4.094 1 92.5 170 PHE B O 1
ATOM 5346 N N . PHE B 1 171 ? -10.812 0.78 5.645 1 90.06 171 PHE B N 1
ATOM 5347 C CA . PHE B 1 171 ? -10.117 -0.051 4.676 1 90.06 171 PHE B CA 1
ATOM 5348 C C . PHE B 1 171 ? -9.797 -1.419 5.262 1 90.06 171 PHE B C 1
ATOM 5350 O O . PHE B 1 171 ? -9.219 -2.273 4.586 1 90.06 171 PHE B O 1
ATOM 5357 N N . GLY B 1 172 ? -10.148 -1.714 6.426 1 93.06 172 GLY B N 1
ATOM 5358 C CA . GLY B 1 172 ? -10.156 -3.066 6.961 1 93.06 172 GLY B CA 1
ATOM 5359 C C . GLY B 1 172 ? -8.945 -3.377 7.812 1 93.06 172 GLY B C 1
ATOM 5360 O O . GLY B 1 172 ? -8.922 -4.375 8.539 1 93.06 172 GLY B O 1
ATOM 5361 N N . HIS B 1 173 ? -7.941 -2.545 7.762 1 93.75 173 HIS B N 1
ATOM 5362 C CA . HIS B 1 173 ? -6.699 -2.875 8.461 1 93.75 173 HIS B CA 1
ATOM 5363 C C . HIS B 1 173 ? -6.383 -1.847 9.539 1 93.75 173 HIS B C 1
ATOM 5365 O O . HIS B 1 173 ? -6.902 -0.728 9.508 1 93.75 173 HIS B O 1
ATOM 5371 N N . VAL B 1 174 ? -5.566 -2.273 10.5 1 94.06 174 VAL B N 1
ATOM 5372 C CA . VAL B 1 174 ? -5.074 -1.414 11.57 1 94.06 174 VAL B CA 1
ATOM 5373 C C . VAL B 1 174 ? -3.562 -1.246 11.453 1 94.06 174 VAL B C 1
ATOM 5375 O O . VAL B 1 174 ? -2.846 -2.207 11.164 1 94.06 174 VAL B O 1
ATOM 5378 N N . PRO B 1 175 ? -3.152 -0.034 11.641 1 94.88 175 PRO B N 1
ATOM 5379 C CA . PRO B 1 175 ? -1.697 0.135 11.594 1 94.88 175 PRO B CA 1
ATOM 5380 C C . PRO B 1 175 ? -0.995 -0.46 12.812 1 94.88 175 PRO B C 1
ATOM 5382 O O . PRO B 1 175 ? -1.576 -0.514 13.898 1 94.88 175 PRO B O 1
ATOM 5385 N N . ASN B 1 176 ? 0.229 -0.94 12.609 1 96.25 176 ASN B N 1
ATOM 5386 C CA . ASN B 1 176 ? 1.069 -1.381 13.719 1 96.25 176 ASN B CA 1
ATOM 5387 C C . ASN B 1 176 ? 1.591 -0.199 14.531 1 96.25 176 ASN B C 1
ATOM 5389 O O . ASN B 1 176 ? 2.41 0.582 14.047 1 96.25 176 ASN B O 1
ATOM 5393 N N . PRO B 1 177 ? 1.197 -0.111 15.766 1 97.12 177 PRO B N 1
ATOM 5394 C CA . PRO B 1 177 ? 1.568 1.076 16.547 1 97.12 177 PRO B CA 1
ATOM 5395 C C . PRO B 1 177 ? 3.061 1.126 16.859 1 97.12 177 PRO B C 1
ATOM 5397 O O . PRO B 1 177 ? 3.559 2.152 17.328 1 97.12 177 PRO B O 1
ATOM 5400 N N . ALA B 1 178 ? 3.746 0.049 16.641 1 97.5 178 ALA B N 1
ATOM 5401 C CA . ALA B 1 178 ? 5.188 0.047 16.875 1 97.5 178 ALA B CA 1
ATOM 5402 C C . ALA B 1 178 ? 5.918 0.804 15.758 1 97.5 178 ALA B C 1
ATOM 5404 O O . ALA B 1 178 ? 7.035 1.29 15.969 1 97.5 178 ALA B O 1
ATOM 5405 N N . ALA B 1 179 ? 5.254 0.892 14.625 1 97.38 179 ALA B N 1
ATOM 5406 C CA . ALA B 1 179 ? 5.965 1.432 13.469 1 97.38 179 ALA B CA 1
ATOM 5407 C C . ALA B 1 179 ? 5.242 2.648 12.898 1 97.38 179 ALA B C 1
ATOM 5409 O O . ALA B 1 179 ? 5.848 3.477 12.219 1 97.38 179 ALA B O 1
ATOM 5410 N N . VAL B 1 180 ? 3.961 2.729 13.141 1 97.31 180 VAL B N 1
ATOM 5411 C CA . VAL B 1 180 ? 3.131 3.777 12.562 1 97.31 180 VAL B CA 1
ATOM 5412 C C . VAL B 1 180 ? 2.559 4.66 13.672 1 97.31 180 VAL B C 1
ATOM 5414 O O . VAL B 1 180 ? 1.912 4.164 14.594 1 97.31 180 VAL B O 1
ATOM 5417 N N . SER B 1 181 ? 2.766 5.922 13.547 1 97.25 181 SER B N 1
ATOM 5418 C CA . SER B 1 181 ? 2.293 6.855 14.57 1 97.25 181 SER B CA 1
ATOM 5419 C C . SER B 1 181 ? 0.801 7.129 14.422 1 97.25 181 SER B C 1
ATOM 5421 O O . SER B 1 181 ? 0.292 7.234 13.305 1 97.25 181 SER B O 1
ATOM 5423 N N . ASN B 1 182 ? 0.214 7.199 15.602 1 96.62 182 ASN B N 1
ATOM 5424 C CA . ASN B 1 182 ? -1.166 7.668 15.648 1 96.62 182 ASN B CA 1
ATOM 5425 C C . ASN B 1 182 ? -1.291 9.102 15.133 1 96.62 182 ASN B C 1
ATOM 5427 O O . ASN B 1 182 ? -0.364 9.898 15.273 1 96.62 182 ASN B O 1
ATOM 5431 N N . LEU B 1 183 ? -2.424 9.383 14.547 1 94.69 183 LEU B N 1
ATOM 5432 C CA . LEU B 1 183 ? -2.67 10.719 14 1 94.69 183 LEU B CA 1
ATOM 5433 C C . LEU B 1 183 ? -2.396 11.789 15.047 1 94.69 183 LEU B C 1
ATOM 5435 O O . LEU B 1 183 ? -1.907 12.875 14.719 1 94.69 183 LEU B O 1
ATOM 5439 N N . LEU B 1 184 ? -2.693 11.508 16.281 1 94.31 184 LEU B N 1
ATOM 5440 C CA . LEU B 1 184 ? -2.605 12.5 17.344 1 94.31 184 LEU B CA 1
ATOM 5441 C C . LEU B 1 184 ? -1.273 12.391 18.078 1 94.31 184 LEU B C 1
ATOM 5443 O O . LEU B 1 184 ? -1.087 13.016 19.125 1 94.31 184 LEU B O 1
ATOM 5447 N N . SER B 1 185 ? -0.415 11.562 17.547 1 95.56 185 SER B N 1
ATOM 5448 C CA . SER B 1 185 ? 0.932 11.484 18.109 1 95.56 185 SER B CA 1
ATOM 5449 C C . SER B 1 185 ? 1.737 12.742 17.766 1 95.56 185 SER B C 1
ATOM 5451 O O . SER B 1 185 ? 1.595 13.305 16.688 1 95.56 185 SER B O 1
ATOM 5453 N N . PRO B 1 186 ? 2.58 13.141 18.719 1 95.19 186 PRO B N 1
ATOM 5454 C CA . PRO B 1 186 ? 3.441 14.281 18.391 1 95.19 186 PRO B CA 1
ATOM 5455 C C . PRO B 1 186 ? 4.648 13.891 17.547 1 95.19 186 PRO B C 1
ATOM 5457 O O . PRO B 1 186 ? 5.418 14.758 17.125 1 95.19 186 PRO B O 1
ATOM 5460 N N . ARG B 1 187 ? 4.789 12.602 17.297 1 96.25 187 ARG B N 1
ATOM 5461 C CA . ARG B 1 187 ? 5.953 12.117 16.562 1 96.25 187 ARG B CA 1
ATOM 5462 C C . ARG B 1 187 ? 5.547 11.562 15.195 1 96.25 187 ARG B C 1
ATOM 5464 O O . ARG B 1 187 ? 4.496 10.93 15.07 1 96.25 187 ARG B O 1
ATOM 5471 N N . GLY B 1 188 ? 6.422 11.82 14.227 1 95.56 188 GLY B N 1
ATOM 5472 C CA . GLY B 1 188 ? 6.199 11.25 12.906 1 95.56 188 GLY B CA 1
ATOM 5473 C C . GLY B 1 188 ? 6.234 9.734 12.898 1 95.56 188 GLY B C 1
ATOM 5474 O O . GLY B 1 188 ? 5.387 9.094 12.266 1 95.56 188 GLY B O 1
ATOM 5475 N N . VAL B 1 189 ? 7.188 9.156 13.523 1 96.19 189 VAL B N 1
ATOM 5476 C CA . VAL B 1 189 ? 7.301 7.723 13.766 1 96.19 189 VAL B CA 1
ATOM 5477 C C . VAL B 1 189 ? 7.77 7.477 15.203 1 96.19 189 VAL B C 1
ATOM 5479 O O . VAL B 1 189 ? 8.484 8.297 15.773 1 96.19 189 VAL B O 1
ATOM 5482 N N . PRO B 1 190 ? 7.34 6.371 15.766 1 97.62 190 PRO B N 1
ATOM 5483 C CA . PRO B 1 190 ? 7.809 6.078 17.125 1 97.62 190 PRO B CA 1
ATOM 5484 C C . PRO B 1 190 ? 9.188 5.422 17.141 1 97.62 190 PRO B C 1
ATOM 5486 O O . PRO B 1 190 ? 9.312 4.23 16.844 1 97.62 190 PRO B O 1
ATOM 5489 N N . LYS B 1 191 ? 10.141 6.082 17.672 1 96.75 191 LYS B N 1
ATOM 5490 C CA . LYS B 1 191 ? 11.523 5.617 17.578 1 96.75 191 LYS B CA 1
ATOM 5491 C C . LYS B 1 191 ? 11.977 4.965 18.875 1 96.75 191 LYS B C 1
ATOM 5493 O O . LYS B 1 191 ? 12.68 3.957 18.859 1 96.75 191 LYS B O 1
ATOM 5498 N N . THR B 1 192 ? 11.57 5.457 20 1 97.5 192 THR B N 1
ATOM 5499 C CA . THR B 1 192 ? 12.023 4.969 21.312 1 97.5 192 THR B CA 1
ATOM 5500 C C . THR B 1 192 ? 10.945 4.105 21.953 1 97.5 192 THR B C 1
ATOM 5502 O O . THR B 1 192 ? 9.797 4.105 21.531 1 97.5 192 THR B O 1
ATOM 5505 N N . PHE B 1 193 ? 11.391 3.373 23.062 1 97.38 193 PHE B N 1
ATOM 5506 C CA . PHE B 1 193 ? 10.438 2.574 23.812 1 97.38 193 PHE B CA 1
ATOM 5507 C C . PHE B 1 193 ? 9.289 3.441 24.328 1 97.38 193 PHE B C 1
ATOM 5509 O O . PHE B 1 193 ? 8.125 3.074 24.203 1 97.38 193 PHE B O 1
ATOM 5516 N N . GLY B 1 194 ? 9.633 4.613 24.875 1 97.88 194 GLY B N 1
ATOM 5517 C CA . GLY B 1 194 ? 8.625 5.52 25.406 1 97.88 194 GLY B CA 1
ATOM 5518 C C . GLY B 1 194 ? 7.648 6.004 24.344 1 97.88 194 GLY B C 1
ATOM 5519 O O . GLY B 1 194 ? 6.445 6.098 24.609 1 97.88 194 GLY B O 1
ATOM 5520 N N . GLU B 1 195 ? 8.133 6.328 23.188 1 97.88 195 GLU B N 1
ATOM 5521 C CA . GLU B 1 195 ? 7.281 6.785 22.094 1 97.88 195 GLU B CA 1
ATOM 5522 C C . GLU B 1 195 ? 6.355 5.676 21.625 1 97.88 195 GLU B C 1
ATOM 5524 O O . GLU B 1 195 ? 5.168 5.91 21.375 1 97.88 195 GLU B O 1
ATOM 5529 N N . ARG B 1 196 ? 6.898 4.434 21.469 1 98.12 196 ARG B N 1
ATOM 5530 C CA . ARG B 1 196 ? 6.082 3.293 21.062 1 98.12 196 ARG B CA 1
ATOM 5531 C C . ARG B 1 196 ? 5.004 2.998 22.109 1 98.12 196 ARG B C 1
ATOM 5533 O O . ARG B 1 196 ? 3.861 2.697 21.75 1 98.12 196 ARG B O 1
ATOM 5540 N N . PHE B 1 197 ? 5.414 3.086 23.375 1 97.5 197 PHE B N 1
ATOM 5541 C CA . PHE B 1 197 ? 4.488 2.854 24.469 1 97.5 197 PHE B CA 1
ATOM 5542 C C . PHE B 1 197 ? 3.332 3.848 24.422 1 97.5 197 PHE B C 1
ATOM 5544 O O . PHE B 1 197 ? 2.164 3.451 24.438 1 97.5 197 PHE B O 1
ATOM 5551 N N . ALA B 1 198 ? 3.648 5.141 24.391 1 97.62 198 ALA B N 1
ATOM 5552 C CA . ALA B 1 198 ? 2.635 6.191 24.344 1 97.62 198 ALA B CA 1
ATOM 5553 C C . ALA B 1 198 ? 1.761 6.051 23.094 1 97.62 198 ALA B C 1
ATOM 5555 O O . ALA B 1 198 ? 0.545 6.25 23.156 1 97.62 198 ALA B O 1
ATOM 5556 N N . ASN B 1 199 ? 2.398 5.742 22 1 98 199 ASN B N 1
ATOM 5557 C CA . ASN B 1 199 ? 1.675 5.594 20.75 1 98 199 ASN B CA 1
ATOM 5558 C C . ASN B 1 199 ? 0.692 4.426 20.797 1 98 199 ASN B C 1
ATOM 5560 O O . ASN B 1 199 ? -0.429 4.531 20.297 1 98 199 ASN B O 1
ATOM 5564 N N . THR B 1 200 ? 1.102 3.34 21.344 1 97.44 200 THR B N 1
ATOM 5565 C CA . THR B 1 200 ? 0.238 2.174 21.5 1 97.44 200 THR B CA 1
ATOM 5566 C C . THR B 1 200 ? -0.972 2.504 22.375 1 97.44 200 THR B C 1
ATOM 5568 O O . THR B 1 200 ? -2.105 2.174 22.016 1 97.44 200 THR B O 1
ATOM 5571 N N . LEU B 1 201 ? -0.725 3.166 23.438 1 96.25 201 LEU B N 1
ATOM 5572 C CA . LEU B 1 201 ? -1.808 3.549 24.344 1 96.25 201 LEU B CA 1
ATOM 5573 C C . LEU B 1 201 ? -2.793 4.48 23.641 1 96.25 201 LEU B C 1
ATOM 5575 O O . LEU B 1 201 ? -4.008 4.332 23.797 1 96.25 201 LEU B O 1
ATOM 5579 N N . ARG B 1 202 ? -2.26 5.445 22.922 1 95.75 202 ARG B N 1
ATOM 5580 C CA . ARG B 1 202 ? -3.111 6.379 22.188 1 95.75 202 ARG B CA 1
ATOM 5581 C C . ARG B 1 202 ? -3.969 5.648 21.156 1 95.75 202 ARG B C 1
ATOM 5583 O O . ARG B 1 202 ? -5.148 5.965 20.984 1 95.75 202 ARG B O 1
ATOM 5590 N N . THR B 1 203 ? -3.363 4.719 20.516 1 96 203 THR B N 1
ATOM 5591 C CA . THR B 1 203 ? -4.055 3.973 19.469 1 96 203 THR B CA 1
ATOM 5592 C C . THR B 1 203 ? -5.184 3.133 20.062 1 96 203 THR B C 1
ATOM 5594 O O . THR B 1 203 ? -6.309 3.145 19.547 1 96 203 THR B O 1
ATOM 5597 N N . VAL B 1 204 ? -4.938 2.439 21.109 1 94.31 204 VAL B N 1
ATOM 5598 C CA . VAL B 1 204 ? -5.93 1.57 21.734 1 94.31 204 VAL B CA 1
ATOM 5599 C C . VAL B 1 204 ? -7.02 2.416 22.391 1 94.31 204 VAL B C 1
ATOM 5601 O O . VAL B 1 204 ? -8.211 2.154 22.203 1 94.31 204 VAL B O 1
ATOM 5604 N N . TYR B 1 205 ? -6.609 3.428 23.125 1 95.38 205 TYR B N 1
ATOM 5605 C CA . TYR B 1 205 ? -7.547 4.297 23.812 1 95.38 205 TYR B CA 1
ATOM 5606 C C . TYR B 1 205 ? -8.445 5.035 22.828 1 95.38 205 TYR B C 1
ATOM 5608 O O . TYR B 1 205 ? -9.656 5.121 23.031 1 95.38 205 TYR B O 1
ATOM 5616 N N . GLY B 1 206 ? -7.828 5.582 21.766 1 94 206 GLY B N 1
ATOM 5617 C CA . GLY B 1 206 ? -8.617 6.266 20.766 1 94 206 GLY B CA 1
ATOM 5618 C C . GLY B 1 206 ? -9.648 5.371 20.109 1 94 206 GLY B C 1
ATOM 5619 O O . GLY B 1 206 ? -10.789 5.785 19.891 1 94 206 GLY B O 1
ATOM 5620 N N . SER B 1 207 ? -9.25 4.16 19.781 1 93 207 SER B N 1
ATOM 5621 C CA . SER B 1 207 ? -10.18 3.203 19.188 1 93 207 SER B CA 1
ATOM 5622 C C . SER B 1 207 ? -11.344 2.896 20.125 1 93 207 SER B C 1
ATOM 5624 O O . SER B 1 207 ? -12.484 2.779 19.688 1 93 207 SER B O 1
ATOM 5626 N N . TRP B 1 208 ? -11.031 2.758 21.359 1 94.75 208 TRP B N 1
ATOM 5627 C CA . TRP B 1 208 ? -12.062 2.492 22.344 1 94.75 208 TRP B CA 1
ATOM 5628 C C . TRP B 1 208 ? -13.023 3.672 22.469 1 94.75 208 TRP B C 1
ATOM 5630 O O . TRP B 1 208 ? -14.234 3.482 22.594 1 94.75 208 TRP B O 1
ATOM 5640 N N . LEU B 1 209 ? -12.5 4.871 22.438 1 94.94 209 LEU B N 1
ATOM 5641 C CA . LEU B 1 209 ? -13.32 6.07 22.562 1 94.94 209 LEU B CA 1
ATOM 5642 C C . LEU B 1 209 ? -14.297 6.184 21.406 1 94.94 209 LEU B C 1
ATOM 5644 O O . LEU B 1 209 ? -15.461 6.535 21.594 1 94.94 209 LEU B O 1
ATOM 5648 N N . VAL B 1 210 ? -13.797 5.926 20.234 1 93.88 210 VAL B N 1
ATOM 5649 C CA . VAL B 1 210 ? -14.672 5.988 19.062 1 93.88 210 VAL B CA 1
ATOM 5650 C C . VAL B 1 210 ? -15.766 4.934 19.188 1 93.88 210 VAL B C 1
ATOM 5652 O O . VAL B 1 210 ? -16.938 5.223 18.953 1 93.88 210 VAL B O 1
ATOM 5655 N N . TRP B 1 211 ? -15.398 3.699 19.516 1 92.75 211 TRP B N 1
ATOM 5656 C CA . TRP B 1 211 ? -16.344 2.605 19.672 1 92.75 211 TRP B CA 1
ATOM 5657 C C . TRP B 1 211 ? -17.406 2.949 20.719 1 92.75 211 TRP B C 1
ATOM 5659 O O . TRP B 1 211 ? -18.594 2.752 20.484 1 92.75 211 TRP B O 1
ATOM 5669 N N . ASP B 1 212 ? -16.953 3.438 21.812 1 95.12 212 ASP B N 1
ATOM 5670 C CA . ASP B 1 212 ? -17.844 3.758 22.922 1 95.12 212 ASP B CA 1
ATOM 5671 C C . ASP B 1 212 ? -18.812 4.871 22.547 1 95.12 212 ASP B C 1
ATOM 5673 O O . ASP B 1 212 ? -20.016 4.793 22.859 1 95.12 212 ASP B O 1
ATOM 5677 N N . ASN B 1 213 ? -18.312 5.945 21.938 1 94.69 213 ASN B N 1
ATOM 5678 C CA . ASN B 1 213 ? -19.172 7.059 21.531 1 94.69 213 ASN B CA 1
ATOM 5679 C C . ASN B 1 213 ? -20.203 6.625 20.5 1 94.69 213 ASN B C 1
ATOM 5681 O O . ASN B 1 213 ? -21.375 6.992 20.578 1 94.69 213 ASN B O 1
ATOM 5685 N N . GLU B 1 214 ? -19.734 5.875 19.531 1 92.88 214 GLU B N 1
ATOM 5686 C CA . GLU B 1 214 ? -20.656 5.387 18.516 1 92.88 214 GLU B CA 1
ATOM 5687 C C . GLU B 1 214 ? -21.766 4.527 19.125 1 92.88 214 GLU B C 1
ATOM 5689 O O . GLU B 1 214 ? -22.938 4.652 18.766 1 92.88 214 GLU B O 1
ATOM 5694 N N . ARG B 1 215 ? -21.344 3.645 19.984 1 93.5 215 ARG B N 1
ATOM 5695 C CA . ARG B 1 215 ? -22.312 2.777 20.656 1 93.5 215 ARG B CA 1
ATOM 5696 C C . ARG B 1 215 ? -23.328 3.596 21.438 1 93.5 215 ARG B C 1
ATOM 5698 O O . ARG B 1 215 ? -24.547 3.367 21.328 1 93.5 215 ARG B O 1
ATOM 5705 N N . ARG B 1 216 ? -22.906 4.527 22.172 1 95.19 216 ARG B N 1
ATOM 5706 C CA . ARG B 1 216 ? -23.766 5.367 22.984 1 95.19 216 ARG B CA 1
ATOM 5707 C C . ARG B 1 216 ? -24.719 6.184 22.125 1 95.19 216 ARG B C 1
ATOM 5709 O O . ARG B 1 216 ? -25.906 6.273 22.422 1 95.19 216 ARG B O 1
ATOM 5716 N N . LEU B 1 217 ? -24.203 6.781 21.094 1 94.12 217 LEU B N 1
ATOM 5717 C CA . LEU B 1 217 ? -25 7.645 20.234 1 94.12 217 LEU B CA 1
ATOM 5718 C C . LEU B 1 217 ? -26 6.832 19.438 1 94.12 217 LEU B C 1
ATOM 5720 O O . LEU B 1 217 ? -27.109 7.297 19.172 1 94.12 217 LEU B O 1
ATOM 5724 N N . ARG B 1 218 ? -25.672 5.645 19.031 1 93.06 218 ARG B N 1
ATOM 5725 C CA . ARG B 1 218 ? -26.609 4.762 18.359 1 93.06 218 ARG B CA 1
ATOM 5726 C C . ARG B 1 218 ? -27.812 4.434 19.25 1 93.06 218 ARG B C 1
ATOM 5728 O O . ARG B 1 218 ? -28.922 4.238 18.75 1 93.06 218 ARG B O 1
ATOM 5735 N N . GLN B 1 219 ? -27.594 4.398 20.5 1 94.25 219 GLN B N 1
ATOM 5736 C CA . GLN B 1 219 ? -28.656 4.078 21.453 1 94.25 219 GLN B CA 1
ATOM 5737 C C . GLN B 1 219 ? -29.453 5.32 21.828 1 94.25 219 GLN B C 1
ATOM 5739 O O . GLN B 1 219 ? -30.688 5.27 21.906 1 94.25 219 GLN B O 1
ATOM 5744 N N . SER B 1 220 ? -28.797 6.418 22 1 94.5 220 SER B N 1
ATOM 5745 C CA . SER B 1 220 ? -29.453 7.613 22.531 1 94.5 220 SER B CA 1
ATOM 5746 C C . SER B 1 220 ? -30.047 8.461 21.422 1 94.5 220 SER B C 1
ATOM 5748 O O . SER B 1 220 ? -31.016 9.188 21.641 1 94.5 220 SER B O 1
ATOM 5750 N N . ASP B 1 221 ? -29.469 8.477 20.234 1 92.69 221 ASP B N 1
ATOM 5751 C CA . ASP B 1 221 ? -29.891 9.297 19.125 1 92.69 221 ASP B CA 1
ATOM 5752 C C . ASP B 1 221 ? -29.828 8.516 17.812 1 92.69 221 ASP B C 1
ATOM 5754 O O . ASP B 1 221 ? -29.047 8.867 16.906 1 92.69 221 ASP B O 1
ATOM 5758 N N . ARG B 1 222 ? -30.734 7.605 17.719 1 93.25 222 ARG B N 1
ATOM 5759 C CA . ARG B 1 222 ? -30.766 6.738 16.531 1 93.25 222 ARG B CA 1
ATOM 5760 C C . ARG B 1 222 ? -31.156 7.52 15.289 1 93.25 222 ARG B C 1
ATOM 5762 O O . ARG B 1 222 ? -32.125 8.258 15.289 1 93.25 222 ARG B O 1
ATOM 5769 N N . ARG B 1 223 ? -30.312 7.383 14.305 1 94.12 223 ARG B N 1
ATOM 5770 C CA . ARG B 1 223 ? -30.531 8.031 13.016 1 94.12 223 ARG B CA 1
ATOM 5771 C C . ARG B 1 223 ? -30.766 7.004 11.914 1 94.12 223 ARG B C 1
ATOM 5773 O O . ARG B 1 223 ? -30.531 5.809 12.117 1 94.12 223 ARG B O 1
ATOM 5780 N N . PRO B 1 224 ? -31.219 7.434 10.766 1 93.38 224 PRO B N 1
ATOM 5781 C CA . PRO B 1 224 ? -31.516 6.488 9.688 1 93.38 224 PRO B CA 1
ATOM 5782 C C . PRO B 1 224 ? -30.297 5.664 9.273 1 93.38 224 PRO B C 1
ATOM 5784 O O . PRO B 1 224 ? -30.422 4.484 8.945 1 93.38 224 PRO B O 1
ATOM 5787 N N . PHE B 1 225 ? -29.141 6.25 9.336 1 95.12 225 PHE B N 1
ATOM 5788 C CA . PHE B 1 225 ? -27.938 5.535 8.883 1 95.12 225 PHE B CA 1
ATOM 5789 C C . PHE B 1 225 ? -27.531 4.473 9.898 1 95.12 225 PHE B C 1
ATOM 5791 O O . PHE B 1 225 ? -26.719 3.6 9.594 1 95.12 225 PHE B O 1
ATOM 5798 N N . ASP B 1 226 ? -28.078 4.473 11.094 1 94.56 226 ASP B N 1
ATOM 5799 C CA . ASP B 1 226 ? -27.781 3.459 12.102 1 94.56 226 ASP B CA 1
ATOM 5800 C C . ASP B 1 226 ? -28.531 2.162 11.82 1 94.56 226 ASP B C 1
ATOM 5802 O O . ASP B 1 226 ? -28.188 1.108 12.359 1 94.56 226 ASP B O 1
ATOM 5806 N N . ALA B 1 227 ? -29.547 2.254 10.977 1 92.81 227 ALA B N 1
ATOM 5807 C CA . ALA B 1 227 ? -30.422 1.118 10.727 1 92.81 227 ALA B CA 1
ATOM 5808 C C . ALA B 1 227 ? -29.984 0.35 9.477 1 92.81 227 ALA B C 1
ATOM 5810 O O . ALA B 1 227 ? -30.609 -0.645 9.102 1 92.81 227 ALA B O 1
ATOM 5811 N N . MET B 1 228 ? -29.016 0.805 8.891 1 93.44 228 MET B N 1
ATOM 5812 C CA . MET B 1 228 ? -28.578 0.193 7.637 1 93.44 228 MET B CA 1
ATOM 5813 C C . MET B 1 228 ? -27.156 -0.326 7.742 1 93.44 228 MET B C 1
ATOM 5815 O O . MET B 1 228 ? -26.375 0.159 8.562 1 93.44 228 MET B O 1
ATOM 5819 N N . ASP B 1 229 ? -26.875 -1.392 6.965 1 93.06 229 ASP B N 1
ATOM 5820 C CA . ASP B 1 229 ? -25.484 -1.787 6.723 1 93.06 229 ASP B CA 1
ATOM 5821 C C . ASP B 1 229 ? -24.844 -0.901 5.66 1 93.06 229 ASP B C 1
ATOM 5823 O O . ASP B 1 229 ? -25.016 -1.138 4.461 1 93.06 229 ASP B O 1
ATOM 5827 N N . LEU B 1 230 ? -24.141 0.038 6.125 1 95.5 230 LEU B N 1
ATOM 5828 C CA . LEU B 1 230 ? -23.594 1.059 5.238 1 95.5 230 LEU B CA 1
ATOM 5829 C C . LEU B 1 230 ? -22.516 0.469 4.324 1 95.5 230 LEU B C 1
ATOM 5831 O O . LEU B 1 230 ? -21.719 -0.361 4.758 1 95.5 230 LEU B O 1
ATOM 5835 N N . VAL B 1 231 ? -22.531 0.945 3.098 1 94.94 231 VAL B N 1
ATOM 5836 C CA . VAL B 1 231 ? -21.531 0.479 2.137 1 94.94 231 VAL B CA 1
ATOM 5837 C C . VAL B 1 231 ? -20.156 0.992 2.531 1 94.94 231 VAL B C 1
ATOM 5839 O O . VAL B 1 231 ? -20.016 2.113 3.027 1 94.94 231 VAL B O 1
ATOM 5842 N N . ARG B 1 232 ? -19.172 0.129 2.367 1 94.5 232 ARG B N 1
ATOM 5843 C CA . ARG B 1 232 ? -17.781 0.541 2.557 1 94.5 232 ARG B CA 1
ATOM 5844 C C . ARG B 1 232 ? -17.266 1.297 1.337 1 94.5 232 ARG B C 1
ATOM 5846 O O . ARG B 1 232 ? -17.75 1.085 0.22 1 94.5 232 ARG B O 1
ATOM 5853 N N . PRO B 1 233 ? -16.344 2.182 1.592 1 97 233 PRO B N 1
ATOM 5854 C CA . PRO B 1 233 ? -15.852 2.938 0.435 1 97 233 PRO B CA 1
ATOM 5855 C C . PRO B 1 233 ? -15.133 2.057 -0.585 1 97 233 PRO B C 1
ATOM 5857 O O . PRO B 1 233 ? -14.414 1.13 -0.206 1 97 233 PRO B O 1
ATOM 5860 N N . SER B 1 234 ? -15.391 2.396 -1.866 1 97.62 234 SER B N 1
ATOM 5861 C CA . SER B 1 234 ? -14.656 1.757 -2.955 1 97.62 234 SER B CA 1
ATOM 5862 C C . SER B 1 234 ? -13.211 2.24 -3.01 1 97.62 234 SER B C 1
ATOM 5864 O O . SER B 1 234 ? -12.32 1.508 -3.451 1 97.62 234 SER B O 1
ATOM 5866 N N . LEU B 1 235 ? -13.078 3.432 -2.648 1 97.69 235 LEU B N 1
ATOM 5867 C CA . LEU B 1 235 ? -11.805 4.129 -2.719 1 97.69 235 LEU B CA 1
ATOM 5868 C C . LEU B 1 235 ? -11.734 5.254 -1.693 1 97.69 235 LEU B C 1
ATOM 5870 O O . LEU B 1 235 ? -12.766 5.84 -1.344 1 97.69 235 LEU B O 1
ATOM 5874 N N . THR B 1 236 ? -10.57 5.477 -1.179 1 98 236 THR B N 1
ATOM 5875 C CA . THR B 1 236 ? -10.359 6.594 -0.265 1 98 236 THR B CA 1
ATOM 5876 C C . THR B 1 236 ? -9.195 7.461 -0.733 1 98 236 THR B C 1
ATOM 5878 O O . THR B 1 236 ? -8.055 6.988 -0.81 1 98 236 THR B O 1
ATOM 5881 N N . PHE B 1 237 ? -9.516 8.695 -1.058 1 98.31 237 PHE B N 1
ATOM 5882 C CA . PHE B 1 237 ? -8.469 9.688 -1.27 1 98.31 237 PHE B CA 1
ATOM 5883 C C . PHE B 1 237 ? -8.016 10.289 0.056 1 98.31 237 PHE B C 1
ATOM 5885 O O . PHE B 1 237 ? -8.836 10.75 0.849 1 98.31 237 PHE B O 1
ATOM 5892 N N . THR B 1 238 ? -6.734 10.25 0.275 1 97.44 238 THR B N 1
ATOM 5893 C CA . THR B 1 238 ? -6.207 10.852 1.495 1 97.44 238 THR B CA 1
ATOM 5894 C C . THR B 1 238 ? -5.289 12.023 1.167 1 97.44 238 THR B C 1
ATOM 5896 O O . THR B 1 238 ? -4.539 11.984 0.19 1 97.44 238 THR B O 1
ATOM 5899 N N . ASN B 1 239 ? -5.441 13.07 1.933 1 97.31 239 ASN B N 1
ATOM 5900 C CA . ASN B 1 239 ? -4.547 14.211 1.783 1 97.31 239 ASN B CA 1
ATOM 5901 C C . ASN B 1 239 ? -3.174 13.938 2.393 1 97.31 239 ASN B C 1
ATOM 5903 O O . ASN B 1 239 ? -2.729 14.656 3.285 1 97.31 239 ASN B O 1
ATOM 5907 N N . THR B 1 240 ? -2.566 12.891 1.858 1 96.06 240 THR B N 1
ATOM 5908 C CA . THR B 1 240 ? -1.276 12.469 2.389 1 96.06 240 THR B CA 1
ATOM 5909 C C . THR B 1 240 ? -0.299 12.164 1.258 1 96.06 240 THR B C 1
ATOM 5911 O O . THR B 1 240 ? -0.704 12.016 0.103 1 96.06 240 THR B O 1
ATOM 5914 N N . HIS B 1 241 ? 0.911 12.219 1.611 1 94.19 241 HIS B N 1
ATOM 5915 C CA . HIS B 1 241 ? 2.061 11.789 0.824 1 94.19 241 HIS B CA 1
ATOM 5916 C C . HIS B 1 241 ? 3.26 11.492 1.717 1 94.19 241 HIS B C 1
ATOM 5918 O O . HIS B 1 241 ? 3.191 11.664 2.936 1 94.19 241 HIS B O 1
ATOM 5924 N N . PHE B 1 242 ? 4.348 11.07 1.224 1 86.75 242 PHE B N 1
ATOM 5925 C CA . PHE B 1 242 ? 5.465 10.508 1.973 1 86.75 242 PHE B CA 1
ATOM 5926 C C . PHE B 1 242 ? 5.922 11.461 3.066 1 86.75 242 PHE B C 1
ATOM 5928 O O . PHE B 1 242 ? 6.336 11.031 4.145 1 86.75 242 PHE B O 1
ATOM 5935 N N . ILE B 1 243 ? 5.832 12.789 2.904 1 87.88 243 ILE B N 1
ATOM 5936 C CA . ILE B 1 243 ? 6.43 13.773 3.805 1 87.88 243 ILE B CA 1
ATOM 5937 C C . ILE B 1 243 ? 5.543 13.945 5.035 1 87.88 243 ILE B C 1
ATOM 5939 O O . ILE B 1 243 ? 6.031 14.281 6.117 1 87.88 243 ILE B O 1
ATOM 5943 N N . THR B 1 244 ? 4.242 13.719 4.883 1 87.38 244 THR B N 1
ATOM 5944 C CA . THR B 1 244 ? 3.334 13.844 6.02 1 87.38 244 THR B CA 1
ATOM 5945 C C . THR B 1 244 ? 2.826 12.477 6.461 1 87.38 244 THR B C 1
ATOM 5947 O O . THR B 1 244 ? 2.166 12.359 7.492 1 87.38 244 THR B O 1
ATOM 5950 N N . GLU B 1 245 ? 3.049 11.57 5.68 1 91.69 245 GLU B N 1
ATOM 5951 C CA . GLU B 1 245 ? 2.705 10.18 5.957 1 91.69 245 GLU B CA 1
ATOM 5952 C C . GLU B 1 245 ? 3.885 9.25 5.672 1 91.69 245 GLU B C 1
ATOM 5954 O O . GLU B 1 245 ? 4.004 8.711 4.574 1 91.69 245 GLU B O 1
ATOM 5959 N N . PRO B 1 246 ? 4.688 9.078 6.758 1 95 246 PRO B N 1
ATOM 5960 C CA . PRO B 1 246 ? 5.832 8.188 6.547 1 95 246 PRO B CA 1
ATOM 5961 C C . PRO B 1 246 ? 5.43 6.82 6.004 1 95 246 PRO B C 1
ATOM 5963 O O . PRO B 1 246 ? 4.297 6.379 6.211 1 95 246 PRO B O 1
ATOM 5966 N N . SER B 1 247 ? 6.441 6.188 5.375 1 96.25 247 SER B N 1
ATOM 5967 C CA . SER B 1 247 ? 6.199 4.93 4.672 1 96.25 247 SER B CA 1
ATOM 5968 C C . SER B 1 247 ? 5.559 3.895 5.59 1 96.25 247 SER B C 1
ATOM 5970 O O . SER B 1 247 ? 6.09 3.596 6.66 1 96.25 247 SER B O 1
ATOM 5972 N N . ARG B 1 248 ? 4.48 3.404 5.137 1 96.19 248 ARG B N 1
ATOM 5973 C CA . ARG B 1 248 ? 3.729 2.361 5.82 1 96.19 248 ARG B CA 1
ATOM 5974 C C . ARG B 1 248 ? 2.889 1.556 4.836 1 96.19 248 ARG B C 1
ATOM 5976 O O . ARG B 1 248 ? 2.67 1.986 3.701 1 96.19 248 ARG B O 1
ATOM 5983 N N . PRO B 1 249 ? 2.439 0.384 5.25 1 96.12 249 PRO B N 1
ATOM 5984 C CA . PRO B 1 249 ? 1.592 -0.379 4.332 1 96.12 249 PRO B CA 1
ATOM 5985 C C . PRO B 1 249 ? 0.184 0.2 4.207 1 96.12 249 PRO B C 1
ATOM 5987 O O . PRO B 1 249 ? -0.449 0.514 5.219 1 96.12 249 PRO B O 1
ATOM 5990 N N . LEU B 1 250 ? -0.274 0.305 2.992 1 96.56 250 LEU B N 1
ATOM 5991 C CA . LEU B 1 250 ? -1.636 0.723 2.678 1 96.56 250 LEU B CA 1
ATOM 5992 C C . LEU B 1 250 ? -2.248 -0.178 1.61 1 96.56 250 LEU B C 1
ATOM 5994 O O . LEU B 1 250 ? -1.531 -0.737 0.778 1 96.56 250 LEU B O 1
ATOM 5998 N N . THR B 1 251 ? -3.559 -0.38 1.704 1 96.69 251 THR B N 1
ATOM 5999 C CA . THR B 1 251 ? -4.258 -1.137 0.67 1 96.69 251 THR B CA 1
ATOM 6000 C C . THR B 1 251 ? -4.383 -0.314 -0.609 1 96.69 251 THR B C 1
ATOM 6002 O O . THR B 1 251 ? -4.277 0.914 -0.577 1 96.69 251 THR B O 1
ATOM 6005 N N . PRO B 1 252 ? -4.633 -0.989 -1.726 1 96.19 252 PRO B N 1
ATOM 6006 C CA . PRO B 1 252 ? -4.664 -0.274 -3.004 1 96.19 252 PRO B CA 1
ATOM 6007 C C . PRO B 1 252 ? -5.844 0.691 -3.109 1 96.19 252 PRO B C 1
ATOM 6009 O O . PRO B 1 252 ? -5.844 1.58 -3.965 1 96.19 252 PRO B O 1
ATOM 6012 N N . ASP B 1 253 ? -6.852 0.54 -2.289 1 97 253 ASP B N 1
ATOM 6013 C CA . ASP B 1 253 ? -8.008 1.427 -2.34 1 97 253 ASP B CA 1
ATOM 6014 C C . ASP B 1 253 ? -7.746 2.723 -1.579 1 97 253 ASP B C 1
ATOM 6016 O O . ASP B 1 253 ? -8.633 3.566 -1.449 1 97 253 ASP B O 1
ATOM 6020 N N . VAL B 1 254 ? -6.574 2.879 -1.057 1 97.25 254 VAL B N 1
ATOM 6021 C CA . VAL B 1 254 ? -6.137 4.133 -0.449 1 97.25 254 VAL B CA 1
ATOM 6022 C C . VAL B 1 254 ? -5.176 4.855 -1.39 1 97.25 254 VAL B C 1
ATOM 6024 O O . VAL B 1 254 ? -4.066 4.383 -1.637 1 97.25 254 VAL B O 1
ATOM 6027 N N . VAL B 1 255 ? -5.605 5.984 -1.894 1 97.44 255 VAL B N 1
ATOM 6028 C CA . VAL B 1 255 ? -4.805 6.746 -2.848 1 97.44 255 VAL B CA 1
ATOM 6029 C C . VAL B 1 255 ? -4.387 8.078 -2.223 1 97.44 255 VAL B C 1
ATOM 6031 O O . VAL B 1 255 ? -5.234 8.867 -1.794 1 97.44 255 VAL B O 1
ATOM 6034 N N . GLN B 1 256 ? -3.111 8.258 -2.176 1 97.31 256 GLN B N 1
ATOM 6035 C CA . GLN B 1 256 ? -2.576 9.477 -1.574 1 97.31 256 GLN B CA 1
ATOM 6036 C C . GLN B 1 256 ? -2.541 10.617 -2.584 1 97.31 256 GLN B C 1
ATOM 6038 O O . GLN B 1 256 ? -1.856 10.531 -3.605 1 97.31 256 GLN B O 1
ATOM 6043 N N . ILE B 1 257 ? -3.217 11.719 -2.26 1 98.06 257 ILE B N 1
ATOM 6044 C CA . ILE B 1 257 ? -3.309 12.836 -3.199 1 98.06 257 ILE B CA 1
ATOM 6045 C C . ILE B 1 257 ? -2.83 14.117 -2.525 1 98.06 257 ILE B C 1
ATOM 6047 O O . ILE B 1 257 ? -3.377 15.195 -2.771 1 98.06 257 ILE B O 1
ATOM 6051 N N . GLY B 1 258 ? -1.857 13.93 -1.594 1 97.44 258 GLY B N 1
ATOM 6052 C CA . GLY B 1 258 ? -1.282 15.109 -0.975 1 97.44 258 GLY B CA 1
ATOM 6053 C C . GLY B 1 258 ? -0.863 16.172 -1.98 1 97.44 258 GLY B C 1
ATOM 6054 O O . GLY B 1 258 ? -0.178 15.867 -2.959 1 97.44 258 GLY B O 1
ATOM 6055 N N . GLY B 1 259 ? -1.315 17.469 -1.768 1 96.94 259 GLY B N 1
ATOM 6056 C CA . GLY B 1 259 ? -0.974 18.562 -2.666 1 96.94 259 GLY B CA 1
ATOM 6057 C C . GLY B 1 259 ? -2.057 18.859 -3.688 1 96.94 259 GLY B C 1
ATOM 6058 O O . GLY B 1 259 ? -1.892 19.734 -4.543 1 96.94 259 GLY B O 1
ATOM 6059 N N . ILE B 1 260 ? -3.217 18.172 -3.566 1 98.06 260 ILE B N 1
ATOM 6060 C CA . ILE B 1 260 ? -4.297 18.344 -4.531 1 98.06 260 ILE B CA 1
ATOM 6061 C C . ILE B 1 260 ? -4.805 19.781 -4.504 1 98.06 260 ILE B C 1
ATOM 6063 O O . ILE B 1 260 ? -5.285 20.297 -5.52 1 98.06 260 ILE B O 1
ATOM 6067 N N . HIS B 1 261 ? -4.586 20.516 -3.41 1 96.06 261 HIS B N 1
ATOM 6068 C CA . HIS B 1 261 ? -5.078 21.875 -3.256 1 96.06 261 HIS B CA 1
ATOM 6069 C C . HIS B 1 261 ? -4.109 22.891 -3.863 1 96.06 261 HIS B C 1
ATOM 6071 O O . HIS B 1 261 ? -4.426 24.078 -3.965 1 96.06 261 HIS B O 1
ATOM 6077 N N . LEU B 1 262 ? -2.918 22.406 -4.23 1 95.75 262 LEU B N 1
ATOM 6078 C CA . LEU B 1 262 ? -1.907 23.312 -4.754 1 95.75 262 LEU B CA 1
ATOM 6079 C C . LEU B 1 262 ? -2.316 23.844 -6.121 1 95.75 262 LEU B C 1
ATOM 6081 O O . LEU B 1 262 ? -2.527 23.078 -7.059 1 95.75 262 LEU B O 1
ATOM 6085 N N . THR B 1 263 ? -2.457 25.109 -6.223 1 88.12 263 THR B N 1
ATOM 6086 C CA . THR B 1 263 ? -2.814 25.781 -7.465 1 88.12 263 THR B CA 1
ATOM 6087 C C . THR B 1 263 ? -1.566 26.266 -8.195 1 88.12 263 THR B C 1
ATOM 6089 O O . THR B 1 263 ? -0.504 26.422 -7.586 1 88.12 263 THR B O 1
ATOM 6092 N N . PRO B 1 264 ? -1.712 26.484 -9.453 1 90.5 264 PRO B N 1
ATOM 6093 C CA . PRO B 1 264 ? -0.599 27.125 -10.148 1 90.5 264 PRO B CA 1
ATOM 6094 C C . PRO B 1 264 ? -0.272 28.5 -9.586 1 90.5 264 PRO B C 1
ATOM 6096 O O . PRO B 1 264 ? -1.146 29.172 -9.016 1 90.5 264 PRO B O 1
ATOM 6099 N N . PRO B 1 265 ? 0.976 28.891 -9.766 1 90.56 265 PRO B N 1
ATOM 6100 C CA . PRO B 1 265 ? 1.374 30.188 -9.219 1 90.56 265 PRO B CA 1
ATOM 6101 C C . PRO B 1 265 ? 0.556 31.344 -9.797 1 90.56 265 PRO B C 1
ATOM 6103 O O . PRO B 1 265 ? 0.243 31.359 -10.984 1 90.56 265 PRO B O 1
ATOM 6106 N N . GLY B 1 266 ? 0.24 32.219 -8.914 1 91.81 266 GLY B N 1
ATOM 6107 C CA . GLY B 1 266 ? -0.457 33.438 -9.289 1 91.81 266 GLY B CA 1
ATOM 6108 C C . GLY B 1 266 ? 0.395 34.688 -9.141 1 91.81 266 GLY B C 1
ATOM 6109 O O . GLY B 1 266 ? 1.622 34.625 -9.234 1 91.81 266 GLY B O 1
ATOM 6110 N N . THR B 1 267 ? -0.417 35.875 -8.992 1 93.19 267 THR B N 1
ATOM 6111 C CA . THR B 1 267 ? 0.28 37.125 -8.875 1 93.19 267 THR B CA 1
ATOM 6112 C C . THR B 1 267 ? 0.273 37.625 -7.426 1 93.19 267 THR B C 1
ATOM 6114 O O . THR B 1 267 ? -0.677 37.375 -6.684 1 93.19 267 THR B O 1
ATOM 6117 N N . ILE B 1 268 ? 1.431 38.25 -7.074 1 96.81 268 ILE B N 1
ATOM 6118 C CA . ILE B 1 268 ? 1.531 38.906 -5.777 1 96.81 268 ILE B CA 1
ATOM 6119 C C . ILE B 1 268 ? 1.204 40.406 -5.926 1 96.81 268 ILE B C 1
ATOM 6121 O O . ILE B 1 268 ? 1.718 41.062 -6.824 1 96.81 268 ILE B O 1
ATOM 6125 N N . PRO B 1 269 ? 0.311 40.875 -5.086 1 97.12 269 PRO B N 1
ATOM 6126 C CA . PRO B 1 269 ? 0.046 42.312 -5.137 1 97.12 269 PRO B CA 1
ATOM 6127 C C . PRO B 1 269 ? 1.323 43.156 -5.105 1 97.12 269 PRO B C 1
ATOM 6129 O O . PRO B 1 269 ? 2.285 42.812 -4.422 1 97.12 269 PRO B O 1
ATOM 6132 N N . LYS B 1 270 ? 1.275 44.312 -5.754 1 97 270 LYS B N 1
ATOM 6133 C CA . LYS B 1 270 ? 2.463 45.125 -6.016 1 97 270 LYS B CA 1
ATOM 6134 C C . LYS B 1 270 ? 3.127 45.562 -4.715 1 97 270 LYS B C 1
ATOM 6136 O O . LYS B 1 270 ? 4.355 45.531 -4.602 1 97 270 LYS B O 1
ATOM 6141 N N . ASP B 1 271 ? 2.396 45.969 -3.799 1 97.12 271 ASP B N 1
ATOM 6142 C CA . ASP B 1 271 ? 2.947 46.5 -2.543 1 97.12 271 ASP B CA 1
ATOM 6143 C C . ASP B 1 271 ? 3.662 45.375 -1.774 1 97.12 271 ASP B C 1
ATOM 6145 O O . ASP B 1 271 ? 4.734 45.594 -1.208 1 97.12 271 ASP B O 1
ATOM 6149 N N . ILE B 1 272 ? 3.088 44.219 -1.791 1 98.06 272 ILE B N 1
ATOM 6150 C CA . ILE B 1 272 ? 3.697 43.062 -1.132 1 98.06 272 ILE B CA 1
ATOM 6151 C C . ILE B 1 272 ? 4.957 42.625 -1.886 1 98.06 272 ILE B C 1
ATOM 6153 O O . ILE B 1 272 ? 5.984 42.344 -1.273 1 98.06 272 ILE B O 1
ATOM 6157 N N . LEU B 1 273 ? 4.848 42.625 -3.197 1 97.81 273 LEU B N 1
ATOM 6158 C CA . LEU B 1 273 ? 5.977 42.219 -4.031 1 97.81 273 LEU B CA 1
ATOM 6159 C C . LEU B 1 273 ? 7.164 43.156 -3.811 1 97.81 273 LEU B C 1
ATOM 6161 O O . LEU B 1 273 ? 8.305 42.688 -3.715 1 97.81 273 LEU B O 1
ATOM 6165 N N . GLU B 1 274 ? 6.895 44.469 -3.732 1 97.88 274 GLU B N 1
ATOM 6166 C CA . GLU B 1 274 ? 7.953 45.438 -3.479 1 97.88 274 GLU B CA 1
ATOM 6167 C C . GLU B 1 274 ? 8.617 45.188 -2.125 1 97.88 274 GLU B C 1
ATOM 6169 O O . GLU B 1 274 ? 9.836 45.281 -1.996 1 97.88 274 GLU B O 1
ATOM 6174 N N . PHE B 1 275 ? 7.777 44.906 -1.214 1 98.25 275 PHE B N 1
ATOM 6175 C CA . PHE B 1 275 ? 8.273 44.594 0.123 1 98.25 275 PHE B CA 1
ATOM 6176 C C . PHE B 1 275 ? 9.203 43.375 0.095 1 98.25 275 PHE B C 1
ATOM 6178 O O . PHE B 1 275 ? 10.266 43.406 0.721 1 98.25 275 PHE B O 1
ATOM 6185 N N . ILE B 1 276 ? 8.875 42.344 -0.644 1 98.25 276 ILE B N 1
ATOM 6186 C CA . ILE B 1 276 ? 9.625 41.094 -0.743 1 98.25 276 ILE B CA 1
ATOM 6187 C C . ILE B 1 276 ? 10.914 41.312 -1.53 1 98.25 276 ILE B C 1
ATOM 6189 O O . ILE B 1 276 ? 11.984 40.875 -1.12 1 98.25 276 ILE B O 1
ATOM 6193 N N . ASP B 1 277 ? 10.836 42.062 -2.582 1 97.25 277 ASP B N 1
ATOM 6194 C CA . ASP B 1 277 ? 11.969 42.281 -3.475 1 97.25 277 ASP B CA 1
ATOM 6195 C C . ASP B 1 277 ? 13.039 43.156 -2.801 1 97.25 277 ASP B C 1
ATOM 6197 O O . ASP B 1 277 ? 14.227 43 -3.1 1 97.25 277 ASP B O 1
ATOM 6201 N N . ASN B 1 278 ? 12.578 43.969 -1.944 1 96.56 278 ASN B N 1
ATOM 6202 C CA . ASN B 1 278 ? 13.5 44.906 -1.273 1 96.56 278 ASN B CA 1
ATOM 6203 C C . ASN B 1 278 ? 13.945 44.344 0.08 1 96.56 278 ASN B C 1
ATOM 6205 O O . ASN B 1 278 ? 14.047 45.094 1.054 1 96.56 278 ASN B O 1
ATOM 6209 N N . ALA B 1 279 ? 14.062 43.062 0.156 1 97.12 279 ALA B N 1
ATOM 6210 C CA . ALA B 1 279 ? 14.531 42.406 1.372 1 97.12 279 ALA B CA 1
ATOM 6211 C C . ALA B 1 279 ? 15.898 41.75 1.155 1 97.12 279 ALA B C 1
ATOM 6213 O O . ALA B 1 279 ? 15.984 40.562 0.821 1 97.12 279 ALA B O 1
ATOM 6214 N N . PRO B 1 280 ? 16.984 42.438 1.403 1 94.88 280 PRO B N 1
ATOM 6215 C CA . PRO B 1 280 ? 18.328 41.938 1.086 1 94.88 280 PRO B CA 1
ATOM 6216 C C . PRO B 1 280 ? 18.672 40.656 1.853 1 94.88 280 PRO B C 1
ATOM 6218 O O . PRO B 1 280 ? 19.438 39.812 1.362 1 94.88 280 PRO B O 1
ATOM 6221 N N . ASN B 1 281 ? 18.109 40.531 3.068 1 96.25 281 ASN B N 1
ATOM 6222 C CA . ASN B 1 281 ? 18.406 39.344 3.865 1 96.25 281 ASN B CA 1
ATOM 6223 C C . ASN B 1 281 ? 17.297 38.312 3.746 1 96.25 281 ASN B C 1
ATOM 6225 O O . ASN B 1 281 ? 17.266 37.344 4.5 1 96.25 281 ASN B O 1
ATOM 6229 N N . GLY B 1 282 ? 16.344 38.562 2.898 1 97.06 282 GLY B N 1
ATOM 6230 C CA . GLY B 1 282 ? 15.258 37.625 2.67 1 97.06 282 GLY B CA 1
ATOM 6231 C C . GLY B 1 282 ? 14.008 37.969 3.459 1 97.06 282 GLY B C 1
ATOM 6232 O O . GLY B 1 282 ? 13.953 39 4.137 1 97.06 282 GLY B O 1
ATOM 6233 N N . VAL B 1 283 ? 13 37.094 3.299 1 98.38 283 VAL B N 1
ATOM 6234 C CA . VAL B 1 283 ? 11.688 37.344 3.879 1 98.38 283 VAL B CA 1
ATOM 6235 C C . VAL B 1 283 ? 11.242 36.125 4.695 1 98.38 283 VAL B C 1
ATOM 6237 O O . VAL B 1 283 ? 11.523 35 4.328 1 98.38 283 VAL B O 1
ATOM 6240 N N . ILE B 1 284 ? 10.617 36.406 5.82 1 98.62 284 ILE B N 1
ATOM 6241 C CA . ILE B 1 284 ? 9.938 35.406 6.648 1 98.62 284 ILE B CA 1
ATOM 6242 C C . ILE B 1 284 ? 8.422 35.594 6.527 1 98.62 284 ILE B C 1
ATOM 6244 O O . ILE B 1 284 ? 7.918 36.719 6.613 1 98.62 284 ILE B O 1
ATOM 6248 N N . TYR B 1 285 ? 7.727 34.562 6.25 1 98.5 285 TYR B N 1
ATOM 6249 C CA . TYR B 1 285 ? 6.266 34.594 6.234 1 98.5 285 TYR B CA 1
ATOM 6250 C C . TYR B 1 285 ? 5.691 33.906 7.48 1 98.5 285 TYR B C 1
ATOM 6252 O O . TYR B 1 285 ? 5.98 32.75 7.754 1 98.5 285 TYR B O 1
ATOM 6260 N N . LEU B 1 286 ? 4.914 34.656 8.219 1 97.88 286 LEU B N 1
ATOM 6261 C CA . LEU B 1 286 ? 4.387 34.188 9.5 1 97.88 286 LEU B CA 1
ATOM 6262 C C . LEU B 1 286 ? 2.861 34.188 9.492 1 97.88 286 LEU B C 1
ATOM 6264 O O . LEU B 1 286 ? 2.246 35.25 9.336 1 97.88 286 LEU B O 1
ATOM 6268 N N . THR B 1 287 ? 2.291 32.969 9.703 1 95.44 287 THR B N 1
ATOM 6269 C CA . THR B 1 287 ? 0.843 32.844 9.844 1 95.44 287 THR B CA 1
ATOM 6270 C C . THR B 1 287 ? 0.477 31.641 10.703 1 95.44 287 THR B C 1
ATOM 6272 O O . THR B 1 287 ? 1.146 30.609 10.641 1 95.44 287 THR B O 1
ATOM 6275 N N . PHE B 1 288 ? -0.56 31.766 11.453 1 88.94 288 PHE B N 1
ATOM 6276 C CA . PHE B 1 288 ? -1.107 30.609 12.172 1 88.94 288 PHE B CA 1
ATOM 6277 C C . PHE B 1 288 ? -2.457 30.203 11.586 1 88.94 288 PHE B C 1
ATOM 6279 O O . PHE B 1 288 ? -3.344 29.75 12.32 1 88.94 288 PHE B O 1
ATOM 6286 N N . GLY B 1 289 ? -2.58 30.5 10.305 1 80.62 289 GLY B N 1
ATOM 6287 C CA . GLY B 1 289 ? -3.732 30.016 9.562 1 80.62 289 GLY B CA 1
ATOM 6288 C C . GLY B 1 289 ? -5.012 30.766 9.891 1 80.62 289 GLY B C 1
ATOM 6289 O O . GLY B 1 289 ? -4.965 31.891 10.398 1 80.62 289 GLY B O 1
ATOM 6290 N N . SER B 1 290 ? -6.133 30.188 9.484 1 70 290 SER B N 1
ATOM 6291 C CA . SER B 1 290 ? -7.438 30.812 9.641 1 70 290 SER B CA 1
ATOM 6292 C C . SER B 1 290 ? -8.078 30.438 10.969 1 70 290 SER B C 1
ATOM 6294 O O . SER B 1 290 ? -9.023 31.094 11.414 1 70 290 SER B O 1
ATOM 6296 N N . VAL B 1 291 ? -7.465 29.469 11.531 1 68.06 291 VAL B N 1
ATOM 6297 C CA . VAL B 1 291 ? -8.148 28.906 12.695 1 68.06 291 VAL B CA 1
ATOM 6298 C C . VAL B 1 291 ? -7.707 29.656 13.953 1 68.06 291 VAL B C 1
ATOM 6300 O O . VAL B 1 291 ? -8.531 29.953 14.82 1 68.06 291 VAL B O 1
ATOM 6303 N N . VAL B 1 292 ? -6.441 30.031 13.977 1 74.56 292 VAL B N 1
ATOM 6304 C CA . VAL B 1 292 ? -5.922 30.703 15.164 1 74.56 292 VAL B CA 1
ATOM 6305 C C . VAL B 1 292 ? -5.766 32.188 14.906 1 74.56 292 VAL B C 1
ATOM 6307 O O . VAL B 1 292 ? -5.066 32.594 13.977 1 74.56 292 VAL B O 1
ATOM 6310 N N . LEU B 1 293 ? -6.426 32.938 15.703 1 78.69 293 LEU B N 1
ATOM 6311 C CA . LEU B 1 293 ? -6.27 34.375 15.648 1 78.69 293 LEU B CA 1
ATOM 6312 C C . LEU B 1 293 ? -5.031 34.812 16.422 1 78.69 293 LEU B C 1
ATOM 6314 O O . LEU B 1 293 ? -4.883 34.5 17.609 1 78.69 293 LEU B O 1
ATOM 6318 N N . MET B 1 294 ? -4.25 35.562 15.75 1 83.69 294 MET B N 1
ATOM 6319 C CA . MET B 1 294 ? -3.031 36.031 16.391 1 83.69 294 MET B CA 1
ATOM 6320 C C . MET B 1 294 ? -3.359 36.875 17.609 1 83.69 294 MET B C 1
ATOM 6322 O O . MET B 1 294 ? -2.672 36.812 18.625 1 83.69 294 MET B O 1
ATOM 6326 N N . THR B 1 295 ? -4.434 37.594 17.469 1 82.69 295 THR B N 1
ATOM 6327 C CA . THR B 1 295 ? -4.805 38.531 18.531 1 82.69 295 THR B CA 1
ATOM 6328 C C . THR B 1 295 ? -5.32 37.781 19.75 1 82.69 295 THR B C 1
ATOM 6330 O O . THR B 1 295 ? -5.441 38.344 20.828 1 82.69 295 THR B O 1
ATOM 6333 N N . SER B 1 296 ? -5.652 36.5 19.516 1 81.81 296 SER B N 1
ATOM 6334 C CA . SER B 1 296 ? -6.156 35.719 20.625 1 81.81 296 SER B CA 1
ATOM 6335 C C . SER B 1 296 ? -5.016 35.125 21.453 1 81.81 296 SER B C 1
ATOM 6337 O O . SER B 1 296 ? -5.238 34.594 22.547 1 81.81 296 SER B O 1
ATOM 6339 N N . LEU B 1 297 ? -3.789 35.375 21.031 1 86.94 297 LEU B N 1
ATOM 6340 C CA . LEU B 1 297 ? -2.643 34.844 21.766 1 86.94 297 LEU B CA 1
ATOM 6341 C C . LEU B 1 297 ? -2.4 35.656 23.031 1 86.94 297 LEU B C 1
ATOM 6343 O O . LEU B 1 297 ? -2.615 36.875 23.047 1 86.94 297 LEU B O 1
ATOM 6347 N N . PRO B 1 298 ? -1.957 34.938 24.031 1 88 298 PRO B N 1
ATOM 6348 C CA . PRO B 1 298 ? -1.573 35.688 25.219 1 88 298 PRO B CA 1
ATOM 6349 C C . PRO B 1 298 ? -0.553 36.781 24.938 1 88 298 PRO B C 1
ATOM 6351 O O . PRO B 1 298 ? 0.342 36.594 24.109 1 88 298 PRO B O 1
ATOM 6354 N N . GLU B 1 299 ? -0.613 37.812 25.734 1 89.56 299 GLU B N 1
ATOM 6355 C CA . GLU B 1 299 ? 0.201 39 25.5 1 89.56 299 GLU B CA 1
ATOM 6356 C C . GLU B 1 299 ? 1.688 38.688 25.609 1 89.56 299 GLU B C 1
ATOM 6358 O O . GLU B 1 299 ? 2.504 39.25 24.875 1 89.56 299 GLU B O 1
ATOM 6363 N N . ASN B 1 300 ? 1.988 37.875 26.547 1 92.06 300 ASN B N 1
ATOM 6364 C CA . ASN B 1 300 ? 3.395 37.531 26.734 1 92.06 300 ASN B CA 1
ATOM 6365 C C . ASN B 1 300 ? 3.965 36.781 25.531 1 92.06 300 ASN B C 1
ATOM 6367 O O . ASN B 1 300 ? 5.125 37 25.156 1 92.06 300 ASN B O 1
ATOM 6371 N N . ILE B 1 301 ? 3.174 35.969 24.906 1 92.88 301 ILE B N 1
ATOM 6372 C CA . ILE B 1 301 ? 3.6 35.219 23.719 1 92.88 301 ILE B CA 1
ATOM 6373 C C . ILE B 1 301 ? 3.744 36.156 22.531 1 92.88 301 ILE B C 1
ATOM 6375 O O . ILE B 1 301 ? 4.738 36.094 21.812 1 92.88 301 ILE B O 1
ATOM 6379 N N . LEU B 1 302 ? 2.787 37 22.391 1 92.88 302 LEU B N 1
ATOM 6380 C CA . LEU B 1 302 ? 2.814 37.969 21.297 1 92.88 302 LEU B CA 1
ATOM 6381 C C . LEU B 1 302 ? 4.02 38.906 21.406 1 92.88 302 LEU B C 1
ATOM 6383 O O . LEU B 1 302 ? 4.664 39.219 20.406 1 92.88 302 LEU B O 1
ATOM 6387 N N . ARG B 1 303 ? 4.215 39.344 22.609 1 94.75 303 ARG B N 1
ATOM 6388 C CA . ARG B 1 303 ? 5.363 40.188 22.859 1 94.75 303 ARG B CA 1
ATOM 6389 C C . ARG B 1 303 ? 6.672 39.5 22.516 1 94.75 303 ARG B C 1
ATOM 6391 O O . ARG B 1 303 ? 7.559 40.062 21.891 1 94.75 303 ARG B O 1
ATOM 6398 N N . ALA B 1 304 ? 6.762 38.25 22.922 1 96.06 304 ALA B N 1
ATOM 6399 C CA . ALA B 1 304 ? 7.965 37.469 22.641 1 96.06 304 ALA B CA 1
ATOM 6400 C C . ALA B 1 304 ? 8.188 37.312 21.141 1 96.06 304 ALA B C 1
ATOM 6402 O O . ALA B 1 304 ? 9.32 37.438 20.656 1 96.06 304 ALA B O 1
ATOM 6403 N N . LEU B 1 305 ? 7.168 37.062 20.422 1 96.38 305 LEU B N 1
ATOM 6404 C CA . LEU B 1 305 ? 7.258 36.938 18.969 1 96.38 305 LEU B CA 1
ATOM 6405 C C . LEU B 1 305 ? 7.668 38.25 18.344 1 96.38 305 LEU B C 1
ATOM 6407 O O . LEU B 1 305 ? 8.57 38.312 17.5 1 96.38 305 LEU B O 1
ATOM 6411 N N . LYS B 1 306 ? 7.082 39.344 18.781 1 96.88 306 LYS B N 1
ATOM 6412 C CA . LYS B 1 306 ? 7.352 40.656 18.234 1 96.88 306 LYS B CA 1
ATOM 6413 C C . LYS B 1 306 ? 8.797 41.062 18.469 1 96.88 306 LYS B C 1
ATOM 6415 O O . LYS B 1 306 ? 9.469 41.594 17.578 1 96.88 306 LYS B O 1
ATOM 6420 N N . GLU B 1 307 ? 9.188 40.844 19.672 1 97.75 307 GLU B N 1
ATOM 6421 C CA . GLU B 1 307 ? 10.547 41.219 20.031 1 97.75 307 GLU B CA 1
ATOM 6422 C C . GLU B 1 307 ? 11.57 40.406 19.266 1 97.75 307 GLU B C 1
ATOM 6424 O O . GLU B 1 307 ? 12.594 40.938 18.828 1 97.75 307 GLU B O 1
ATOM 6429 N N . ALA B 1 308 ? 11.328 39.125 19.141 1 98.31 308 ALA B N 1
ATOM 6430 C CA . ALA B 1 308 ? 12.234 38.281 18.375 1 98.31 308 ALA B CA 1
ATOM 6431 C C . ALA B 1 308 ? 12.281 38.719 16.906 1 98.31 308 ALA B C 1
ATOM 6433 O O . ALA B 1 308 ? 13.359 38.812 16.328 1 98.31 308 ALA B O 1
ATOM 6434 N N . ILE B 1 309 ? 11.172 39.031 16.344 1 98.19 309 ILE B N 1
ATOM 6435 C CA . ILE B 1 309 ? 11.039 39.406 14.938 1 98.19 309 ILE B CA 1
ATOM 6436 C C . ILE B 1 309 ? 11.719 40.75 14.688 1 98.19 309 ILE B C 1
ATOM 6438 O O . ILE B 1 309 ? 12.336 40.938 13.633 1 98.19 309 ILE B O 1
ATOM 6442 N N . ALA B 1 310 ? 11.609 41.594 15.656 1 98.06 310 ALA B N 1
ATOM 6443 C CA . ALA B 1 310 ? 12.227 42.906 15.539 1 98.06 310 ALA B CA 1
ATOM 6444 C C . ALA B 1 310 ? 13.75 42.812 15.43 1 98.06 310 ALA B C 1
ATOM 6446 O O . ALA B 1 310 ? 14.406 43.688 14.867 1 98.06 310 ALA B O 1
ATOM 6447 N N . ARG B 1 311 ? 14.242 41.75 15.93 1 97.75 311 ARG B N 1
ATOM 6448 C CA . ARG B 1 311 ? 15.688 41.594 16.031 1 97.75 311 ARG B CA 1
ATOM 6449 C C . ARG B 1 311 ? 16.266 40.938 14.773 1 97.75 311 ARG B C 1
ATOM 6451 O O . ARG B 1 311 ? 17.469 41 14.523 1 97.75 311 ARG B O 1
ATOM 6458 N N . VAL B 1 312 ? 15.445 40.25 13.977 1 98 312 VAL B N 1
ATOM 6459 C CA . VAL B 1 312 ? 15.977 39.531 12.836 1 98 312 VAL B CA 1
ATOM 6460 C C . VAL B 1 312 ? 16.25 40.469 11.68 1 98 312 VAL B C 1
ATOM 6462 O O . VAL B 1 312 ? 15.531 41.469 11.508 1 98 312 VAL B O 1
ATOM 6465 N N . PRO B 1 313 ? 17.297 40.219 10.891 1 97.5 313 PRO B N 1
ATOM 6466 C CA . PRO B 1 313 ? 17.594 41.125 9.766 1 97.5 313 PRO B CA 1
ATOM 6467 C C . PRO B 1 313 ? 16.609 40.969 8.609 1 97.5 313 PRO B C 1
ATOM 6469 O O . PRO B 1 313 ? 16.531 41.844 7.746 1 97.5 313 PRO B O 1
ATOM 6472 N N . GLN B 1 314 ? 15.836 39.906 8.531 1 98 314 GLN B N 1
ATOM 6473 C CA . GLN B 1 314 ? 14.867 39.656 7.469 1 98 314 GLN B CA 1
ATOM 6474 C C . GLN B 1 314 ? 13.641 40.562 7.609 1 98 314 GLN B C 1
ATOM 6476 O O . GLN B 1 314 ? 13.344 41.031 8.703 1 98 314 GLN B O 1
ATOM 6481 N N . LYS B 1 315 ? 12.992 40.812 6.5 1 98.44 315 LYS B N 1
ATOM 6482 C CA . LYS B 1 315 ? 11.648 41.375 6.551 1 98.44 315 LYS B CA 1
ATOM 6483 C C . LYS B 1 315 ? 10.609 40.281 6.828 1 98.44 315 LYS B C 1
ATOM 6485 O O . LYS B 1 315 ? 10.828 39.125 6.504 1 98.44 315 LYS B O 1
ATOM 6490 N N . VAL B 1 316 ? 9.523 40.688 7.477 1 98.62 316 VAL B N 1
ATOM 6491 C CA . VAL B 1 316 ? 8.562 39.688 7.906 1 98.62 316 VAL B CA 1
ATOM 6492 C C . VAL B 1 316 ? 7.16 40.062 7.426 1 98.62 316 VAL B C 1
ATOM 6494 O O . VAL B 1 316 ? 6.695 41.188 7.672 1 98.62 316 VAL B O 1
ATOM 6497 N N . LEU B 1 317 ? 6.547 39.188 6.668 1 98.56 317 LEU B N 1
ATOM 6498 C CA . LEU B 1 317 ? 5.113 39.25 6.395 1 98.56 317 LEU B CA 1
ATOM 6499 C C . LEU B 1 317 ? 4.324 38.531 7.469 1 98.56 317 LEU B C 1
ATOM 6501 O O . LEU B 1 317 ? 4.438 37.312 7.598 1 98.56 317 LEU B O 1
ATOM 6505 N N . TRP B 1 318 ? 3.547 39.25 8.219 1 97.75 318 TRP B N 1
ATOM 6506 C CA . TRP B 1 318 ? 2.852 38.688 9.375 1 97.75 318 TRP B CA 1
ATOM 6507 C C . TRP B 1 318 ? 1.34 38.812 9.211 1 97.75 318 TRP B C 1
ATOM 6509 O O . TRP B 1 318 ? 0.785 39.906 9.32 1 97.75 318 TRP B O 1
ATOM 6519 N N . LYS B 1 319 ? 0.666 37.688 8.938 1 95.75 319 LYS B N 1
ATOM 6520 C CA . LYS B 1 319 ? -0.793 37.719 8.945 1 95.75 319 LYS B CA 1
ATOM 6521 C C . LYS B 1 319 ? -1.331 38.062 10.328 1 95.75 319 LYS B C 1
ATOM 6523 O O . LYS B 1 319 ? -1.075 37.344 11.305 1 95.75 319 LYS B O 1
ATOM 6528 N N . TYR B 1 320 ? -2.035 39.094 10.367 1 92.31 320 TYR B N 1
ATOM 6529 C CA . TYR B 1 320 ? -2.469 39.656 11.641 1 92.31 320 TYR B CA 1
ATOM 6530 C C . TYR B 1 320 ? -3.838 40.312 11.5 1 92.31 320 TYR B C 1
ATOM 6532 O O . TYR B 1 320 ? -4.113 41 10.516 1 92.31 320 TYR B O 1
ATOM 6540 N N . GLU B 1 321 ? -4.629 40 12.547 1 88.06 321 GLU B N 1
ATOM 6541 C CA . GLU B 1 321 ? -5.949 40.625 12.547 1 88.06 321 GLU B CA 1
ATOM 6542 C C . GLU B 1 321 ? -5.914 42 13.227 1 88.06 321 GLU B C 1
ATOM 6544 O O . GLU B 1 321 ? -5.449 42.125 14.367 1 88.06 321 GLU B O 1
ATOM 6549 N N . GLY B 1 322 ? -6.395 42.969 12.586 1 85.94 322 GLY B N 1
ATOM 6550 C CA . GLY B 1 322 ? -6.453 44.312 13.18 1 85.94 322 GLY B CA 1
ATOM 6551 C C . GLY B 1 322 ? -5.129 45.062 13.109 1 85.94 322 GLY B C 1
ATOM 6552 O O . GLY B 1 322 ? -4.305 44.781 12.234 1 85.94 322 GLY B O 1
ATOM 6553 N N . GLU B 1 323 ? -5.027 46.062 14.016 1 89.31 323 GLU B N 1
ATOM 6554 C CA . GLU B 1 323 ? -3.818 46.906 14.039 1 89.31 323 GLU B CA 1
ATOM 6555 C C . GLU B 1 323 ? -2.842 46.406 15.102 1 89.31 323 GLU B C 1
ATOM 6557 O O . GLU B 1 323 ? -3.232 46.125 16.25 1 89.31 323 GLU B O 1
ATOM 6562 N N . MET B 1 324 ? -1.695 46.219 14.633 1 91.81 324 MET B N 1
ATOM 6563 C CA . MET B 1 324 ? -0.665 45.781 15.562 1 91.81 324 MET B CA 1
ATOM 6564 C C . MET B 1 324 ? -0.06 46.969 16.312 1 91.81 324 MET B C 1
ATOM 6566 O O . MET B 1 324 ? 0.524 47.875 15.688 1 91.81 324 MET B O 1
ATOM 6570 N N . VAL B 1 325 ? -0.16 46.906 17.594 1 90.56 325 VAL B N 1
ATOM 6571 C CA . VAL B 1 325 ? 0.45 47.938 18.422 1 90.56 325 VAL B CA 1
ATOM 6572 C C . VAL B 1 325 ? 1.966 47.75 18.438 1 90.56 325 VAL B C 1
ATOM 6574 O O . VAL B 1 325 ? 2.461 46.625 18.562 1 90.56 325 VAL B O 1
ATOM 6577 N N . ASP B 1 326 ? 2.752 48.875 18.266 1 92.06 326 ASP B N 1
ATOM 6578 C CA . ASP B 1 326 ? 4.211 48.844 18.297 1 92.06 326 ASP B CA 1
ATOM 6579 C C . ASP B 1 326 ? 4.77 47.875 17.25 1 92.06 326 ASP B C 1
ATOM 6581 O O . ASP B 1 326 ? 5.598 47.031 17.578 1 92.06 326 ASP B O 1
ATOM 6585 N N . LYS B 1 327 ? 4.27 47.969 16.109 1 96 327 LYS B N 1
ATOM 6586 C CA . LYS B 1 327 ? 4.703 47.094 15.008 1 96 327 LYS B CA 1
ATOM 6587 C C . LYS B 1 327 ? 6.172 47.344 14.672 1 96 327 LYS B C 1
ATOM 6589 O O . LYS B 1 327 ? 6.582 48.469 14.43 1 96 327 LYS B O 1
ATOM 6594 N N . PRO B 1 328 ? 6.953 46.312 14.656 1 97.12 328 PRO B N 1
ATOM 6595 C CA . PRO B 1 328 ? 8.352 46.469 14.258 1 97.12 328 PRO B CA 1
ATOM 6596 C C . PRO B 1 328 ? 8.5 47.031 12.844 1 97.12 328 PRO B C 1
ATOM 6598 O O . PRO B 1 328 ? 7.652 46.781 11.984 1 97.12 328 PRO B O 1
ATOM 6601 N N . LYS B 1 329 ? 9.625 47.688 12.516 1 96.44 329 LYS B N 1
ATOM 6602 C CA . LYS B 1 329 ? 9.852 48.406 11.258 1 96.44 329 LYS B CA 1
ATOM 6603 C C . LYS B 1 329 ? 9.992 47.438 10.102 1 96.44 329 LYS B C 1
ATOM 6605 O O . LYS B 1 329 ? 9.664 47.75 8.953 1 96.44 329 LYS B O 1
ATOM 6610 N N . ASN B 1 330 ? 10.422 46.281 10.398 1 98.06 330 ASN B N 1
ATOM 6611 C CA . ASN B 1 330 ? 10.672 45.312 9.336 1 98.06 330 ASN B CA 1
ATOM 6612 C C . ASN B 1 330 ? 9.453 44.406 9.094 1 98.06 330 ASN B C 1
ATOM 6614 O O . ASN B 1 330 ? 9.562 43.375 8.453 1 98.06 330 ASN B O 1
ATOM 6618 N N . VAL B 1 331 ? 8.266 44.781 9.602 1 98.38 331 VAL B N 1
ATOM 6619 C CA . VAL B 1 331 ? 7.102 43.906 9.539 1 98.38 331 VAL B CA 1
ATOM 6620 C C . VAL B 1 331 ? 6.008 44.562 8.688 1 98.38 331 VAL B C 1
ATOM 6622 O O . VAL B 1 331 ? 5.754 45.781 8.812 1 98.38 331 VAL B O 1
ATOM 6625 N N . MET B 1 332 ? 5.41 43.812 7.793 1 97.94 332 MET B N 1
ATOM 6626 C CA . MET B 1 332 ? 4.152 44.156 7.125 1 97.94 332 MET B CA 1
ATOM 6627 C C . MET B 1 332 ? 3.027 43.25 7.605 1 97.94 332 MET B C 1
ATOM 6629 O O . MET B 1 332 ? 3.18 42.031 7.633 1 97.94 332 MET B O 1
ATOM 6633 N N . THR B 1 333 ? 1.889 43.844 8.023 1 96.88 333 THR B N 1
ATOM 6634 C CA . THR B 1 333 ? 0.745 43.031 8.461 1 96.88 333 THR B CA 1
ATOM 6635 C C . THR B 1 333 ? -0.409 43.156 7.473 1 96.88 333 THR B C 1
ATOM 6637 O O . THR B 1 333 ? -0.596 44.219 6.852 1 96.88 333 THR B O 1
ATOM 6640 N N . ARG B 1 334 ? -1.075 42.031 7.301 1 94.62 334 ARG B N 1
ATOM 6641 C CA . ARG B 1 334 ? -2.334 41.969 6.562 1 94.62 334 ARG B CA 1
ATOM 6642 C C . ARG B 1 334 ? -3.25 40.906 7.129 1 94.62 334 ARG B C 1
ATOM 6644 O O . ARG B 1 334 ? -2.785 39.969 7.789 1 94.62 334 ARG B O 1
ATOM 6651 N N . LYS B 1 335 ? -4.527 41.125 6.844 1 90.81 335 LYS B N 1
ATOM 6652 C CA . LYS B 1 335 ? -5.492 40.094 7.238 1 90.81 335 LYS B CA 1
ATOM 6653 C C . LYS B 1 335 ? -5.367 38.875 6.359 1 90.81 335 LYS B C 1
ATOM 6655 O O . LYS B 1 335 ? -5.781 37.781 6.754 1 90.81 335 LYS B O 1
ATOM 6660 N N . TRP B 1 336 ? -4.887 39.125 5.227 1 91.56 336 TRP B N 1
ATOM 6661 C CA . TRP B 1 336 ? -4.734 38.031 4.277 1 91.56 336 TRP B CA 1
ATOM 6662 C C . TRP B 1 336 ? -3.535 38.25 3.363 1 91.56 336 TRP B C 1
ATOM 6664 O O . TRP B 1 336 ? -3.258 39.406 2.971 1 91.56 336 TRP B O 1
ATOM 6674 N N . PHE B 1 337 ? -2.764 37.188 3.094 1 95.38 337 PHE B N 1
ATOM 6675 C CA . PHE B 1 337 ? -1.673 37.188 2.125 1 95.38 337 PHE B CA 1
ATOM 6676 C C . PHE B 1 337 ? -1.863 36.031 1.129 1 95.38 337 PHE B C 1
ATOM 6678 O O . PHE B 1 337 ? -2.438 35 1.467 1 95.38 337 PHE B O 1
ATOM 6685 N N . PRO B 1 338 ? -1.464 36.219 -0.136 1 95.62 338 PRO B N 1
ATOM 6686 C CA . PRO B 1 338 ? -1.414 35.062 -1.036 1 95.62 338 PRO B CA 1
ATOM 6687 C C . PRO B 1 338 ? -0.295 34.094 -0.682 1 95.62 338 PRO B C 1
ATOM 6689 O O . PRO B 1 338 ? 0.73 34.062 -1.368 1 95.62 338 PRO B O 1
ATOM 6692 N N . GLN B 1 339 ? -0.528 33.281 0.271 1 95.38 339 GLN B N 1
ATOM 6693 C CA . GLN B 1 339 ? 0.459 32.438 0.937 1 95.38 339 GLN B CA 1
ATOM 6694 C C . GLN B 1 339 ? 1.248 31.609 -0.075 1 95.38 339 GLN B C 1
ATOM 6696 O O . GLN B 1 339 ? 2.48 31.609 -0.061 1 95.38 339 GLN B O 1
ATOM 6701 N N . ARG B 1 340 ? 0.564 30.891 -0.962 1 95.12 340 ARG B N 1
ATOM 6702 C CA . ARG B 1 340 ? 1.224 30.016 -1.923 1 95.12 340 ARG B CA 1
ATOM 6703 C C . ARG B 1 340 ? 2.193 30.797 -2.803 1 95.12 340 ARG B C 1
ATOM 6705 O O . ARG B 1 340 ? 3.344 30.391 -2.98 1 95.12 340 ARG B O 1
ATOM 6712 N N . ASP B 1 341 ? 1.734 31.922 -3.264 1 97.19 341 ASP B N 1
ATOM 6713 C CA . ASP B 1 341 ? 2.553 32.75 -4.156 1 97.19 341 ASP B CA 1
ATOM 6714 C C . ASP B 1 341 ? 3.762 33.312 -3.42 1 97.19 341 ASP B C 1
ATOM 6716 O O . ASP B 1 341 ? 4.852 33.406 -3.986 1 97.19 341 ASP B O 1
ATOM 6720 N N . ILE B 1 342 ? 3.527 33.688 -2.258 1 97.81 342 ILE B N 1
ATOM 6721 C CA . ILE B 1 342 ? 4.609 34.219 -1.445 1 97.81 342 ILE B CA 1
ATOM 6722 C C . ILE B 1 342 ? 5.664 33.156 -1.206 1 97.81 342 ILE B C 1
ATOM 6724 O O . ILE B 1 342 ? 6.859 33.375 -1.392 1 97.81 342 ILE B O 1
ATOM 6728 N N . LEU B 1 343 ? 5.258 31.953 -0.844 1 97.94 343 LEU B N 1
ATOM 6729 C CA . LEU B 1 343 ? 6.188 30.875 -0.527 1 97.94 343 LEU B CA 1
ATOM 6730 C C . LEU B 1 343 ? 7.016 30.484 -1.749 1 97.94 343 LEU B C 1
ATOM 6732 O O . LEU B 1 343 ? 8.156 30.031 -1.614 1 97.94 343 LEU B O 1
ATOM 6736 N N . LEU B 1 344 ? 6.48 30.703 -2.918 1 97.56 344 LEU B N 1
ATOM 6737 C CA . LEU B 1 344 ? 7.16 30.328 -4.148 1 97.56 344 LEU B CA 1
ATOM 6738 C C . LEU B 1 344 ? 8.211 31.359 -4.531 1 97.56 344 LEU B C 1
ATOM 6740 O O . LEU B 1 344 ? 9.047 31.109 -5.402 1 97.56 344 LEU B O 1
ATOM 6744 N N . HIS B 1 345 ? 8.188 32.531 -3.928 1 97.5 345 HIS B N 1
ATOM 6745 C CA . HIS B 1 345 ? 9.156 33.594 -4.25 1 97.5 345 HIS B CA 1
ATOM 6746 C C . HIS B 1 345 ? 10.547 33.219 -3.748 1 97.5 345 HIS B C 1
ATOM 6748 O O . HIS B 1 345 ? 10.703 32.75 -2.611 1 97.5 345 HIS B O 1
ATOM 6754 N N . PRO B 1 346 ? 11.57 33.469 -4.496 1 95.81 346 PRO B N 1
ATOM 6755 C CA . PRO B 1 346 ? 12.914 33 -4.141 1 95.81 346 PRO B CA 1
ATOM 6756 C C . PRO B 1 346 ? 13.469 33.719 -2.91 1 95.81 346 PRO B C 1
ATOM 6758 O O . PRO B 1 346 ? 14.367 33.188 -2.244 1 95.81 346 PRO B O 1
ATOM 6761 N N . ASN B 1 347 ? 12.914 34.844 -2.549 1 97.12 347 ASN B N 1
ATOM 6762 C CA . ASN B 1 347 ? 13.438 35.625 -1.416 1 97.12 347 ASN B CA 1
ATOM 6763 C C . ASN B 1 347 ? 12.883 35.094 -0.092 1 97.12 347 ASN B C 1
ATOM 6765 O O . ASN B 1 347 ? 13.344 35.5 0.979 1 97.12 347 ASN B O 1
ATOM 6769 N N . VAL B 1 348 ? 11.906 34.188 -0.138 1 97.81 348 VAL B N 1
ATOM 6770 C CA . VAL B 1 348 ? 11.352 33.656 1.104 1 97.81 348 VAL B CA 1
ATOM 6771 C C . VAL B 1 348 ? 12.297 32.594 1.695 1 97.81 348 VAL B C 1
ATOM 6773 O O . VAL B 1 348 ? 12.617 31.609 1.043 1 97.81 348 VAL B O 1
ATOM 6776 N N . LYS B 1 349 ? 12.664 32.875 2.98 1 97.38 349 LYS B N 1
ATOM 6777 C CA . LYS B 1 349 ? 13.68 32.031 3.609 1 97.38 349 LYS B CA 1
ATOM 6778 C C . LYS B 1 349 ? 13.062 31.094 4.652 1 97.38 349 LYS B C 1
ATOM 6780 O O . LYS B 1 349 ? 13.633 30.062 4.984 1 97.38 349 LYS B O 1
ATOM 6785 N N . LEU B 1 350 ? 11.945 31.516 5.121 1 98.56 350 LEU B N 1
ATOM 6786 C CA . LEU B 1 350 ? 11.383 30.797 6.258 1 98.56 350 LEU B CA 1
ATOM 6787 C C . LEU B 1 350 ? 9.875 30.969 6.32 1 98.56 350 LEU B C 1
ATOM 6789 O O . LEU B 1 350 ? 9.359 32.062 6.098 1 98.56 350 LEU B O 1
ATOM 6793 N N . PHE B 1 351 ? 9.18 29.875 6.543 1 98.69 351 PHE B N 1
ATOM 6794 C CA . PHE B 1 351 ? 7.746 29.844 6.816 1 98.69 351 PHE B CA 1
ATOM 6795 C C . PHE B 1 351 ? 7.484 29.531 8.289 1 98.69 351 PHE B C 1
ATOM 6797 O O . PHE B 1 351 ? 7.883 28.484 8.789 1 98.69 351 PHE B O 1
ATOM 6804 N N . ILE B 1 352 ? 6.898 30.438 9 1 98.31 352 ILE B N 1
ATOM 6805 C CA . ILE B 1 352 ? 6.492 30.203 10.383 1 98.31 352 ILE B CA 1
ATOM 6806 C C . ILE B 1 352 ? 5 29.891 10.43 1 98.31 352 ILE B C 1
ATOM 6808 O O . ILE B 1 352 ? 4.172 30.703 10.016 1 98.31 352 ILE B O 1
ATOM 6812 N N . SER B 1 353 ? 4.672 28.688 10.906 1 96.56 353 SER B N 1
ATOM 6813 C CA . SER B 1 353 ? 3.297 28.219 10.812 1 96.56 353 SER B CA 1
ATOM 6814 C C . SER B 1 353 ? 2.947 27.297 11.969 1 96.56 353 SER B C 1
ATOM 6816 O O . SER B 1 353 ? 3.83 26.875 12.719 1 96.56 353 SER B O 1
ATOM 6818 N N . HIS B 1 354 ? 1.64 27.062 12.148 1 94.56 354 HIS B N 1
ATOM 6819 C CA . HIS B 1 354 ? 1.202 26.094 13.156 1 94.56 354 HIS B CA 1
ATOM 6820 C C . HIS B 1 354 ? 1.262 24.672 12.625 1 94.56 354 HIS B C 1
ATOM 6822 O O . HIS B 1 354 ? 0.998 23.719 13.359 1 94.56 354 HIS B O 1
ATOM 6828 N N . GLY B 1 355 ? 1.5 24.5 11.344 1 95.12 355 GLY B N 1
ATOM 6829 C CA . GLY B 1 355 ? 1.78 23.172 10.805 1 95.12 355 GLY B CA 1
ATOM 6830 C C . GLY B 1 355 ? 0.542 22.469 10.289 1 95.12 355 GLY B C 1
ATOM 6831 O O . GLY B 1 355 ? 0.48 21.234 10.289 1 95.12 355 GLY B O 1
ATOM 6832 N N . GLY B 1 356 ? -0.493 23.266 9.844 1 94.19 356 GLY B N 1
ATOM 6833 C CA . GLY B 1 356 ? -1.586 22.641 9.125 1 94.19 356 GLY B CA 1
ATOM 6834 C C . GLY B 1 356 ? -1.135 21.938 7.855 1 94.19 356 GLY B C 1
ATOM 6835 O O . GLY B 1 356 ? -0.218 22.391 7.176 1 94.19 356 GLY B O 1
ATOM 6836 N N . ILE B 1 357 ? -1.754 20.859 7.527 1 94.69 357 ILE B N 1
ATOM 6837 C CA . ILE B 1 357 ? -1.261 19.969 6.488 1 94.69 357 ILE B CA 1
ATOM 6838 C C . ILE B 1 357 ? -1.21 20.703 5.152 1 94.69 357 ILE B C 1
ATOM 6840 O O . ILE B 1 357 ? -0.3 20.484 4.348 1 94.69 357 ILE B O 1
ATOM 6844 N N . SER B 1 358 ? -2.162 21.547 4.852 1 93.25 358 SER B N 1
ATOM 6845 C CA . SER B 1 358 ? -2.158 22.297 3.592 1 93.25 358 SER B CA 1
ATOM 6846 C C . SER B 1 358 ? -0.964 23.234 3.506 1 93.25 358 SER B C 1
ATOM 6848 O O . SER B 1 358 ? -0.314 23.328 2.463 1 93.25 358 SER B O 1
ATOM 6850 N N . GLY B 1 359 ? -0.728 23.953 4.625 1 94.75 359 GLY B N 1
ATOM 6851 C CA . GLY B 1 359 ? 0.447 24.812 4.672 1 94.75 359 GLY B CA 1
ATOM 6852 C C . GLY B 1 359 ? 1.75 24.047 4.57 1 94.75 359 GLY B C 1
ATOM 6853 O O . GLY B 1 359 ? 2.703 24.516 3.939 1 94.75 359 GLY B O 1
ATOM 6854 N N . VAL B 1 360 ? 1.753 22.906 5.172 1 96.62 360 VAL B N 1
ATOM 6855 C CA . VAL B 1 360 ? 2.928 22.047 5.121 1 96.62 360 VAL B CA 1
ATOM 6856 C C . VAL B 1 360 ? 3.227 21.672 3.672 1 96.62 360 VAL B C 1
ATOM 6858 O O . VAL B 1 360 ? 4.371 21.75 3.227 1 96.62 360 VAL B O 1
ATOM 6861 N N . TYR B 1 361 ? 2.242 21.266 2.922 1 97.25 361 TYR B N 1
ATOM 6862 C CA . TYR B 1 361 ? 2.459 20.891 1.533 1 97.25 361 TYR B CA 1
ATOM 6863 C C . TYR B 1 361 ? 2.889 22.078 0.696 1 97.25 361 TYR B C 1
ATOM 6865 O O . TYR B 1 361 ? 3.678 21.938 -0.242 1 97.25 361 TYR B O 1
ATOM 6873 N N . GLU B 1 362 ? 2.381 23.281 1 1 97.06 362 GLU B N 1
ATOM 6874 C CA . GLU B 1 362 ? 2.82 24.484 0.29 1 97.06 362 GLU B CA 1
ATOM 6875 C C . GLU B 1 362 ? 4.301 24.75 0.539 1 97.06 362 GLU B C 1
ATOM 6877 O O . GLU B 1 362 ? 5.039 25.094 -0.39 1 97.06 362 GLU B O 1
ATOM 6882 N N . ALA B 1 363 ? 4.668 24.594 1.782 1 97.94 363 ALA B N 1
ATOM 6883 C CA . ALA B 1 363 ? 6.07 24.797 2.137 1 97.94 363 ALA B CA 1
ATOM 6884 C C . ALA B 1 363 ? 6.965 23.75 1.458 1 97.94 363 ALA B C 1
ATOM 6886 O O . ALA B 1 363 ? 8.016 24.094 0.907 1 97.94 363 ALA B O 1
ATOM 6887 N N . VAL B 1 364 ? 6.543 22.516 1.464 1 98.12 364 VAL B N 1
ATOM 6888 C CA . VAL B 1 364 ? 7.316 21.422 0.889 1 98.12 364 VAL B CA 1
ATOM 6889 C C . VAL B 1 364 ? 7.422 21.594 -0.624 1 98.12 364 VAL B C 1
ATOM 6891 O O . VAL B 1 364 ? 8.5 21.453 -1.198 1 98.12 364 VAL B O 1
ATOM 6894 N N . ASP B 1 365 ? 6.316 21.891 -1.225 1 97.56 365 ASP B N 1
ATOM 6895 C CA . ASP B 1 365 ? 6.324 22.109 -2.666 1 97.56 365 ASP B CA 1
ATOM 6896 C C . ASP B 1 365 ? 7.277 23.25 -3.041 1 97.56 365 ASP B C 1
ATOM 6898 O O . ASP B 1 365 ? 7.996 23.156 -4.039 1 97.56 365 ASP B O 1
ATOM 6902 N N . ALA B 1 366 ? 7.328 24.297 -2.246 1 97.81 366 ALA B N 1
ATOM 6903 C CA . ALA B 1 366 ? 8.125 25.5 -2.514 1 97.81 366 ALA B CA 1
ATOM 6904 C C . ALA B 1 366 ? 9.578 25.281 -2.104 1 97.81 366 ALA B C 1
ATOM 6906 O O . ALA B 1 366 ? 10.461 26.062 -2.473 1 97.81 366 ALA B O 1
ATOM 6907 N N . GLY B 1 367 ? 9.852 24.25 -1.325 1 98 367 GLY B N 1
ATOM 6908 C CA . GLY B 1 367 ? 11.195 24.047 -0.801 1 98 367 GLY B CA 1
ATOM 6909 C C . GLY B 1 367 ? 11.594 25.062 0.239 1 98 367 GLY B C 1
ATOM 6910 O O . GLY B 1 367 ? 12.734 25.531 0.253 1 98 367 GLY B O 1
ATOM 6911 N N . VAL B 1 368 ? 10.664 25.453 1.08 1 98.5 368 VAL B N 1
ATOM 6912 C CA . VAL B 1 368 ? 10.914 26.469 2.094 1 98.5 368 VAL B CA 1
ATOM 6913 C C . VAL B 1 368 ? 10.961 25.828 3.477 1 98.5 368 VAL B C 1
ATOM 6915 O O . VAL B 1 368 ? 10.039 25.094 3.857 1 98.5 368 VAL B O 1
ATOM 6918 N N . PRO B 1 369 ? 12.008 26.047 4.262 1 98.69 369 PRO B N 1
ATOM 6919 C CA . PRO B 1 369 ? 12.055 25.547 5.637 1 98.69 369 PRO B CA 1
ATOM 6920 C C . PRO B 1 369 ? 10.93 26.109 6.504 1 98.69 369 PRO B C 1
ATOM 6922 O O . PRO B 1 369 ? 10.32 27.125 6.16 1 98.69 369 PRO B O 1
ATOM 6925 N N . LEU B 1 370 ? 10.711 25.359 7.66 1 98.69 370 LEU B N 1
ATOM 6926 C CA . LEU B 1 370 ? 9.547 25.719 8.461 1 98.69 370 LEU B CA 1
ATOM 6927 C C . LEU B 1 370 ? 9.906 25.797 9.945 1 98.69 370 LEU B C 1
ATOM 6929 O O . LEU B 1 370 ? 10.648 24.969 10.453 1 98.69 370 LEU B O 1
ATOM 6933 N N . LEU B 1 371 ? 9.539 26.859 10.594 1 98.81 371 LEU B N 1
ATOM 6934 C CA . LEU B 1 371 ? 9.469 26.906 12.047 1 98.81 371 LEU B CA 1
ATOM 6935 C C . LEU B 1 371 ? 8.039 26.688 12.531 1 98.81 371 LEU B C 1
ATOM 6937 O O . LEU B 1 371 ? 7.156 27.5 12.273 1 98.81 371 LEU B O 1
ATOM 6941 N N . GLY B 1 372 ? 7.875 25.594 13.195 1 97.94 372 GLY B N 1
ATOM 6942 C CA . GLY B 1 372 ? 6.516 25.188 13.531 1 97.94 372 GLY B CA 1
ATOM 6943 C C . GLY B 1 372 ? 6.156 25.453 14.977 1 97.94 372 GLY B C 1
ATOM 6944 O O . GLY B 1 372 ? 6.98 25.266 15.875 1 97.94 372 GLY B O 1
ATOM 6945 N N . PHE B 1 373 ? 4.922 25.922 15.172 1 95.94 373 PHE B N 1
ATOM 6946 C CA . PHE B 1 373 ? 4.273 26.047 16.469 1 95.94 373 PHE B CA 1
ATOM 6947 C C . PHE B 1 373 ? 2.959 25.281 16.5 1 95.94 373 PHE B C 1
ATOM 6949 O O . PHE B 1 373 ? 1.883 25.875 16.438 1 95.94 373 PHE B O 1
ATOM 6956 N N . PRO B 1 374 ? 3.066 23.922 16.641 1 93.94 374 PRO B N 1
ATOM 6957 C CA . PRO B 1 374 ? 1.819 23.156 16.625 1 93.94 374 PRO B CA 1
ATOM 6958 C C . PRO B 1 374 ? 0.912 23.469 17.812 1 93.94 374 PRO B C 1
ATOM 6960 O O . PRO B 1 374 ? 1.396 23.641 18.938 1 93.94 374 PRO B O 1
ATOM 6963 N N . ILE B 1 375 ? -0.335 23.484 17.562 1 87.44 375 ILE B N 1
ATOM 6964 C CA . ILE B 1 375 ? -1.294 23.859 18.594 1 87.44 375 ILE B CA 1
ATOM 6965 C C . ILE B 1 375 ? -2.223 22.688 18.891 1 87.44 375 ILE B C 1
ATOM 6967 O O . ILE B 1 375 ? -2.502 22.391 20.047 1 87.44 375 ILE B O 1
ATOM 6971 N N . ASN B 1 376 ? -2.736 22.047 17.766 1 84.31 376 ASN B N 1
ATOM 6972 C CA . ASN B 1 376 ? -3.717 21 18.031 1 84.31 376 ASN B CA 1
ATOM 6973 C C . ASN B 1 376 ? -3.721 19.938 16.938 1 84.31 376 ASN B C 1
ATOM 6975 O O . ASN B 1 376 ? -3.111 20.125 15.883 1 84.31 376 ASN B O 1
ATOM 6979 N N . TYR B 1 377 ? -4.34 18.734 17.297 1 89.44 377 TYR B N 1
ATOM 6980 C CA . TYR B 1 377 ? -4.691 17.656 16.391 1 89.44 377 TYR B CA 1
ATOM 6981 C C . TYR B 1 377 ? -3.455 17.094 15.695 1 89.44 377 TYR B C 1
ATOM 6983 O O . TYR B 1 377 ? -2.531 16.609 16.344 1 89.44 377 TYR B O 1
ATOM 6991 N N . ASP B 1 378 ? -3.424 17.25 14.336 1 92.25 378 ASP B N 1
ATOM 6992 C CA . ASP B 1 378 ? -2.389 16.578 13.555 1 92.25 378 ASP B CA 1
ATOM 6993 C C . ASP B 1 378 ? -1.153 17.453 13.398 1 92.25 378 ASP B C 1
ATOM 6995 O O . ASP B 1 378 ? -0.112 17 12.93 1 92.25 378 ASP B O 1
ATOM 6999 N N . GLN B 1 379 ? -1.175 18.656 13.93 1 94.88 379 GLN B N 1
ATOM 7000 C CA . GLN B 1 379 ? -0.145 19.641 13.641 1 94.88 379 GLN B CA 1
ATOM 7001 C C . GLN B 1 379 ? 1.201 19.219 14.227 1 94.88 379 GLN B C 1
ATOM 7003 O O . GLN B 1 379 ? 2.232 19.328 13.555 1 94.88 379 GLN B O 1
ATOM 7008 N N . PRO B 1 380 ? 1.193 18.703 15.5 1 95.75 380 PRO B N 1
ATOM 7009 C CA . PRO B 1 380 ? 2.486 18.266 16.031 1 95.75 380 PRO B CA 1
ATOM 7010 C C . PRO B 1 380 ? 3.137 17.172 15.18 1 95.75 380 PRO B C 1
ATOM 7012 O O . PRO B 1 380 ? 4.34 17.234 14.914 1 95.75 380 PRO B O 1
ATOM 7015 N N . ARG B 1 381 ? 2.385 16.234 14.75 1 96.88 381 ARG B N 1
ATOM 7016 C CA . ARG B 1 381 ? 2.91 15.148 13.93 1 96.88 381 ARG B CA 1
ATOM 7017 C C . ARG B 1 381 ? 3.377 15.672 12.57 1 96.88 381 ARG B C 1
ATOM 7019 O O . ARG B 1 381 ? 4.426 15.258 12.07 1 96.88 381 ARG B O 1
ATOM 7026 N N . ASN B 1 382 ? 2.611 16.562 11.969 1 97.19 382 ASN B N 1
ATOM 7027 C CA . ASN B 1 382 ? 2.996 17.156 10.695 1 97.19 382 ASN B CA 1
ATOM 7028 C C . ASN B 1 382 ? 4.363 17.828 10.781 1 97.19 382 ASN B C 1
ATOM 7030 O O . ASN B 1 382 ? 5.223 17.609 9.93 1 97.19 382 ASN B O 1
ATOM 7034 N N . ILE B 1 383 ? 4.527 18.609 11.82 1 97.62 383 ILE B N 1
ATOM 7035 C CA . ILE B 1 383 ? 5.766 19.375 11.969 1 97.62 383 ILE B CA 1
ATOM 7036 C C . ILE B 1 383 ? 6.914 18.422 12.289 1 97.62 383 ILE B C 1
ATOM 7038 O O . ILE B 1 383 ? 8.031 18.594 11.797 1 97.62 383 ILE B O 1
ATOM 7042 N N . ASP B 1 384 ? 6.645 17.391 13.109 1 97.94 384 ASP B N 1
ATOM 7043 C CA . ASP B 1 384 ? 7.703 16.453 13.453 1 97.94 384 ASP B CA 1
ATOM 7044 C C . ASP B 1 384 ? 8.195 15.703 12.219 1 97.94 384 ASP B C 1
ATOM 7046 O O . ASP B 1 384 ? 9.375 15.359 12.125 1 97.94 384 ASP B O 1
ATOM 7050 N N . ASN B 1 385 ? 7.332 15.383 11.344 1 97.56 385 ASN B N 1
ATOM 7051 C CA . ASN B 1 385 ? 7.742 14.781 10.078 1 97.56 385 ASN B CA 1
ATOM 7052 C C . ASN B 1 385 ? 8.727 15.68 9.32 1 97.56 385 ASN B C 1
ATOM 7054 O O . ASN B 1 385 ? 9.672 15.188 8.711 1 97.56 385 ASN B O 1
ATOM 7058 N N . LEU B 1 386 ? 8.508 16.984 9.344 1 98.25 386 LEU B N 1
ATOM 7059 C CA . LEU B 1 386 ? 9.406 17.922 8.688 1 98.25 386 LEU B CA 1
ATOM 7060 C C . LEU B 1 386 ? 10.734 18.016 9.43 1 98.25 386 LEU B C 1
ATOM 7062 O O . LEU B 1 386 ? 11.789 18.188 8.805 1 98.25 386 LEU B O 1
ATOM 7066 N N . VAL B 1 387 ? 10.625 17.938 10.758 1 98.25 387 VAL B N 1
ATOM 7067 C CA . VAL B 1 387 ? 11.844 17.922 11.562 1 98.25 387 VAL B CA 1
ATOM 7068 C C . VAL B 1 387 ? 12.688 16.703 11.195 1 98.25 387 VAL B C 1
ATOM 7070 O O . VAL B 1 387 ? 13.898 16.812 10.984 1 98.25 387 VAL B O 1
ATOM 7073 N N . ASP B 1 388 ? 12.023 15.562 11.062 1 96.69 388 ASP B N 1
ATOM 7074 C CA . ASP B 1 388 ? 12.703 14.336 10.672 1 96.69 388 ASP B CA 1
ATOM 7075 C C . ASP B 1 388 ? 13.336 14.469 9.289 1 96.69 388 ASP B C 1
ATOM 7077 O O . ASP B 1 388 ? 14.383 13.883 9.016 1 96.69 388 ASP B O 1
ATOM 7081 N N . ALA B 1 389 ? 12.727 15.242 8.453 1 97.12 389 ALA B N 1
ATOM 7082 C CA . ALA B 1 389 ? 13.242 15.469 7.105 1 97.12 389 ALA B CA 1
ATOM 7083 C C . ALA B 1 389 ? 14.367 16.5 7.117 1 97.12 389 ALA B C 1
ATOM 7085 O O . ALA B 1 389 ? 15.008 16.75 6.09 1 97.12 389 ALA B O 1
ATOM 7086 N N . GLY B 1 390 ? 14.609 17.188 8.203 1 97.88 390 GLY B N 1
ATOM 7087 C CA . GLY B 1 390 ? 15.711 18.125 8.383 1 97.88 390 GLY B CA 1
ATOM 7088 C C . GLY B 1 390 ? 15.391 19.531 7.906 1 97.88 390 GLY B C 1
ATOM 7089 O O . GLY B 1 390 ? 16.297 20.359 7.738 1 97.88 390 GLY B O 1
ATOM 7090 N N . MET B 1 391 ? 14.078 19.812 7.719 1 98.31 391 MET B N 1
ATOM 7091 C CA . MET B 1 391 ? 13.758 21.094 7.117 1 98.31 391 MET B CA 1
ATOM 7092 C C . MET B 1 391 ? 12.984 21.984 8.094 1 98.31 391 MET B C 1
ATOM 7094 O O . MET B 1 391 ? 12.508 23.062 7.727 1 98.31 391 MET B O 1
ATOM 7098 N N . ALA B 1 392 ? 12.867 21.547 9.406 1 98.69 392 ALA B N 1
ATOM 7099 C CA . ALA B 1 392 ? 12.055 22.344 10.32 1 98.69 392 ALA B CA 1
ATOM 7100 C C . ALA B 1 392 ? 12.586 22.25 11.742 1 98.69 392 ALA B C 1
ATOM 7102 O O . ALA B 1 392 ? 13.367 21.359 12.07 1 98.69 392 ALA B O 1
ATOM 7103 N N . ILE B 1 393 ? 12.227 23.219 12.5 1 98.69 393 ILE B N 1
ATOM 7104 C CA . ILE B 1 393 ? 12.32 23.203 13.961 1 98.69 393 ILE B CA 1
ATOM 7105 C C . ILE B 1 393 ? 10.93 23.359 14.57 1 98.69 393 ILE B C 1
ATOM 7107 O O . ILE B 1 393 ? 10.102 24.109 14.062 1 98.69 393 ILE B O 1
ATOM 7111 N N . SER B 1 394 ? 10.648 22.578 15.539 1 98.38 394 SER B N 1
ATOM 7112 C CA . SER B 1 394 ? 9.383 22.656 16.25 1 98.38 394 SER B CA 1
ATOM 7113 C C . SER B 1 394 ? 9.57 23.266 17.641 1 98.38 394 SER B C 1
ATOM 7115 O O . SER B 1 394 ? 10.469 22.875 18.375 1 98.38 394 SER B O 1
ATOM 7117 N N . LEU B 1 395 ? 8.758 24.266 17.953 1 97.81 395 LEU B N 1
ATOM 7118 C CA . LEU B 1 395 ? 8.773 24.891 19.281 1 97.81 395 LEU B CA 1
ATOM 7119 C C . LEU B 1 395 ? 7.387 24.844 19.906 1 97.81 395 LEU B C 1
ATOM 7121 O O . LEU B 1 395 ? 6.375 24.828 19.203 1 97.81 395 LEU B O 1
ATOM 7125 N N . ASP B 1 396 ? 7.383 24.797 21.188 1 94.88 396 ASP B N 1
ATOM 7126 C CA . ASP B 1 396 ? 6.137 24.922 21.938 1 94.88 396 ASP B CA 1
ATOM 7127 C C . ASP B 1 396 ? 5.719 26.375 22.078 1 94.88 396 ASP B C 1
ATOM 7129 O O . ASP B 1 396 ? 6.398 27.172 22.734 1 94.88 396 ASP B O 1
ATOM 7133 N N . LEU B 1 397 ? 4.641 26.703 21.516 1 91.94 397 LEU B N 1
ATOM 7134 C CA . LEU B 1 397 ? 4.172 28.094 21.438 1 91.94 397 LEU B CA 1
ATOM 7135 C C . LEU B 1 397 ? 3.998 28.672 22.844 1 91.94 397 LEU B C 1
ATOM 7137 O O . LEU B 1 397 ? 4.266 29.859 23.062 1 91.94 397 LEU B O 1
ATOM 7141 N N . PHE B 1 398 ? 3.664 27.875 23.781 1 89.38 398 PHE B N 1
ATOM 7142 C CA . PHE B 1 398 ? 3.238 28.391 25.078 1 89.38 398 PHE B CA 1
ATOM 7143 C C . PHE B 1 398 ? 4.422 28.5 26.031 1 89.38 398 PHE B C 1
ATOM 7145 O O . PHE B 1 398 ? 4.281 29.016 27.141 1 89.38 398 PHE B O 1
ATOM 7152 N N . SER B 1 399 ? 5.555 28.125 25.562 1 91.38 399 SER B N 1
ATOM 7153 C CA . SER B 1 399 ? 6.723 28.234 26.438 1 91.38 399 SER B CA 1
ATOM 7154 C C . SER B 1 399 ? 7.855 28.984 25.75 1 91.38 399 SER B C 1
ATOM 7156 O O . SER B 1 399 ? 8.992 28.984 26.234 1 91.38 399 SER B O 1
ATOM 7158 N N . VAL B 1 400 ? 7.52 29.641 24.719 1 93.31 400 VAL B N 1
ATOM 7159 C CA . VAL B 1 400 ? 8.594 30.297 23.969 1 93.31 400 VAL B CA 1
ATOM 7160 C C . VAL B 1 400 ? 8.992 31.594 24.656 1 93.31 400 VAL B C 1
ATOM 7162 O O . VAL B 1 400 ? 8.172 32.219 25.328 1 93.31 400 VAL B O 1
ATOM 7165 N N . THR B 1 401 ? 10.273 31.938 24.5 1 96.56 401 THR B N 1
ATOM 7166 C CA . THR B 1 401 ? 10.836 33.219 24.859 1 96.56 401 THR B CA 1
ATOM 7167 C C . THR B 1 401 ? 11.367 33.969 23.625 1 96.56 401 THR B C 1
ATOM 7169 O O . THR B 1 401 ? 11.461 33.375 22.547 1 96.56 401 THR B O 1
ATOM 7172 N N . THR B 1 402 ? 11.609 35.219 23.844 1 98 402 THR B N 1
ATOM 7173 C CA . THR B 1 402 ? 12.195 36.031 22.766 1 98 402 THR B CA 1
ATOM 7174 C C . THR B 1 402 ? 13.453 35.344 22.219 1 98 402 THR B C 1
ATOM 7176 O O . THR B 1 402 ? 13.633 35.219 21.016 1 98 402 THR B O 1
ATOM 7179 N N . ASP B 1 403 ? 14.242 34.781 23.094 1 98.06 403 ASP B N 1
ATOM 7180 C CA . ASP B 1 403 ? 15.531 34.188 22.719 1 98.06 403 ASP B CA 1
ATOM 7181 C C . ASP B 1 403 ? 15.336 32.875 21.953 1 98.06 403 ASP B C 1
ATOM 7183 O O . ASP B 1 403 ? 16.016 32.625 20.969 1 98.06 403 ASP B O 1
ATOM 7187 N N . THR B 1 404 ? 14.477 32.094 22.422 1 97.75 404 THR B N 1
ATOM 7188 C CA . THR B 1 404 ? 14.266 30.797 21.781 1 97.75 404 THR B CA 1
ATOM 7189 C C . THR B 1 404 ? 13.734 30.984 20.359 1 97.75 404 THR B C 1
ATOM 7191 O O . THR B 1 404 ? 14.125 30.266 19.438 1 97.75 404 THR B O 1
ATOM 7194 N N . VAL B 1 405 ? 12.828 31.906 20.234 1 98.31 405 VAL B N 1
ATOM 7195 C CA . VAL B 1 405 ? 12.266 32.188 18.922 1 98.31 405 VAL B CA 1
ATOM 7196 C C . VAL B 1 405 ? 13.344 32.75 18.016 1 98.31 405 VAL B C 1
ATOM 7198 O O . VAL B 1 405 ? 13.523 32.312 16.875 1 98.31 405 VAL B O 1
ATOM 7201 N N . PHE B 1 406 ? 14.07 33.781 18.516 1 98.5 406 PHE B N 1
ATOM 7202 C CA . PHE B 1 406 ? 15.133 34.406 17.75 1 98.5 406 PHE B CA 1
ATOM 7203 C C . PHE B 1 406 ? 16.172 33.406 17.297 1 98.5 406 PHE B C 1
ATOM 7205 O O . PHE B 1 406 ? 16.547 33.375 16.125 1 98.5 406 PHE B O 1
ATOM 7212 N N . ASN B 1 407 ? 16.594 32.562 18.203 1 98.38 407 ASN B N 1
ATOM 7213 C CA . ASN B 1 407 ? 17.625 31.578 17.922 1 98.38 407 ASN B CA 1
ATOM 7214 C C . ASN B 1 407 ? 17.156 30.562 16.875 1 98.38 407 ASN B C 1
ATOM 7216 O O . ASN B 1 407 ? 17.938 30.156 16.016 1 98.38 407 ASN B O 1
ATOM 7220 N N . ALA B 1 408 ? 15.906 30.141 17 1 98.62 408 ALA B N 1
ATOM 7221 C CA . ALA B 1 408 ? 15.367 29.172 16.031 1 98.62 408 ALA B CA 1
ATOM 7222 C C . ALA B 1 408 ? 15.297 29.781 14.641 1 98.62 408 ALA B C 1
ATOM 7224 O O . ALA B 1 408 ? 15.648 29.125 13.656 1 98.62 408 ALA B O 1
ATOM 7225 N N . ILE B 1 409 ? 14.828 31.047 14.578 1 98.56 409 ILE B N 1
ATOM 7226 C CA . ILE B 1 409 ? 14.734 31.734 13.289 1 98.56 409 ILE B CA 1
ATOM 7227 C C . ILE B 1 409 ? 16.125 31.844 12.664 1 98.56 409 ILE B C 1
ATOM 7229 O O . ILE B 1 409 ? 16.328 31.5 11.5 1 98.56 409 ILE B O 1
ATOM 7233 N N . MET B 1 410 ? 17.094 32.25 13.398 1 98.06 410 MET B N 1
ATOM 7234 C CA . MET B 1 410 ? 18.438 32.438 12.891 1 98.06 410 MET B CA 1
ATOM 7235 C C . MET B 1 410 ? 19.094 31.125 12.5 1 98.06 410 MET B C 1
ATOM 7237 O O . MET B 1 410 ? 19.828 31.062 11.508 1 98.06 410 MET B O 1
ATOM 7241 N N . GLU B 1 411 ? 18.812 30.109 13.305 1 98.12 411 GLU B N 1
ATOM 7242 C CA . GLU B 1 411 ? 19.328 28.781 12.977 1 98.12 411 GLU B CA 1
ATOM 7243 C C . GLU B 1 411 ? 18.875 28.328 11.602 1 98.12 411 GLU B C 1
ATOM 7245 O O . GLU B 1 411 ? 19.672 27.875 10.781 1 98.12 411 GLU B O 1
ATOM 7250 N N . ILE B 1 412 ? 17.625 28.484 11.328 1 98.25 412 ILE B N 1
ATOM 7251 C CA . ILE B 1 412 ? 17.078 28.016 10.062 1 98.25 412 ILE B CA 1
ATOM 7252 C C . ILE B 1 412 ? 17.531 28.938 8.93 1 98.25 412 ILE B C 1
ATOM 7254 O O . ILE B 1 412 ? 17.906 28.469 7.855 1 98.25 412 ILE B O 1
ATOM 7258 N N . ALA B 1 413 ? 17.516 30.25 9.148 1 94 413 ALA B N 1
ATOM 7259 C CA . ALA B 1 413 ? 17.812 31.25 8.109 1 94 413 ALA B CA 1
ATOM 7260 C C . ALA B 1 413 ? 19.281 31.219 7.719 1 94 413 ALA B C 1
ATOM 7262 O O . ALA B 1 413 ? 19.625 31.438 6.555 1 94 413 ALA B O 1
ATOM 7263 N N . ASP B 1 414 ? 20.109 30.906 8.641 1 91.56 414 ASP B N 1
ATOM 7264 C CA . ASP B 1 414 ? 21.547 31.031 8.398 1 91.56 414 ASP B CA 1
ATOM 7265 C C . ASP B 1 414 ? 22.156 29.672 8.078 1 91.56 414 ASP B C 1
ATOM 7267 O O . ASP B 1 414 ? 23.266 29.594 7.551 1 91.56 414 ASP B O 1
ATOM 7271 N N . ASN B 1 415 ? 21.562 28.641 8.477 1 95.75 415 ASN B N 1
ATOM 7272 C CA . ASN B 1 415 ? 22.047 27.297 8.234 1 95.75 415 ASN B CA 1
ATOM 7273 C C . ASN B 1 415 ? 21.484 26.703 6.953 1 95.75 415 ASN B C 1
ATOM 7275 O O . ASN B 1 415 ? 20.312 26.297 6.918 1 95.75 415 ASN B O 1
ATOM 7279 N N . ASP B 1 416 ? 22.297 26.547 6.008 1 96.06 416 ASP B N 1
ATOM 7280 C CA . ASP B 1 416 ? 21.891 26.141 4.664 1 96.06 416 ASP B CA 1
ATOM 7281 C C . ASP B 1 416 ? 21.328 24.719 4.652 1 96.06 416 ASP B C 1
ATOM 7283 O O . ASP B 1 416 ? 20.656 24.328 3.699 1 96.06 416 ASP B O 1
ATOM 7287 N N . ARG B 1 417 ? 21.625 24.031 5.684 1 98 417 ARG B N 1
ATOM 7288 C CA . ARG B 1 417 ? 21.172 22.641 5.738 1 98 417 ARG B CA 1
ATOM 7289 C C . ARG B 1 417 ? 19.656 22.562 5.664 1 98 417 ARG B C 1
ATOM 7291 O O . ARG B 1 417 ? 19.109 21.641 5.043 1 98 417 ARG B O 1
ATOM 7298 N N . TYR B 1 418 ? 18.969 23.453 6.281 1 98.44 418 TYR B N 1
ATOM 7299 C CA . TYR B 1 418 ? 17.516 23.438 6.285 1 98.44 418 TYR B CA 1
ATOM 7300 C C . TYR B 1 418 ? 16.953 23.672 4.883 1 98.44 418 TYR B C 1
ATOM 7302 O O . TYR B 1 418 ? 16.047 22.984 4.445 1 98.44 418 TYR B O 1
ATOM 7310 N N . ARG B 1 419 ? 17.531 24.609 4.207 1 97.94 419 ARG B N 1
ATOM 7311 C CA . ARG B 1 419 ? 17.094 24.906 2.838 1 97.94 419 ARG B CA 1
ATOM 7312 C C . ARG B 1 419 ? 17.422 23.734 1.911 1 97.94 419 ARG B C 1
ATOM 7314 O O . ARG B 1 419 ? 16.625 23.375 1.049 1 97.94 419 ARG B O 1
ATOM 7321 N N . GLN B 1 420 ? 18.578 23.188 2.064 1 98.19 420 GLN B N 1
ATOM 7322 C CA . GLN B 1 420 ? 18.969 22.031 1.261 1 98.19 420 GLN B CA 1
ATOM 7323 C C . GLN B 1 420 ? 18.016 20.875 1.465 1 98.19 420 GLN B C 1
ATOM 7325 O O . GLN B 1 420 ? 17.562 20.25 0.498 1 98.19 420 GLN B O 1
ATOM 7330 N N . ASN B 1 421 ? 17.672 20.609 2.678 1 98.19 421 ASN B N 1
ATOM 7331 C CA . ASN B 1 421 ? 16.75 19.516 2.986 1 98.19 421 ASN B CA 1
ATOM 7332 C C . ASN B 1 421 ? 15.336 19.812 2.488 1 98.19 421 ASN B C 1
ATOM 7334 O O . ASN B 1 421 ? 14.617 18.906 2.064 1 98.19 421 ASN B O 1
ATOM 7338 N N . ALA B 1 422 ? 14.953 21.047 2.57 1 98.5 422 ALA B N 1
ATOM 7339 C CA . ALA B 1 422 ? 13.656 21.438 2.029 1 98.5 422 ALA B CA 1
ATOM 7340 C C . ALA B 1 422 ? 13.586 21.188 0.527 1 98.5 422 ALA B C 1
ATOM 7342 O O . ALA B 1 422 ? 12.562 20.734 0.014 1 98.5 422 ALA B O 1
ATOM 7343 N N . ASN B 1 423 ? 14.656 21.453 -0.113 1 98 423 ASN B N 1
ATOM 7344 C CA . ASN B 1 423 ? 14.719 21.203 -1.549 1 98 423 ASN B CA 1
ATOM 7345 C C . ASN B 1 423 ? 14.664 19.703 -1.859 1 98 423 ASN B C 1
ATOM 7347 O O . ASN B 1 423 ? 14.016 19.297 -2.822 1 98 423 ASN B O 1
ATOM 7351 N N . ILE B 1 424 ? 15.344 18.938 -1.053 1 97.38 424 ILE B N 1
ATOM 7352 C CA . ILE B 1 424 ? 15.297 17.484 -1.213 1 97.38 424 ILE B CA 1
ATOM 7353 C C . ILE B 1 424 ? 13.859 17 -1.034 1 97.38 424 ILE B C 1
ATOM 7355 O O . ILE B 1 424 ? 13.367 16.203 -1.839 1 97.38 424 ILE B O 1
ATOM 7359 N N . ALA B 1 425 ? 13.219 17.531 -0.012 1 97.38 425 ALA B N 1
ATOM 7360 C CA . ALA B 1 425 ? 11.828 17.156 0.234 1 97.38 425 ALA B CA 1
ATOM 7361 C C . ALA B 1 425 ? 10.93 17.578 -0.929 1 97.38 425 ALA B C 1
ATOM 7363 O O . ALA B 1 425 ? 10.031 16.828 -1.328 1 97.38 425 ALA B O 1
ATOM 7364 N N . SER B 1 426 ? 11.18 18.734 -1.429 1 97.56 426 SER B N 1
ATOM 7365 C CA . SER B 1 426 ? 10.414 19.266 -2.559 1 97.56 426 SER B CA 1
ATOM 7366 C C . SER B 1 426 ? 10.578 18.375 -3.791 1 97.56 426 SER B C 1
ATOM 7368 O O . SER B 1 426 ? 9.594 18.031 -4.445 1 97.56 426 SER B O 1
ATOM 7370 N N . ASP B 1 427 ? 11.812 18 -4.066 1 96.44 427 ASP B N 1
ATOM 7371 C CA . ASP B 1 427 ? 12.102 17.141 -5.211 1 96.44 427 ASP B CA 1
ATOM 7372 C C . ASP B 1 427 ? 11.398 15.781 -5.078 1 96.44 427 ASP B C 1
ATOM 7374 O O . ASP B 1 427 ? 10.812 15.281 -6.039 1 96.44 427 ASP B O 1
ATOM 7378 N N . ARG B 1 428 ? 11.5 15.219 -3.922 1 96 428 ARG B N 1
ATOM 7379 C CA . ARG B 1 428 ? 10.852 13.938 -3.668 1 96 428 ARG B CA 1
ATOM 7380 C C . ARG B 1 428 ? 9.336 14.055 -3.795 1 96 428 ARG B C 1
ATOM 7382 O O . ARG B 1 428 ? 8.68 13.172 -4.348 1 96 428 ARG B O 1
ATOM 7389 N N . PHE B 1 429 ? 8.82 15.141 -3.268 1 96.56 429 PHE B N 1
ATOM 7390 C CA . PHE B 1 429 ? 7.387 15.383 -3.277 1 96.56 429 PHE B CA 1
ATOM 7391 C C . PHE B 1 429 ? 6.863 15.477 -4.707 1 96.56 429 PHE B C 1
ATOM 7393 O O . PHE B 1 429 ? 5.801 14.945 -5.023 1 96.56 429 PHE B O 1
ATOM 7400 N N . LYS B 1 430 ? 7.59 16.078 -5.543 1 95.44 430 LYS B N 1
ATOM 7401 C CA . LYS B 1 430 ? 7.156 16.344 -6.91 1 95.44 430 LYS B CA 1
ATOM 7402 C C . LYS B 1 430 ? 7.41 15.141 -7.812 1 95.44 430 LYS B C 1
ATOM 7404 O O . LYS B 1 430 ? 6.852 15.055 -8.906 1 95.44 430 LYS B O 1
ATOM 7409 N N . ASP B 1 431 ? 8.281 14.258 -7.344 1 95.31 431 ASP B N 1
ATOM 7410 C CA . ASP B 1 431 ? 8.602 13.062 -8.125 1 95.31 431 ASP B CA 1
ATOM 7411 C C . ASP B 1 431 ? 7.57 11.969 -7.895 1 95.31 431 ASP B C 1
ATOM 7413 O O . ASP B 1 431 ? 7.766 11.086 -7.051 1 95.31 431 ASP B O 1
ATOM 7417 N N . ARG B 1 432 ? 6.535 11.938 -8.648 1 93.44 432 ARG B N 1
ATOM 7418 C CA . ARG B 1 432 ? 5.453 10.969 -8.562 1 93.44 432 ARG B CA 1
ATOM 7419 C C . ARG B 1 432 ? 5.008 10.516 -9.953 1 93.44 432 ARG B C 1
ATOM 7421 O O . ARG B 1 432 ? 5.109 11.273 -10.914 1 93.44 432 ARG B O 1
ATOM 7428 N N . PRO B 1 433 ? 4.492 9.297 -9.992 1 92.5 433 PRO B N 1
ATOM 7429 C CA . PRO B 1 433 ? 4.074 8.797 -11.305 1 92.5 433 PRO B CA 1
ATOM 7430 C C . PRO B 1 433 ? 2.896 9.578 -11.891 1 92.5 433 PRO B C 1
ATOM 7432 O O . PRO B 1 433 ? 2.811 9.75 -13.102 1 92.5 433 PRO B O 1
ATOM 7435 N N . MET B 1 434 ? 1.958 9.961 -11.031 1 94.94 434 MET B N 1
ATOM 7436 C CA . MET B 1 434 ? 0.792 10.758 -11.391 1 94.94 434 MET B CA 1
ATOM 7437 C C . MET B 1 434 ? 0.63 11.945 -10.445 1 94.94 434 MET B C 1
ATOM 7439 O O . MET B 1 434 ? 0.841 11.812 -9.242 1 94.94 434 MET B O 1
ATOM 7443 N N . SER B 1 435 ? 0.244 13.078 -11.062 1 95.88 435 SER B N 1
ATOM 7444 C CA . SER B 1 435 ? -0.119 14.195 -10.195 1 95.88 435 SER B CA 1
ATOM 7445 C C . SER B 1 435 ? -1.348 13.867 -9.352 1 95.88 435 SER B C 1
ATOM 7447 O O . SER B 1 435 ? -2.08 12.922 -9.656 1 95.88 435 SER B O 1
ATOM 7449 N N . PRO B 1 436 ? -1.524 14.625 -8.305 1 97.38 436 PRO B N 1
ATOM 7450 C CA . PRO B 1 436 ? -2.74 14.398 -7.523 1 97.38 436 PRO B CA 1
ATOM 7451 C C . PRO B 1 436 ? -4.012 14.492 -8.367 1 97.38 436 PRO B C 1
ATOM 7453 O O . PRO B 1 436 ? -4.906 13.648 -8.234 1 97.38 436 PRO B O 1
ATOM 7456 N N . ALA B 1 437 ? -4.094 15.438 -9.219 1 97.69 437 ALA B N 1
ATOM 7457 C CA . ALA B 1 437 ? -5.266 15.625 -10.07 1 97.69 437 ALA B CA 1
ATOM 7458 C C . ALA B 1 437 ? -5.461 14.422 -10.992 1 97.69 437 ALA B C 1
ATOM 7460 O O . ALA B 1 437 ? -6.578 13.922 -11.141 1 97.69 437 ALA B O 1
ATOM 7461 N N . GLU B 1 438 ? -4.371 13.984 -11.594 1 96.88 438 GLU B N 1
ATOM 7462 C CA . GLU B 1 438 ? -4.441 12.812 -12.461 1 96.88 438 GLU B CA 1
ATOM 7463 C C . GLU B 1 438 ? -4.918 11.586 -11.688 1 96.88 438 GLU B C 1
ATOM 7465 O O . GLU B 1 438 ? -5.707 10.789 -12.203 1 96.88 438 GLU B O 1
ATOM 7470 N N . SER B 1 439 ? -4.402 11.445 -10.516 1 97.88 439 SER B N 1
ATOM 7471 C CA . SER B 1 439 ? -4.797 10.32 -9.672 1 97.88 439 SER B CA 1
ATOM 7472 C C . SER B 1 439 ? -6.293 10.352 -9.375 1 97.88 439 SER B C 1
ATOM 7474 O O . SER B 1 439 ? -6.965 9.32 -9.43 1 97.88 439 SER B O 1
ATOM 7476 N N . VAL B 1 440 ? -6.781 11.523 -9.039 1 98.5 440 VAL B N 1
ATOM 7477 C CA . VAL B 1 440 ? -8.203 11.68 -8.734 1 98.5 440 VAL B CA 1
ATOM 7478 C C . VAL B 1 440 ? -9.039 11.234 -9.938 1 98.5 440 VAL B C 1
ATOM 7480 O O . VAL B 1 440 ? -9.984 10.453 -9.781 1 98.5 440 VAL B O 1
ATOM 7483 N N . VAL B 1 441 ? -8.695 11.695 -11.109 1 97.81 441 VAL B N 1
ATOM 7484 C CA . VAL B 1 441 ? -9.453 11.375 -12.312 1 97.81 441 VAL B CA 1
ATOM 7485 C C . VAL B 1 441 ? -9.367 9.883 -12.594 1 97.81 441 VAL B C 1
ATOM 7487 O O . VAL B 1 441 ? -10.391 9.211 -12.734 1 97.81 441 VAL B O 1
ATOM 7490 N N . TYR B 1 442 ? -8.195 9.352 -12.656 1 97.69 442 TYR B N 1
ATOM 7491 C CA . TYR B 1 442 ? -7.988 7.953 -13.023 1 97.69 442 TYR B CA 1
ATOM 7492 C C . TYR B 1 442 ? -8.75 7.023 -12.086 1 97.69 442 TYR B C 1
ATOM 7494 O O . TYR B 1 442 ? -9.477 6.133 -12.539 1 97.69 442 TYR B O 1
ATOM 7502 N N . TRP B 1 443 ? -8.578 7.203 -10.82 1 98.12 443 TRP B N 1
ATOM 7503 C CA . TRP B 1 443 ? -9.102 6.238 -9.867 1 98.12 443 TRP B CA 1
ATOM 7504 C C . TRP B 1 443 ? -10.617 6.391 -9.719 1 98.12 443 TRP B C 1
ATOM 7506 O O . TRP B 1 443 ? -11.328 5.41 -9.5 1 98.12 443 TRP B O 1
ATOM 7516 N N . THR B 1 444 ? -11.086 7.641 -9.758 1 98.56 444 THR B N 1
ATOM 7517 C CA . THR B 1 444 ? -12.539 7.801 -9.789 1 98.56 444 THR B CA 1
ATOM 7518 C C . THR B 1 444 ? -13.141 7.062 -10.984 1 98.56 444 THR B C 1
ATOM 7520 O O . THR B 1 444 ? -14.117 6.32 -10.836 1 98.56 444 THR B O 1
ATOM 7523 N N . GLU B 1 445 ? -12.578 7.242 -12.117 1 98.06 445 GLU B N 1
ATOM 7524 C CA . GLU B 1 445 ? -13.078 6.582 -13.32 1 98.06 445 GLU B CA 1
ATOM 7525 C C . GLU B 1 445 ? -12.883 5.07 -13.242 1 98.06 445 GLU B C 1
ATOM 7527 O O . GLU B 1 445 ? -13.68 4.309 -13.797 1 98.06 445 GLU B O 1
ATOM 7532 N N . ASN B 1 446 ? -11.781 4.633 -12.617 1 97.44 446 ASN B N 1
ATOM 7533 C CA . ASN B 1 446 ? -11.594 3.205 -12.375 1 97.44 446 ASN B CA 1
ATOM 7534 C C . ASN B 1 446 ? -12.758 2.617 -11.586 1 97.44 446 ASN B C 1
ATOM 7536 O O . ASN B 1 446 ? -13.273 1.549 -11.93 1 97.44 446 ASN B O 1
ATOM 7540 N N . VAL B 1 447 ? -13.164 3.299 -10.508 1 97.94 447 VAL B N 1
ATOM 7541 C CA . VAL B 1 447 ? -14.297 2.879 -9.688 1 97.94 447 VAL B CA 1
ATOM 7542 C C . VAL B 1 447 ? -15.555 2.793 -10.555 1 97.94 447 VAL B C 1
ATOM 7544 O O . VAL B 1 447 ? -16.328 1.842 -10.438 1 97.94 447 VAL B O 1
ATOM 7547 N N . LEU B 1 448 ? -15.711 3.756 -11.422 1 97.5 448 LEU B N 1
ATOM 7548 C CA . LEU B 1 448 ? -16.875 3.799 -12.289 1 97.5 448 LEU B CA 1
ATOM 7549 C C . LEU B 1 448 ? -16.812 2.699 -13.344 1 97.5 448 LEU B C 1
ATOM 7551 O O . LEU B 1 448 ? -17.812 2 -13.578 1 97.5 448 LEU B O 1
ATOM 7555 N N . ARG B 1 449 ? -15.648 2.467 -13.969 1 95.88 449 ARG B N 1
ATOM 7556 C CA . ARG B 1 449 ? -15.477 1.479 -15.031 1 95.88 449 ARG B CA 1
ATOM 7557 C C . ARG B 1 449 ? -15.688 0.065 -14.5 1 95.88 449 ARG B C 1
ATOM 7559 O O . ARG B 1 449 ? -16.203 -0.8 -15.211 1 95.88 449 ARG B O 1
ATOM 7566 N N . HIS B 1 450 ? -15.344 -0.126 -13.266 1 96.19 450 HIS B N 1
ATOM 7567 C CA . HIS B 1 450 ? -15.359 -1.483 -12.727 1 96.19 450 HIS B CA 1
ATOM 7568 C C . HIS B 1 450 ? -16.422 -1.637 -11.648 1 96.19 450 HIS B C 1
ATOM 7570 O O . HIS B 1 450 ? -16.25 -2.422 -10.711 1 96.19 450 HIS B O 1
ATOM 7576 N N . ASN B 1 451 ? -17.453 -0.865 -11.711 1 95 451 ASN B N 1
ATOM 7577 C CA . ASN B 1 451 ? -18.641 -0.998 -10.867 1 95 451 ASN B CA 1
ATOM 7578 C C . ASN B 1 451 ? -18.266 -1.061 -9.391 1 95 451 ASN B C 1
ATOM 7580 O O . ASN B 1 451 ? -18.641 -2.01 -8.695 1 95 451 ASN B O 1
ATOM 7584 N N . GLY B 1 452 ? -17.5 -0.065 -8.945 1 96.94 452 GLY B N 1
ATOM 7585 C CA . GLY B 1 452 ? -17.141 0.037 -7.543 1 96.94 452 GLY B CA 1
ATOM 7586 C C . GLY B 1 452 ? -15.758 -0.522 -7.242 1 96.94 452 GLY B C 1
ATOM 7587 O O . GLY B 1 452 ? -15.281 -0.439 -6.109 1 96.94 452 GLY B O 1
ATOM 7588 N N . ALA B 1 453 ? -15.156 -1.235 -8.234 1 96.38 453 ALA B N 1
ATOM 7589 C CA . ALA B 1 453 ? -13.805 -1.771 -8.148 1 96.38 453 ALA B CA 1
ATOM 7590 C C . ALA B 1 453 ? -13.641 -2.666 -6.922 1 96.38 453 ALA B C 1
ATOM 7592 O O . ALA B 1 453 ? -12.742 -2.457 -6.105 1 96.38 453 ALA B O 1
ATOM 7593 N N . PRO B 1 454 ? -14.422 -3.727 -6.809 1 95.12 454 PRO B N 1
ATOM 7594 C CA . PRO B 1 454 ? -14.352 -4.598 -5.637 1 95.12 454 PRO B CA 1
ATOM 7595 C C . PRO B 1 454 ? -12.984 -5.254 -5.465 1 95.12 454 PRO B C 1
ATOM 7597 O O . PRO B 1 454 ? -12.609 -5.633 -4.352 1 95.12 454 PRO B O 1
ATOM 7600 N N . HIS B 1 455 ? -12.203 -5.363 -6.555 1 94.25 455 HIS B N 1
ATOM 7601 C CA . HIS B 1 455 ? -10.898 -6.02 -6.512 1 94.25 455 HIS B CA 1
ATOM 7602 C C . HIS B 1 455 ? -9.891 -5.195 -5.719 1 94.25 455 HIS B C 1
ATOM 7604 O O . HIS B 1 455 ? -8.828 -5.695 -5.348 1 94.25 455 HIS B O 1
ATOM 7610 N N . LEU B 1 456 ? -10.211 -3.928 -5.402 1 96.19 456 LEU B N 1
ATOM 7611 C CA . LEU B 1 456 ? -9.312 -3.072 -4.641 1 96.19 456 LEU B CA 1
ATOM 7612 C C . LEU B 1 456 ? -9.523 -3.248 -3.141 1 96.19 456 LEU B C 1
ATOM 7614 O O . LEU B 1 456 ? -8.703 -2.811 -2.334 1 96.19 456 LEU B O 1
ATOM 7618 N N . LYS B 1 457 ? -10.586 -3.906 -2.742 1 95.5 457 LYS B N 1
ATOM 7619 C CA . LYS B 1 457 ? -10.953 -4.008 -1.333 1 95.5 457 LYS B CA 1
ATOM 7620 C C . LYS B 1 457 ? -10.336 -5.25 -0.693 1 95.5 457 LYS B C 1
ATOM 7622 O O . LYS B 1 457 ? -10.297 -6.316 -1.308 1 95.5 457 LYS B O 1
ATOM 7627 N N . SER B 1 458 ? -9.883 -5.078 0.509 1 96.38 458 SER B N 1
ATOM 7628 C CA . SER B 1 458 ? -9.258 -6.176 1.241 1 96.38 458 SER B CA 1
ATOM 7629 C C . SER B 1 458 ? -10.305 -7.086 1.874 1 96.38 458 SER B C 1
ATOM 7631 O O . SER B 1 458 ? -11.359 -6.617 2.305 1 96.38 458 SER B O 1
ATOM 7633 N N . HIS B 1 459 ? -9.938 -8.367 1.952 1 96.12 459 HIS B N 1
ATOM 7634 C CA . HIS B 1 459 ? -10.766 -9.344 2.645 1 96.12 459 HIS B CA 1
ATOM 7635 C C . HIS B 1 459 ? -10.922 -8.992 4.121 1 96.12 459 HIS B C 1
ATOM 7637 O O . HIS B 1 459 ? -11.859 -9.445 4.773 1 96.12 459 HIS B O 1
ATOM 7643 N N . ALA B 1 460 ? -10.047 -8.188 4.656 1 97.06 460 ALA B N 1
ATOM 7644 C CA . ALA B 1 460 ? -10.086 -7.781 6.059 1 97.06 460 ALA B CA 1
ATOM 7645 C C . ALA B 1 460 ? -11.406 -7.105 6.402 1 97.06 460 ALA B C 1
ATOM 7647 O O . ALA B 1 460 ? -11.867 -7.172 7.543 1 97.06 460 ALA B O 1
ATOM 7648 N N . LEU B 1 461 ? -12.023 -6.492 5.461 1 95.69 461 LEU B N 1
ATOM 7649 C CA . LEU B 1 461 ? -13.273 -5.766 5.672 1 95.69 461 LEU B CA 1
ATOM 7650 C C . LEU B 1 461 ? -14.406 -6.727 6.012 1 95.69 461 LEU B C 1
ATOM 7652 O O . LEU B 1 461 ? -15.43 -6.309 6.559 1 95.69 461 LEU B O 1
ATOM 7656 N N . ASN B 1 462 ? -14.219 -7.984 5.695 1 94.75 462 ASN B N 1
ATOM 7657 C CA . ASN B 1 462 ? -15.258 -8.977 5.934 1 94.75 462 ASN B CA 1
ATOM 7658 C C . ASN B 1 462 ? -15.078 -9.672 7.281 1 94.75 462 ASN B C 1
ATOM 7660 O O . ASN B 1 462 ? -15.883 -10.523 7.66 1 94.75 462 ASN B O 1
ATOM 7664 N N . LEU B 1 463 ? -14.047 -9.32 7.988 1 96.81 463 LEU B N 1
ATOM 7665 C CA . LEU B 1 463 ? -13.734 -9.992 9.25 1 96.81 463 LEU B CA 1
ATOM 7666 C C . LEU B 1 463 ? -14.266 -9.188 10.438 1 96.81 463 LEU B C 1
ATOM 7668 O O . LEU B 1 463 ? -14.188 -7.961 10.438 1 96.81 463 LEU B O 1
ATOM 7672 N N . THR B 1 464 ? -14.781 -9.906 11.406 1 95.62 464 THR B N 1
ATOM 7673 C CA . THR B 1 464 ? -15.07 -9.281 12.688 1 95.62 464 THR B CA 1
ATOM 7674 C C . THR B 1 464 ? -13.773 -8.969 13.438 1 95.62 464 THR B C 1
ATOM 7676 O O . THR B 1 464 ? -12.703 -9.438 13.062 1 95.62 464 THR B O 1
ATOM 7679 N N . TRP B 1 465 ? -13.93 -8.172 14.477 1 93.25 465 TRP B N 1
ATOM 7680 C CA . TRP B 1 465 ? -12.734 -7.738 15.188 1 93.25 465 TRP B CA 1
ATOM 7681 C C . TRP B 1 465 ? -11.984 -8.93 15.773 1 93.25 465 TRP B C 1
ATOM 7683 O O . TRP B 1 465 ? -10.75 -8.977 15.742 1 93.25 465 TRP B O 1
ATOM 7693 N N . TYR B 1 466 ? -12.703 -9.906 16.359 1 95.94 466 TYR B N 1
ATOM 7694 C CA . TYR B 1 466 ? -12.039 -11.023 17.031 1 95.94 466 TYR B CA 1
ATOM 7695 C C . TYR B 1 466 ? -11.422 -11.977 16.016 1 95.94 466 TYR B C 1
ATOM 7697 O O . TYR B 1 466 ? -10.477 -12.695 16.328 1 95.94 466 TYR B O 1
ATOM 7705 N N . GLN B 1 467 ? -11.969 -12 14.742 1 97.75 467 GLN B N 1
ATOM 7706 C CA . GLN B 1 467 ? -11.336 -12.75 13.664 1 97.75 467 GLN B CA 1
ATOM 7707 C C . GLN B 1 467 ? -10.07 -12.055 13.172 1 97.75 467 GLN B C 1
ATOM 7709 O O . GLN B 1 467 ? -9.023 -12.695 13.016 1 97.75 467 GLN B O 1
ATOM 7714 N N . TYR B 1 468 ? -10.18 -10.742 13 1 96.94 468 TYR B N 1
ATOM 7715 C CA . TYR B 1 468 ? -9.07 -9.953 12.477 1 96.94 468 TYR B CA 1
ATOM 7716 C C . TYR B 1 468 ? -7.855 -10.047 13.391 1 96.94 468 TYR B C 1
ATOM 7718 O O . TYR B 1 468 ? -6.723 -10.18 12.922 1 96.94 468 TYR B O 1
ATOM 7726 N N . PHE B 1 469 ? -8.078 -10.016 14.672 1 95.06 469 PHE B N 1
ATOM 7727 C CA . PHE B 1 469 ? -6.977 -10.062 15.625 1 95.06 469 PHE B CA 1
ATOM 7728 C C . PHE B 1 469 ? -6.688 -11.5 16.031 1 95.06 469 PHE B C 1
ATOM 7730 O O . PHE B 1 469 ? -5.938 -11.742 16.984 1 95.06 469 PHE B O 1
ATOM 7737 N N . ILE B 1 470 ? -7.297 -12.508 15.438 1 96.62 470 ILE B N 1
ATOM 7738 C CA . ILE B 1 470 ? -7.133 -13.953 15.586 1 96.62 470 ILE B CA 1
ATOM 7739 C C . ILE B 1 470 ? -7.375 -14.352 17.031 1 96.62 470 ILE B C 1
ATOM 7741 O O . ILE B 1 470 ? -6.672 -15.211 17.578 1 96.62 470 ILE B O 1
ATOM 7745 N N . VAL B 1 471 ? -8.188 -13.656 17.703 1 96 471 VAL B N 1
ATOM 7746 C CA . VAL B 1 471 ? -8.539 -13.969 19.078 1 96 471 VAL B CA 1
ATOM 7747 C C . VAL B 1 471 ? -9.18 -15.359 19.156 1 96 471 VAL B C 1
ATOM 7749 O O . VAL B 1 471 ? -8.938 -16.109 20.094 1 96 471 VAL B O 1
ATOM 7752 N N . ASP B 1 472 ? -10.031 -15.641 18.188 1 96.75 472 ASP B N 1
ATOM 7753 C CA . ASP B 1 472 ? -10.688 -16.938 18.125 1 96.75 472 ASP B CA 1
ATOM 7754 C C . ASP B 1 472 ? -9.656 -18.062 18 1 96.75 472 ASP B C 1
ATOM 7756 O O . ASP B 1 472 ? -9.781 -19.109 18.656 1 96.75 472 ASP B O 1
ATOM 7760 N N . ILE B 1 473 ? -8.625 -17.844 17.266 1 96.5 473 ILE B N 1
ATOM 7761 C CA . ILE B 1 473 ? -7.586 -18.844 17.078 1 96.5 473 ILE B CA 1
ATOM 7762 C C . ILE B 1 473 ? -6.762 -18.984 18.344 1 96.5 473 ILE B C 1
ATOM 7764 O O . ILE B 1 473 ? -6.504 -20.094 18.812 1 96.5 473 ILE B O 1
ATOM 7768 N N . ILE B 1 474 ? -6.336 -17.859 18.938 1 95.31 474 ILE B N 1
ATOM 7769 C CA . ILE B 1 474 ? -5.566 -17.875 20.172 1 95.31 474 ILE B CA 1
ATOM 7770 C C . ILE B 1 474 ? -6.367 -18.578 21.266 1 95.31 474 ILE B C 1
ATOM 7772 O O . ILE B 1 474 ? -5.836 -19.406 22 1 95.31 474 ILE B O 1
ATOM 7776 N N . SER B 1 475 ? -7.617 -18.219 21.359 1 95.62 475 SER B N 1
ATOM 7777 C CA . SER B 1 475 ? -8.492 -18.828 22.344 1 95.62 475 SER B CA 1
ATOM 7778 C C . SER B 1 475 ? -8.594 -20.344 22.156 1 95.62 475 SER B C 1
ATOM 7780 O O . SER B 1 475 ? -8.648 -21.094 23.125 1 95.62 475 SER B O 1
ATOM 7782 N N . THR B 1 476 ? -8.648 -20.719 20.922 1 95.31 476 THR B N 1
ATOM 7783 C CA . THR B 1 476 ? -8.703 -22.141 20.609 1 95.31 476 THR B CA 1
ATOM 7784 C C . THR B 1 476 ? -7.434 -22.859 21.078 1 95.31 476 THR B C 1
ATOM 7786 O O . THR B 1 476 ? -7.496 -23.922 21.688 1 95.31 476 THR B O 1
ATOM 7789 N N . PHE B 1 477 ? -6.289 -22.25 20.812 1 92.94 477 PHE B N 1
ATOM 7790 C CA . PHE B 1 477 ? -5.027 -22.828 21.281 1 92.94 477 PHE B CA 1
ATOM 7791 C C . PHE B 1 477 ? -4.98 -22.891 22.797 1 92.94 477 PHE B C 1
ATOM 7793 O O . PHE B 1 477 ? -4.516 -23.891 23.359 1 92.94 477 PHE B O 1
ATOM 7800 N N . PHE B 1 478 ? -5.43 -21.891 23.422 1 93.12 478 PHE B N 1
ATOM 7801 C CA . PHE B 1 478 ? -5.449 -21.859 24.875 1 93.12 478 PHE B CA 1
ATOM 7802 C C . PHE B 1 478 ? -6.383 -22.922 25.422 1 93.12 478 PHE B C 1
ATOM 7804 O O . PHE B 1 478 ? -6.07 -23.578 26.438 1 93.12 478 PHE B O 1
ATOM 7811 N N . SER B 1 479 ? -7.52 -23.062 24.844 1 94.12 479 SER B N 1
ATOM 7812 C CA . SER B 1 479 ? -8.484 -24.078 25.281 1 94.12 479 SER B CA 1
ATOM 7813 C C . SER B 1 479 ? -7.918 -25.484 25.141 1 94.12 479 SER B C 1
ATOM 7815 O O . SER B 1 479 ? -8.031 -26.297 26.062 1 94.12 479 SER B O 1
ATOM 7817 N N . VAL B 1 480 ? -7.348 -25.734 24.016 1 93.69 480 VAL B N 1
ATOM 7818 C CA . VAL B 1 480 ? -6.742 -27.047 23.781 1 93.69 480 VAL B CA 1
ATOM 7819 C C . VAL B 1 480 ? -5.598 -27.266 24.781 1 93.69 480 VAL B C 1
ATOM 7821 O O . VAL B 1 480 ? -5.473 -28.344 25.359 1 93.69 480 VAL B O 1
ATOM 7824 N N . GLY B 1 481 ? -4.812 -26.234 24.906 1 92.69 481 GLY B N 1
ATOM 7825 C CA . GLY B 1 481 ? -3.734 -26.328 25.891 1 92.69 481 GLY B CA 1
ATOM 7826 C C . GLY B 1 481 ? -4.219 -26.578 27.297 1 92.69 481 GLY B C 1
ATOM 7827 O O . GLY B 1 481 ? -3.633 -27.375 28.031 1 92.69 481 GLY B O 1
ATOM 7828 N N . SER B 1 482 ? -5.246 -25.922 27.641 1 94.25 482 SER B N 1
ATOM 7829 C CA . SER B 1 482 ? -5.809 -26.078 28.969 1 94.25 482 SER B CA 1
ATOM 7830 C C . SER B 1 482 ? -6.348 -27.484 29.188 1 94.25 482 SER B C 1
ATOM 7832 O O . SER B 1 482 ? -6.188 -28.062 30.266 1 94.25 482 SER B O 1
ATOM 7834 N N . VAL B 1 483 ? -6.973 -28 28.234 1 94.56 483 VAL B N 1
ATOM 7835 C CA . VAL B 1 483 ? -7.5 -29.359 28.312 1 94.56 483 VAL B CA 1
ATOM 7836 C C . VAL B 1 483 ? -6.348 -30.359 28.453 1 94.56 483 VAL B C 1
ATOM 7838 O O . VAL B 1 483 ? -6.398 -31.266 29.281 1 94.56 483 VAL B O 1
ATOM 7841 N N . LEU B 1 484 ? -5.383 -30.109 27.656 1 94.38 484 LEU B N 1
ATOM 7842 C CA . LEU B 1 484 ? -4.215 -30.984 27.734 1 94.38 484 LEU B CA 1
ATOM 7843 C C . LEU B 1 484 ? -3.545 -30.891 29.094 1 94.38 484 LEU B C 1
ATOM 7845 O O . LEU B 1 484 ? -3.145 -31.906 29.672 1 94.38 484 LEU B O 1
ATOM 7849 N N . PHE B 1 485 ? -3.422 -29.703 29.562 1 94.06 485 PHE B N 1
ATOM 7850 C CA . PHE B 1 485 ? -2.838 -29.5 30.891 1 94.06 485 PHE B CA 1
ATOM 7851 C C . PHE B 1 485 ? -3.68 -30.172 31.969 1 94.06 485 PHE B C 1
ATOM 7853 O O . PHE B 1 485 ? -3.141 -30.75 32.906 1 94.06 485 PHE B O 1
ATOM 7860 N N . PHE B 1 486 ? -4.922 -30.094 31.844 1 94.19 486 PHE B N 1
ATOM 7861 C CA . PHE B 1 486 ? -5.828 -30.703 32.812 1 94.19 486 PHE B CA 1
ATOM 7862 C C . PHE B 1 486 ? -5.684 -32.219 32.781 1 94.19 486 PHE B C 1
ATOM 7864 O O . PHE B 1 486 ? -5.672 -32.875 33.844 1 94.19 486 PHE B O 1
ATOM 7871 N N . ILE B 1 487 ? -5.543 -32.781 31.609 1 95.31 487 ILE B N 1
ATOM 7872 C CA . ILE B 1 487 ? -5.367 -34.219 31.453 1 95.31 487 ILE B CA 1
ATOM 7873 C C . ILE B 1 487 ? -4.051 -34.656 32.094 1 95.31 487 ILE B C 1
ATOM 7875 O O . ILE B 1 487 ? -4 -35.656 32.812 1 95.31 487 ILE B O 1
ATOM 7879 N N . ILE B 1 488 ? -3.084 -33.875 31.797 1 95 488 ILE B N 1
ATOM 7880 C CA . ILE B 1 488 ? -1.778 -34.188 32.375 1 95 488 ILE B CA 1
ATOM 7881 C C . ILE B 1 488 ? -1.856 -34.062 33.906 1 95 488 ILE B C 1
ATOM 7883 O O . ILE B 1 488 ? -1.331 -34.906 34.625 1 95 488 ILE B O 1
ATOM 7887 N N . TYR B 1 489 ? -2.49 -33.031 34.406 1 94.19 489 TYR B N 1
ATOM 7888 C CA . TYR B 1 489 ? -2.66 -32.812 35.844 1 94.19 489 TYR B CA 1
ATOM 7889 C C . TYR B 1 489 ? -3.4 -33.969 36.469 1 94.19 489 TYR B C 1
ATOM 7891 O O . TYR B 1 489 ? -2.973 -34.469 37.531 1 94.19 489 TYR B O 1
ATOM 7899 N N . CYS B 1 490 ? -4.445 -34.312 35.875 1 93.5 490 CYS B N 1
ATOM 7900 C CA . CYS B 1 490 ? -5.223 -35.438 36.406 1 93.5 490 CYS B CA 1
ATOM 7901 C C . CYS B 1 490 ? -4.406 -36.719 36.375 1 93.5 490 CYS B C 1
ATOM 7903 O O . CYS B 1 490 ? -4.48 -37.531 37.312 1 93.5 490 CYS B O 1
ATOM 7905 N N . GLY B 1 491 ? -3.703 -36.938 35.281 1 93.81 491 GLY B N 1
ATOM 7906 C CA . GLY B 1 491 ? -2.832 -38.094 35.188 1 93.81 491 GLY B CA 1
ATOM 7907 C C . GLY B 1 491 ? -1.772 -38.125 36.281 1 93.81 491 GLY B C 1
ATOM 7908 O O . GLY B 1 491 ? -1.56 -39.188 36.906 1 93.81 491 GLY B O 1
ATOM 7909 N N . LEU B 1 492 ? -1.191 -37.031 36.469 1 94.25 492 LEU B N 1
ATOM 7910 C CA . LEU B 1 492 ? -0.17 -36.938 37.531 1 94.25 492 LEU B CA 1
ATOM 7911 C C . LEU B 1 492 ? -0.78 -37.125 38.906 1 94.25 492 LEU B C 1
ATOM 7913 O O . LEU B 1 492 ? -0.167 -37.75 39.781 1 94.25 492 LEU B O 1
ATOM 7917 N N . LYS B 1 493 ? -1.921 -36.562 39.094 1 93.31 493 LYS B N 1
ATOM 7918 C CA . LYS B 1 493 ? -2.631 -36.75 40.344 1 93.31 4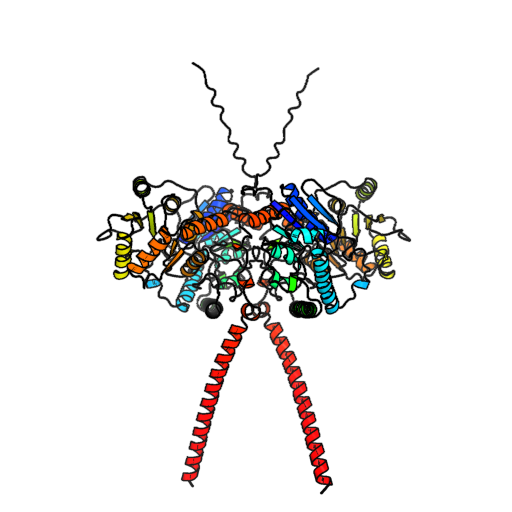93 LYS B CA 1
ATOM 7919 C C . LYS B 1 493 ? -2.957 -38.219 40.625 1 93.31 493 LYS B C 1
ATOM 7921 O O . LYS B 1 493 ? -2.838 -38.688 41.75 1 93.31 493 LYS B O 1
ATOM 7926 N N . MET B 1 494 ? -3.316 -38.875 39.594 1 93.56 494 MET B N 1
ATOM 7927 C CA . MET B 1 494 ? -3.621 -40.281 39.719 1 93.56 494 MET B CA 1
ATOM 7928 C C . MET B 1 494 ? -2.359 -41.094 40.031 1 93.56 494 MET B C 1
ATOM 7930 O O . MET B 1 494 ? -2.389 -42.031 40.844 1 93.56 494 MET B O 1
ATOM 7934 N N . ILE B 1 495 ? -1.371 -40.75 39.375 1 93 495 ILE B N 1
ATOM 7935 C CA . ILE B 1 495 ? -0.097 -41.406 39.562 1 93 495 ILE B CA 1
ATOM 7936 C C . ILE B 1 495 ? 0.386 -41.188 41 1 93 495 ILE B C 1
ATOM 7938 O O . ILE B 1 495 ? 0.827 -42.125 41.688 1 93 495 ILE B O 1
ATOM 7942 N N . CYS B 1 496 ? 0.259 -39.906 41.469 1 91.69 496 CYS B N 1
ATOM 7943 C CA . CYS B 1 496 ? 0.67 -39.562 42.812 1 91.69 496 CYS B CA 1
ATOM 7944 C C . CYS B 1 496 ? -0.172 -40.312 43.844 1 91.69 496 CYS B C 1
ATOM 7946 O O . CYS B 1 496 ? 0.352 -40.781 44.844 1 91.69 496 CYS B O 1
ATOM 7948 N N . LYS B 1 497 ? -1.392 -40.438 43.594 1 91.56 497 LYS B N 1
ATOM 7949 C CA . LYS B 1 497 ? -2.285 -41.188 44.5 1 91.56 497 LYS B CA 1
ATOM 7950 C C . LYS B 1 497 ? -1.928 -42.656 44.531 1 91.56 497 LYS B C 1
ATOM 7952 O O . LYS B 1 497 ? -1.939 -43.281 45.594 1 91.56 497 LYS B O 1
ATOM 7957 N N . HIS B 1 498 ? -1.594 -43.156 43.344 1 90.88 498 HIS B N 1
ATOM 7958 C CA . HIS B 1 498 ? -1.23 -44.562 43.25 1 90.88 498 HIS B CA 1
ATOM 7959 C C . HIS B 1 498 ? 0.096 -44.812 43.969 1 90.88 498 HIS B C 1
ATOM 7961 O O . HIS B 1 498 ? 0.241 -45.844 44.656 1 90.88 498 HIS B O 1
ATOM 7967 N N . VAL B 1 499 ? 1.009 -43.969 43.844 1 90.62 499 VAL B N 1
ATOM 7968 C CA . VAL B 1 499 ? 2.314 -44.094 44.469 1 90.62 499 VAL B CA 1
ATOM 7969 C C . VAL B 1 499 ? 2.172 -43.938 45.969 1 90.62 499 VAL B C 1
ATOM 7971 O O . VAL B 1 499 ? 2.779 -44.688 46.75 1 90.62 499 VAL B O 1
ATOM 7974 N N . TYR B 1 500 ? 1.361 -43 46.406 1 89.19 500 TYR B N 1
ATOM 7975 C CA . TYR B 1 500 ? 1.106 -42.781 47.812 1 89.19 500 TYR B CA 1
ATOM 7976 C C . TYR B 1 500 ? 0.443 -44 48.438 1 89.19 500 TYR B C 1
ATOM 7978 O O . TYR B 1 500 ? 0.84 -44.469 49.531 1 89.19 500 TYR B O 1
ATOM 7986 N N . THR B 1 501 ? -0.523 -44.656 47.75 1 87.62 501 THR B N 1
ATOM 7987 C CA . THR B 1 501 ? -1.223 -45.812 48.25 1 87.62 501 THR B CA 1
ATOM 7988 C C . THR B 1 501 ? -0.291 -47.031 48.281 1 87.62 501 THR B C 1
ATOM 7990 O O . THR B 1 501 ? -0.36 -47.844 49.219 1 87.62 501 THR B O 1
ATOM 7993 N N . PHE B 1 502 ? 0.543 -47.031 47.281 1 86.06 502 PHE B N 1
ATOM 7994 C CA . PHE B 1 502 ? 1.488 -48.156 47.219 1 86.06 502 PHE B CA 1
ATOM 7995 C C . PHE B 1 502 ? 2.486 -48.094 48.375 1 86.06 502 PHE B C 1
ATOM 7997 O O . PHE B 1 502 ? 2.738 -49.094 49.031 1 86.06 502 PHE B O 1
ATOM 8004 N N . PHE B 1 503 ? 3.002 -46.969 48.688 1 84.31 503 PHE B N 1
ATOM 8005 C CA . PHE B 1 503 ? 3.986 -46.812 49.75 1 84.31 503 PHE B CA 1
ATOM 8006 C C . PHE B 1 503 ? 3.338 -46.969 51.094 1 84.31 503 PHE B C 1
ATOM 8008 O O . PHE B 1 503 ? 3.955 -47.5 52.031 1 84.31 503 PHE B O 1
ATOM 8015 N N . HIS B 1 504 ? 2.152 -46.625 51.25 1 83.94 504 HIS B N 1
ATOM 8016 C CA . HIS B 1 504 ? 1.46 -46.781 52.531 1 83.94 504 HIS B CA 1
ATOM 8017 C C . HIS B 1 504 ? 1.032 -48.25 52.75 1 83.94 504 HIS B C 1
ATOM 8019 O O . HIS B 1 504 ? 0.995 -48.719 53.875 1 83.94 504 HIS B O 1
ATOM 8025 N N . SER B 1 505 ? 0.771 -48.875 51.75 1 79.5 505 SER B N 1
ATOM 8026 C CA . SER B 1 505 ? 0.423 -50.281 51.875 1 79.5 505 SER B CA 1
ATOM 8027 C C . SER B 1 505 ? 1.648 -51.156 52.188 1 79.5 505 SER B C 1
ATOM 8029 O O . SER B 1 505 ? 1.559 -52.125 52.969 1 79.5 505 SER B O 1
ATOM 8031 N N . VAL B 1 506 ? 2.707 -50.781 51.75 1 75.12 506 VAL B N 1
ATOM 8032 C CA . VAL B 1 506 ? 3.938 -51.531 52.031 1 75.12 506 VAL B CA 1
ATOM 8033 C C . VAL B 1 506 ? 4.387 -51.312 53.469 1 75.12 506 VAL B C 1
ATOM 8035 O O . VAL B 1 506 ? 4.863 -52.219 54.125 1 75.12 506 VAL B O 1
ATOM 8038 N N . LYS B 1 507 ? 4.051 -50.031 53.844 1 73.62 507 LYS B N 1
ATOM 8039 C CA . LYS B 1 507 ? 4.41 -49.719 55.25 1 73.62 507 LYS B CA 1
ATOM 8040 C C . LYS B 1 507 ? 3.516 -50.5 56.219 1 73.62 507 LYS B C 1
ATOM 8042 O O . LYS B 1 507 ? 3.988 -51 57.25 1 73.62 507 LYS B O 1
ATOM 8047 N N . GLU B 1 508 ? 2.387 -50.906 56.094 1 70.06 508 GLU B N 1
ATOM 8048 C CA . GLU B 1 508 ? 1.485 -51.656 56.969 1 70.06 508 GLU B CA 1
ATOM 8049 C C . GLU B 1 508 ? 1.809 -53.125 56.938 1 70.06 508 GLU B C 1
ATOM 8051 O O . GLU B 1 508 ? 1.667 -53.844 57.938 1 70.06 508 GLU B O 1
ATOM 8056 N N . LYS B 1 509 ? 2.289 -53.594 56.062 1 68.5 509 LYS B N 1
ATOM 8057 C CA . LYS B 1 509 ? 2.65 -55 56 1 68.5 509 LYS B CA 1
ATOM 8058 C C . LYS B 1 509 ? 3.975 -55.25 56.719 1 68.5 509 LYS B C 1
ATOM 8060 O O . LYS B 1 509 ? 4.27 -56.375 57.125 1 68.5 509 LYS B O 1
ATOM 8065 N N . ARG B 1 510 ? 4.672 -54.406 56.688 1 69.06 510 ARG B N 1
ATOM 8066 C CA . ARG B 1 510 ? 5.949 -54.562 57.375 1 69.06 510 ARG B CA 1
ATOM 8067 C C . ARG B 1 510 ? 5.785 -54.344 58.875 1 69.06 510 ARG B C 1
ATOM 8069 O O . ARG B 1 510 ? 6.641 -54.75 59.656 1 69.06 510 ARG B O 1
ATOM 8076 N N . GLU B 1 511 ? 4.828 -53.938 59.281 1 57.91 511 GLU B N 1
ATOM 8077 C CA . GLU B 1 511 ? 4.551 -53.875 60.719 1 57.91 511 GLU B CA 1
ATOM 8078 C C . GLU B 1 511 ? 3.711 -55.062 61.156 1 57.91 511 GLU B C 1
ATOM 8080 O O . GLU B 1 511 ? 3.914 -55.594 62.25 1 57.91 511 GLU B O 1
#